Protein AF-0000000080837711 (afdb_homodimer)

Radius of gyration: 34.23 Å; Cα contacts (8 Å, |Δi|>4): 1708; chains: 2; bounding box: 95×85×76 Å

InterPro domains:
  IPR011990 Tetratricopeptide-like helical domain superfamily [G3DSA:1.25.40.10] (2-166)
  IPR011990 Tetratricopeptide-like helical domain superfamily [G3DSA:1.25.40.10] (167-288)
  IPR011990 Tetratricopeptide-like helical domain superfamily [SSF48452] (39-267)
  IPR019734 Tetratricopeptide repeat [PS50005] (214-247)
  IPR019734 Tetratricopeptide repeat [SM00028] (45-78)
  IPR019734 Tetratricopeptide repeat [SM00028] (87-120)
  IPR019734 Tetratricopeptide repeat [SM00028] (129-162)
  IPR019734 Tetratricopeptide repeat [SM00028] (172-205)
  IPR019734 Tetratricopeptide repeat [SM00028] (214-247)
  IPR025117 Domain of unknown function DUF4037 [PF13228] (423-522)

Solvent-accessible surface area (backbone atoms only — not comparable to full-atom values): 62098 Å² total; per-residue (Å²): 109,68,66,58,54,48,52,52,52,33,52,50,24,58,74,70,62,38,62,67,62,28,48,52,44,36,52,50,47,36,55,51,31,33,71,74,61,29,85,81,27,69,65,27,37,51,34,26,41,53,43,19,55,53,28,39,80,48,65,27,40,66,63,15,46,50,32,21,48,50,31,41,50,47,36,31,74,73,72,36,79,72,38,68,69,35,35,52,36,48,49,41,42,36,51,33,28,54,71,66,64,40,58,51,56,35,58,62,47,47,53,50,36,52,48,32,30,51,76,63,74,39,68,70,38,72,69,39,23,52,48,25,39,53,50,13,51,51,27,46,60,72,63,40,32,67,61,14,37,54,26,25,48,51,17,42,61,40,34,68,76,44,82,50,69,73,38,47,51,52,38,24,50,37,28,45,60,37,22,58,29,28,41,75,71,66,37,48,70,59,16,51,49,31,36,52,53,17,42,52,45,29,43,73,71,66,28,80,60,29,66,70,33,23,54,45,32,39,52,52,13,49,49,26,42,76,69,66,36,51,71,59,14,40,54,30,30,51,54,19,36,56,26,27,36,74,63,62,27,71,44,27,68,66,29,46,53,43,50,51,50,42,52,52,50,51,51,51,52,54,50,57,56,50,63,66,63,60,66,74,67,80,68,75,80,78,72,74,78,73,71,87,78,79,60,85,78,62,45,49,51,59,45,17,52,48,44,35,67,70,47,50,49,55,49,34,61,69,78,33,53,87,52,47,57,58,31,28,34,28,40,55,34,86,58,48,32,24,72,66,67,47,48,83,77,52,53,76,49,67,35,44,58,51,44,29,34,34,20,50,58,71,57,31,72,72,41,46,67,65,52,48,56,56,59,70,68,48,78,49,55,53,90,89,32,49,52,56,44,71,48,96,82,47,71,90,61,56,40,82,40,38,46,43,58,56,36,26,74,48,59,72,31,69,58,78,69,85,48,72,68,50,49,62,69,34,53,50,46,35,56,29,27,68,59,34,49,47,77,75,43,54,61,65,41,60,69,56,51,52,37,48,56,58,67,65,48,70,59,64,60,57,48,45,34,42,47,9,19,31,24,33,46,29,25,45,23,40,71,44,45,19,55,52,25,45,49,65,67,34,58,61,38,16,50,40,22,42,44,52,19,51,53,32,50,54,43,42,43,25,56,76,57,70,40,64,41,53,59,63,82,49,37,60,67,50,25,63,75,37,86,57,60,13,55,60,52,43,48,52,49,52,51,36,70,73,39,86,71,43,60,58,49,51,50,50,52,46,47,55,50,52,51,50,39,40,72,70,65,60,43,83,68,82,64,81,51,41,39,57,46,9,52,53,30,23,58,65,38,90,40,81,71,50,38,75,45,62,36,81,51,105,107,69,65,56,53,48,52,51,52,34,52,50,24,58,74,69,63,38,62,66,62,28,49,54,45,37,52,49,48,37,54,51,32,33,71,74,62,29,84,79,27,70,65,28,37,49,34,26,41,53,42,20,55,52,27,38,79,46,64,26,40,65,63,15,46,51,32,21,49,50,31,41,50,47,38,31,74,73,73,36,79,71,38,68,69,36,34,51,35,48,48,40,42,36,50,33,29,52,70,64,64,41,58,53,56,34,58,61,46,49,52,52,36,52,48,33,29,50,77,64,74,39,66,68,38,71,68,39,23,53,48,25,39,53,52,13,50,51,27,47,62,70,64,39,32,66,61,14,37,54,26,24,49,51,17,43,63,41,33,67,76,43,84,49,70,72,38,45,51,52,37,24,50,38,28,46,61,38,20,60,30,29,41,75,70,66,38,48,70,59,16,50,50,31,36,52,52,17,44,52,45,28,43,74,72,66,28,78,61,31,67,70,33,24,53,46,32,39,52,53,13,50,50,27,43,76,70,66,36,51,70,59,12,42,54,31,32,51,54,20,37,56,26,27,36,73,64,61,27,71,44,27,67,66,27,46,51,43,50,50,50,42,50,53,52,50,52,52,51,52,50,58,54,50,63,66,63,58,68,72,68,80,67,75,80,80,71,74,78,75,72,87,78,80,61,87,77,64,46,50,51,59,44,18,51,49,43,35,66,71,48,49,50,54,48,34,61,69,77,33,54,87,51,48,58,58,31,27,34,28,41,54,35,87,58,48,32,24,73,66,68,47,48,83,77,50,53,76,51,66,35,44,59,51,45,29,34,35,21,51,58,70,57,32,73,70,41,45,68,65,52,50,57,55,59,69,69,48,79,48,56,54,93,90,33,50,52,57,44,71,49,97,83,45,71,88,60,55,39,82,39,37,46,42,59,58,37,26,73,48,61,72,31,71,59,76,70,84,49,72,69,50,49,63,70,32,53,51,46,34,55,29,27,68,59,35,49,48,76,76,43,54,62,66,40,61,70,57,50,52,36,49,56,59,66,65,48,69,60,65,60,57,50,46,34,44,46,9,19,30,26,34,46,27,26,44,22,41,72,45,45,19,54,52,25,45,49,66,68,33,57,60,38,16,51,40,22,42,43,51,18,49,53,32,50,54,43,41,43,25,56,77,57,70,42,63,41,54,59,64,82,49,36,61,69,50,25,64,76,37,86,58,59,12,56,59,52,42,48,51,48,52,51,37,70,75,38,88,71,44,59,59,49,52,51,49,52,47,47,55,49,53,52,48,40,41,73,69,64,62,45,84,69,82,65,80,51,41,40,58,44,8,51,54,31,22,59,63,37,92,40,81,70,51,38,76,46,62,37,82,51,106

pLDDT: mean 84.63, std 14.53, range [22.62, 98.75]

Organism: Fusobacterium vincentii (NCBI:txid155615)

Sequence (1204 aa):
MYLDELNKQREKCQTEGNILKEIEILREILAETEKQYGVESDEYIKALNELGGTLKYVGYYDEAEKNLKKSLEIIKNKYGDNNLAYATSLLNLTEVYRFAQKFNLLEENYKKIVKIYQDNSADNNFSYAGLCNNFGLYYQNIGDMKSAYDLHLKSLDILKNYDSEEYRLEYAVTLSNLFNPCYQLGMKEKAVEYLNKAIDIFEKNVGTEHPLYSASLNNIAIYYYNERELNKAIDFFERATEISKKTMGVDSDNYKNILSNIEFIKEELAKSRDDTKTQDTKKNSINNVINSSDFKNTKGLELSKRYFYDIVLPEFEKSLKDILPLCAFGLVGEGSECYGYDDELSKDHDFGPSVCIWLRKDNYLKYKYRINKVLETLPKTYLGFQELKESEWGYNRRGLLNIEDFYFKFIGSANPPQTINDWQKIPETALATVTNGEVFLDNLGEFTKIREQLLNYYPEPIRQNKIATRLMNISQHGQYNYVRCLRRNDLVSANQCLYLFVDEVIHLVFLLNRRYKIFYKWANRALLDLKILGNEIHKLLEDMVFAQNKIPYVRKICKVLADELRNQKLTDCKSEFLGDLGVDIQKNIDDEFFKNYSPWLDMYLDELNKQREKCQTEGNILKEIEILREILAETEKQYGVESDEYIKALNELGGTLKYVGYYDEAEKNLKKSLEIIKNKYGDNNLAYATSLLNLTEVYRFAQKFNLLEENYKKIVKIYQDNSADNNFSYAGLCNNFGLYYQNIGDMKSAYDLHLKSLDILKNYDSEEYRLEYAVTLSNLFNPCYQLGMKEKAVEYLNKAIDIFEKNVGTEHPLYSASLNNIAIYYYNERELNKAIDFFERATEISKKTMGVDSDNYKNILSNIEFIKEELAKSRDDTKTQDTKKNSINNVINSSDFKNTKGLELSKRYFYDIVLPEFEKSLKDILPLCAFGLVGEGSECYGYDDELSKDHDFGPSVCIWLRKDNYLKYKYRINKVLETLPKTYLGFQELKESEWGYNRRGLLNIEDFYFKFIGSANPPQTINDWQKIPETALATVTNGEVFLDNLGEFTKIREQLLNYYPEPIRQNKIATRLMNISQHGQYNYVRCLRRNDLVSANQCLYLFVDEVIHLVFLLNRRYKIFYKWANRALLDLKILGNEIHKLLEDMVFAQNKIPYVRKICKVLADELRNQKLTDCKSEFLGDLGVDIQKNIDDEFFKNYSPWLD

Secondary structure (DSSP, 8-state):
-HHHHHHHHHHHHHHHT-HHHHHHHHHHHHHHHHHHH-TTSHHHHHHHHHHHHHHGGGT-HHHHHHHHHHHHHHHHHHH-SSSHHHHHHHHHHHHHHHHTT-GGGHHHHHHHHHHHHHHTT-TTSHHHHHHHHHHHHHHHHTT-HHHHHHHHHHHHHHHTT--SHHHHHHHHHHHHHHHHHHHHTT-HHHHHHHHHHHHHHHHHHT-TTSHHHHHHHHHHHHHHHHTT-HHHHHHHHHHHHHHHHHHT-TTSHHHHHHHHHHHHHHHHHHHHHHHHHTTTSTTS-------SS-GGG--HHHHHHHHIIIIIHHHHHHH-TTTGGG-EEEE-SSSHHHHT---TTGGGSS-SS--EEEE-HHHHHHHHHHHHHHHHHS-S-BTTBPPP---TT-TTSSEEEEHHHHHHHHHSSSS---SHHHHHTS-HHHHHHHTSSEEEEESS-HHHHHHHHHHT---HHHHHHHHHHHHHHHIIIIIIIIHHHHHTT-HHHHHHHHHHHHHHHHHHHHHHTT-----HHHHHHHGGG-SSSHHHHHHHHHHHHH-S--HHHHHHHHHHHHHHHHHTTS-----SSHHHHHHHHHHT-SSHHHHTS-TT--/-HHHHHHHHHHHHHHHT-HHHHHHHHHHHHHHHHHHH-TTSHHHHHHHHHHHHHHGGGT-HHHHHHHHHHHHHHHHHHH-SSSHHHHHHHHHHHHHHHHTT-GGGHHHHHHHHHHHHHHTT-TTSHHHHHHHHHHHHHHHHTT-HHHHHHHHHHHHHHHTT--SHHHHHHHHHHHHHHHHHHHHTT-HHHHHHHHHHHHHHHHHHT-TTSHHHHHHHHHHHHHHHHTT-HHHHHHHHHHHHHHHHHHT-TTSHHHHHHHHHHHHHHHHHHHHHHHHHTTTSTTS-------SS-GGG--HHHHHHHHIIIIIHHHHHHH-TTTGGG-EEEE-SSSHHHHT---TTGGGSS-SS--EEEE-HHHHHHHHHHHHHHHHHS-S-BTTB------TT-TTSSEEEEHHHHHHHHHSSSS---SHHHHHTS-HHHHHHHTSSEEEEESS-HHHHHHHHHHT---HHHHHHHHHHHHHHHIIIIIIIIHHHHHTT-HHHHHHHHHHHHHHHHHHHHHHTT-----HHHHHHHGGG-SSSHHHHHHHHHHHHH-S--HHHHHHHHHHHHHHHHHTTS-----SSHHHHHHHHHHT-SSHHHHTS-TT--

Structure (mmCIF, N/CA/C/O backbone):
data_AF-0000000080837711-model_v1
#
loop_
_entity.id
_entity.type
_entity.pdbx_description
1 polymer 'DUF4037 domain-containing protein'
#
loop_
_atom_site.group_PDB
_atom_site.id
_atom_site.type_symbol
_atom_site.label_atom_id
_atom_site.label_alt_id
_atom_site.label_comp_id
_atom_site.label_asym_id
_atom_site.label_entity_id
_atom_site.label_seq_id
_atom_site.pdbx_PDB_ins_code
_atom_site.Cartn_x
_atom_site.Cartn_y
_atom_site.Cartn_z
_atom_site.occupancy
_atom_site.B_iso_or_equiv
_atom_site.auth_seq_id
_atom_site.auth_comp_id
_atom_site.auth_asym_id
_atom_site.auth_atom_id
_atom_site.pdbx_PD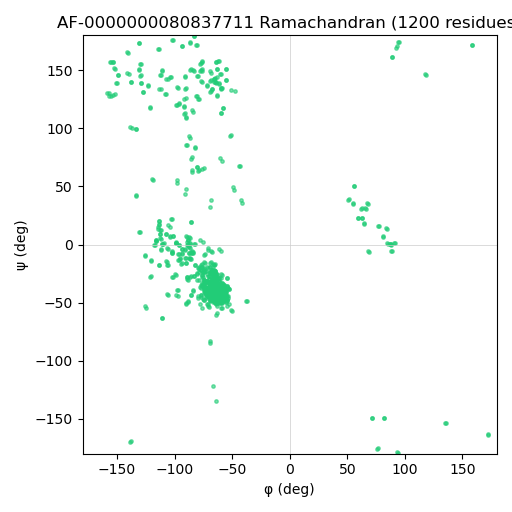B_model_num
ATOM 1 N N . MET A 1 1 ? 23.5 48.75 17.562 1 69.75 1 MET A N 1
ATOM 2 C CA . MET A 1 1 ? 22.234 49.438 17.828 1 69.75 1 MET A CA 1
ATOM 3 C C . MET A 1 1 ? 21.094 48.75 17.062 1 69.75 1 MET A C 1
ATOM 5 O O . MET A 1 1 ? 20.094 48.344 17.656 1 69.75 1 MET A O 1
ATOM 9 N N . TYR A 1 2 ? 21.312 48.531 15.766 1 84.06 2 TYR A N 1
ATOM 10 C CA . TYR A 1 2 ? 20.234 47.969 14.961 1 84.06 2 TYR A CA 1
ATOM 11 C C . TYR A 1 2 ? 19.969 46.531 15.352 1 84.06 2 TYR A C 1
ATOM 13 O O . TYR A 1 2 ? 18.812 46.125 15.477 1 84.06 2 TYR A O 1
ATOM 21 N N . LEU A 1 3 ? 20.984 45.844 15.711 1 86.5 3 LEU A N 1
ATOM 22 C CA . LEU A 1 3 ? 20.859 44.438 16.094 1 86.5 3 LEU A CA 1
ATOM 23 C C . LEU A 1 3 ? 20.109 44.312 17.422 1 86.5 3 LEU A C 1
ATOM 25 O O . LEU A 1 3 ? 19.312 43.406 17.609 1 86.5 3 LEU A O 1
ATOM 29 N N . ASP A 1 4 ? 20.312 45.281 18.25 1 82.44 4 ASP A N 1
ATOM 30 C CA . ASP A 1 4 ? 19.625 45.281 19.531 1 82.44 4 ASP A CA 1
ATOM 31 C C . ASP A 1 4 ? 18.125 45.5 19.359 1 82.44 4 ASP A C 1
ATOM 33 O O . ASP A 1 4 ? 17.312 44.906 20.062 1 82.44 4 ASP A O 1
ATOM 37 N N . GLU A 1 5 ? 17.906 46.375 18.484 1 86.69 5 GLU A N 1
ATOM 38 C CA . GLU A 1 5 ? 16.5 46.656 18.172 1 86.69 5 GLU A CA 1
ATOM 39 C C . GLU A 1 5 ? 15.82 45.406 17.609 1 86.69 5 GLU A C 1
ATOM 41 O O . GLU A 1 5 ? 14.672 45.094 17.953 1 86.69 5 GLU A O 1
ATOM 46 N N . LEU A 1 6 ? 16.531 44.75 16.766 1 90.06 6 LEU A N 1
ATOM 47 C CA . LEU A 1 6 ? 15.977 43.531 16.172 1 90.06 6 LEU A CA 1
ATOM 48 C C . LEU A 1 6 ? 15.734 42.469 17.234 1 90.06 6 LEU A C 1
ATOM 50 O O . LEU A 1 6 ? 14.719 41.75 17.203 1 90.06 6 LEU A O 1
ATOM 54 N N . ASN A 1 7 ? 16.562 42.344 18.141 1 86 7 ASN A N 1
ATOM 55 C CA . ASN A 1 7 ? 16.438 41.344 19.203 1 86 7 ASN A CA 1
ATOM 56 C C . ASN A 1 7 ? 15.25 41.656 20.125 1 86 7 ASN A C 1
ATOM 58 O O . ASN A 1 7 ? 14.57 40.719 20.578 1 86 7 ASN A O 1
ATOM 62 N N . LYS A 1 8 ? 15.047 42.906 20.297 1 83.56 8 LYS A N 1
ATOM 63 C CA . LYS A 1 8 ? 13.883 43.281 21.094 1 83.56 8 LYS A CA 1
ATOM 64 C C . LYS A 1 8 ? 12.586 42.969 20.359 1 83.56 8 LYS A C 1
ATOM 66 O O . LYS A 1 8 ? 11.625 42.5 20.984 1 83.56 8 LYS A O 1
ATOM 71 N N . GLN A 1 9 ? 12.578 43.188 19.141 1 86.19 9 GLN A N 1
ATOM 72 C CA . GLN A 1 9 ? 11.422 42.844 18.328 1 86.19 9 GLN A CA 1
ATOM 73 C C . GLN A 1 9 ? 11.164 41.344 18.344 1 86.19 9 GLN A C 1
ATOM 75 O O . GLN A 1 9 ? 10.016 40.906 18.391 1 86.19 9 GLN A O 1
ATOM 80 N N . ARG A 1 10 ? 12.242 40.594 18.297 1 85.88 10 ARG A N 1
ATOM 81 C CA . ARG A 1 10 ? 12.133 39.125 18.344 1 85.88 10 ARG A CA 1
ATOM 82 C C . ARG A 1 10 ? 11.492 38.656 19.641 1 85.88 10 ARG A C 1
ATOM 84 O O . ARG A 1 10 ? 10.602 37.812 19.625 1 85.88 10 ARG A O 1
ATOM 91 N N . GLU A 1 11 ? 11.945 39.219 20.688 1 81.38 11 GLU A N 1
ATOM 92 C CA . GLU A 1 11 ? 11.422 38.844 22 1 81.38 11 GLU A CA 1
ATOM 93 C C . GLU A 1 11 ? 9.93 39.156 22.094 1 81.38 11 GLU A C 1
ATOM 95 O O . GLU A 1 11 ? 9.172 38.375 22.688 1 81.38 11 GLU A O 1
ATOM 100 N N . LYS A 1 12 ? 9.633 40.219 21.547 1 76.62 12 LYS A N 1
ATOM 101 C CA . LYS A 1 12 ? 8.219 40.594 21.516 1 76.62 12 LYS A CA 1
ATOM 102 C C . LYS A 1 12 ? 7.402 39.594 20.719 1 76.62 12 LYS A C 1
ATOM 104 O O . LYS A 1 12 ? 6.316 39.188 21.141 1 76.62 12 LYS A O 1
ATOM 109 N N . CYS A 1 13 ? 7.93 39.219 19.562 1 76.25 13 CYS A N 1
ATOM 110 C CA . CYS A 1 13 ? 7.242 38.25 18.734 1 76.25 13 CYS A CA 1
ATOM 111 C C . CYS A 1 13 ? 7.102 36.906 19.469 1 76.25 13 CYS A C 1
ATOM 113 O O . CYS A 1 13 ? 6.074 36.25 19.344 1 76.25 13 CYS A O 1
ATOM 115 N N . GLN A 1 14 ? 8.078 36.531 20.188 1 74.81 14 GLN A N 1
ATOM 116 C CA . GLN A 1 14 ? 8.062 35.281 20.953 1 74.81 14 GLN A CA 1
ATOM 117 C C . GLN A 1 14 ? 6.977 35.312 22.031 1 74.81 14 GLN A C 1
ATOM 119 O O . GLN A 1 14 ? 6.242 34.344 22.219 1 74.81 14 GLN A O 1
ATOM 124 N N . THR A 1 15 ? 6.918 36.469 22.656 1 65.5 15 THR A N 1
ATOM 125 C CA . THR A 1 15 ? 5.926 36.625 23.719 1 65.5 15 THR A CA 1
ATOM 126 C C . THR A 1 15 ? 4.512 36.594 23.141 1 65.5 15 THR A C 1
ATOM 128 O O . THR A 1 15 ? 3.594 36.094 23.781 1 65.5 15 THR A O 1
ATOM 131 N N . GLU A 1 16 ? 4.43 37.062 21.938 1 61.06 16 GLU A N 1
ATOM 132 C CA . GLU A 1 16 ? 3.125 37.125 21.281 1 61.06 16 GLU A CA 1
ATOM 133 C C . GLU A 1 16 ? 2.799 35.812 20.578 1 61.06 16 GLU A C 1
ATOM 135 O O . GLU A 1 16 ? 1.659 35.594 20.156 1 61.06 16 GLU A O 1
ATOM 140 N N . GLY A 1 17 ? 3.811 35.031 20.5 1 59.91 17 GLY A N 1
ATOM 141 C CA . GLY A 1 17 ? 3.611 33.719 19.875 1 59.91 17 GLY A CA 1
ATOM 142 C C . GLY A 1 17 ? 3.541 33.812 18.359 1 59.91 17 GLY A C 1
ATOM 143 O O . GLY A 1 17 ? 3 32.906 17.703 1 59.91 17 GLY A O 1
ATOM 144 N N . ASN A 1 18 ? 3.934 34.812 17.781 1 64.69 18 ASN A N 1
ATOM 145 C CA . ASN A 1 18 ? 3.951 34.969 16.328 1 64.69 18 ASN A CA 1
ATOM 146 C C . ASN A 1 18 ? 5.238 34.438 15.719 1 64.69 18 ASN A C 1
ATOM 148 O O . ASN A 1 18 ? 6.184 35.188 15.484 1 64.69 18 ASN A O 1
ATOM 152 N N . ILE A 1 19 ? 5.25 33.281 15.328 1 71.88 19 ILE A N 1
ATOM 153 C CA . ILE A 1 19 ? 6.445 32.562 14.922 1 71.88 19 ILE A CA 1
ATOM 154 C C . ILE A 1 19 ? 6.891 33 13.539 1 71.88 19 ILE A C 1
ATOM 156 O O . ILE A 1 19 ? 8.086 33.125 13.266 1 71.88 19 ILE A O 1
ATOM 160 N N . LEU A 1 20 ? 6.051 33.344 12.68 1 71.75 20 LEU A N 1
ATOM 161 C CA . LEU A 1 20 ? 6.406 33.75 11.328 1 71.75 20 LEU A CA 1
ATOM 162 C C . LEU A 1 20 ? 7.129 35.094 11.352 1 71.75 20 LEU A C 1
ATOM 164 O O . LEU A 1 20 ? 8.141 35.281 10.672 1 71.75 20 LEU A O 1
ATOM 168 N N . LYS A 1 21 ? 6.48 35.969 12.117 1 76.06 21 LYS A N 1
ATOM 169 C CA . LYS A 1 21 ? 7.152 37.25 12.266 1 76.06 21 LYS A CA 1
ATOM 170 C C . LYS A 1 21 ? 8.523 37.062 12.922 1 76.06 21 LYS A C 1
ATOM 172 O O . LYS A 1 21 ? 9.477 37.781 12.562 1 76.06 21 LYS A O 1
ATOM 177 N N . GLU A 1 22 ? 8.539 36.25 13.883 1 81.12 22 GLU A N 1
ATOM 178 C CA . GLU A 1 22 ? 9.828 35.969 14.5 1 81.12 22 GLU A CA 1
ATOM 179 C C . GLU A 1 22 ? 10.859 35.5 13.469 1 81.12 22 GLU A C 1
ATOM 181 O O . GLU A 1 22 ? 12.016 35.938 13.516 1 81.12 22 GLU A O 1
ATOM 186 N N . ILE A 1 23 ? 10.477 34.719 12.516 1 84.25 23 ILE A N 1
ATOM 187 C CA . ILE A 1 23 ? 11.367 34.188 11.492 1 84.25 23 ILE A CA 1
ATOM 188 C C . ILE A 1 23 ? 11.859 35.312 10.586 1 84.25 23 ILE A C 1
ATOM 190 O O . ILE A 1 23 ? 13.039 35.344 10.227 1 84.25 23 ILE A O 1
ATOM 194 N N . GLU A 1 24 ? 10.992 36.188 10.312 1 82.38 24 GLU A N 1
ATOM 195 C CA . GLU A 1 24 ? 11.391 37.344 9.516 1 82.38 24 GLU A CA 1
ATOM 196 C C . GLU A 1 24 ? 12.469 38.156 10.234 1 82.38 24 GLU A C 1
ATOM 198 O O . GLU A 1 24 ? 13.438 38.594 9.609 1 82.38 24 GLU A O 1
ATOM 203 N N . ILE A 1 25 ? 12.18 38.344 11.383 1 87.94 25 ILE A N 1
ATOM 204 C CA . ILE A 1 25 ? 13.125 39.125 12.18 1 87.94 25 ILE A CA 1
ATOM 205 C C . ILE A 1 25 ? 14.445 38.375 12.289 1 87.94 25 ILE A C 1
ATOM 207 O O . ILE A 1 25 ? 15.523 38.969 12.203 1 87.94 25 ILE A O 1
ATOM 211 N N . LEU A 1 26 ? 14.328 37.094 12.43 1 91.62 26 LEU A N 1
ATOM 212 C CA . LEU A 1 26 ? 15.531 36.281 12.531 1 91.62 26 LEU A CA 1
ATOM 213 C C . LEU A 1 26 ? 16.344 36.344 11.242 1 91.62 26 LEU A C 1
ATOM 215 O O . LEU A 1 26 ? 17.562 36.344 11.266 1 91.62 26 LEU A O 1
ATOM 219 N N . ARG A 1 27 ? 15.688 36.375 10.148 1 91.19 27 ARG A N 1
ATOM 220 C CA . ARG A 1 27 ? 16.375 36.5 8.859 1 91.19 27 ARG A CA 1
ATOM 221 C C . ARG A 1 27 ? 17.109 37.844 8.773 1 91.19 27 ARG A C 1
ATOM 223 O O . ARG A 1 27 ? 18.234 37.906 8.266 1 91.19 27 ARG A O 1
ATOM 230 N N . GLU A 1 28 ? 16.453 38.812 9.234 1 90.25 28 GLU A N 1
ATOM 231 C CA . GLU A 1 28 ? 17.094 40.125 9.273 1 90.25 28 GLU A CA 1
ATOM 232 C C . GLU A 1 28 ? 18.297 40.125 10.219 1 90.25 28 GLU A C 1
ATOM 234 O O . GLU A 1 28 ? 19.328 40.719 9.922 1 90.25 28 GLU A O 1
ATOM 239 N N . ILE A 1 29 ? 18.078 39.531 11.281 1 91.94 29 ILE A N 1
ATOM 240 C CA . ILE A 1 29 ? 19.172 39.438 12.242 1 91.94 29 ILE A CA 1
ATOM 241 C C . ILE A 1 29 ? 20.359 38.719 11.602 1 91.94 29 ILE A C 1
ATOM 243 O O . ILE A 1 29 ? 21.516 39.125 11.773 1 91.94 29 ILE A O 1
ATOM 247 N N . LEU A 1 30 ? 20.094 37.688 10.883 1 93.19 30 LEU A N 1
ATOM 248 C CA . LEU A 1 30 ? 21.156 36.938 10.211 1 93.19 30 LEU A CA 1
ATOM 249 C C . LEU A 1 30 ? 21.906 37.844 9.219 1 93.19 30 LEU A C 1
ATOM 251 O O . LEU A 1 30 ? 23.141 37.844 9.188 1 93.19 30 LEU A O 1
ATOM 255 N N . ALA A 1 31 ? 21.188 38.531 8.461 1 91.44 31 ALA A N 1
ATOM 256 C CA . ALA A 1 31 ? 21.797 39.438 7.473 1 91.44 31 ALA A CA 1
ATOM 257 C C . ALA A 1 31 ? 22.641 40.5 8.156 1 91.44 31 ALA A C 1
ATOM 259 O O . ALA A 1 31 ? 23.75 40.812 7.719 1 91.44 31 ALA A O 1
ATOM 260 N N . GLU A 1 32 ? 22.094 41.094 9.164 1 91.19 32 GLU A N 1
ATOM 261 C CA . GLU A 1 32 ? 22.797 42.156 9.875 1 91.19 32 GLU A CA 1
ATOM 262 C C . GLU A 1 32 ? 24.031 41.625 10.586 1 91.19 32 GLU A C 1
ATOM 264 O O . GLU A 1 32 ? 25.062 42.312 10.664 1 91.19 32 GLU A O 1
ATOM 269 N N . THR A 1 33 ? 23.875 40.469 11.094 1 91.88 33 THR A N 1
ATOM 270 C CA . THR A 1 33 ? 25.016 39.875 11.766 1 91.88 33 THR A CA 1
ATOM 271 C C . THR A 1 33 ? 26.125 39.562 10.773 1 91.88 33 THR A C 1
ATOM 273 O O . THR A 1 33 ? 27.312 39.688 11.094 1 91.88 33 THR A O 1
ATOM 276 N N . GLU A 1 34 ? 25.75 39.031 9.656 1 91.56 34 GLU A N 1
ATOM 277 C CA . GLU A 1 34 ? 26.734 38.781 8.602 1 91.56 34 GLU A CA 1
ATOM 278 C C . GLU A 1 34 ? 27.484 40.062 8.234 1 91.56 34 GLU A C 1
ATOM 280 O O . GLU A 1 34 ? 28.703 40.031 8.07 1 91.56 34 GLU A O 1
ATOM 285 N N . LYS A 1 35 ? 26.781 41.125 8.117 1 91.25 35 LYS A N 1
ATOM 286 C CA . LYS A 1 35 ? 27.359 42.406 7.738 1 91.25 35 LYS A CA 1
ATOM 287 C C . LYS A 1 35 ? 28.281 42.969 8.828 1 91.25 35 LYS A C 1
ATOM 289 O O . LYS A 1 35 ? 29.375 43.438 8.539 1 91.25 35 LYS A O 1
ATOM 294 N N . GLN A 1 36 ? 27.875 42.844 9.984 1 88.88 36 GLN A N 1
ATOM 295 C CA . GLN A 1 36 ? 28.578 43.469 11.086 1 88.88 36 GLN A CA 1
ATOM 296 C C . GLN A 1 36 ? 29.734 42.625 11.586 1 88.88 36 GLN A C 1
ATOM 298 O O . GLN A 1 36 ? 30.781 43.125 11.961 1 88.88 36 GLN A O 1
ATOM 303 N N . TYR A 1 37 ? 29.516 41.312 11.641 1 88.88 37 TYR A N 1
ATOM 304 C CA . TYR A 1 37 ? 30.5 40.469 12.305 1 88.88 37 TYR A CA 1
ATOM 305 C C . TYR A 1 37 ? 31.188 39.531 11.305 1 88.88 37 TYR A C 1
ATOM 307 O O . TYR A 1 37 ? 32.25 38.969 11.594 1 88.88 37 TYR A O 1
ATOM 315 N N . GLY A 1 38 ? 30.594 39.344 10.117 1 87.31 38 GLY A N 1
ATOM 316 C CA . GLY A 1 38 ? 31.172 38.469 9.109 1 87.31 38 GLY A CA 1
ATOM 317 C C . GLY A 1 38 ? 30.641 37.062 9.18 1 87.31 38 GLY A C 1
ATOM 318 O O . GLY A 1 38 ? 30.016 36.656 10.172 1 87.31 38 GLY A O 1
ATOM 319 N N . VAL A 1 39 ? 30.938 36.156 8.188 1 89.12 39 VAL A N 1
ATOM 320 C CA . VAL A 1 39 ? 30.328 34.844 7.973 1 89.12 39 VAL A CA 1
ATOM 321 C C . VAL A 1 39 ? 31.031 33.812 8.844 1 89.12 39 VAL A C 1
ATOM 323 O O . VAL A 1 39 ? 30.516 32.719 9.039 1 89.12 39 VAL A O 1
ATOM 326 N N . GLU A 1 40 ? 32.125 34.156 9.523 1 88.88 40 GLU A N 1
ATOM 327 C CA . GLU A 1 40 ? 32.844 33.188 10.344 1 88.88 40 GLU A CA 1
ATOM 328 C C . GLU A 1 40 ? 32.719 33.531 11.828 1 88.88 40 GLU A C 1
ATOM 330 O O . GLU A 1 40 ? 33.344 32.875 12.672 1 88.88 40 GLU A O 1
ATOM 335 N N . SER A 1 41 ? 31.922 34.562 12.086 1 89.25 41 SER A N 1
ATOM 336 C CA . SER A 1 41 ? 31.828 35.031 13.469 1 89.25 41 SER A CA 1
ATOM 337 C C . SER A 1 41 ? 30.938 34.125 14.297 1 89.25 41 SER A C 1
ATOM 339 O O . SER A 1 41 ? 30.062 33.438 13.75 1 89.25 41 SER A O 1
ATOM 341 N N . ASP A 1 42 ? 31.156 34.125 15.625 1 88.06 42 ASP A N 1
ATOM 342 C CA . ASP A 1 42 ? 30.312 33.375 16.547 1 88.06 42 ASP A CA 1
ATOM 343 C C . ASP A 1 42 ? 28.891 33.938 16.562 1 88.06 42 ASP A C 1
ATOM 345 O O . ASP A 1 42 ? 27.938 33.188 16.734 1 88.06 42 ASP A O 1
ATOM 349 N N . GLU A 1 43 ? 28.844 35.188 16.344 1 87.69 43 GLU A N 1
ATOM 350 C CA . GLU A 1 43 ? 27.547 35.812 16.281 1 87.69 43 GLU A CA 1
ATOM 351 C C . GLU A 1 43 ? 26.734 35.312 15.078 1 87.69 43 GLU A C 1
ATOM 353 O O . GLU A 1 43 ? 25.531 35.094 15.18 1 87.69 43 GLU A O 1
ATOM 358 N N . TYR A 1 44 ? 27.453 35.156 14.023 1 93 44 TYR A N 1
ATOM 359 C CA . TYR A 1 44 ? 26.812 34.625 12.82 1 93 44 TYR A CA 1
ATOM 360 C C . TYR A 1 44 ? 26.375 33.188 13.016 1 93 44 TYR A C 1
ATOM 362 O O . TYR A 1 44 ? 25.266 32.812 12.617 1 93 44 TYR A O 1
ATOM 370 N N . ILE A 1 45 ? 27.203 32.406 13.648 1 92 45 ILE A N 1
ATOM 371 C CA . ILE A 1 45 ? 26.891 31.031 13.961 1 92 45 ILE A CA 1
ATOM 372 C C . ILE A 1 45 ? 25.609 30.969 14.805 1 92 45 ILE A C 1
ATOM 374 O O . ILE A 1 45 ? 24.719 30.172 14.539 1 92 45 ILE A O 1
ATOM 378 N N . LYS A 1 46 ? 25.562 31.781 15.758 1 91.25 46 LYS A N 1
ATOM 379 C CA . LYS A 1 46 ? 24.406 31.844 16.656 1 91.25 46 LYS A CA 1
ATOM 380 C C . LYS A 1 46 ? 23.141 32.219 15.883 1 91.25 46 LYS A C 1
ATOM 382 O O . LYS A 1 46 ? 22.078 31.625 16.109 1 91.25 46 LYS A O 1
ATOM 387 N N . ALA A 1 47 ? 23.297 33.156 15.008 1 92.5 47 ALA A N 1
ATOM 388 C CA . ALA A 1 47 ? 22.156 33.594 14.203 1 92.5 47 ALA A CA 1
ATOM 389 C C . ALA A 1 47 ? 21.672 32.469 13.297 1 92.5 47 ALA A C 1
ATOM 391 O O . ALA A 1 47 ? 20.469 32.25 13.141 1 92.5 47 ALA A O 1
ATOM 392 N N . LEU A 1 48 ? 22.578 31.719 12.734 1 94.19 48 LEU A N 1
ATOM 393 C CA . LEU A 1 48 ? 22.234 30.578 11.898 1 94.19 48 LEU A CA 1
ATOM 394 C C . LEU A 1 48 ? 21.469 29.531 12.695 1 94.19 48 LEU A C 1
ATOM 396 O O . LEU A 1 48 ? 20.469 28.984 12.219 1 94.19 48 LEU A O 1
ATOM 400 N N . ASN A 1 49 ? 21.875 29.234 13.844 1 91.25 49 ASN A N 1
ATOM 401 C CA . ASN A 1 49 ? 21.25 28.219 14.695 1 91.25 49 ASN A CA 1
ATOM 402 C C . ASN A 1 49 ? 19.859 28.641 15.133 1 91.25 49 ASN A C 1
ATOM 404 O O . ASN A 1 49 ? 18.938 27.812 15.172 1 91.25 49 ASN A O 1
ATOM 408 N N . GLU A 1 50 ? 19.781 29.875 15.492 1 89.88 50 GLU A N 1
ATOM 409 C CA . GLU A 1 50 ? 18.484 30.344 15.945 1 89.88 50 GLU A CA 1
ATOM 410 C C . GLU A 1 50 ? 17.453 30.312 14.812 1 89.88 50 GLU A C 1
ATOM 412 O O . GLU A 1 50 ? 16.328 29.859 15.008 1 89.88 50 GLU A O 1
ATOM 417 N N . LEU A 1 51 ? 17.859 30.781 13.688 1 91.62 51 LEU A N 1
ATOM 418 C CA . LEU A 1 51 ? 16.969 30.734 12.531 1 91.62 51 LEU A CA 1
ATOM 419 C C . LEU A 1 51 ? 16.656 29.297 12.141 1 91.62 51 LEU A C 1
ATOM 421 O O . LEU A 1 51 ? 15.5 28.922 11.969 1 91.62 51 LEU A O 1
ATOM 425 N N . GLY A 1 52 ? 17.672 28.516 12 1 90.5 52 GLY A N 1
ATOM 426 C CA . GLY A 1 52 ? 17.5 27.109 11.648 1 90.5 52 GLY A CA 1
ATOM 427 C C . GLY A 1 52 ? 16.594 26.359 12.609 1 90.5 52 GLY A C 1
ATOM 428 O O . GLY A 1 52 ? 15.742 25.578 12.188 1 90.5 52 GLY A O 1
ATOM 429 N N . GLY A 1 53 ? 16.703 26.594 13.891 1 87.94 53 GLY A N 1
ATOM 430 C CA . GLY A 1 53 ? 15.93 25.938 14.93 1 87.94 53 GLY A CA 1
ATOM 431 C C . GLY A 1 53 ? 14.477 26.344 14.953 1 87.94 53 GLY A C 1
ATOM 432 O O . GLY A 1 53 ? 13.609 25.594 15.383 1 87.94 53 GLY A O 1
ATOM 433 N N . THR A 1 54 ? 14.242 27.531 14.477 1 82.06 54 THR A N 1
ATOM 434 C CA . THR A 1 54 ? 12.883 28.047 14.531 1 82.06 54 THR A CA 1
ATOM 435 C C . THR A 1 54 ? 12.094 27.656 13.289 1 82.06 54 THR A C 1
ATOM 437 O O . THR A 1 54 ? 10.883 27.422 13.352 1 82.06 54 THR A O 1
ATOM 440 N N . LEU A 1 55 ? 12.805 27.484 12.234 1 79.69 55 LEU A N 1
ATOM 441 C CA . LEU A 1 55 ? 12.195 27.203 10.945 1 79.69 55 LEU A CA 1
ATOM 442 C C . LEU A 1 55 ? 11.461 25.859 10.969 1 79.69 55 LEU A C 1
ATOM 444 O O . LEU A 1 55 ? 10.492 25.656 10.227 1 79.69 55 LEU A O 1
ATOM 448 N N . LYS A 1 56 ? 11.836 24.953 11.812 1 77.31 56 LYS A N 1
ATOM 449 C CA . LYS A 1 56 ? 11.266 23.609 11.812 1 77.31 56 LYS A CA 1
ATOM 450 C C . LYS A 1 56 ? 9.797 23.641 12.234 1 77.31 56 LYS A C 1
ATOM 452 O O . LYS A 1 56 ? 9.016 22.766 11.844 1 77.31 56 LYS A O 1
ATOM 457 N N . TYR A 1 57 ? 9.453 24.656 12.953 1 64.88 57 TYR A N 1
ATOM 458 C CA . TYR A 1 57 ? 8.094 24.719 13.5 1 64.88 57 TYR A CA 1
ATOM 459 C C . TYR A 1 57 ? 7.094 25.109 12.414 1 64.88 57 TYR A C 1
ATOM 461 O O . TYR A 1 57 ? 5.891 24.906 12.578 1 64.88 57 TYR A O 1
ATOM 469 N N . VAL A 1 58 ? 7.688 25.688 11.398 1 60.62 58 VAL A N 1
ATOM 470 C CA . VAL A 1 58 ? 6.777 26.141 10.352 1 60.62 58 VAL A CA 1
ATOM 471 C C . VAL A 1 58 ? 6.996 25.312 9.086 1 60.62 58 VAL A C 1
ATOM 473 O O . VAL A 1 58 ? 6.527 25.672 8.008 1 60.62 58 VAL A O 1
ATOM 476 N N . GLY A 1 59 ? 7.746 24.281 9.117 1 63.56 59 GLY A N 1
ATOM 477 C CA . GLY A 1 59 ? 7.867 23.328 8.039 1 63.56 59 GLY A CA 1
ATOM 478 C C . GLY A 1 59 ? 8.93 23.688 7.02 1 63.56 59 GLY A C 1
ATOM 479 O O . GLY A 1 59 ? 9.062 23.047 5.98 1 63.56 59 GLY A O 1
ATOM 480 N N . TYR A 1 60 ? 9.617 24.812 7.195 1 69.12 60 TYR A N 1
ATOM 481 C CA . TYR A 1 60 ? 10.711 25.188 6.305 1 69.12 60 TYR A CA 1
ATOM 482 C C . TYR A 1 60 ? 11.953 24.344 6.586 1 69.12 60 TYR A C 1
ATOM 484 O O . TYR A 1 60 ? 12.992 24.891 6.98 1 69.12 60 TYR A O 1
ATOM 492 N N . TYR A 1 61 ? 11.82 23.062 6.309 1 75.19 61 TYR A N 1
ATOM 493 C CA . TYR A 1 61 ? 12.844 22.125 6.75 1 75.19 61 TYR A CA 1
ATOM 494 C C . TYR A 1 61 ? 14.117 22.266 5.922 1 75.19 61 TYR A C 1
ATOM 496 O O . TYR A 1 61 ? 15.219 22.188 6.457 1 75.19 61 TYR A O 1
ATOM 504 N N . ASP A 1 62 ? 13.984 22.531 4.656 1 77.12 62 ASP A N 1
ATOM 505 C CA . ASP A 1 62 ? 15.156 22.672 3.797 1 77.12 62 ASP A CA 1
ATOM 506 C C . ASP A 1 62 ? 16 23.875 4.191 1 77.12 62 ASP A C 1
ATOM 508 O O . ASP A 1 62 ? 17.219 23.797 4.277 1 77.12 62 ASP A O 1
ATOM 512 N N . GLU A 1 63 ? 15.328 24.953 4.316 1 80.31 63 GLU A N 1
ATOM 513 C CA . GLU A 1 63 ? 16.031 26.156 4.754 1 80.31 63 GLU A CA 1
ATOM 514 C C . GLU A 1 63 ? 16.688 25.953 6.121 1 80.31 63 GLU A C 1
ATOM 516 O O . GLU A 1 63 ? 17.812 26.391 6.352 1 80.31 63 GLU A O 1
ATOM 521 N N . ALA A 1 64 ? 15.906 25.328 6.965 1 87.5 64 ALA A N 1
ATOM 522 C CA . ALA A 1 64 ? 16.438 25.031 8.297 1 87.5 64 ALA A CA 1
ATOM 523 C C . ALA A 1 64 ? 17.703 24.188 8.195 1 87.5 64 ALA A C 1
ATOM 525 O O . ALA A 1 64 ? 18.719 24.516 8.82 1 87.5 64 ALA A O 1
ATOM 526 N N . GLU A 1 65 ? 17.609 23.203 7.414 1 88.25 65 GLU A N 1
ATOM 527 C CA . GLU A 1 65 ? 18.75 22.312 7.215 1 88.25 65 GLU A CA 1
ATOM 528 C C . GLU A 1 65 ? 19.953 23.047 6.648 1 88.25 65 GLU A C 1
ATOM 530 O O . GLU A 1 65 ? 21.078 22.859 7.105 1 88.25 65 GLU A O 1
ATOM 535 N N . LYS A 1 66 ? 19.734 23.875 5.695 1 88.44 66 LYS A N 1
ATOM 536 C CA . LYS A 1 66 ? 20.812 24.641 5.066 1 88.44 66 LYS A CA 1
ATOM 537 C C . LYS A 1 66 ? 21.516 25.547 6.082 1 88.44 66 LYS A C 1
ATOM 539 O O . LYS A 1 66 ? 22.734 25.594 6.121 1 88.44 66 LYS A O 1
ATOM 544 N N . ASN A 1 67 ? 20.797 26.234 6.832 1 92.31 67 ASN A N 1
ATOM 545 C CA . ASN A 1 67 ? 21.359 27.141 7.828 1 92.31 67 ASN A CA 1
ATOM 546 C C . ASN A 1 67 ? 22.156 26.391 8.883 1 92.31 67 ASN A C 1
ATOM 548 O O . ASN A 1 67 ? 23.25 26.812 9.25 1 92.31 67 ASN A O 1
ATOM 552 N N . LEU A 1 68 ? 21.594 25.297 9.273 1 94.31 68 LEU A N 1
ATOM 553 C CA . LEU A 1 68 ? 22.25 24.547 10.336 1 94.31 68 LEU A CA 1
ATOM 554 C C . LEU A 1 68 ? 23.484 23.828 9.812 1 94.31 68 LEU A C 1
ATOM 556 O O . LEU A 1 68 ? 24.484 23.734 10.516 1 94.31 68 LEU A O 1
ATOM 560 N N . LYS A 1 69 ? 23.453 23.422 8.609 1 93.62 69 LYS A N 1
ATOM 561 C CA . LYS A 1 69 ? 24.641 22.828 8 1 93.62 69 LYS A CA 1
ATOM 562 C C . LYS A 1 69 ? 25.75 23.859 7.809 1 93.62 69 LYS A C 1
ATOM 564 O O . LYS A 1 69 ? 26.922 23.562 7.992 1 93.62 69 LYS A O 1
ATOM 569 N N . LYS A 1 70 ? 25.297 24.969 7.406 1 93.31 70 LYS A N 1
ATOM 570 C CA . LYS A 1 70 ? 26.266 26.062 7.289 1 93.31 70 LYS A CA 1
ATOM 571 C C . LYS A 1 70 ? 26.922 26.375 8.641 1 93.31 70 LYS A C 1
ATOM 573 O O . LYS A 1 70 ? 28.125 26.547 8.719 1 93.31 70 LYS A O 1
ATOM 578 N N . SER A 1 71 ? 26.094 26.438 9.617 1 94.81 71 SER A N 1
ATOM 579 C CA . SER A 1 71 ? 26.609 26.641 10.969 1 94.81 71 SER A CA 1
ATOM 580 C C . SER A 1 71 ? 27.625 25.562 11.344 1 94.81 71 SER A C 1
ATOM 582 O O . SER A 1 71 ? 28.703 25.859 11.859 1 94.81 71 SER A O 1
ATOM 584 N N . LEU A 1 72 ? 27.281 24.359 11.07 1 94.62 72 LEU A N 1
ATOM 585 C CA . LEU A 1 72 ? 28.141 23.234 11.391 1 94.62 72 LEU A CA 1
ATOM 586 C C . LEU A 1 72 ? 29.469 23.328 10.641 1 94.62 72 LEU A C 1
ATOM 588 O O . LEU A 1 72 ? 30.531 23.062 11.211 1 94.62 72 LEU A O 1
ATOM 592 N N . GLU A 1 73 ? 29.391 23.719 9.461 1 93.94 73 GLU A N 1
ATOM 593 C CA . GLU A 1 73 ? 30.594 23.844 8.656 1 93.94 73 GLU A CA 1
ATOM 594 C C . GLU A 1 73 ? 31.516 24.922 9.219 1 93.94 73 GLU A C 1
ATOM 596 O O . GLU A 1 73 ? 32.719 24.734 9.312 1 93.94 73 GLU A O 1
ATOM 601 N N . ILE A 1 74 ? 30.969 26 9.539 1 92.75 74 ILE A N 1
ATOM 602 C CA . ILE A 1 74 ? 31.75 27.094 10.078 1 92.75 74 ILE A CA 1
ATOM 603 C C . ILE A 1 74 ? 32.406 26.672 11.391 1 92.75 74 ILE A C 1
ATOM 605 O O . ILE A 1 74 ? 33.594 26.891 11.609 1 92.75 74 ILE A O 1
ATOM 609 N N . ILE A 1 75 ? 31.672 26.062 12.188 1 92.88 75 ILE A N 1
ATOM 610 C CA . ILE A 1 75 ? 32.188 25.625 13.484 1 92.88 75 ILE A CA 1
ATOM 611 C C . ILE A 1 75 ? 33.312 24.594 13.273 1 92.88 75 ILE A C 1
ATOM 613 O O . ILE A 1 75 ? 34.344 24.672 13.93 1 92.88 75 ILE A O 1
ATOM 617 N N . LYS A 1 76 ? 33.031 23.688 12.438 1 93.38 76 LYS A N 1
ATOM 618 C CA . LYS A 1 76 ? 34 22.656 12.156 1 93.38 76 LYS A CA 1
ATOM 619 C C . LYS A 1 76 ? 35.312 23.266 11.688 1 93.38 76 LYS A C 1
ATOM 621 O O . LYS A 1 76 ? 36.406 22.859 12.125 1 93.38 76 LYS A O 1
ATOM 626 N N . ASN A 1 77 ? 35.219 24.219 10.859 1 91.25 77 ASN A N 1
ATOM 627 C CA . ASN A 1 77 ? 36.406 24.875 10.328 1 91.2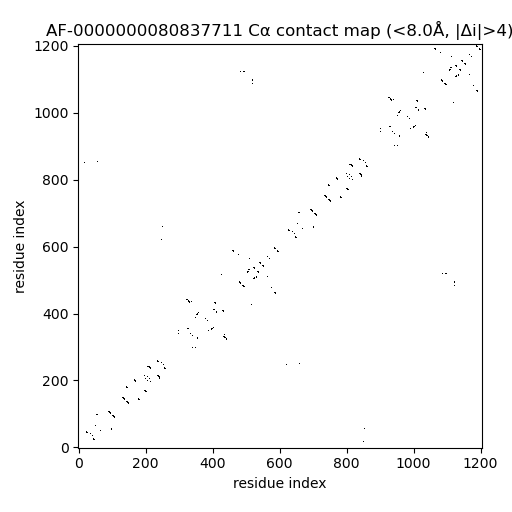5 77 ASN A CA 1
ATOM 628 C C . ASN A 1 77 ? 37.125 25.688 11.398 1 91.25 77 ASN A C 1
ATOM 630 O O . ASN A 1 77 ? 38.375 25.734 11.43 1 91.25 77 ASN A O 1
ATOM 634 N N . LYS A 1 78 ? 36.406 26.234 12.203 1 86.19 78 LYS A N 1
ATOM 635 C CA . LYS A 1 78 ? 36.938 27.141 13.203 1 86.19 78 LYS A CA 1
ATOM 636 C C . LYS A 1 78 ? 37.406 26.391 14.445 1 86.19 78 LYS A C 1
ATOM 638 O O . LYS A 1 78 ? 38.469 26.703 15.008 1 86.19 78 LYS A O 1
ATOM 643 N N . TYR A 1 79 ? 36.594 25.453 14.844 1 86.44 79 TYR A N 1
ATOM 644 C CA . TYR A 1 79 ? 36.844 24.891 16.156 1 86.44 79 TYR A CA 1
ATOM 645 C C . TYR A 1 79 ? 36.969 23.375 16.078 1 86.44 79 TYR A C 1
ATOM 647 O O . TYR A 1 79 ? 37.344 22.719 17.062 1 86.44 79 TYR A O 1
ATOM 655 N N . GLY A 1 80 ? 36.656 22.828 14.953 1 86.19 80 GLY A N 1
ATOM 656 C CA . GLY A 1 80 ? 36.594 21.375 14.844 1 86.19 80 GLY A CA 1
ATOM 657 C C . GLY A 1 80 ? 35.188 20.828 15.062 1 86.19 80 GLY A C 1
ATOM 658 O O . GLY A 1 80 ? 34.25 21.609 15.312 1 86.19 80 GLY A O 1
ATOM 659 N N . ASP A 1 81 ? 35 19.484 15.008 1 91.12 81 ASP A N 1
ATOM 660 C CA . ASP A 1 81 ? 33.656 18.891 15.055 1 91.12 81 ASP A CA 1
ATOM 661 C C . ASP A 1 81 ? 33.469 18.109 16.359 1 91.12 81 ASP A C 1
ATOM 663 O O . ASP A 1 81 ? 32.5 17.328 16.469 1 91.12 81 ASP A O 1
ATOM 667 N N . ASN A 1 82 ? 34.406 18.328 17.281 1 88.69 82 ASN A N 1
ATOM 668 C CA . ASN A 1 82 ? 34.281 17.672 18.562 1 88.69 82 ASN A CA 1
ATOM 669 C C . ASN A 1 82 ? 34.188 18.688 19.703 1 88.69 82 ASN A C 1
ATOM 671 O O . ASN A 1 82 ? 35 18.641 20.641 1 88.69 82 ASN A O 1
ATOM 675 N N . ASN A 1 83 ? 33.281 19.562 19.672 1 85.88 83 ASN A N 1
ATOM 676 C CA . ASN A 1 83 ? 33.031 20.547 20.719 1 85.88 83 ASN A CA 1
ATOM 677 C C . ASN A 1 83 ? 31.531 20.781 20.922 1 85.88 83 ASN A C 1
ATOM 679 O O . ASN A 1 83 ? 30.719 20.375 20.094 1 85.88 83 ASN A O 1
ATOM 683 N N . LEU A 1 84 ? 31.188 21.406 21.984 1 86.56 84 LEU A N 1
ATOM 684 C CA . LEU A 1 84 ? 29.797 21.516 22.406 1 86.56 84 LEU A CA 1
ATOM 685 C C . LEU A 1 84 ? 29.031 22.438 21.453 1 86.56 84 LEU A C 1
ATOM 687 O O . LEU A 1 84 ? 27.812 22.266 21.281 1 86.56 84 LEU A O 1
ATOM 691 N N . ALA A 1 85 ? 29.719 23.375 20.891 1 85.81 85 ALA A N 1
ATOM 692 C CA . ALA A 1 85 ? 29.062 24.234 19.922 1 85.81 85 ALA A CA 1
ATOM 693 C C . ALA A 1 85 ? 28.594 23.438 18.703 1 85.81 85 ALA A C 1
ATOM 695 O O . ALA A 1 85 ? 27.484 23.641 18.219 1 85.81 85 ALA A O 1
ATOM 696 N N . TYR A 1 86 ? 29.469 22.578 18.281 1 92.94 86 TYR A N 1
ATOM 697 C CA . TYR A 1 86 ? 29.109 21.688 17.188 1 92.94 86 TYR A CA 1
ATOM 698 C C . TYR A 1 86 ? 27.953 20.781 17.578 1 92.94 86 TYR A C 1
ATOM 700 O O . TYR A 1 86 ? 27 20.594 16.797 1 92.94 86 TYR A O 1
ATOM 708 N N . ALA A 1 87 ? 28.016 20.25 18.75 1 92 87 ALA A N 1
ATOM 709 C CA . ALA A 1 87 ? 26.953 19.375 19.25 1 92 87 ALA A CA 1
ATOM 710 C C . ALA A 1 87 ? 25.609 20.094 19.266 1 92 87 ALA A C 1
ATOM 712 O O . ALA A 1 87 ? 24.578 19.516 18.906 1 92 87 ALA A O 1
ATOM 713 N N . THR A 1 88 ? 25.609 21.266 19.688 1 89.19 88 THR A N 1
ATOM 714 C CA . THR A 1 88 ? 24.391 22.062 19.766 1 89.19 88 THR A CA 1
ATOM 715 C C . THR A 1 88 ? 23.781 22.266 18.391 1 89.19 88 THR A C 1
ATOM 717 O O . THR A 1 88 ? 22.578 22.078 18.203 1 89.19 88 THR A O 1
ATOM 720 N N . SER A 1 89 ? 24.609 22.656 17.469 1 92.5 89 SER A N 1
ATOM 721 C CA . SER A 1 89 ? 24.125 22.844 16.094 1 92.5 89 SER A CA 1
ATOM 722 C C . SER A 1 89 ? 23.641 21.531 15.5 1 92.5 89 SER A C 1
ATOM 724 O O . SER A 1 89 ? 22.625 21.5 14.797 1 92.5 89 SER A O 1
ATOM 726 N N . LEU A 1 90 ? 24.344 20.516 15.812 1 93.5 90 LEU A N 1
ATOM 727 C CA . LEU A 1 90 ? 23.953 19.203 15.312 1 93.5 90 LEU A CA 1
ATOM 728 C C . LEU A 1 90 ? 22.641 18.75 15.938 1 93.5 90 LEU A C 1
ATOM 730 O O . LEU A 1 90 ? 21.828 18.109 15.273 1 93.5 90 LEU A O 1
ATOM 734 N N . LEU A 1 91 ? 22.438 19.016 17.125 1 90 91 LEU A N 1
ATOM 735 C CA . LEU A 1 91 ? 21.188 18.703 17.781 1 90 91 LEU A CA 1
ATOM 736 C C . LEU A 1 91 ? 20.016 19.453 17.141 1 90 91 LEU A C 1
ATOM 738 O O . LEU A 1 91 ? 18.938 18.891 16.938 1 90 91 LEU A O 1
ATOM 742 N N . ASN A 1 92 ? 20.25 20.688 16.875 1 88.94 92 ASN A N 1
ATOM 743 C CA . ASN A 1 92 ? 19.219 21.469 16.172 1 88.94 92 ASN A CA 1
ATOM 744 C C . ASN A 1 92 ? 18.891 20.875 14.812 1 88.94 92 ASN A C 1
ATOM 746 O O . ASN A 1 92 ? 17.734 20.797 14.422 1 88.94 92 ASN A O 1
ATOM 750 N N . LEU A 1 93 ? 19.891 20.484 14.141 1 91.69 93 LEU A N 1
ATOM 751 C CA . LEU A 1 93 ? 19.688 19.828 12.852 1 91.69 93 LEU A CA 1
ATOM 752 C C . LEU A 1 93 ? 18.906 18.531 13.023 1 91.69 93 LEU A C 1
ATOM 754 O O . LEU A 1 93 ? 18.031 18.219 12.227 1 91.69 93 LEU A O 1
ATOM 758 N N . THR A 1 94 ? 19.25 17.859 14.016 1 88.44 94 THR A N 1
ATOM 759 C CA . THR A 1 94 ? 18.594 16.594 14.312 1 88.44 94 THR A CA 1
ATOM 760 C C . THR A 1 94 ? 17.109 16.812 14.578 1 88.44 94 THR A C 1
ATOM 762 O O . THR A 1 94 ? 16.266 16.047 14.117 1 88.44 94 THR A O 1
ATOM 765 N N . GLU A 1 95 ? 16.781 17.797 15.289 1 84.5 95 GLU A N 1
ATOM 766 C CA . GLU A 1 95 ? 15.391 18.141 15.555 1 84.5 95 GLU A CA 1
ATOM 767 C C . GLU A 1 95 ? 14.656 18.484 14.266 1 84.5 95 GLU A C 1
ATOM 769 O O . GLU A 1 95 ? 13.484 18.125 14.094 1 84.5 95 GLU A O 1
ATOM 774 N N . VAL A 1 96 ? 15.352 19.172 13.43 1 81.75 96 VAL A N 1
ATOM 775 C CA . VAL A 1 96 ? 14.766 19.484 12.125 1 81.75 96 VAL A CA 1
ATOM 776 C C . VAL A 1 96 ? 14.453 18.188 11.375 1 81.75 96 VAL A C 1
ATOM 778 O O . VAL A 1 96 ? 13.375 18.047 10.797 1 81.75 96 VAL A O 1
ATOM 781 N N . TYR A 1 97 ? 15.383 17.297 11.43 1 80.62 97 TYR A N 1
ATOM 782 C CA . TYR A 1 97 ? 15.172 16.016 10.766 1 80.62 97 TYR A CA 1
ATOM 783 C C . TYR A 1 97 ? 13.992 15.266 11.391 1 80.62 97 TYR A C 1
ATOM 785 O O . TYR A 1 97 ? 13.219 14.609 10.688 1 80.62 97 TYR A O 1
ATOM 793 N N . ARG A 1 98 ? 13.859 15.391 12.633 1 77.5 98 ARG A N 1
ATOM 794 C CA . ARG A 1 98 ? 12.75 14.758 13.328 1 77.5 98 ARG A CA 1
ATOM 795 C C . ARG A 1 98 ? 11.414 15.312 12.844 1 77.5 98 ARG A C 1
ATOM 797 O O . ARG A 1 98 ? 10.5 14.555 12.516 1 77.5 98 ARG A O 1
ATOM 804 N N . PHE A 1 99 ? 11.383 16.641 12.766 1 67.5 99 PHE A N 1
ATOM 805 C CA . PHE A 1 99 ? 10.172 17.297 12.297 1 67.5 99 PHE A CA 1
ATOM 806 C C . PHE A 1 99 ? 9.898 16.953 10.836 1 67.5 99 PHE A C 1
ATOM 808 O O . PHE A 1 99 ? 8.742 16.812 10.438 1 67.5 99 PHE A O 1
ATOM 815 N N . ALA A 1 100 ? 10.977 16.812 10.141 1 63.16 100 ALA A N 1
ATOM 816 C CA . ALA A 1 100 ? 10.875 16.5 8.719 1 63.16 100 ALA A CA 1
ATOM 817 C C . ALA A 1 100 ? 10.672 15.008 8.5 1 63.16 100 ALA A C 1
ATOM 819 O O . ALA A 1 100 ? 10.664 14.531 7.363 1 63.16 100 ALA A O 1
ATOM 820 N N . GLN A 1 101 ? 10.617 14.297 9.609 1 58.25 101 GLN A N 1
ATOM 821 C CA . GLN A 1 101 ? 10.367 12.859 9.633 1 58.25 101 GLN A CA 1
ATOM 822 C C . GLN A 1 101 ? 11.469 12.094 8.914 1 58.25 101 GLN A C 1
ATOM 824 O O . GLN A 1 101 ? 11.219 11.055 8.305 1 58.25 101 GLN A O 1
ATOM 829 N N . LYS A 1 102 ? 12.633 12.75 8.828 1 64.75 102 LYS A N 1
ATOM 830 C CA . LYS A 1 102 ? 13.828 12.078 8.328 1 64.75 102 LYS A CA 1
ATOM 831 C C . LYS A 1 102 ? 14.484 11.227 9.414 1 64.75 102 LYS A C 1
ATOM 833 O O . LYS A 1 102 ? 15.609 11.492 9.828 1 64.75 102 LYS A O 1
ATOM 838 N N . PHE A 1 103 ? 13.859 10.211 9.844 1 61.94 103 PHE A N 1
ATOM 839 C CA . PHE A 1 103 ? 14.188 9.461 11.055 1 61.94 103 PHE A CA 1
ATOM 840 C C . PHE A 1 103 ? 15.5 8.703 10.883 1 61.94 103 PHE A C 1
ATOM 842 O O . PHE A 1 103 ? 16.203 8.445 11.859 1 61.94 103 PHE A O 1
ATOM 849 N N . ASN A 1 104 ? 15.828 8.445 9.672 1 58.88 104 ASN A N 1
ATOM 850 C CA . ASN A 1 104 ? 17.047 7.691 9.391 1 58.88 104 ASN A CA 1
ATOM 851 C C . ASN A 1 104 ? 18.297 8.477 9.789 1 58.88 104 ASN A C 1
ATOM 853 O O . ASN A 1 104 ? 19.344 7.891 10.055 1 58.88 104 ASN A O 1
ATOM 857 N N . LEU A 1 105 ? 18.141 9.68 9.844 1 70.56 105 LEU A N 1
ATOM 858 C CA . LEU A 1 105 ? 19.297 10.523 10.133 1 70.56 105 LEU A CA 1
ATOM 859 C C . LEU A 1 105 ? 19.406 10.82 11.625 1 70.56 105 LEU A C 1
ATOM 861 O O . LEU A 1 105 ? 20.422 11.305 12.102 1 70.56 105 LEU A O 1
ATOM 865 N N . LEU A 1 106 ? 18.406 10.438 12.312 1 79.94 106 LEU A N 1
ATOM 866 C CA . LEU A 1 106 ? 18.312 10.859 13.703 1 79.94 106 LEU A CA 1
ATOM 867 C C . LEU A 1 106 ? 19.281 10.062 14.578 1 79.94 106 LEU A C 1
ATOM 869 O O . LEU A 1 106 ? 20.047 10.648 15.352 1 79.94 106 LEU A O 1
ATOM 873 N N . GLU A 1 107 ? 19.281 8.844 14.398 1 78.19 107 GLU A N 1
ATOM 874 C CA . GLU A 1 107 ? 20.062 8 15.305 1 78.19 107 GLU A CA 1
ATOM 875 C C . GLU A 1 107 ? 21.547 8.328 15.234 1 78.19 107 GLU A C 1
ATOM 877 O O . GLU A 1 107 ? 22.188 8.516 16.266 1 78.19 107 GLU A O 1
ATOM 882 N N . GLU A 1 108 ? 22.047 8.398 14.031 1 80.75 108 GLU A N 1
ATOM 883 C CA . GLU A 1 108 ? 23.469 8.711 13.852 1 80.75 108 GLU A CA 1
ATOM 884 C C . GLU A 1 108 ? 23.812 10.07 14.453 1 80.75 108 GLU A C 1
ATOM 886 O O . GLU A 1 108 ? 24.859 10.227 15.086 1 80.75 108 GLU A O 1
ATOM 891 N N . ASN A 1 109 ? 23.016 10.977 14.227 1 89.81 109 ASN A N 1
ATOM 892 C CA . ASN A 1 109 ? 23.25 12.305 14.781 1 89.81 109 ASN A CA 1
ATOM 893 C C . ASN A 1 109 ? 23.25 12.281 16.312 1 89.81 109 ASN A C 1
ATOM 895 O O . ASN A 1 109 ? 24.125 12.852 16.938 1 89.81 109 ASN A O 1
ATOM 899 N N . TYR A 1 110 ? 22.297 11.539 16.859 1 90.69 110 TYR A N 1
ATOM 900 C CA . TYR A 1 110 ? 22.219 11.461 18.312 1 90.69 110 TYR A CA 1
ATOM 901 C C . TYR A 1 110 ? 23.469 10.789 18.891 1 90.69 110 TYR A C 1
ATOM 903 O O . TYR A 1 110 ? 24.031 11.25 19.875 1 90.69 110 TYR A O 1
ATOM 911 N N . LYS A 1 111 ? 23.891 9.758 18.266 1 88.62 111 LYS A N 1
ATOM 912 C CA . LYS A 1 111 ? 25.078 9.055 18.734 1 88.62 111 LYS A CA 1
ATOM 913 C C . LYS A 1 111 ? 26.312 9.953 18.672 1 88.62 111 LYS A C 1
ATOM 915 O O . LYS A 1 111 ? 27.125 9.969 19.594 1 88.62 111 LYS A O 1
ATOM 920 N N . LYS A 1 112 ? 26.391 10.633 17.609 1 91.44 112 LYS A N 1
ATOM 921 C CA . LYS A 1 112 ? 27.5 11.57 17.469 1 91.44 112 LYS A CA 1
ATOM 922 C C . LYS A 1 112 ? 27.453 12.648 18.547 1 91.44 112 LYS A C 1
ATOM 924 O O . LYS A 1 112 ? 28.484 13 19.125 1 91.44 112 LYS A O 1
ATOM 929 N N . ILE A 1 113 ? 26.344 13.125 18.828 1 92.88 113 ILE A N 1
ATOM 930 C CA . ILE A 1 113 ? 26.188 14.18 19.828 1 92.88 113 ILE A CA 1
ATOM 931 C C . ILE A 1 113 ? 26.547 13.633 21.203 1 92.88 113 ILE A C 1
ATOM 933 O O . ILE A 1 113 ? 27.25 14.297 21.969 1 92.88 113 ILE A O 1
ATOM 937 N N . VAL A 1 114 ? 26.109 12.453 21.484 1 90.69 114 VAL A N 1
ATOM 938 C CA . VAL A 1 114 ? 26.422 11.82 22.75 1 90.69 114 VAL A CA 1
ATOM 939 C C . VAL A 1 114 ? 27.938 11.688 22.906 1 90.69 114 VAL A C 1
ATOM 941 O O . VAL A 1 114 ? 28.5 12.008 23.953 1 90.69 114 VAL A O 1
ATOM 944 N N . LYS A 1 115 ? 28.547 11.281 21.859 1 90.56 115 LYS A N 1
ATOM 945 C CA . LYS A 1 115 ? 30 11.117 21.875 1 90.56 115 LYS A CA 1
ATOM 946 C C . LYS A 1 115 ? 30.703 12.445 22.125 1 90.56 115 LYS A C 1
ATOM 948 O O . LYS A 1 115 ? 31.656 12.516 22.891 1 90.56 115 LYS A O 1
ATOM 953 N N . ILE A 1 116 ? 30.25 13.438 21.5 1 91.38 116 ILE A N 1
ATOM 954 C CA . ILE A 1 116 ? 30.859 14.758 21.672 1 91.38 116 ILE A CA 1
ATOM 955 C C . ILE A 1 116 ? 30.719 15.195 23.141 1 91.38 116 ILE A C 1
ATOM 957 O O . ILE A 1 116 ? 31.672 15.703 23.734 1 91.38 116 ILE A O 1
ATOM 961 N N . TYR A 1 117 ? 29.578 14.984 23.688 1 91.25 117 TYR A N 1
ATOM 962 C CA . TYR A 1 117 ? 29.375 15.359 25.078 1 91.25 117 TYR A CA 1
ATOM 963 C C . TYR A 1 117 ? 30.297 14.555 26 1 91.25 117 TYR A C 1
ATOM 965 O O . TYR A 1 117 ? 30.891 15.109 26.922 1 91.25 117 TYR A O 1
ATOM 973 N N . GLN A 1 118 ? 30.453 13.328 25.75 1 88.88 118 GLN A N 1
ATOM 974 C CA . GLN A 1 118 ? 31.328 12.461 26.547 1 88.88 118 GLN A CA 1
ATOM 975 C C . GLN A 1 118 ? 32.781 12.875 26.391 1 88.88 118 GLN A C 1
ATOM 977 O O . GLN A 1 118 ? 33.5 12.984 27.391 1 88.88 118 GLN A O 1
ATOM 982 N N . ASP A 1 119 ? 33.156 13.141 25.203 1 89.44 119 ASP A N 1
ATOM 983 C CA . ASP A 1 119 ? 34.531 13.531 24.922 1 89.44 119 ASP A CA 1
ATOM 984 C C . ASP A 1 119 ? 34.875 14.859 25.594 1 89.44 119 ASP A C 1
ATOM 986 O O . ASP A 1 119 ? 36.031 15.133 25.875 1 89.44 119 ASP A O 1
ATOM 990 N N . ASN A 1 120 ? 33.906 15.633 25.828 1 86.56 120 ASN A N 1
ATOM 991 C CA . ASN A 1 120 ? 34.156 16.953 26.422 1 86.56 120 ASN A CA 1
ATOM 992 C C . ASN A 1 120 ? 33.75 16.984 27.891 1 86.56 120 ASN A C 1
ATOM 994 O O . ASN A 1 120 ? 33.531 18.047 28.469 1 86.56 120 ASN A O 1
ATOM 998 N N . SER A 1 121 ? 33.594 15.789 28.453 1 84.94 121 SER A N 1
ATOM 999 C CA . SER A 1 121 ? 33.281 15.609 29.859 1 84.94 121 SER A CA 1
ATOM 1000 C C . SER A 1 121 ? 32.062 16.453 30.266 1 84.94 121 SER A C 1
ATOM 1002 O O . SER A 1 121 ? 32.062 17.109 31.297 1 84.94 121 SER A O 1
ATOM 1004 N N . ALA A 1 122 ? 31.094 16.5 29.344 1 84.94 122 ALA A N 1
ATOM 1005 C CA . ALA A 1 122 ? 29.891 17.281 29.562 1 84.94 122 ALA A CA 1
ATOM 1006 C C . ALA A 1 122 ? 28.656 16.375 29.688 1 84.94 122 ALA A C 1
ATOM 1008 O O . ALA A 1 122 ? 27.531 16.844 29.547 1 84.94 122 ALA A O 1
ATOM 1009 N N . ASP A 1 123 ? 28.859 15.078 29.922 1 85.38 123 ASP A N 1
ATOM 1010 C CA . ASP A 1 123 ? 27.797 14.086 29.906 1 85.38 123 ASP A CA 1
ATOM 1011 C C . ASP A 1 123 ? 27.109 14.008 31.281 1 85.38 123 ASP A C 1
ATOM 1013 O O . ASP A 1 123 ? 26.516 12.984 31.609 1 85.38 123 ASP 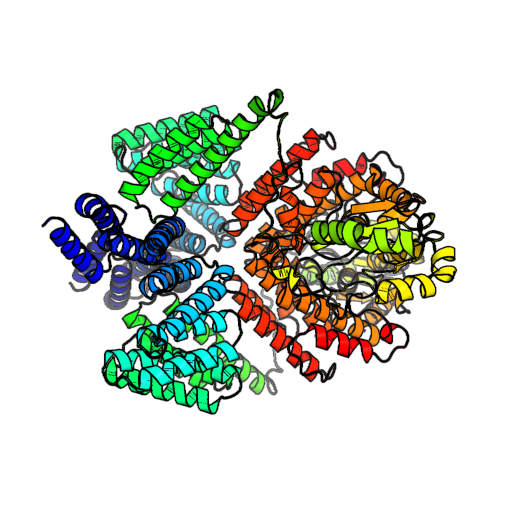A O 1
ATOM 1017 N N . ASN A 1 124 ? 27.281 15.023 32.062 1 82.19 124 ASN A N 1
ATOM 1018 C CA . ASN A 1 124 ? 26.578 15.102 33.344 1 82.19 124 ASN A CA 1
ATOM 1019 C C . ASN A 1 124 ? 25.891 16.453 33.5 1 82.19 124 ASN A C 1
ATOM 1021 O O . ASN A 1 124 ? 25.453 16.797 34.625 1 82.19 124 ASN A O 1
ATOM 1025 N N . ASN A 1 125 ? 25.828 17.219 32.438 1 81.25 125 ASN A N 1
ATOM 1026 C CA . ASN A 1 125 ? 25.234 18.531 32.531 1 81.25 125 ASN A CA 1
ATOM 1027 C C . ASN A 1 125 ? 23.75 18.5 32.156 1 81.25 125 ASN A C 1
ATOM 1029 O O . ASN A 1 125 ? 23.25 17.484 31.688 1 81.25 125 ASN A O 1
ATOM 1033 N N . PHE A 1 126 ? 23.078 19.578 32.375 1 82.62 126 PHE A N 1
ATOM 1034 C CA . PHE A 1 126 ? 21.641 19.719 32.156 1 82.62 126 PHE A CA 1
ATOM 1035 C C . PHE A 1 126 ? 21.297 19.516 30.688 1 82.62 126 PHE A C 1
ATOM 1037 O O . PHE A 1 126 ? 20.312 18.875 30.359 1 82.62 126 PHE A O 1
ATOM 1044 N N . SER A 1 127 ? 22.109 20 29.828 1 84.06 127 SER A N 1
ATOM 1045 C CA . SER A 1 127 ? 21.875 19.891 28.391 1 84.06 127 SER A CA 1
ATOM 1046 C C . SER A 1 127 ? 21.969 18.438 27.938 1 84.06 127 SER A C 1
ATOM 1048 O O . SER A 1 127 ? 21.219 18.016 27.047 1 84.06 127 SER A O 1
ATOM 1050 N N . TYR A 1 128 ? 22.875 17.703 28.609 1 88.38 128 TYR A N 1
ATOM 1051 C CA . TYR A 1 128 ? 23.016 16.297 28.266 1 88.38 128 TYR A CA 1
ATOM 1052 C C . TYR A 1 128 ? 21.781 15.508 28.703 1 88.38 128 TYR A C 1
ATOM 1054 O O . TYR A 1 128 ? 21.359 14.57 28.016 1 88.38 128 TYR A O 1
ATOM 1062 N N . ALA A 1 129 ? 21.234 15.875 29.781 1 89 129 ALA A N 1
ATOM 1063 C CA . ALA A 1 129 ? 19.984 15.242 30.219 1 89 129 ALA A CA 1
ATOM 1064 C C . ALA A 1 129 ? 18.891 15.43 29.172 1 89 129 ALA A C 1
ATOM 1066 O O . ALA A 1 129 ? 18.156 14.484 28.859 1 89 129 ALA A O 1
ATOM 1067 N N . GLY A 1 130 ? 18.766 16.609 28.672 1 87.69 130 GLY A N 1
ATOM 1068 C CA . GLY A 1 130 ? 17.812 16.875 27.609 1 87.69 130 GLY A CA 1
ATOM 1069 C C . GLY A 1 130 ? 18.078 16.062 26.359 1 87.69 130 GLY A C 1
ATOM 1070 O O . GLY A 1 130 ? 17.141 15.562 25.719 1 87.69 130 GLY A O 1
ATOM 1071 N N . LEU A 1 131 ? 19.359 15.961 26.078 1 88.38 131 LEU A N 1
ATOM 1072 C CA . LEU A 1 131 ? 19.75 15.133 24.938 1 88.38 131 LEU A CA 1
ATOM 1073 C C . LEU A 1 131 ? 19.328 13.688 25.141 1 88.38 131 LEU A C 1
ATOM 1075 O O . LEU A 1 131 ? 18.781 13.055 24.219 1 88.38 131 LEU A O 1
ATOM 1079 N N . CYS A 1 132 ? 19.547 13.227 26.297 1 91.25 132 CYS A N 1
ATOM 1080 C CA . CYS A 1 132 ? 19.172 11.852 26.625 1 91.25 132 CYS A CA 1
ATOM 1081 C C . CYS A 1 132 ? 17.672 11.656 26.484 1 91.25 132 CYS A C 1
ATOM 1083 O O . CYS A 1 132 ? 17.219 10.641 25.953 1 91.25 132 CYS A O 1
ATOM 1085 N N . ASN A 1 133 ? 16.953 12.555 26.859 1 88.56 133 ASN A N 1
ATOM 1086 C CA . ASN A 1 133 ? 15.508 12.477 26.75 1 88.56 133 ASN A CA 1
ATOM 1087 C C . ASN A 1 133 ? 15.055 12.477 25.297 1 88.56 133 ASN A C 1
ATOM 1089 O O . ASN A 1 133 ? 14.195 11.68 24.906 1 88.56 133 ASN A O 1
ATOM 1093 N N . ASN A 1 134 ? 15.609 13.344 24.578 1 84.88 134 ASN A N 1
ATOM 1094 C CA . ASN A 1 134 ? 15.273 13.391 23.156 1 84.88 134 ASN A CA 1
ATOM 1095 C C . ASN A 1 134 ? 15.664 12.102 22.453 1 84.88 134 ASN A C 1
ATOM 1097 O O . ASN A 1 134 ? 14.898 11.578 21.625 1 84.88 134 ASN A O 1
ATOM 1101 N N . PHE A 1 135 ? 16.828 11.688 22.797 1 88.12 135 PHE A N 1
ATOM 1102 C CA . PHE A 1 135 ? 17.312 10.438 22.219 1 88.12 135 PHE A CA 1
ATOM 1103 C C . PHE A 1 135 ? 16.438 9.266 22.656 1 88.12 135 PHE A C 1
ATOM 1105 O O . PHE A 1 135 ? 16.125 8.383 21.859 1 88.12 135 PHE A O 1
ATOM 1112 N N . GLY A 1 136 ? 16.094 9.336 23.875 1 87.94 136 GLY A N 1
ATOM 1113 C CA . GLY A 1 136 ? 15.172 8.328 24.391 1 87.94 136 GLY A CA 1
ATOM 1114 C C . GLY A 1 136 ? 13.836 8.312 23.688 1 87.94 136 GLY A C 1
ATOM 1115 O O . GLY A 1 136 ? 13.312 7.242 23.359 1 87.94 136 GLY A O 1
ATOM 1116 N N . LEU A 1 137 ? 13.297 9.492 23.391 1 81.88 137 LEU A N 1
ATOM 1117 C CA . LEU A 1 137 ? 12.039 9.602 22.672 1 81.88 137 LEU A CA 1
ATOM 1118 C C . LEU A 1 137 ? 12.164 9.055 21.25 1 81.88 137 LEU A C 1
ATOM 1120 O O . LEU A 1 137 ? 11.234 8.43 20.734 1 81.88 137 LEU A O 1
ATOM 1124 N N . TYR A 1 138 ? 13.266 9.305 20.625 1 79.38 138 TYR A N 1
ATOM 1125 C CA . TYR A 1 138 ? 13.531 8.711 19.312 1 79.38 138 TYR A CA 1
ATOM 1126 C C . TYR A 1 138 ? 13.453 7.191 19.375 1 79.38 138 TYR A C 1
ATOM 1128 O O . TYR A 1 138 ? 12.789 6.57 18.531 1 79.38 138 TYR A O 1
ATOM 1136 N N . TYR A 1 139 ? 14.109 6.641 20.406 1 76.88 139 TYR A N 1
ATOM 1137 C CA . TYR A 1 139 ? 14.133 5.188 20.531 1 76.88 139 TYR A CA 1
ATOM 1138 C C . TYR A 1 139 ? 12.742 4.645 20.844 1 76.88 139 TYR A C 1
ATOM 1140 O O . TYR A 1 139 ? 12.383 3.549 20.406 1 76.88 139 TYR A O 1
ATOM 1148 N N . GLN A 1 140 ? 11.992 5.426 21.547 1 77.25 140 GLN A N 1
ATOM 1149 C CA . GLN A 1 140 ? 10.594 5.043 21.75 1 77.25 140 GLN A CA 1
ATOM 1150 C C . GLN A 1 140 ? 9.844 4.953 20.438 1 77.25 140 GLN A C 1
ATOM 1152 O O . GLN A 1 140 ? 9.102 3.994 20.188 1 77.25 140 GLN A O 1
ATOM 1157 N N . ASN A 1 141 ? 10.133 5.902 19.672 1 65.88 141 ASN A N 1
ATOM 1158 C CA . ASN A 1 141 ? 9.43 6.012 18.391 1 65.88 141 ASN A CA 1
ATOM 1159 C C . ASN A 1 141 ? 9.766 4.848 17.469 1 65.88 141 ASN A C 1
ATOM 1161 O O . ASN A 1 141 ? 8.914 4.395 16.703 1 65.88 141 ASN A O 1
ATOM 1165 N N . ILE A 1 142 ? 10.953 4.379 17.672 1 62.69 142 ILE A N 1
ATOM 1166 C CA . ILE A 1 142 ? 11.344 3.297 16.766 1 62.69 142 ILE A CA 1
ATOM 1167 C C . ILE A 1 142 ? 11.141 1.951 17.469 1 62.69 142 ILE A C 1
ATOM 1169 O O . ILE A 1 142 ? 11.508 0.906 16.922 1 62.69 142 ILE A O 1
ATOM 1173 N N . GLY A 1 143 ? 10.633 1.943 18.703 1 63.06 143 GLY A N 1
ATOM 1174 C CA . GLY A 1 143 ? 10.203 0.736 19.391 1 63.06 143 GLY A CA 1
ATOM 1175 C C . GLY A 1 143 ? 11.305 0.096 20.219 1 63.06 143 GLY A C 1
ATOM 1176 O O . GLY A 1 143 ? 11.125 -1 20.75 1 63.06 143 GLY A O 1
ATOM 1177 N N . ASP A 1 144 ? 12.461 0.669 20.266 1 70.06 144 ASP A N 1
ATOM 1178 C CA . ASP A 1 144 ? 13.531 0.201 21.141 1 70.06 144 ASP A CA 1
ATOM 1179 C C . ASP A 1 144 ? 13.352 0.741 22.562 1 70.06 144 ASP A C 1
ATOM 1181 O O . ASP A 1 144 ? 14.023 1.697 22.953 1 70.06 144 ASP A O 1
ATOM 1185 N N . MET A 1 145 ? 12.508 -0.003 23.25 1 76.31 145 MET A N 1
ATOM 1186 C CA . MET A 1 145 ? 12.086 0.483 24.562 1 76.31 145 MET A CA 1
ATOM 1187 C C . MET A 1 145 ? 13.227 0.37 25.578 1 76.31 145 MET A C 1
ATOM 1189 O O . MET A 1 145 ? 13.328 1.188 26.5 1 76.31 145 MET A O 1
ATOM 1193 N N . LYS A 1 146 ? 14.047 -0.622 25.422 1 80.25 146 LYS A N 1
ATOM 1194 C CA . LYS A 1 146 ? 15.156 -0.772 26.359 1 80.25 146 LYS A CA 1
ATOM 1195 C C . LYS A 1 146 ? 16.125 0.408 26.266 1 80.25 146 LYS A C 1
ATOM 1197 O O . LYS A 1 146 ? 16.5 0.992 27.281 1 80.25 146 LYS A O 1
ATOM 1202 N N . SER A 1 147 ? 16.484 0.696 25.016 1 84.56 147 SER A N 1
ATOM 1203 C CA . SER A 1 147 ? 17.359 1.847 24.844 1 84.56 147 SER A CA 1
ATOM 1204 C C . SER A 1 147 ? 16.703 3.131 25.328 1 84.56 147 SER A C 1
ATOM 1206 O O . SER A 1 147 ? 17.359 3.98 25.938 1 84.56 147 SER A O 1
ATOM 1208 N N . ALA A 1 148 ? 15.461 3.232 25.031 1 87.81 148 ALA A N 1
ATOM 1209 C CA . ALA A 1 148 ? 14.711 4.395 25.516 1 87.81 148 ALA A CA 1
ATOM 1210 C C . ALA A 1 148 ? 14.758 4.488 27.031 1 87.81 148 ALA A C 1
ATOM 1212 O O . ALA A 1 148 ? 15.062 5.551 27.578 1 87.81 148 ALA A O 1
ATOM 1213 N N . TYR A 1 149 ? 14.539 3.373 27.672 1 89.44 149 TYR A N 1
ATOM 1214 C CA . TYR A 1 149 ? 14.555 3.312 29.125 1 89.44 149 TYR A CA 1
ATOM 1215 C C . TYR A 1 149 ? 15.898 3.752 29.688 1 89.44 149 TYR A C 1
ATOM 1217 O O . TYR A 1 149 ? 15.961 4.582 30.594 1 89.44 149 TYR A O 1
ATOM 1225 N N . ASP A 1 150 ? 16.953 3.203 29.141 1 90.19 150 ASP A N 1
ATOM 1226 C CA . ASP A 1 150 ? 18.297 3.496 29.625 1 90.19 150 ASP A CA 1
ATOM 1227 C C . ASP A 1 150 ? 18.625 4.98 29.484 1 90.19 150 ASP A C 1
ATOM 1229 O O . ASP A 1 150 ?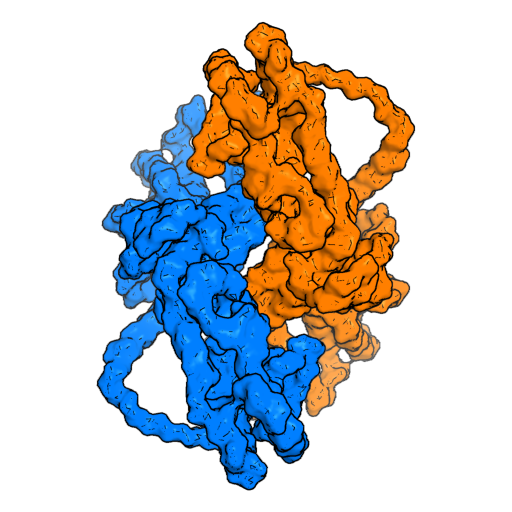 19.203 5.582 30.375 1 90.19 150 ASP A O 1
ATOM 1233 N N . LEU A 1 151 ? 18.219 5.52 28.438 1 93.12 151 LEU A N 1
ATOM 1234 C CA . LEU A 1 151 ? 18.516 6.926 28.172 1 93.12 151 LEU A CA 1
ATOM 1235 C C . LEU A 1 151 ? 17.672 7.832 29.062 1 93.12 151 LEU A C 1
ATOM 1237 O O . LEU A 1 151 ? 18.188 8.828 29.594 1 93.12 151 LEU A O 1
ATOM 1241 N N . HIS A 1 152 ? 16.453 7.508 29.219 1 93.44 152 HIS A N 1
ATOM 1242 C CA . HIS A 1 152 ? 15.625 8.297 30.125 1 93.44 152 HIS A CA 1
ATOM 1243 C C . HIS A 1 152 ? 16.141 8.195 31.562 1 93.44 152 HIS A C 1
ATOM 1245 O O . HIS A 1 152 ? 16.125 9.188 32.281 1 93.44 152 HIS A O 1
ATOM 1251 N N . LEU A 1 153 ? 16.562 7.008 31.922 1 92.12 153 LEU A N 1
ATOM 1252 C CA . LEU A 1 153 ? 17.125 6.82 33.25 1 92.12 153 LEU A CA 1
ATOM 1253 C C . LEU A 1 153 ? 18.375 7.656 33.438 1 92.12 153 LEU A C 1
ATOM 1255 O O . LEU A 1 153 ? 18.594 8.227 34.5 1 92.12 153 LEU A O 1
ATOM 1259 N N . LYS A 1 154 ? 19.172 7.629 32.438 1 91.94 154 LYS A N 1
ATOM 1260 C CA . LYS A 1 154 ? 20.359 8.469 32.5 1 91.94 154 LYS A CA 1
ATOM 1261 C C . LYS A 1 154 ? 19.984 9.938 32.688 1 91.94 154 LYS A C 1
ATOM 1263 O O . LYS A 1 154 ? 20.609 10.656 33.469 1 91.94 154 LYS A O 1
ATOM 1268 N N . SER A 1 155 ? 19.031 10.391 31.906 1 93.25 155 SER A N 1
ATOM 1269 C CA . SER A 1 155 ? 18.531 11.758 32.062 1 93.25 155 SER A CA 1
ATOM 1270 C C . SER A 1 155 ? 18.047 12.023 33.469 1 93.25 155 SER A C 1
ATOM 1272 O O . SER A 1 155 ? 18.391 13.047 34.062 1 93.25 155 SER A O 1
ATOM 1274 N N . LEU A 1 156 ? 17.328 11.078 33.969 1 91.38 156 LEU A N 1
ATOM 1275 C CA . LEU A 1 156 ? 16.781 11.203 35.312 1 91.38 156 LEU A CA 1
ATOM 1276 C C . LEU A 1 156 ? 17.906 11.312 36.344 1 91.38 156 LEU A C 1
ATOM 1278 O O . LEU A 1 156 ? 17.812 12.117 37.281 1 91.38 156 LEU A O 1
ATOM 1282 N N . ASP A 1 157 ? 18.906 10.516 36.25 1 89.31 157 ASP A N 1
ATOM 1283 C CA . ASP A 1 157 ? 20.047 10.492 37.156 1 89.31 157 ASP A CA 1
ATOM 1284 C C . ASP A 1 157 ? 20.766 11.836 37.188 1 89.31 157 ASP A C 1
ATOM 1286 O O . ASP A 1 157 ? 21.203 12.289 38.25 1 89.31 157 ASP A O 1
ATOM 1290 N N . ILE A 1 158 ? 20.859 12.422 36.031 1 88.94 158 ILE A N 1
ATOM 1291 C CA . ILE A 1 158 ? 21.5 13.727 35.938 1 88.94 158 ILE A CA 1
ATOM 1292 C C . ILE A 1 158 ? 20.609 14.789 36.594 1 88.94 158 ILE A C 1
ATOM 1294 O O . ILE A 1 158 ? 21.078 15.602 37.375 1 88.94 158 ILE A O 1
ATOM 1298 N N . LEU A 1 159 ? 19.359 14.727 36.312 1 89.56 159 LEU A N 1
ATOM 1299 C CA . LEU A 1 159 ? 18.406 15.758 36.75 1 89.56 159 LEU A CA 1
ATOM 1300 C C . LEU A 1 159 ? 18.203 15.719 38.25 1 89.56 159 LEU A C 1
ATOM 1302 O O . LEU A 1 159 ? 17.875 16.734 38.875 1 89.56 159 LEU A O 1
ATOM 1306 N N . LYS A 1 160 ? 18.391 14.617 38.812 1 85.75 160 LYS A N 1
ATOM 1307 C CA . LYS A 1 160 ? 18.25 14.453 40.25 1 85.75 160 LYS A CA 1
ATOM 1308 C C . LYS A 1 160 ? 19.203 15.367 41 1 85.75 160 LYS A C 1
ATOM 1310 O O . LYS A 1 160 ? 18.953 15.734 42.156 1 85.75 160 LYS A O 1
ATOM 1315 N N . ASN A 1 161 ? 20.203 15.672 40.344 1 80.5 161 ASN A N 1
ATOM 1316 C CA . ASN A 1 161 ? 21.234 16.453 41 1 80.5 161 ASN A CA 1
ATOM 1317 C C . ASN A 1 161 ? 20.953 17.953 40.906 1 80.5 161 ASN A C 1
ATOM 1319 O O . ASN A 1 161 ? 21.719 18.766 41.438 1 80.5 161 ASN A O 1
ATOM 1323 N N . TYR A 1 162 ? 19.891 18.281 40.219 1 78.06 162 TYR A N 1
ATOM 1324 C CA . TYR A 1 162 ? 19.547 19.688 40.062 1 78.06 162 TYR A CA 1
ATOM 1325 C C . TYR A 1 162 ? 18.312 20.031 40.906 1 78.06 162 TYR A C 1
ATOM 1327 O O . TYR A 1 162 ? 17.375 19.25 41 1 78.06 162 TYR A O 1
ATOM 1335 N N . ASP A 1 163 ? 18.328 21.094 41.75 1 66.94 163 ASP A N 1
ATOM 1336 C CA . ASP A 1 163 ? 17.25 21.391 42.688 1 66.94 163 ASP A CA 1
ATOM 1337 C C . ASP A 1 163 ? 16.422 22.578 42.219 1 66.94 163 ASP A C 1
ATOM 1339 O O . ASP A 1 163 ? 15.422 22.922 42.844 1 66.94 163 ASP A O 1
ATOM 1343 N N . SER A 1 164 ? 16.688 23.234 41.219 1 63.5 164 SER A N 1
ATOM 1344 C CA . SER A 1 164 ? 15.906 24.406 40.844 1 63.5 164 SER A CA 1
ATOM 1345 C C . SER A 1 164 ? 14.578 24 40.219 1 63.5 164 SER A C 1
ATOM 1347 O O . SER A 1 164 ? 14.414 22.859 39.781 1 63.5 164 SER A O 1
ATOM 1349 N N . GLU A 1 165 ? 13.617 24.891 40.25 1 63.69 165 GLU A N 1
ATOM 1350 C CA . GLU A 1 165 ? 12.273 24.641 39.719 1 63.69 165 GLU A CA 1
ATOM 1351 C C . GLU A 1 165 ? 12.305 24.203 38.281 1 63.69 165 GLU A C 1
ATOM 1353 O O . GLU A 1 165 ? 11.555 23.312 37.875 1 63.69 165 GLU A O 1
ATOM 1358 N N . GLU A 1 166 ? 13.047 24.891 37.531 1 66.19 166 GLU A N 1
ATOM 1359 C CA . GLU A 1 166 ? 13.172 24.562 36.125 1 66.19 166 GLU A CA 1
ATOM 1360 C C . GLU A 1 166 ? 13.633 23.125 35.906 1 66.19 166 GLU A C 1
ATOM 1362 O O . GLU A 1 166 ? 13.125 22.422 35.031 1 66.19 166 GLU A O 1
ATOM 1367 N N . TYR A 1 167 ? 14.523 22.734 36.75 1 74.44 167 TYR A N 1
ATOM 1368 C CA . TYR A 1 167 ? 15.094 21.391 36.625 1 74.44 167 TYR A CA 1
ATOM 1369 C C . TYR A 1 167 ? 14.125 20.344 37.125 1 74.44 167 TYR A C 1
ATOM 1371 O O . TYR A 1 167 ? 14.086 19.219 36.594 1 74.44 167 TYR A O 1
ATOM 1379 N N . ARG A 1 168 ? 13.312 20.812 38 1 80.5 168 ARG A N 1
ATOM 1380 C CA . ARG A 1 168 ? 12.312 19.891 38.562 1 80.5 168 ARG A CA 1
ATOM 1381 C C . ARG A 1 168 ? 11.25 19.562 37.5 1 80.5 168 ARG A C 1
ATOM 1383 O O . ARG A 1 168 ? 10.758 18.438 37.469 1 80.5 168 ARG A O 1
ATOM 1390 N N . LEU A 1 169 ? 10.883 20.5 36.719 1 83.38 169 LEU A N 1
ATOM 1391 C CA . LEU A 1 169 ? 9.914 20.266 35.656 1 83.38 169 LEU A CA 1
ATOM 1392 C C . LEU A 1 169 ? 10.461 19.281 34.656 1 83.38 169 LEU A C 1
ATOM 1394 O O . LEU A 1 169 ? 9.75 18.391 34.188 1 83.38 169 LEU A O 1
ATOM 1398 N N . GLU A 1 170 ? 11.695 19.5 34.312 1 85.38 170 GLU A N 1
ATOM 1399 C CA . GLU A 1 170 ? 12.328 18.578 33.375 1 85.38 170 GLU A CA 1
ATOM 1400 C C . GLU A 1 170 ? 12.422 17.172 33.969 1 85.38 170 GLU A C 1
ATOM 1402 O O . GLU A 1 170 ? 12.273 16.172 33.25 1 85.38 170 GLU A O 1
ATOM 1407 N N . TYR A 1 171 ? 12.734 17.203 35.25 1 88.62 171 TYR A N 1
ATOM 1408 C CA . TYR A 1 171 ? 12.75 15.93 35.969 1 88.62 171 TYR A CA 1
ATOM 1409 C C . TYR A 1 171 ? 11.398 15.234 35.875 1 88.62 171 TYR A C 1
ATOM 1411 O O . TYR A 1 171 ? 11.328 14.039 35.594 1 88.62 171 TYR A O 1
ATOM 1419 N N . ALA A 1 172 ? 10.336 15.953 36.031 1 88.94 172 ALA A N 1
ATOM 1420 C CA . ALA A 1 172 ? 8.984 15.406 35.969 1 88.94 172 ALA A CA 1
ATOM 1421 C C . ALA A 1 172 ? 8.648 14.938 34.562 1 88.94 172 ALA A C 1
ATOM 1423 O O . ALA A 1 172 ? 8.016 13.898 34.375 1 88.94 172 ALA A O 1
ATOM 1424 N N . VAL A 1 173 ? 9.055 15.656 33.562 1 88.5 173 VAL A N 1
ATOM 1425 C CA . VAL A 1 173 ? 8.844 15.281 32.188 1 88.5 173 VAL A CA 1
ATOM 1426 C C . VAL A 1 173 ? 9.547 13.961 31.875 1 88.5 173 VAL A C 1
ATOM 1428 O O . VAL A 1 173 ? 8.977 13.07 31.234 1 88.5 173 VAL A O 1
ATOM 1431 N N . THR A 1 174 ? 10.742 13.875 32.375 1 90.12 174 THR A N 1
ATOM 1432 C CA . THR A 1 174 ? 11.5 12.648 32.188 1 90.12 174 THR A CA 1
ATOM 1433 C C . THR A 1 174 ? 10.828 11.469 32.875 1 90.12 174 THR A C 1
ATOM 1435 O O . THR A 1 174 ? 10.773 10.367 32.344 1 90.12 174 THR A O 1
ATOM 1438 N N . LEU A 1 175 ? 10.344 11.727 34.062 1 90.25 175 LEU A N 1
ATOM 1439 C CA . LEU A 1 175 ? 9.578 10.703 34.781 1 90.25 175 LEU A CA 1
ATOM 1440 C C . LEU A 1 175 ? 8.383 10.25 33.938 1 90.25 175 LEU A C 1
ATOM 1442 O O . LEU A 1 175 ? 8.125 9.047 33.844 1 90.25 175 LEU A O 1
ATOM 1446 N N . SER A 1 176 ? 7.742 11.133 33.344 1 88.69 176 SER A N 1
ATOM 1447 C CA . SER A 1 176 ? 6.594 10.836 32.5 1 88.69 176 SER A CA 1
ATOM 1448 C C . SER A 1 176 ? 7.008 10.031 31.281 1 88.69 176 SER A C 1
ATOM 1450 O O . SER A 1 176 ? 6.305 9.109 30.875 1 88.69 176 SER A O 1
ATOM 1452 N N . ASN A 1 177 ? 8.109 10.398 30.734 1 86.62 177 ASN A N 1
ATOM 1453 C CA . ASN A 1 177 ? 8.602 9.719 29.547 1 86.62 177 ASN A CA 1
ATOM 1454 C C . ASN A 1 177 ? 9.031 8.289 29.844 1 86.62 177 ASN A C 1
ATOM 1456 O O . ASN A 1 177 ? 9.047 7.438 28.953 1 86.62 177 ASN A O 1
ATOM 1460 N N . LEU A 1 178 ? 9.375 8.023 31.078 1 89.38 178 LEU A N 1
ATOM 1461 C CA . LEU A 1 178 ? 9.82 6.699 31.5 1 89.38 178 LEU A CA 1
ATOM 1462 C C . LEU A 1 178 ? 8.648 5.73 31.578 1 89.38 178 LEU A C 1
ATOM 1464 O O . LEU A 1 178 ? 8.844 4.512 31.562 1 89.38 178 LEU A O 1
ATOM 1468 N N . PHE A 1 179 ? 7.496 6.262 31.594 1 86.81 179 PHE A N 1
ATOM 1469 C CA . PHE A 1 179 ? 6.312 5.43 31.766 1 86.81 179 PHE A CA 1
ATOM 1470 C C . PHE A 1 179 ? 6.207 4.387 30.656 1 86.81 179 PHE A C 1
ATOM 1472 O O . PHE A 1 179 ? 6.176 3.186 30.938 1 86.81 179 PHE A O 1
ATOM 1479 N N . ASN A 1 180 ? 6.23 4.867 29.453 1 82 180 ASN A N 1
ATOM 1480 C CA . ASN A 1 180 ? 5.973 3.973 28.328 1 82 180 ASN A CA 1
ATOM 1481 C C . ASN A 1 180 ? 7.047 2.893 28.219 1 82 180 ASN A C 1
ATOM 1483 O O . ASN A 1 180 ? 6.73 1.704 28.125 1 82 180 ASN A O 1
ATOM 1487 N N . PRO A 1 181 ? 8.289 3.316 28.25 1 79.44 181 PRO A N 1
ATOM 1488 C CA . PRO A 1 181 ? 9.312 2.268 28.188 1 79.44 181 PRO A CA 1
ATOM 1489 C C . PRO A 1 181 ? 9.211 1.281 29.359 1 79.44 181 PRO A C 1
ATOM 1491 O O . PRO A 1 181 ? 9.336 0.07 29.156 1 79.44 181 PRO A O 1
ATOM 1494 N N . CYS A 1 182 ? 8.93 1.733 30.547 1 84.38 182 CYS A N 1
ATOM 1495 C CA . CYS A 1 182 ? 8.82 0.875 31.719 1 84.38 182 CYS A CA 1
ATOM 1496 C C . CYS A 1 182 ? 7.641 -0.081 31.578 1 84.38 182 CYS A C 1
ATOM 1498 O O . CYS A 1 182 ? 7.762 -1.269 31.875 1 84.38 182 CYS A O 1
ATOM 1500 N N . TYR A 1 183 ? 6.57 0.414 31.078 1 80 183 TYR A N 1
ATOM 1501 C CA . TYR A 1 183 ? 5.367 -0.393 30.938 1 80 183 TYR A CA 1
ATOM 1502 C C . TYR A 1 183 ? 5.562 -1.489 29.891 1 80 183 TYR A C 1
ATOM 1504 O O . TYR A 1 183 ? 5.215 -2.648 30.125 1 80 183 TYR A O 1
ATOM 1512 N N . GLN A 1 184 ? 6.152 -1.081 28.859 1 74.38 184 GLN A N 1
ATOM 1513 C CA . GLN A 1 184 ? 6.332 -2.023 27.766 1 74.38 184 GLN A CA 1
ATOM 1514 C C . GLN A 1 184 ? 7.398 -3.062 28.094 1 74.38 184 GLN A C 1
ATOM 1516 O O . GLN A 1 184 ? 7.371 -4.18 27.578 1 74.38 184 GLN A O 1
ATOM 1521 N N . LEU A 1 185 ? 8.266 -2.732 28.984 1 71.75 185 LEU A N 1
ATOM 1522 C CA . LEU A 1 185 ? 9.305 -3.65 29.422 1 71.75 185 LEU A CA 1
ATOM 1523 C C . LEU A 1 185 ? 8.82 -4.52 30.578 1 71.75 185 LEU A C 1
ATOM 1525 O O . LEU A 1 185 ? 9.602 -5.273 31.156 1 71.75 185 LEU A O 1
ATOM 1529 N N . GLY A 1 186 ? 7.5 -4.367 30.953 1 72.56 186 GLY A N 1
ATOM 1530 C CA . GLY A 1 186 ? 6.879 -5.227 31.953 1 72.56 186 GLY A CA 1
ATOM 1531 C C . GLY A 1 186 ? 7.066 -4.727 33.375 1 72.56 186 GLY A C 1
ATOM 1532 O O . GLY A 1 186 ? 6.695 -5.41 34.312 1 72.56 186 GLY A O 1
ATOM 1533 N N . MET A 1 187 ? 7.707 -3.652 33.5 1 80.31 187 MET A N 1
ATOM 1534 C CA . MET A 1 187 ? 7.887 -3.039 34.812 1 80.31 187 MET A CA 1
ATOM 1535 C C . MET A 1 187 ? 6.691 -2.164 35.188 1 80.31 187 MET A C 1
ATOM 1537 O O . MET A 1 187 ? 6.836 -0.958 35.375 1 80.31 187 MET A O 1
ATOM 1541 N N . LYS A 1 188 ? 5.582 -2.705 35.312 1 79.88 188 LYS A N 1
ATOM 1542 C CA . LYS A 1 188 ? 4.312 -1.999 35.438 1 79.88 188 LYS A CA 1
ATOM 1543 C C . LYS A 1 188 ? 4.277 -1.139 36.688 1 79.88 188 LYS A C 1
ATOM 1545 O O . LYS A 1 188 ? 3.857 0.02 36.656 1 79.88 188 LYS A O 1
ATOM 1550 N N . GLU A 1 189 ? 4.633 -1.763 37.781 1 79.94 189 GLU A N 1
ATOM 1551 C CA . GLU A 1 189 ? 4.598 -1.035 39.062 1 79.94 189 GLU A CA 1
ATOM 1552 C C . GLU A 1 189 ? 5.48 0.208 39 1 79.94 189 GLU A C 1
ATOM 1554 O O . GLU A 1 189 ? 5.074 1.284 39.438 1 79.94 189 GLU A O 1
ATOM 1559 N N . LYS A 1 190 ? 6.648 0.004 38.438 1 85.5 190 LYS A N 1
ATOM 1560 C CA . LYS A 1 190 ? 7.562 1.135 38.312 1 85.5 190 LYS A CA 1
ATOM 1561 C C . LYS A 1 190 ? 6.984 2.201 37.375 1 85.5 190 LYS A C 1
ATOM 1563 O O . LYS A 1 190 ? 7.148 3.398 37.625 1 85.5 190 LYS A O 1
ATOM 1568 N N . ALA A 1 191 ? 6.391 1.804 36.344 1 86.44 191 ALA A N 1
ATOM 1569 C CA . ALA A 1 191 ? 5.773 2.725 35.406 1 86.44 191 ALA A CA 1
ATOM 1570 C C . ALA A 1 191 ? 4.762 3.633 36.094 1 86.44 191 ALA A C 1
ATOM 1572 O O . ALA A 1 191 ? 4.781 4.852 35.906 1 86.44 191 ALA A O 1
ATOM 1573 N N . VAL A 1 192 ? 3.977 3.064 36.938 1 85 192 VAL A N 1
ATOM 1574 C CA . VAL A 1 192 ? 2.941 3.812 37.625 1 85 192 VAL A CA 1
ATOM 1575 C C . VAL A 1 192 ? 3.584 4.734 38.688 1 85 192 VAL A C 1
ATOM 1577 O O . VAL A 1 192 ? 3.133 5.867 38.875 1 85 192 VAL A O 1
ATOM 1580 N N . GLU A 1 193 ? 4.555 4.184 39.281 1 88.06 193 GLU A N 1
ATOM 1581 C CA . GLU A 1 193 ? 5.277 4.992 40.281 1 88.06 193 GLU A CA 1
ATOM 1582 C C . GLU A 1 193 ? 5.859 6.25 39.625 1 88.06 193 GLU A C 1
ATOM 1584 O O . GLU A 1 193 ? 5.738 7.344 40.188 1 88.06 193 GLU A O 1
ATOM 1589 N N . TYR A 1 194 ? 6.527 6.102 38.531 1 90.62 194 TYR A N 1
ATOM 1590 C CA . TYR A 1 194 ? 7.102 7.238 37.812 1 90.62 194 TYR A CA 1
ATOM 1591 C C . TYR A 1 194 ? 6.023 8.25 37.438 1 90.62 194 TYR A C 1
ATOM 1593 O O . TYR A 1 194 ? 6.203 9.453 37.625 1 90.62 194 TYR A O 1
ATOM 1601 N N . LEU A 1 195 ? 4.988 7.73 36.938 1 88.5 195 LEU A N 1
ATOM 1602 C CA . LEU A 1 195 ? 3.908 8.602 36.5 1 88.5 195 LEU A CA 1
ATOM 1603 C C . LEU A 1 195 ? 3.297 9.359 37.688 1 88.5 195 LEU A C 1
ATOM 1605 O O . LEU A 1 195 ? 3.018 10.555 37.562 1 88.5 195 LEU A O 1
ATOM 1609 N N . ASN A 1 196 ? 3.072 8.688 38.781 1 88.5 196 ASN A N 1
ATOM 1610 C CA . ASN A 1 196 ? 2.527 9.328 39.969 1 88.5 196 ASN A CA 1
ATOM 1611 C C . ASN A 1 196 ? 3.461 10.414 40.5 1 88.5 196 ASN A C 1
ATOM 1613 O O . ASN A 1 196 ? 3.008 11.492 40.906 1 88.5 196 ASN A O 1
ATOM 1617 N N . LYS A 1 197 ? 4.684 10.109 40.5 1 89.5 197 LYS A N 1
ATOM 1618 C CA . LYS A 1 197 ? 5.664 11.109 40.938 1 89.5 197 LYS A CA 1
ATOM 1619 C C . LYS A 1 197 ? 5.637 12.328 40 1 89.5 197 LYS A C 1
ATOM 1621 O O . LYS A 1 197 ? 5.715 13.461 40.469 1 89.5 197 LYS A O 1
ATOM 1626 N N . ALA A 1 198 ? 5.625 12.07 38.688 1 91.12 198 ALA A N 1
ATOM 1627 C CA . ALA A 1 198 ? 5.547 13.164 37.719 1 91.12 198 ALA A CA 1
ATOM 1628 C C . ALA A 1 198 ? 4.312 14.023 37.969 1 91.12 198 ALA A C 1
ATOM 1630 O O . ALA A 1 198 ? 4.398 15.258 38 1 91.12 198 ALA A O 1
ATOM 1631 N N . ILE A 1 199 ? 3.213 13.406 38.188 1 88.31 199 ILE A N 1
ATOM 1632 C CA . ILE A 1 199 ? 1.943 14.086 38.406 1 88.31 199 ILE A CA 1
ATOM 1633 C C . ILE A 1 199 ? 2.039 14.969 39.656 1 88.31 199 ILE A C 1
ATOM 1635 O O . ILE A 1 199 ? 1.61 16.125 39.625 1 88.31 199 ILE A O 1
ATOM 1639 N N . ASP A 1 200 ? 2.605 14.414 40.688 1 88 200 ASP A N 1
ATOM 1640 C CA . ASP A 1 200 ? 2.785 15.156 41.938 1 88 200 ASP A CA 1
ATOM 1641 C C . ASP A 1 200 ? 3.631 16.406 41.719 1 88 200 ASP A C 1
ATOM 1643 O O . ASP A 1 200 ? 3.307 17.484 42.219 1 88 200 ASP A O 1
ATOM 1647 N N . ILE A 1 201 ? 4.652 16.25 41 1 87.12 201 ILE A N 1
ATOM 1648 C CA . ILE A 1 201 ? 5.559 17.359 40.75 1 87.12 201 ILE A CA 1
ATOM 1649 C C . ILE A 1 201 ? 4.859 18.406 39.906 1 87.12 201 ILE A C 1
ATOM 1651 O O . ILE A 1 201 ? 4.953 19.609 40.156 1 87.12 201 ILE A O 1
ATOM 1655 N N . PHE A 1 202 ? 4.176 17.953 38.844 1 87.69 202 PHE A N 1
ATOM 1656 C CA . PHE A 1 202 ? 3.455 18.891 37.969 1 87.69 202 PHE A CA 1
ATOM 1657 C C . PHE A 1 202 ? 2.398 19.656 38.781 1 87.69 202 PHE A C 1
ATOM 1659 O O . PHE A 1 202 ? 2.254 20.875 38.625 1 87.69 202 PHE A O 1
ATOM 1666 N N . GLU A 1 203 ? 1.69 18.969 39.594 1 85.75 203 GLU A N 1
ATOM 1667 C CA . GLU A 1 203 ? 0.663 19.594 40.406 1 85.75 203 GLU A CA 1
ATOM 1668 C C . GLU A 1 203 ? 1.255 20.688 41.312 1 85.75 203 GLU A C 1
ATOM 1670 O O . GLU A 1 203 ? 0.683 21.766 41.438 1 85.75 203 GLU A O 1
ATOM 1675 N N . LYS A 1 204 ? 2.381 20.375 41.844 1 82.38 204 LYS A N 1
ATOM 1676 C CA . LYS A 1 204 ? 3.016 21.281 42.812 1 82.38 204 LYS A CA 1
ATOM 1677 C C . LYS A 1 204 ? 3.682 22.453 42.094 1 82.38 204 LYS A C 1
ATOM 1679 O O . LYS A 1 204 ? 3.691 23.578 42.625 1 82.38 204 LYS A O 1
ATOM 1684 N N . ASN A 1 205 ? 4.188 22.172 40.969 1 79.12 205 ASN A N 1
ATOM 1685 C CA . ASN A 1 205 ? 5.059 23.172 40.375 1 79.12 205 ASN A CA 1
ATOM 1686 C C . ASN A 1 205 ? 4.309 24.016 39.344 1 79.12 205 ASN A C 1
ATOM 1688 O O . ASN A 1 205 ? 4.582 25.219 39.188 1 79.12 205 ASN A O 1
ATOM 1692 N N . VAL A 1 206 ? 3.406 23.391 38.531 1 79.38 206 VAL A N 1
ATOM 1693 C CA . VAL A 1 206 ? 2.77 24.141 37.469 1 79.38 206 VAL A CA 1
ATOM 1694 C C . VAL A 1 206 ? 1.255 24.141 37.656 1 79.38 206 VAL A C 1
ATOM 1696 O O . VAL A 1 206 ? 0.539 24.922 37.031 1 79.38 206 VAL A O 1
ATOM 1699 N N . GLY A 1 207 ? 0.765 23.281 38.531 1 78.56 207 GLY A N 1
ATOM 1700 C CA . GLY A 1 207 ? -0.652 23.297 38.844 1 78.56 207 GLY A CA 1
ATOM 1701 C C . GLY A 1 207 ? -1.461 22.312 38 1 78.56 207 GLY A C 1
ATOM 1702 O O . GLY A 1 207 ? -0.949 21.734 37.062 1 78.56 207 GLY A O 1
ATOM 1703 N N . THR A 1 208 ? -2.676 22.125 38.219 1 82.19 208 THR A N 1
ATOM 1704 C CA . THR A 1 208 ? -3.559 21.109 37.688 1 82.19 208 THR A CA 1
ATOM 1705 C C . THR A 1 208 ? -4.199 21.594 36.375 1 82.19 208 THR A C 1
ATOM 1707 O O . THR A 1 208 ? -4.953 20.859 35.75 1 82.19 208 THR A O 1
ATOM 1710 N N . GLU A 1 209 ? -3.871 22.703 35.938 1 77.69 209 GLU A N 1
ATOM 1711 C CA . GLU A 1 209 ? -4.441 23.234 34.719 1 77.69 209 GLU A CA 1
ATOM 1712 C C . GLU A 1 209 ? -3.391 23.297 33.594 1 77.69 209 GLU A C 1
ATOM 1714 O O . GLU A 1 209 ? -3.676 23.766 32.5 1 77.69 209 GLU A O 1
ATOM 1719 N N . HIS A 1 210 ? -2.256 22.875 33.906 1 76.94 210 HIS A N 1
ATOM 1720 C CA . HIS A 1 210 ? -1.158 22.969 32.938 1 76.94 210 HIS A CA 1
ATOM 1721 C C . HIS A 1 210 ? -1.173 21.797 31.984 1 76.94 210 HIS A C 1
ATOM 1723 O O . HIS A 1 210 ? -1.481 20.672 32.375 1 76.94 210 HIS A O 1
ATOM 1729 N N . PRO A 1 211 ? -0.706 22 30.75 1 77.5 211 PRO A N 1
ATOM 1730 C CA . PRO A 1 211 ? -0.723 20.953 29.719 1 77.5 211 PRO A CA 1
ATOM 1731 C C . PRO A 1 211 ? 0.131 19.75 30.094 1 77.5 211 PRO A C 1
ATOM 1733 O O . PRO A 1 211 ? -0.222 18.609 29.781 1 77.5 211 PRO A O 1
ATOM 1736 N N . LEU A 1 212 ? 1.175 20 30.766 1 79.25 212 LEU A N 1
ATOM 1737 C CA . LEU A 1 212 ? 2.041 18.891 31.156 1 79.25 212 LEU A CA 1
ATOM 1738 C C . LEU A 1 212 ? 1.335 17.984 32.156 1 79.25 212 LEU A C 1
ATOM 1740 O O . LEU A 1 212 ? 1.505 16.75 32.125 1 79.25 212 LEU A O 1
ATOM 1744 N N . TYR A 1 213 ? 0.578 18.641 33.062 1 83.06 213 TYR A N 1
ATOM 1745 C CA . TYR A 1 213 ? -0.248 17.875 33.969 1 83.06 213 TYR A CA 1
ATOM 1746 C C . TYR A 1 213 ? -1.296 17.062 33.219 1 83.06 213 TYR A C 1
ATOM 1748 O O . TYR A 1 213 ? -1.47 15.867 33.469 1 83.06 213 TYR A O 1
ATOM 1756 N N . SER A 1 214 ? -1.936 17.641 32.25 1 84.62 214 SER A N 1
ATOM 1757 C CA . SER A 1 214 ? -2.938 16.969 31.422 1 84.62 214 SER A CA 1
ATOM 1758 C C . SER A 1 214 ? -2.338 15.789 30.672 1 84.62 214 SER A C 1
ATOM 1760 O O . SER A 1 214 ? -2.951 14.719 30.594 1 84.62 214 SER A O 1
ATOM 1762 N N . ALA A 1 215 ? -1.169 15.938 30.125 1 81 215 ALA A N 1
ATOM 1763 C CA . ALA A 1 215 ? -0.481 14.867 29.406 1 81 215 ALA A CA 1
ATOM 1764 C C . ALA A 1 215 ? -0.191 13.688 30.328 1 81 215 ALA A C 1
ATOM 1766 O O . ALA A 1 215 ? -0.3 12.531 29.922 1 81 215 ALA A O 1
ATOM 1767 N N . SER A 1 216 ? 0.172 14.023 31.578 1 83.5 216 SER A N 1
ATOM 1768 C CA . SER A 1 216 ? 0.44 12.961 32.531 1 83.5 216 SER A CA 1
ATOM 1769 C C . SER A 1 216 ? -0.837 12.219 32.906 1 83.5 216 SER A C 1
ATOM 1771 O O . SER A 1 216 ? -0.818 11 33.094 1 83.5 216 SER A O 1
ATOM 1773 N N . LEU A 1 217 ? -1.914 12.938 33 1 85.56 217 LEU A N 1
ATOM 1774 C CA . LEU A 1 217 ? -3.203 12.297 33.25 1 85.56 217 LEU A CA 1
ATOM 1775 C C . LEU A 1 217 ? -3.58 11.375 32.094 1 85.56 217 LEU A C 1
ATOM 1777 O O . LEU A 1 217 ? -4.121 10.289 32.312 1 85.56 217 LEU A O 1
ATOM 1781 N N . ASN A 1 218 ? -3.285 11.789 30.953 1 83.5 218 ASN A N 1
ATOM 1782 C CA . ASN A 1 218 ? -3.523 10.969 29.766 1 83.5 218 ASN A CA 1
ATOM 1783 C C . ASN A 1 218 ? -2.734 9.656 29.828 1 83.5 218 ASN A C 1
ATOM 1785 O O . ASN A 1 218 ? -3.256 8.602 29.484 1 83.5 218 ASN A O 1
ATOM 1789 N N . ASN A 1 219 ? -1.557 9.758 30.281 1 80.44 219 ASN A N 1
ATOM 1790 C CA . ASN A 1 219 ? -0.73 8.562 30.406 1 80.44 219 ASN A CA 1
ATOM 1791 C C . ASN A 1 219 ? -1.283 7.598 31.453 1 80.44 219 ASN A C 1
ATOM 1793 O O . ASN A 1 219 ? -1.272 6.383 31.25 1 80.44 219 ASN A O 1
ATOM 1797 N N . ILE A 1 220 ? -1.811 8.156 32.531 1 83.19 220 ILE A N 1
ATOM 1798 C CA . ILE A 1 220 ? -2.416 7.324 33.562 1 83.19 220 ILE A CA 1
ATOM 1799 C C . ILE A 1 220 ? -3.672 6.652 33 1 83.19 220 ILE A C 1
ATOM 1801 O O . ILE A 1 220 ? -3.951 5.492 33.312 1 83.19 220 ILE A O 1
ATOM 1805 N N . ALA A 1 221 ? -4.352 7.398 32.188 1 84.38 221 ALA A N 1
ATOM 1806 C CA . ALA A 1 221 ? -5.551 6.844 31.562 1 84.38 221 ALA A CA 1
ATOM 1807 C C . ALA A 1 221 ? -5.203 5.672 30.656 1 84.38 221 ALA A C 1
ATOM 1809 O O . ALA A 1 221 ? -5.887 4.645 30.672 1 84.38 221 ALA A O 1
ATOM 1810 N N . ILE A 1 222 ? -4.188 5.805 29.953 1 78 222 ILE A N 1
ATOM 1811 C CA . ILE A 1 222 ? -3.719 4.758 29.062 1 78 222 ILE A CA 1
ATOM 1812 C C . ILE A 1 222 ? -3.309 3.529 29.875 1 78 222 ILE A C 1
ATOM 1814 O O . ILE A 1 222 ? -3.604 2.396 29.484 1 78 222 ILE A O 1
ATOM 1818 N N . TYR A 1 223 ? -2.678 3.803 31 1 77.12 223 TYR A N 1
ATOM 1819 C CA . TYR A 1 223 ? -2.318 2.719 31.906 1 77.12 223 TYR A CA 1
ATOM 1820 C C . TYR A 1 223 ? -3.557 1.947 32.344 1 77.12 223 TYR A C 1
ATOM 1822 O O . TYR A 1 223 ? -3.592 0.717 32.25 1 77.12 223 TYR A O 1
ATOM 1830 N N . TYR A 1 224 ? -4.535 2.596 32.719 1 80.94 224 TYR A N 1
ATOM 1831 C CA . TYR A 1 224 ? -5.738 1.943 33.219 1 80.94 224 TYR A CA 1
ATOM 1832 C C . TYR A 1 224 ? -6.492 1.249 32.094 1 80.94 224 TYR A C 1
ATOM 1834 O O . TYR A 1 224 ? -7.102 0.197 32.312 1 80.94 224 TYR A O 1
ATOM 1842 N N . TYR A 1 225 ? -6.414 1.798 30.969 1 80.5 225 TYR A N 1
ATOM 1843 C CA . TYR A 1 225 ? -7.008 1.146 29.797 1 80.5 225 TYR A CA 1
ATOM 1844 C C . TYR A 1 225 ? -6.32 -0.185 29.516 1 80.5 225 TYR A C 1
ATOM 1846 O O . TYR A 1 225 ? -6.988 -1.201 29.297 1 80.5 225 TYR A O 1
ATOM 1854 N N . ASN A 1 226 ? -5.051 -0.142 29.578 1 71 226 ASN A N 1
ATOM 1855 C CA . ASN A 1 226 ? -4.262 -1.34 29.312 1 71 226 ASN A CA 1
ATOM 1856 C C . ASN A 1 226 ? -4.477 -2.408 30.375 1 71 226 ASN A C 1
ATOM 1858 O O . ASN A 1 226 ? -4.418 -3.604 30.078 1 71 226 ASN A O 1
ATOM 1862 N N . GLU A 1 227 ? -4.777 -1.873 31.562 1 71.88 227 GLU A N 1
ATOM 1863 C CA . GLU A 1 227 ? -5.035 -2.779 32.688 1 71.88 227 GLU A CA 1
ATOM 1864 C C . GLU A 1 227 ? -6.512 -3.162 32.75 1 71.88 227 GLU A C 1
ATOM 1866 O O . GLU A 1 227 ? -6.957 -3.75 33.75 1 71.88 227 GLU A O 1
ATOM 1871 N N . ARG A 1 228 ? -7.27 -2.744 31.734 1 71.06 228 ARG A N 1
ATOM 1872 C CA . ARG A 1 228 ? -8.672 -3.074 31.516 1 71.06 228 ARG A CA 1
ATOM 1873 C C . ARG A 1 228 ? -9.547 -2.512 32.625 1 71.06 228 ARG A C 1
ATOM 1875 O O . ARG A 1 228 ? -10.594 -3.08 32.938 1 71.06 228 ARG A O 1
ATOM 1882 N N . GLU A 1 229 ? -9.008 -1.609 33.312 1 79.75 229 GLU A N 1
ATOM 1883 C CA . GLU A 1 229 ? -9.828 -0.802 34.188 1 79.75 229 GLU A CA 1
ATOM 1884 C C . GLU A 1 229 ? -10.461 0.375 33.469 1 79.75 229 GLU A C 1
ATOM 1886 O O . GLU A 1 229 ? -10.062 1.524 33.656 1 79.75 229 GLU A O 1
ATOM 1891 N N . LEU A 1 230 ? -11.414 0.136 32.719 1 81.56 230 LEU A N 1
ATOM 1892 C CA . LEU A 1 230 ? -11.938 1.036 31.688 1 81.56 230 LEU A CA 1
ATOM 1893 C C . LEU A 1 230 ? -12.578 2.264 32.312 1 81.56 230 LEU A C 1
ATOM 1895 O O . LEU A 1 230 ? -12.406 3.383 31.828 1 81.56 230 LEU A O 1
ATOM 1899 N N . ASN A 1 231 ? -13.359 2.072 33.375 1 82.94 231 ASN A N 1
ATOM 1900 C CA . ASN A 1 231 ? -14.016 3.205 34.031 1 82.94 231 ASN A CA 1
ATOM 1901 C C . ASN A 1 231 ? -13 4.207 34.562 1 82.94 231 ASN A C 1
ATOM 1903 O O . ASN A 1 231 ? -13.188 5.418 34.438 1 82.94 231 ASN A O 1
ATOM 1907 N N . LYS A 1 232 ? -11.977 3.688 35.125 1 85.38 232 LYS A N 1
ATOM 1908 C CA . LYS A 1 232 ? -10.914 4.562 35.625 1 85.38 232 LYS A CA 1
ATOM 1909 C C . LYS A 1 232 ? -10.234 5.301 34.469 1 85.38 232 LYS A C 1
ATOM 1911 O O . LYS A 1 232 ? -9.922 6.488 34.594 1 85.38 232 LYS A O 1
ATOM 1916 N N . ALA A 1 233 ? -9.992 4.578 33.406 1 85.5 233 ALA A N 1
ATOM 1917 C CA . ALA A 1 233 ? -9.391 5.184 32.219 1 85.5 233 ALA A CA 1
ATOM 1918 C C . ALA A 1 233 ? -10.227 6.363 31.734 1 85.5 233 ALA A C 1
ATOM 1920 O O . ALA A 1 233 ? -9.688 7.438 31.453 1 85.5 233 ALA A O 1
ATOM 1921 N N . ILE A 1 234 ? -11.477 6.164 31.703 1 85.38 234 ILE A N 1
ATOM 1922 C CA . ILE A 1 234 ? -12.383 7.211 31.234 1 85.38 234 ILE A CA 1
ATOM 1923 C C . ILE A 1 234 ? -12.297 8.422 32.156 1 85.38 234 ILE A C 1
ATOM 1925 O O . ILE A 1 234 ? -12.242 9.562 31.688 1 85.38 234 ILE A O 1
ATOM 1929 N N . ASP A 1 235 ? -12.32 8.172 33.469 1 86.19 235 ASP A N 1
ATOM 1930 C CA . ASP A 1 235 ? -12.242 9.25 34.469 1 86.19 235 ASP A CA 1
ATOM 1931 C C . ASP A 1 235 ? -11.008 10.125 34.219 1 86.19 235 ASP A C 1
ATOM 1933 O O . ASP A 1 235 ? -11.109 11.352 34.219 1 86.19 235 ASP A O 1
ATOM 1937 N N . PHE A 1 236 ? -9.945 9.5 34.031 1 87.75 236 PHE A N 1
ATOM 1938 C CA . PHE A 1 236 ? -8.703 10.242 33.844 1 87.75 236 PHE A CA 1
ATOM 1939 C C . PHE A 1 236 ? -8.68 10.938 32.5 1 87.75 236 PHE A C 1
ATOM 1941 O O . PHE A 1 236 ? -8.195 12.07 32.375 1 87.75 236 PHE A O 1
ATOM 1948 N N . PHE A 1 237 ? -9.164 10.289 31.469 1 86.31 237 PHE A N 1
ATOM 1949 C CA . PHE A 1 237 ? -9.25 10.93 30.172 1 86.31 237 PHE A CA 1
ATOM 1950 C C . PHE A 1 237 ? -10.148 12.156 30.219 1 86.31 237 PHE A C 1
ATOM 1952 O O . PHE A 1 237 ? -9.844 13.188 29.609 1 86.31 237 PHE A O 1
ATOM 1959 N N . GLU A 1 238 ? -11.219 12.062 30.906 1 86.81 238 GLU A N 1
ATOM 1960 C CA . GLU A 1 238 ? -12.141 13.195 31.031 1 86.81 238 GLU A CA 1
ATOM 1961 C C . GLU A 1 238 ? -11.477 14.375 31.719 1 86.81 238 GLU A C 1
ATOM 1963 O O . GLU A 1 238 ? -11.656 15.523 31.312 1 86.81 238 GLU A O 1
ATOM 1968 N N . ARG A 1 239 ? -10.773 14.102 32.781 1 84.94 239 ARG A N 1
ATOM 1969 C CA . ARG A 1 239 ? -10.023 15.156 33.438 1 84.94 239 ARG A CA 1
ATOM 1970 C C . ARG A 1 239 ? -9.016 15.805 32.5 1 84.94 239 ARG A C 1
ATOM 1972 O O . ARG A 1 239 ? -8.883 17.031 32.469 1 84.94 239 ARG A O 1
ATOM 1979 N N . ALA A 1 240 ? -8.305 14.93 31.781 1 86 240 ALA A N 1
ATOM 1980 C CA . ALA A 1 240 ? -7.32 15.43 30.812 1 86 240 ALA A CA 1
ATOM 1981 C C . ALA A 1 240 ? -7.988 16.266 29.734 1 86 240 ALA A C 1
ATOM 1983 O O . ALA A 1 240 ? -7.441 17.297 29.312 1 86 240 ALA A O 1
ATOM 1984 N N . THR A 1 241 ? -9.102 15.883 29.328 1 82.44 241 THR A N 1
ATOM 1985 C CA . THR A 1 241 ? -9.852 16.609 28.297 1 82.44 241 THR A CA 1
ATOM 1986 C C . THR A 1 241 ? -10.227 18 28.781 1 82.44 241 THR A C 1
ATOM 1988 O O . THR A 1 241 ? -10.156 18.969 28.031 1 82.44 241 THR A O 1
ATOM 1991 N N . GLU A 1 242 ? -10.648 18.078 29.984 1 80.69 242 GLU A N 1
ATOM 1992 C CA . GLU A 1 242 ? -11.047 19.359 30.562 1 80.69 242 GLU A CA 1
ATOM 1993 C C . GLU A 1 242 ? -9.883 20.344 30.578 1 80.69 242 GLU A C 1
ATOM 1995 O O . GLU A 1 242 ? -10.047 21.516 30.25 1 80.69 242 GLU A O 1
ATOM 2000 N N . ILE A 1 243 ? -8.797 19.812 30.906 1 80.12 243 ILE A N 1
ATOM 2001 C CA . ILE A 1 243 ? -7.605 20.656 30.969 1 80.12 243 ILE A CA 1
ATOM 2002 C C . ILE A 1 243 ? -7.172 21.031 29.547 1 80.12 243 ILE A C 1
ATOM 2004 O O . ILE A 1 243 ? -6.871 22.203 29.281 1 80.12 243 ILE A O 1
ATOM 2008 N N . SER A 1 244 ? -7.152 20.031 28.656 1 78.88 244 SER A N 1
ATOM 2009 C CA . SER A 1 244 ? -6.766 20.281 27.266 1 78.88 244 SER A CA 1
ATOM 2010 C C . SER A 1 244 ? -7.699 21.281 26.594 1 78.88 244 SER A C 1
ATOM 2012 O O . SER A 1 244 ? -7.254 22.125 25.812 1 78.88 244 SER A O 1
ATOM 2014 N N . LYS A 1 245 ? -8.867 21.188 26.969 1 73.75 245 LYS A N 1
ATOM 2015 C CA . LYS A 1 245 ? -9.859 22.125 26.469 1 73.75 245 LYS A CA 1
ATOM 2016 C C . LYS A 1 245 ? -9.516 23.562 26.875 1 73.75 245 LYS A C 1
ATOM 2018 O O . LYS A 1 245 ? -9.562 24.469 26.062 1 73.75 245 LYS A O 1
ATOM 2023 N N . LYS A 1 246 ? -9.125 23.688 28.109 1 71.38 246 LYS A N 1
ATOM 2024 C CA . LYS A 1 246 ? -8.836 25 28.688 1 71.38 246 LYS A CA 1
ATOM 2025 C C . LYS A 1 246 ? -7.512 25.547 28.172 1 71.38 246 LYS A C 1
ATOM 2027 O O . LYS A 1 246 ? -7.375 26.75 27.969 1 71.38 246 LYS A O 1
ATOM 2032 N N . THR A 1 247 ? -6.586 24.609 27.984 1 68.25 247 THR A N 1
ATOM 2033 C CA . THR A 1 247 ? -5.227 25.047 27.719 1 68.25 247 THR A CA 1
ATOM 2034 C C . THR A 1 247 ? -4.938 25.062 26.219 1 68.25 247 THR A C 1
ATOM 2036 O O . THR A 1 247 ? -4.223 25.938 25.719 1 68.25 247 THR A O 1
ATOM 2039 N N . MET A 1 248 ? -5.367 24 25.547 1 65.81 248 MET A N 1
ATOM 2040 C CA . MET A 1 248 ? -5.004 23.844 24.141 1 65.81 248 MET A CA 1
ATOM 2041 C C . MET A 1 248 ? -6.203 24.109 23.234 1 65.81 248 MET A C 1
ATOM 2043 O O . MET A 1 248 ? -6.043 24.344 22.031 1 65.81 248 MET A O 1
ATOM 2047 N N . GLY A 1 249 ? -7.352 24.125 23.859 1 61.16 249 GLY A N 1
ATOM 2048 C CA . GLY A 1 249 ? -8.562 24.422 23.109 1 61.16 249 GLY A CA 1
ATOM 2049 C C . GLY A 1 249 ? -9.203 23.188 22.5 1 61.16 249 GLY A C 1
ATOM 2050 O O . GLY A 1 249 ? -8.555 22.141 22.391 1 61.16 249 GLY A O 1
ATOM 2051 N N . VAL A 1 250 ? -10.352 23.172 22.141 1 61.06 250 VAL A N 1
ATOM 2052 C CA . VAL A 1 250 ? -11.18 22.062 21.688 1 61.06 250 VAL A CA 1
ATOM 2053 C C . VAL A 1 250 ? -10.766 21.656 20.266 1 61.06 250 VAL A C 1
ATOM 2055 O O . VAL A 1 250 ? -11.07 20.547 19.812 1 61.06 250 VAL A O 1
ATOM 2058 N N . ASP A 1 251 ? -9.914 22.453 19.672 1 49.44 251 ASP A N 1
ATOM 2059 C CA . ASP A 1 251 ? -9.539 22.188 18.297 1 49.44 251 ASP A CA 1
ATOM 2060 C C . ASP A 1 251 ? -8.172 21.531 18.219 1 49.44 251 ASP A C 1
ATOM 2062 O O . ASP A 1 251 ? -7.719 21.141 17.125 1 49.44 251 ASP A O 1
ATOM 2066 N N . SER A 1 252 ? -7.547 21.438 19.375 1 57.97 252 SER A N 1
ATOM 2067 C CA . SER A 1 252 ? -6.223 20.828 19.391 1 57.97 252 SER A CA 1
ATOM 2068 C C . SER A 1 252 ? -6.297 19.344 19.109 1 57.97 252 SER A C 1
ATOM 2070 O O . SER A 1 252 ? -7.27 18.672 19.484 1 57.97 252 SER A O 1
ATOM 2072 N N . ASP A 1 253 ? -5.32 18.844 18.328 1 58.84 253 ASP A N 1
ATOM 2073 C CA . ASP A 1 253 ? -5.215 17.406 18.062 1 58.84 253 ASP A CA 1
ATOM 2074 C C . ASP A 1 253 ? -5.195 16.625 19.375 1 58.84 253 ASP A C 1
ATOM 2076 O O . ASP A 1 253 ? -5.777 15.539 19.469 1 58.84 253 ASP A O 1
ATOM 2080 N N . ASN A 1 254 ? -4.543 17.234 20.234 1 63.34 254 ASN A N 1
ATOM 2081 C CA . ASN A 1 254 ? -4.441 16.578 21.531 1 63.34 254 ASN A CA 1
ATOM 2082 C C . ASN A 1 254 ? -5.816 16.359 22.156 1 63.34 254 ASN A C 1
ATOM 2084 O O . ASN A 1 254 ? -6.133 15.266 22.609 1 63.34 254 ASN A O 1
ATOM 2088 N N . TYR A 1 255 ? -6.633 17.453 22.172 1 67.12 255 TYR A N 1
ATOM 2089 C CA . TYR A 1 255 ? -7.977 17.359 22.734 1 67.12 255 TYR A CA 1
ATOM 2090 C C . TYR A 1 255 ? -8.82 16.344 21.984 1 67.12 255 TYR A C 1
ATOM 2092 O O . TYR A 1 255 ? -9.469 15.492 22.594 1 67.12 255 TYR A O 1
ATOM 2100 N N . LYS A 1 256 ? -8.734 16.312 20.734 1 62.5 256 LYS A N 1
ATOM 2101 C CA . LYS A 1 256 ? -9.547 15.43 19.891 1 62.5 256 LYS A CA 1
ATOM 2102 C C . LYS A 1 256 ? -9.141 13.969 20.078 1 62.5 256 LYS A C 1
ATOM 2104 O O . LYS A 1 256 ? -9.992 13.086 20.125 1 62.5 256 LYS A O 1
ATOM 2109 N N . ASN A 1 257 ? -7.91 13.789 20.156 1 67.44 257 ASN A N 1
ATOM 2110 C CA . ASN A 1 257 ? -7.398 12.43 20.344 1 67.44 257 ASN A CA 1
ATOM 2111 C C . ASN A 1 257 ? -7.867 11.836 21.672 1 67.44 257 ASN A C 1
ATOM 2113 O O . ASN A 1 257 ? -8.258 10.664 21.719 1 67.44 257 ASN A O 1
ATOM 2117 N N . ILE A 1 258 ? -7.887 12.719 22.688 1 73.56 258 ILE A N 1
ATOM 2118 C CA . ILE A 1 258 ? -8.289 12.219 24 1 73.56 258 ILE A CA 1
ATOM 2119 C C . ILE A 1 258 ? -9.781 11.906 23.984 1 73.56 258 ILE A C 1
ATOM 2121 O O . ILE A 1 258 ? -10.211 10.867 24.5 1 73.56 258 ILE A O 1
ATOM 2125 N N . LEU A 1 259 ? -10.492 12.727 23.281 1 70.88 259 LEU A N 1
ATOM 2126 C CA . LEU A 1 259 ? -11.938 12.508 23.188 1 70.88 259 LEU A CA 1
ATOM 2127 C C . LEU A 1 259 ? -12.242 11.234 22.406 1 70.88 259 LEU A C 1
ATOM 2129 O O . LEU A 1 259 ? -13.133 10.477 22.781 1 70.88 259 LEU A O 1
ATOM 2133 N N . SER A 1 260 ? -11.516 11.008 21.406 1 69 260 SER A N 1
ATOM 2134 C CA . SER A 1 260 ? -11.688 9.789 20.609 1 69 260 SER A CA 1
ATOM 2135 C C . SER A 1 260 ? -11.398 8.547 21.438 1 69 260 SER A C 1
ATOM 2137 O O . SER A 1 260 ? -12.086 7.531 21.312 1 69 260 SER A O 1
ATOM 2139 N N . ASN A 1 261 ? -10.461 8.633 22.281 1 69.06 261 ASN A N 1
ATOM 2140 C CA . ASN A 1 261 ? -10.133 7.516 23.156 1 69.06 261 ASN A CA 1
ATOM 2141 C C . ASN A 1 261 ? -11.258 7.227 24.141 1 69.06 261 ASN A C 1
ATOM 2143 O O . ASN A 1 261 ? -11.586 6.066 24.406 1 69.06 261 ASN A O 1
ATOM 2147 N N . ILE A 1 262 ? -11.828 8.336 24.578 1 75.81 262 ILE A N 1
ATOM 2148 C CA . ILE A 1 262 ? -12.93 8.195 25.531 1 75.81 262 ILE A CA 1
ATOM 2149 C C . ILE A 1 262 ? -14.109 7.496 24.859 1 75.81 262 ILE A C 1
ATOM 2151 O O . ILE A 1 262 ? -14.672 6.551 25.406 1 75.81 262 ILE A O 1
ATOM 2155 N N . GLU A 1 263 ? -14.359 7.91 23.734 1 68.56 263 GLU A N 1
ATOM 2156 C CA . GLU A 1 263 ? -15.477 7.34 23 1 68.56 263 GLU A CA 1
ATOM 2157 C C . GLU A 1 263 ? -15.242 5.867 22.672 1 68.56 263 GLU A C 1
ATOM 2159 O O . GLU A 1 263 ? -16.156 5.047 22.797 1 68.56 263 GLU A O 1
ATOM 2164 N N . PHE A 1 264 ? -14.117 5.605 22.312 1 67.31 264 PHE A N 1
ATOM 2165 C CA . PHE A 1 264 ? -13.734 4.234 22.016 1 67.31 264 PHE A CA 1
ATOM 2166 C C . PHE A 1 264 ? -13.938 3.338 23.234 1 67.31 264 PHE A C 1
ATOM 2168 O O . PHE A 1 264 ? -14.492 2.246 23.125 1 67.31 264 PHE A O 1
ATOM 2175 N N . ILE A 1 265 ? -13.523 3.781 24.375 1 69.38 265 ILE A N 1
ATOM 2176 C CA . ILE A 1 265 ? -13.609 2.998 25.609 1 69.38 265 ILE A CA 1
ATOM 2177 C C . ILE A 1 265 ? -15.062 2.881 26.047 1 69.38 265 ILE A C 1
ATOM 2179 O O . ILE A 1 265 ? -15.5 1.816 26.484 1 69.38 265 ILE A O 1
ATOM 2183 N N . LYS A 1 266 ? -15.773 3.922 25.844 1 72.56 266 LYS A N 1
ATOM 2184 C CA . LYS A 1 266 ? -17.188 3.895 26.203 1 72.56 266 LYS A CA 1
ATOM 2185 C C . LYS A 1 266 ? -17.969 2.922 25.312 1 72.56 266 LYS A C 1
ATOM 2187 O O . LYS A 1 266 ? -18.844 2.211 25.797 1 72.56 266 LYS A O 1
ATOM 2192 N N . GLU A 1 267 ? -17.594 2.889 24.156 1 65.69 267 GLU A N 1
ATOM 2193 C CA . GLU A 1 267 ? -18.188 1.924 23.234 1 65.69 267 GLU A CA 1
ATOM 2194 C C . GLU A 1 267 ? -17.844 0.492 23.625 1 65.69 267 GLU A C 1
ATOM 2196 O O . GLU A 1 267 ? -18.688 -0.401 23.562 1 65.69 267 GLU A O 1
ATOM 2201 N N . GLU A 1 268 ? -16.688 0.362 24.109 1 63.16 268 GLU A N 1
ATOM 2202 C CA . GLU A 1 268 ? -16.25 -0.949 24.578 1 63.16 268 GLU A CA 1
ATOM 2203 C C . GLU A 1 268 ? -17.016 -1.375 25.828 1 63.16 268 GLU A C 1
ATOM 2205 O O . GLU A 1 268 ? -17.375 -2.547 25.969 1 63.16 268 GLU A O 1
ATOM 2210 N N . LEU A 1 269 ? -17.203 -0.463 26.594 1 65.75 269 LEU A N 1
ATOM 2211 C CA . LEU A 1 269 ? -17.938 -0.723 27.828 1 65.75 269 LEU A CA 1
ATOM 2212 C C . LEU A 1 269 ? -19.391 -1.047 27.547 1 65.75 269 LEU A C 1
ATOM 2214 O O . LEU A 1 269 ? -19.984 -1.918 28.188 1 65.75 269 LEU A O 1
ATOM 2218 N N . ALA A 1 270 ? -19.969 -0.409 26.656 1 59.28 270 ALA A N 1
ATOM 2219 C CA . ALA A 1 270 ? -21.359 -0.656 26.281 1 59.28 270 ALA A CA 1
ATOM 2220 C C . ALA A 1 270 ? -21.516 -2.031 25.641 1 59.28 270 ALA A C 1
ATOM 2222 O O . ALA A 1 270 ? -22.484 -2.742 25.922 1 59.28 270 ALA A O 1
ATOM 2223 N N . LYS A 1 271 ? -20.609 -2.385 25.016 1 53.31 271 LYS A N 1
ATOM 2224 C CA . LYS A 1 271 ? -20.641 -3.693 24.375 1 53.31 271 LYS A CA 1
ATOM 2225 C C . LYS A 1 271 ? -20.438 -4.816 25.391 1 53.31 271 LYS A C 1
ATOM 2227 O O . LYS A 1 271 ? -21.062 -5.875 25.281 1 53.31 271 LYS A O 1
ATOM 2232 N N . SER A 1 272 ? -19.609 -4.664 26.281 1 50.28 272 SER A N 1
ATOM 2233 C CA . SER A 1 272 ? -19.391 -5.664 27.328 1 50.28 272 SER A CA 1
ATOM 2234 C C . SER A 1 272 ? -20.609 -5.797 28.234 1 50.28 272 SER A C 1
ATOM 2236 O O . SER A 1 272 ? -20.891 -6.883 28.75 1 50.28 272 SER A O 1
ATOM 2238 N N . ARG A 1 273 ? -21.328 -4.801 28.469 1 50.16 273 ARG A N 1
ATOM 2239 C CA . ARG A 1 273 ? -22.562 -4.906 29.25 1 50.16 273 ARG A CA 1
ATOM 2240 C C . ARG A 1 273 ? -23.656 -5.609 28.453 1 50.16 273 ARG A C 1
ATOM 2242 O O . ARG A 1 273 ? -24.469 -6.344 29.016 1 50.16 273 ARG A O 1
ATOM 2249 N N . ASP A 1 274 ? -23.656 -5.453 27.188 1 45.19 274 ASP A N 1
ATOM 2250 C CA . ASP A 1 274 ? -24.656 -6.133 26.375 1 45.19 274 ASP A CA 1
ATOM 2251 C C . ASP A 1 274 ? -24.328 -7.621 26.25 1 45.19 274 ASP A C 1
ATOM 2253 O O . ASP A 1 274 ? -25.25 -8.445 26.109 1 45.19 274 ASP A O 1
ATOM 2257 N N . ASP A 1 275 ? -23.125 -8.07 26.406 1 39 275 ASP A N 1
ATOM 2258 C CA . ASP A 1 275 ? -22.875 -9.508 26.375 1 39 275 ASP A CA 1
ATOM 2259 C C . ASP A 1 275 ? -23.375 -10.18 27.656 1 39 275 ASP A C 1
ATOM 2261 O O . ASP A 1 275 ? -23.625 -11.391 27.656 1 39 275 ASP A O 1
ATOM 2265 N N . THR A 1 276 ? -23.406 -9.633 28.797 1 35.88 276 THR A N 1
ATOM 2266 C CA . THR A 1 276 ? -23.938 -10.352 29.938 1 35.88 276 THR A CA 1
ATOM 2267 C C . THR A 1 276 ? -25.469 -10.375 29.906 1 35.88 276 THR A C 1
ATOM 2269 O O . THR A 1 276 ? -26.094 -11.281 30.453 1 35.88 276 THR A O 1
ATOM 2272 N N . LYS A 1 277 ? -26.234 -9.359 29.609 1 35.66 277 LYS A N 1
ATOM 2273 C CA . LYS A 1 277 ? -27.688 -9.461 29.688 1 35.66 277 LYS A CA 1
ATOM 2274 C C . LYS A 1 277 ? -28.25 -10.281 28.531 1 35.66 277 LYS A C 1
ATOM 2276 O O . LYS A 1 277 ? -29.453 -10.516 28.453 1 35.66 277 LYS A O 1
ATOM 2281 N N . THR A 1 278 ? -27.5 -10.414 27.469 1 32.5 278 THR A N 1
ATOM 2282 C CA . THR A 1 278 ? -28.219 -11.055 26.375 1 32.5 278 THR A CA 1
ATOM 2283 C C . THR A 1 278 ? -28.312 -12.562 26.594 1 32.5 278 THR A C 1
ATOM 2285 O O . THR A 1 278 ? -28.812 -13.289 25.734 1 32.5 278 THR A O 1
ATOM 2288 N N . GLN A 1 279 ? -27.828 -13.133 27.766 1 29.48 279 GLN A N 1
ATOM 2289 C CA . GLN A 1 279 ? -28.219 -14.539 27.781 1 29.48 279 GLN A CA 1
ATOM 2290 C C . GLN A 1 279 ? -29.734 -14.688 27.828 1 29.48 279 GLN A C 1
ATOM 2292 O O . GLN A 1 279 ? -30.297 -15.633 27.25 1 29.48 279 GLN A O 1
ATOM 2297 N N . ASP A 1 280 ? -30.406 -14.164 28.891 1 27.95 280 ASP A N 1
ATOM 2298 C CA . ASP A 1 280 ? -31.703 -14.781 29.156 1 27.95 280 ASP A CA 1
ATOM 2299 C C . ASP A 1 280 ? -32.719 -14.453 28.062 1 27.95 280 ASP A C 1
ATOM 2301 O O . ASP A 1 280 ? -33.438 -15.328 27.594 1 27.95 280 ASP A O 1
ATOM 2305 N N . THR A 1 281 ? -33.406 -13.234 28.188 1 26.58 281 THR A N 1
ATOM 2306 C CA . THR A 1 281 ? -34.781 -13.023 27.781 1 26.58 281 THR A CA 1
ATOM 2307 C C . THR A 1 281 ? -34.875 -12.82 26.266 1 26.58 281 THR A C 1
ATOM 2309 O O . THR A 1 281 ? -35.938 -12.547 25.734 1 26.58 281 THR A O 1
ATOM 2312 N N . LYS A 1 282 ? -33.844 -12.398 25.641 1 27.31 282 LYS A N 1
ATOM 2313 C CA . LYS A 1 282 ? -34.312 -11.781 24.406 1 27.31 282 LYS A CA 1
ATOM 2314 C C . LYS A 1 282 ? -34.875 -12.836 23.453 1 27.31 282 LYS A C 1
ATOM 2316 O O . LYS A 1 282 ? -34.188 -13.352 22.594 1 27.31 282 LYS A O 1
ATOM 2321 N N . LYS A 1 283 ? -35.562 -13.812 23.922 1 26.28 283 LYS A N 1
ATOM 2322 C CA . LYS A 1 283 ? -36.281 -14.734 23.031 1 26.28 283 LYS A CA 1
ATOM 2323 C C . LYS A 1 283 ? -37.188 -13.977 22.062 1 26.28 283 LYS A C 1
ATOM 2325 O O . LYS A 1 283 ? -37.562 -14.5 21.031 1 26.28 283 LYS A O 1
ATOM 2330 N N . ASN A 1 284 ? -38.031 -13.055 22.641 1 23.42 284 ASN A N 1
ATOM 2331 C CA . ASN A 1 284 ? -39.344 -13.016 21.984 1 23.42 284 ASN A CA 1
ATOM 2332 C C . ASN A 1 284 ? -39.219 -12.555 20.531 1 23.42 284 ASN A C 1
ATOM 2334 O O . ASN A 1 284 ? -38.156 -12.102 20.109 1 23.42 284 ASN A O 1
ATOM 2338 N N . SER A 1 285 ? -40.25 -11.5 20.109 1 22.62 285 SER A N 1
ATOM 2339 C CA . SER A 1 285 ? -41.188 -11.195 19.031 1 22.62 285 SER A CA 1
ATOM 2340 C C . SER A 1 285 ? -40.5 -10.344 17.953 1 22.62 285 SER A C 1
ATOM 2342 O O . SER A 1 285 ? -40.375 -9.133 18.125 1 22.62 285 SER A O 1
ATOM 2344 N N . ILE A 1 286 ? -39.438 -10.609 17.5 1 23.39 286 ILE A N 1
ATOM 2345 C CA . ILE A 1 286 ? -39.062 -9.836 16.328 1 23.39 286 ILE A CA 1
ATOM 2346 C C . ILE A 1 286 ? -40.219 -9.844 15.312 1 23.39 286 ILE A C 1
ATOM 2348 O O . ILE A 1 286 ? -40.438 -10.844 14.625 1 23.39 286 ILE A O 1
ATOM 2352 N N . ASN A 1 287 ? -41.406 -9.539 15.781 1 24.77 287 ASN A N 1
ATOM 2353 C CA . ASN A 1 287 ? -42.406 -9.305 14.773 1 24.77 287 ASN A CA 1
ATOM 2354 C C . ASN A 1 287 ? -41.969 -8.289 13.727 1 24.77 287 ASN A C 1
ATOM 2356 O O . ASN A 1 287 ? -41.594 -7.16 14.062 1 24.77 287 ASN A O 1
ATOM 2360 N N . ASN A 1 288 ? -41.438 -8.781 12.719 1 26.31 288 ASN A N 1
ATOM 2361 C CA . ASN A 1 288 ? -41.031 -8.312 11.398 1 26.31 288 ASN A CA 1
ATOM 2362 C C . ASN A 1 288 ? -42.094 -7.398 10.789 1 26.31 288 ASN A C 1
ATOM 2364 O O . ASN A 1 288 ? -43 -7.863 10.062 1 26.31 288 ASN A O 1
ATOM 2368 N N . VAL A 1 289 ? -42.781 -6.523 11.477 1 25.64 289 VAL A N 1
ATOM 2369 C CA . VAL A 1 289 ? -43.625 -5.668 10.625 1 25.64 289 VAL A CA 1
ATOM 2370 C C . VAL A 1 289 ? -42.75 -4.922 9.633 1 25.64 289 VAL A C 1
ATOM 2372 O O . VAL A 1 289 ? -41.938 -4.07 10.016 1 25.64 289 VAL A O 1
ATOM 2375 N N . ILE A 1 290 ? -42.188 -5.598 8.625 1 29.08 290 ILE A N 1
ATOM 2376 C CA . ILE A 1 290 ? -41.719 -5.098 7.34 1 29.08 290 ILE A CA 1
ATOM 2377 C C . ILE A 1 290 ? -42.719 -4.109 6.758 1 29.08 290 ILE A C 1
ATOM 2379 O O . ILE A 1 290 ? -43.844 -4.492 6.387 1 29.08 290 ILE A O 1
ATOM 2383 N N . ASN A 1 291 ? -42.875 -3.049 7.32 1 28.88 291 ASN A N 1
ATOM 2384 C CA . ASN A 1 291 ? -43.656 -2.045 6.598 1 28.88 291 ASN A CA 1
ATOM 2385 C C . ASN A 1 291 ? -43.188 -1.905 5.152 1 28.88 291 ASN A C 1
ATOM 2387 O O . ASN A 1 291 ? -42 -2.166 4.848 1 28.88 291 ASN A O 1
ATOM 2391 N N . SER A 1 292 ? -44.031 -1.896 4.035 1 34.25 292 SER A N 1
ATOM 2392 C CA . SER A 1 292 ? -44.125 -1.873 2.576 1 34.25 292 SER A CA 1
ATOM 2393 C C . SER A 1 292 ? -43.031 -0.981 1.985 1 34.25 292 SER A C 1
ATOM 2395 O O . SER A 1 292 ? -42.531 -1.239 0.886 1 34.25 292 SER A O 1
ATOM 2397 N N . SER A 1 293 ? -42.781 0.254 2.428 1 36.5 293 SER A N 1
ATOM 2398 C CA . SER A 1 293 ? -42.312 1.323 1.552 1 36.5 293 SER A CA 1
ATOM 2399 C C . SER A 1 293 ? -40.812 1.182 1.252 1 36.5 293 SER A C 1
ATOM 2401 O O . SER A 1 293 ? -40.344 1.613 0.197 1 36.5 293 SER A O 1
ATOM 2403 N N . ASP A 1 294 ? -39.719 1.02 2.117 1 46.94 294 ASP A N 1
ATOM 2404 C CA . ASP A 1 294 ? -38.375 1.546 1.785 1 46.94 294 ASP A CA 1
ATOM 2405 C C . ASP A 1 294 ? -37.5 0.455 1.198 1 46.94 294 ASP A C 1
ATOM 2407 O O . ASP A 1 294 ? -36.594 -0.049 1.875 1 46.94 294 ASP A O 1
ATOM 2411 N N . PHE A 1 295 ? -37.75 -0.325 0.217 1 55.28 295 PHE A N 1
ATOM 2412 C CA . PHE A 1 295 ? -37 -1.362 -0.473 1 55.28 295 PHE A CA 1
ATOM 2413 C C . PHE A 1 295 ? -35.719 -0.787 -1.084 1 55.28 295 PHE A C 1
ATOM 2415 O O . PHE A 1 295 ? -34.906 -1.525 -1.633 1 55.28 295 PHE A O 1
ATOM 2422 N N . LYS A 1 296 ? -35.438 0.368 -1.085 1 60.47 296 LYS A N 1
ATOM 2423 C CA . LYS A 1 296 ? -34.281 0.996 -1.739 1 60.47 296 LYS A CA 1
ATOM 2424 C C . LYS A 1 296 ? -32.969 0.522 -1.124 1 60.47 296 LYS A C 1
ATOM 2426 O O . LYS A 1 296 ? -31.969 0.431 -1.814 1 60.47 296 LYS A O 1
ATOM 2431 N N . ASN A 1 297 ? -33 -0.074 0.072 1 68.44 297 ASN A N 1
ATOM 2432 C CA . ASN A 1 297 ? -31.734 -0.463 0.716 1 68.44 297 ASN A CA 1
ATOM 2433 C C . ASN A 1 297 ? -31.609 -1.979 0.813 1 68.44 297 ASN A C 1
ATOM 2435 O O . ASN A 1 297 ? -30.812 -2.488 1.603 1 68.44 297 ASN A O 1
ATOM 2439 N N . THR A 1 298 ? -32.406 -2.707 -0.059 1 79.56 298 THR A N 1
ATOM 2440 C CA . THR A 1 298 ? -32.375 -4.164 -0.006 1 79.56 298 THR A CA 1
ATOM 2441 C C . THR A 1 298 ? -31.062 -4.691 -0.578 1 79.56 298 THR A C 1
ATOM 2443 O O . THR A 1 298 ? -30.625 -4.25 -1.641 1 79.56 298 THR A O 1
ATOM 2446 N N . LYS A 1 299 ? -30.484 -5.676 0.116 1 88.88 299 LYS A N 1
ATOM 2447 C CA . LYS A 1 299 ? -29.266 -6.32 -0.348 1 88.88 299 LYS A CA 1
ATOM 2448 C C . LYS A 1 299 ? -29.547 -7.289 -1.491 1 88.88 299 LYS A C 1
ATOM 2450 O O . LYS A 1 299 ? -30.656 -7.844 -1.583 1 88.88 299 LYS A O 1
ATOM 2455 N N . GLY A 1 300 ? -28.609 -7.43 -2.289 1 90.56 300 GLY A N 1
ATOM 2456 C CA . GLY A 1 300 ? -28.766 -8.266 -3.471 1 90.56 300 GLY A CA 1
ATOM 2457 C C . GLY A 1 300 ? -29.141 -9.695 -3.145 1 90.56 300 GLY A C 1
ATOM 2458 O O . GLY A 1 300 ? -29.969 -10.297 -3.842 1 90.56 300 GLY A O 1
ATOM 2459 N N . LEU A 1 301 ? -28.594 -10.234 -2.109 1 93.62 301 LEU A N 1
ATOM 2460 C CA . LEU A 1 301 ? -28.875 -11.602 -1.705 1 93.62 301 LEU A CA 1
ATOM 2461 C C . LEU A 1 301 ? -30.328 -11.75 -1.276 1 93.62 301 LEU A C 1
ATOM 2463 O O . LEU A 1 301 ? -31 -12.727 -1.645 1 93.62 301 LEU A O 1
ATOM 2467 N N . GLU A 1 302 ? -30.797 -10.859 -0.503 1 92.75 302 GLU A N 1
ATOM 2468 C CA . GLU A 1 302 ? -32.188 -10.867 -0.077 1 92.75 302 GLU A CA 1
ATOM 2469 C C . GLU A 1 302 ? -33.125 -10.672 -1.263 1 92.75 302 GLU A C 1
ATOM 2471 O O . GLU A 1 302 ? -34.188 -11.32 -1.351 1 92.75 302 GLU A O 1
ATOM 2476 N N . LEU A 1 303 ? -32.781 -9.758 -2.094 1 92.44 303 LEU A N 1
ATOM 2477 C CA . LEU A 1 303 ? -33.562 -9.523 -3.305 1 92.44 303 LEU A CA 1
ATOM 2478 C C . LEU A 1 303 ? -33.656 -10.797 -4.133 1 92.44 303 LEU A C 1
ATOM 2480 O O . LEU A 1 303 ? -34.75 -11.148 -4.598 1 92.44 303 LEU A O 1
ATOM 2484 N N . SER A 1 304 ? -32.594 -11.445 -4.297 1 94.31 304 SER A N 1
ATOM 2485 C CA . SER A 1 304 ? -32.562 -12.672 -5.078 1 94.31 304 SER A CA 1
ATOM 2486 C C . SER A 1 304 ? -33.375 -13.766 -4.422 1 94.31 304 SER A C 1
ATOM 2488 O O . SER A 1 304 ? -34.094 -14.523 -5.105 1 94.31 304 SER A O 1
ATOM 2490 N N . LYS A 1 305 ? -33.281 -13.883 -3.143 1 95.56 305 LYS A N 1
ATOM 2491 C CA . LYS A 1 305 ? -34.031 -14.891 -2.391 1 95.56 305 LYS A CA 1
ATOM 2492 C C . LYS A 1 305 ? -35.531 -14.672 -2.523 1 95.56 305 LYS A C 1
ATOM 2494 O O . LYS A 1 305 ? -36.281 -15.617 -2.773 1 95.56 305 LYS A O 1
ATOM 2499 N N . ARG A 1 306 ? -35.938 -13.461 -2.42 1 94 306 ARG A N 1
ATOM 2500 C CA . ARG A 1 306 ? -37.344 -13.125 -2.57 1 94 306 ARG A CA 1
ATOM 2501 C C . ARG A 1 306 ? -37.812 -13.352 -4.004 1 94 306 ARG A C 1
ATOM 2503 O O . ARG A 1 306 ? -38.906 -13.875 -4.23 1 94 306 ARG A O 1
ATOM 2510 N N . TYR A 1 307 ? -37.031 -12.922 -4.891 1 95.44 307 TYR A N 1
ATOM 2511 C CA . TYR A 1 307 ? -37.344 -13.133 -6.301 1 95.44 307 TYR A CA 1
ATOM 2512 C C . TYR A 1 307 ? -37.531 -14.617 -6.605 1 95.44 307 TYR A C 1
ATOM 2514 O O . TYR A 1 307 ? -38.406 -15 -7.367 1 95.44 307 TYR A O 1
ATOM 2522 N N . PHE A 1 308 ? -36.75 -15.422 -6.043 1 96.44 308 PHE A N 1
ATOM 2523 C CA . PHE A 1 308 ? -36.812 -16.875 -6.223 1 96.44 308 PHE A CA 1
ATOM 2524 C C . PHE A 1 308 ? -38.125 -17.422 -5.707 1 96.44 308 PHE A C 1
ATOM 2526 O O . PHE A 1 308 ? -38.844 -18.109 -6.434 1 96.44 308 PHE A O 1
ATOM 2533 N N . TYR A 1 309 ? -38.469 -17.109 -4.48 1 96.19 309 TYR A N 1
ATOM 2534 C CA . TYR A 1 309 ? -39.625 -17.719 -3.84 1 96.19 309 TYR A CA 1
ATOM 2535 C C . TYR A 1 309 ? -40.938 -17.125 -4.387 1 96.19 309 TYR A C 1
ATOM 2537 O O . TYR A 1 309 ? -41.938 -17.828 -4.465 1 96.19 309 TYR A O 1
ATOM 2545 N N . ASP A 1 310 ? -40.812 -15.859 -4.836 1 95 310 ASP A N 1
ATOM 2546 C CA . ASP A 1 310 ? -42.031 -15.18 -5.281 1 95 310 ASP A CA 1
ATOM 2547 C C . ASP A 1 310 ? -42.312 -15.445 -6.758 1 95 310 ASP A C 1
ATOM 2549 O O . ASP A 1 310 ? -43.469 -15.469 -7.191 1 95 310 ASP A O 1
ATOM 2553 N N . ILE A 1 311 ? -41.25 -15.633 -7.504 1 95.62 311 ILE A N 1
ATOM 2554 C CA . ILE A 1 311 ? -41.469 -15.625 -8.945 1 95.62 311 ILE A CA 1
ATOM 2555 C C . ILE A 1 311 ? -40.906 -16.922 -9.547 1 95.62 311 ILE A C 1
ATOM 2557 O O . ILE A 1 311 ? -41.625 -17.672 -10.203 1 95.62 311 ILE A O 1
ATOM 2561 N N . VAL A 1 312 ? -39.688 -17.25 -9.297 1 96.44 312 VAL A N 1
ATOM 2562 C CA . VAL A 1 312 ? -39 -18.312 -10.008 1 96.44 312 VAL A CA 1
ATOM 2563 C C . VAL A 1 312 ? -39.562 -19.672 -9.586 1 96.44 312 VAL A C 1
ATOM 2565 O O . VAL A 1 312 ? -39.969 -20.469 -10.438 1 96.44 312 VAL A O 1
ATOM 2568 N N . LEU A 1 313 ? -39.594 -19.906 -8.289 1 97 313 LEU A N 1
ATOM 2569 C CA . LEU A 1 313 ? -40 -21.203 -7.777 1 97 313 LEU A CA 1
ATOM 2570 C C . LEU A 1 313 ? -41.438 -21.531 -8.219 1 97 313 LEU A C 1
ATOM 2572 O O . LEU A 1 313 ? -41.688 -22.625 -8.727 1 97 313 LEU A O 1
ATOM 2576 N N . PRO A 1 314 ? -42.375 -20.609 -8.102 1 96.44 314 PRO A N 1
ATOM 2577 C CA . PRO A 1 314 ? -43.75 -20.906 -8.555 1 96.44 314 PRO A CA 1
ATOM 2578 C C . PRO A 1 314 ? -43.812 -21.219 -10.047 1 96.44 314 PRO A C 1
ATOM 2580 O O . PRO A 1 314 ? -44.594 -22.109 -10.461 1 96.44 314 PRO A O 1
ATOM 2583 N N . GLU A 1 315 ? -43.094 -20.516 -10.836 1 96.44 315 GLU A N 1
ATOM 2584 C CA . GLU A 1 315 ? -43.062 -20.781 -12.273 1 96.44 315 GLU A CA 1
ATOM 2585 C C . GLU A 1 315 ? -42.5 -22.172 -12.578 1 96.44 315 GLU A C 1
ATOM 2587 O O . GLU A 1 315 ? -42.969 -22.859 -13.484 1 96.44 315 GLU A O 1
ATOM 2592 N N . PHE A 1 316 ? -41.5 -22.578 -11.883 1 97.06 316 PHE A N 1
ATOM 2593 C CA . PHE A 1 316 ? -40.906 -23.906 -12.07 1 97.06 316 PHE A CA 1
ATOM 2594 C C . PHE A 1 316 ? -41.906 -24.984 -11.641 1 97.06 316 PHE A C 1
ATOM 2596 O O . PHE A 1 316 ? -41.969 -26.031 -12.273 1 97.06 316 PHE A O 1
ATOM 2603 N N . GLU A 1 317 ? -42.625 -24.75 -10.57 1 96.69 317 GLU A N 1
ATOM 2604 C CA . GLU A 1 317 ? -43.625 -25.688 -10.086 1 96.69 317 GLU A CA 1
ATOM 2605 C C . GLU A 1 317 ? -44.75 -25.859 -11.078 1 96.69 317 GLU A C 1
ATOM 2607 O O . GLU A 1 317 ? -45.344 -26.953 -11.195 1 96.69 317 GLU A O 1
ATOM 2612 N N . LYS A 1 318 ? -44.938 -24.828 -11.805 1 96 318 LYS A N 1
ATOM 2613 C CA . LYS A 1 318 ? -46.031 -24.828 -12.766 1 96 318 LYS A CA 1
ATOM 2614 C C . LYS A 1 318 ? -45.594 -25.406 -14.109 1 96 318 LYS A C 1
ATOM 2616 O O . LYS A 1 318 ? -46.219 -26.344 -14.625 1 96 318 LYS A O 1
ATOM 2621 N N . SER A 1 319 ? -44.469 -24.953 -14.656 1 96.31 319 SER A N 1
ATOM 2622 C CA . SER A 1 319 ? -44.125 -25.234 -16.047 1 96.31 319 SER A CA 1
ATOM 2623 C C . SER A 1 319 ? -43 -26.281 -16.125 1 96.31 319 SER A C 1
ATOM 2625 O O . SER A 1 319 ? -42.812 -26.891 -17.172 1 96.31 319 SER A O 1
ATOM 2627 N N . LEU A 1 320 ? -42.281 -26.5 -15.055 1 97.44 320 LEU A N 1
ATOM 2628 C CA . LEU A 1 320 ? -41.094 -27.375 -15.086 1 97.44 320 LEU A CA 1
ATOM 2629 C C . LEU A 1 320 ? -41.125 -28.328 -13.906 1 97.44 320 LEU A C 1
ATOM 2631 O O . LEU A 1 320 ? -40.062 -28.578 -13.297 1 97.44 320 LEU A O 1
ATOM 2635 N N . LYS A 1 321 ? -42.188 -28.859 -13.617 1 96.19 321 LYS A N 1
ATOM 2636 C CA . LYS A 1 321 ? -42.375 -29.703 -12.445 1 96.19 321 LYS A CA 1
ATOM 2637 C C . LYS A 1 321 ? -41.5 -30.953 -12.523 1 96.19 321 LYS A C 1
ATOM 2639 O O . LYS A 1 321 ? -40.969 -31.422 -11.508 1 96.19 321 LYS A O 1
ATOM 2644 N N . ASP A 1 322 ? -41.25 -31.484 -13.641 1 96.25 322 ASP A N 1
ATOM 2645 C CA . ASP A 1 322 ? -40.469 -32.688 -13.844 1 96.25 322 ASP A CA 1
ATOM 2646 C C . ASP A 1 322 ? -38.969 -32.406 -13.719 1 96.25 322 ASP A C 1
ATOM 2648 O O . ASP A 1 322 ? -38.188 -33.344 -13.484 1 96.25 322 ASP A O 1
ATOM 2652 N N . ILE A 1 323 ? -38.625 -31.203 -13.891 1 97.5 323 ILE A N 1
ATOM 2653 C CA . ILE A 1 323 ? -37.219 -30.828 -13.883 1 97.5 323 ILE A CA 1
ATOM 2654 C C . ILE A 1 323 ? -36.844 -30.266 -12.516 1 97.5 323 ILE A C 1
ATOM 2656 O O . ILE A 1 323 ? -35.688 -30.344 -12.094 1 97.5 323 ILE A O 1
ATOM 2660 N N . LEU A 1 324 ? -37.75 -29.719 -11.781 1 97.5 324 LEU A N 1
ATOM 2661 C CA . LEU A 1 324 ? -37.531 -29.016 -10.516 1 97.5 324 LEU A CA 1
ATOM 2662 C C . LEU A 1 324 ? -36.75 -29.891 -9.531 1 97.5 324 LEU A C 1
ATOM 2664 O O . LEU A 1 324 ? -35.844 -29.406 -8.852 1 97.5 324 LEU A O 1
ATOM 2668 N N . PRO A 1 325 ? -37 -31.203 -9.5 1 96.94 325 PRO A N 1
ATOM 2669 C CA . PRO A 1 325 ? -36.281 -32.031 -8.531 1 96.94 325 PRO A CA 1
ATOM 2670 C C . PRO A 1 325 ? -34.781 -32.156 -8.852 1 96.94 325 PRO A C 1
ATOM 2672 O O . PRO A 1 325 ? -34 -32.594 -8 1 96.94 325 PRO A O 1
ATOM 2675 N N . LEU A 1 326 ? -34.438 -31.812 -9.984 1 97.44 326 LEU A N 1
ATOM 2676 C CA . LEU A 1 326 ? -33.062 -31.953 -10.422 1 97.44 326 LEU A CA 1
ATOM 2677 C C . LEU A 1 326 ? -32.281 -30.656 -10.188 1 97.44 326 LEU A C 1
ATOM 2679 O O . LEU A 1 326 ? -31.062 -30.625 -10.352 1 97.44 326 LEU A O 1
ATOM 2683 N N . CYS A 1 327 ? -32.938 -29.625 -9.727 1 98.06 327 CYS A N 1
ATOM 2684 C CA . CYS A 1 327 ? -32.375 -28.297 -9.727 1 98.06 327 CYS A CA 1
ATOM 2685 C C . CYS A 1 327 ? -31.922 -27.891 -8.32 1 98.06 327 CYS A C 1
ATOM 2687 O O . CYS A 1 327 ? -32.562 -28.281 -7.332 1 98.06 327 CYS A O 1
ATOM 2689 N N . ALA A 1 328 ? -30.828 -27.156 -8.32 1 98.25 328 ALA A N 1
ATOM 2690 C CA . ALA A 1 328 ? -30.469 -26.344 -7.156 1 98.25 328 ALA A CA 1
ATOM 2691 C C . ALA A 1 328 ? -30.578 -24.859 -7.461 1 98.25 328 ALA A C 1
ATOM 2693 O O . ALA A 1 328 ? -30.328 -24.422 -8.594 1 98.25 328 ALA A O 1
ATOM 2694 N N . PHE A 1 329 ? -30.969 -24.062 -6.492 1 98.44 329 PHE A N 1
ATOM 2695 C CA . PHE A 1 329 ? -31.172 -22.625 -6.652 1 98.44 329 PHE A CA 1
ATOM 2696 C C . PHE A 1 329 ? -30.438 -21.844 -5.57 1 98.44 329 PHE A C 1
ATOM 2698 O O . PHE A 1 329 ? -30.359 -22.297 -4.422 1 98.44 329 PHE A O 1
ATOM 2705 N N . GLY A 1 330 ? -29.969 -20.719 -5.93 1 98.06 330 GLY A N 1
ATOM 2706 C CA . GLY A 1 330 ? -29.328 -19.859 -4.961 1 98.06 330 GLY A CA 1
ATOM 2707 C C . GLY A 1 330 ? -28.656 -18.641 -5.59 1 98.06 330 GLY A C 1
ATOM 2708 O O . GLY A 1 330 ? -29.016 -18.25 -6.699 1 98.06 330 GLY A O 1
ATOM 2709 N 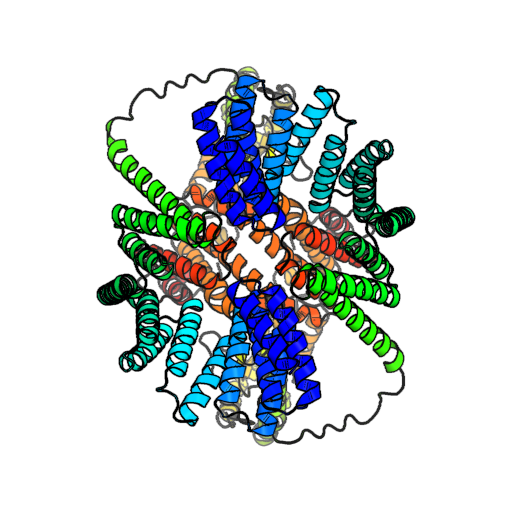N . LEU A 1 331 ? -27.797 -18.031 -4.875 1 97.19 331 LEU A N 1
ATOM 2710 C CA . LEU A 1 331 ? -26.922 -16.953 -5.312 1 97.19 331 LEU A CA 1
ATOM 2711 C C . LEU A 1 331 ? -25.516 -17.125 -4.746 1 97.19 331 LEU A C 1
ATOM 2713 O O . LEU A 1 331 ? -25.266 -16.781 -3.588 1 97.19 331 LEU A O 1
ATOM 2717 N N . VAL A 1 332 ? -24.656 -17.625 -5.598 1 96.5 332 VAL A N 1
ATOM 2718 C CA . VAL A 1 332 ? -23.266 -17.922 -5.25 1 96.5 332 VAL A CA 1
ATOM 2719 C C . VAL A 1 332 ? -22.344 -17.484 -6.395 1 96.5 332 VAL A C 1
ATOM 2721 O O . VAL A 1 332 ? -22.703 -17.594 -7.566 1 96.5 332 VAL A O 1
ATOM 2724 N N . GLY A 1 333 ? -21.188 -16.906 -6.047 1 94.38 333 GLY A N 1
ATOM 2725 C CA . GLY A 1 333 ? -20.25 -16.562 -7.105 1 94.38 333 GLY A CA 1
ATOM 2726 C C . GLY A 1 333 ? -19.656 -15.172 -6.941 1 94.38 333 GLY A C 1
ATOM 2727 O O . GLY A 1 333 ? -19.484 -14.695 -5.82 1 94.38 333 GLY A O 1
ATOM 2728 N N . GLU A 1 334 ? -19.281 -14.633 -8.016 1 90.25 334 GLU A N 1
ATOM 2729 C CA . GLU A 1 334 ? -18.625 -13.328 -8.016 1 90.25 334 GLU A CA 1
ATOM 2730 C C . GLU A 1 334 ? -19.625 -12.195 -7.809 1 90.25 334 GLU A C 1
ATOM 2732 O O . GLU A 1 334 ? -20.781 -12.305 -8.203 1 90.25 334 GLU A O 1
ATOM 2737 N N . GLY A 1 335 ? -19.141 -11.133 -7.18 1 89 335 GLY A N 1
ATOM 2738 C CA . GLY A 1 335 ? -19.953 -9.961 -6.926 1 89 335 GLY A CA 1
ATOM 2739 C C . GLY A 1 335 ? -20.141 -9.672 -5.445 1 89 335 GLY A C 1
ATOM 2740 O O . GLY A 1 335 ? -20.234 -10.594 -4.633 1 89 335 GLY A O 1
ATOM 2741 N N . SER A 1 336 ? 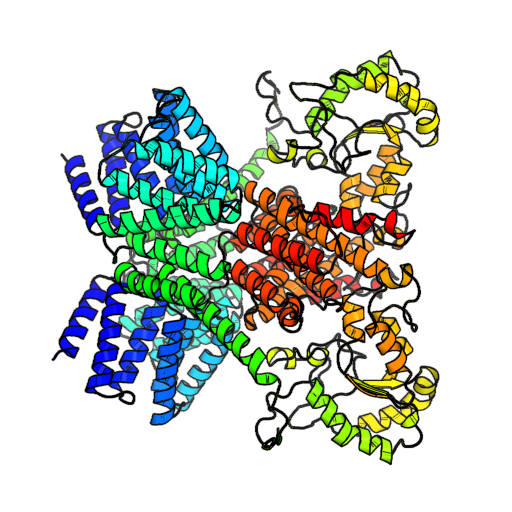-20.219 -8.43 -5.176 1 90.44 336 SER A N 1
ATOM 2742 C CA . SER A 1 336 ? -20.344 -8.016 -3.783 1 90.44 336 SER A CA 1
ATOM 2743 C C . SER A 1 336 ? -21.656 -8.523 -3.176 1 90.44 336 SER A C 1
ATOM 2745 O O . SER A 1 336 ? -21.719 -8.766 -1.97 1 90.44 336 SER A O 1
ATOM 2747 N N . GLU A 1 337 ? -22.688 -8.695 -3.988 1 90.69 337 GLU A N 1
ATOM 2748 C CA . GLU A 1 337 ? -24 -9.117 -3.514 1 90.69 337 GLU A CA 1
ATOM 2749 C C . GLU A 1 337 ? -23.969 -10.539 -2.959 1 90.69 337 GLU A C 1
ATOM 2751 O O . GLU A 1 337 ? -24.734 -10.891 -2.072 1 90.69 337 GLU A O 1
ATOM 2756 N N . CYS A 1 338 ? -23.062 -11.289 -3.467 1 94.19 338 CYS A N 1
ATOM 2757 C CA . CYS A 1 338 ? -22.953 -12.664 -2.992 1 94.19 338 CYS A CA 1
ATOM 2758 C C . CYS A 1 338 ? -22.297 -12.711 -1.616 1 94.19 338 CYS A C 1
ATOM 2760 O O . CYS A 1 338 ? -22.453 -13.688 -0.884 1 94.19 338 CYS A O 1
ATOM 2762 N N . TYR A 1 339 ? -21.531 -11.711 -1.266 1 93.38 339 TYR A N 1
ATOM 2763 C CA . TYR A 1 339 ? -20.875 -11.617 0.029 1 93.38 339 TYR A CA 1
ATOM 2764 C C . TYR A 1 339 ? -21.688 -10.781 1.007 1 93.38 339 TYR A C 1
ATOM 2766 O O . TYR A 1 339 ? -21.406 -10.766 2.207 1 93.38 339 TYR A O 1
ATOM 2774 N N . GLY A 1 340 ? -22.672 -10.109 0.446 1 91.25 340 GLY A N 1
ATOM 2775 C CA . GLY A 1 340 ? -23.469 -9.219 1.271 1 91.25 340 GLY A CA 1
ATOM 2776 C C . GLY A 1 340 ? -22.844 -7.848 1.446 1 91.25 340 GLY A C 1
ATOM 2777 O O . GLY A 1 340 ? -23.25 -7.086 2.33 1 91.25 340 GLY A O 1
ATOM 2778 N N . TYR A 1 341 ? -21.875 -7.523 0.67 1 90.19 341 TYR A N 1
ATOM 2779 C CA . TYR A 1 341 ? -21.172 -6.262 0.834 1 90.19 341 TYR A CA 1
ATOM 2780 C C . TYR A 1 341 ? -21.641 -5.234 -0.19 1 90.19 341 TYR A C 1
ATOM 2782 O O . TYR A 1 341 ? -21.016 -4.172 -0.34 1 90.19 341 TYR A O 1
ATOM 2790 N N . ASP A 1 342 ? -22.672 -5.539 -0.959 1 87.75 342 ASP A N 1
ATOM 2791 C CA . ASP A 1 342 ? -23.203 -4.598 -1.942 1 87.75 342 ASP A CA 1
ATOM 2792 C C . ASP A 1 342 ? -23.766 -3.354 -1.262 1 87.75 342 ASP A C 1
ATOM 2794 O O . ASP A 1 342 ? -24.328 -3.438 -0.166 1 87.75 342 ASP A O 1
ATOM 2798 N N . ASP A 1 343 ? -23.484 -2.285 -1.878 1 81.25 343 ASP A N 1
ATOM 2799 C CA . ASP A 1 343 ? -23.969 -0.983 -1.427 1 81.25 343 ASP A CA 1
ATOM 2800 C C . ASP A 1 343 ? -24.422 -0.131 -2.605 1 81.25 343 ASP A C 1
ATOM 2802 O O . ASP A 1 343 ? -24.641 -0.647 -3.703 1 81.25 343 ASP A O 1
ATOM 2806 N N . GLU A 1 344 ? -24.672 1.03 -2.404 1 73 344 GLU A N 1
ATOM 2807 C CA . GLU A 1 344 ? -25.203 1.911 -3.436 1 73 344 GLU A CA 1
ATOM 2808 C C . GLU A 1 344 ? -24.25 2.016 -4.625 1 73 344 GLU A C 1
ATOM 2810 O O . GLU A 1 344 ? -24.688 2.098 -5.773 1 73 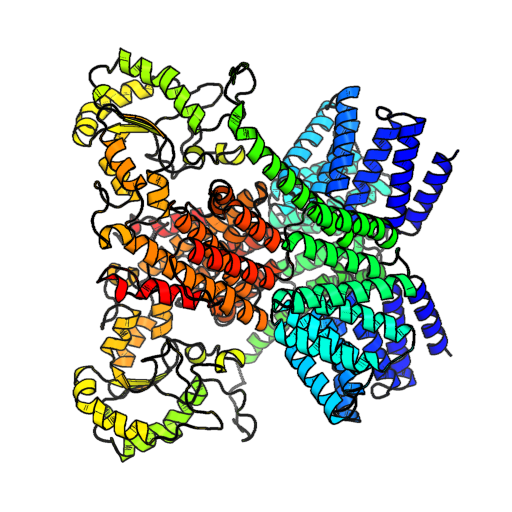344 GLU A O 1
ATOM 2815 N N . LEU A 1 345 ? -23.047 1.859 -4.312 1 71.06 345 LEU A N 1
ATOM 2816 C CA . LEU A 1 345 ? -22.047 2.006 -5.363 1 71.06 345 LEU A CA 1
ATOM 2817 C C . LEU A 1 345 ? -21.953 0.739 -6.207 1 71.06 345 LEU A C 1
ATOM 2819 O O . LEU A 1 345 ? -21.656 0.806 -7.402 1 71.06 345 LEU A O 1
ATOM 2823 N N . SER A 1 346 ? -22.203 -0.331 -5.648 1 77.06 346 SER A N 1
ATOM 2824 C CA . SER A 1 346 ? -22.016 -1.608 -6.332 1 77.06 346 SER A CA 1
ATOM 2825 C C . SER A 1 346 ? -23.25 -1.973 -7.156 1 77.06 346 SER A C 1
ATOM 2827 O O . SER A 1 346 ? -23.219 -2.91 -7.957 1 77.06 346 SER A O 1
ATOM 2829 N N . LYS A 1 347 ? -24.25 -1.233 -7.031 1 76.25 347 LYS A N 1
ATOM 2830 C CA . LYS A 1 347 ? -25.484 -1.57 -7.723 1 76.25 347 LYS A CA 1
ATOM 2831 C C . LYS A 1 347 ? -25.5 -0.996 -9.133 1 76.25 347 LYS A C 1
ATOM 2833 O O . LYS A 1 347 ? -26.469 -1.169 -9.875 1 76.25 347 LYS A O 1
ATOM 2838 N N . ASP A 1 348 ? -24.359 -0.459 -9.453 1 70.56 348 ASP A N 1
ATOM 2839 C CA . ASP A 1 348 ? -24.281 0.199 -10.75 1 70.56 348 ASP A CA 1
ATOM 2840 C C . ASP A 1 348 ? -24.109 -0.821 -11.875 1 70.56 348 ASP A C 1
ATOM 2842 O O . ASP A 1 348 ? -24.328 -0.51 -13.047 1 70.56 348 ASP A O 1
ATOM 2846 N N . HIS A 1 349 ? -23.656 -1.936 -11.477 1 75.06 349 HIS A N 1
ATOM 2847 C CA . HIS A 1 349 ? -23.5 -2.986 -12.477 1 75.06 349 HIS A CA 1
ATOM 2848 C C . HIS A 1 349 ? -23.703 -4.367 -11.867 1 75.06 349 HIS A C 1
ATOM 2850 O O . HIS A 1 349 ? -23.547 -4.547 -10.656 1 75.06 349 HIS A O 1
ATOM 2856 N N . ASP A 1 350 ? -24.266 -5.25 -12.68 1 75.75 350 ASP A N 1
ATOM 2857 C CA . ASP A 1 350 ? -24.406 -6.66 -12.336 1 75.75 350 ASP A CA 1
ATOM 2858 C C . ASP A 1 350 ? -25.297 -6.836 -11.102 1 75.75 350 ASP A C 1
ATOM 2860 O O . ASP A 1 350 ? -24.984 -7.633 -10.211 1 75.75 350 ASP A O 1
ATOM 2864 N N . PHE A 1 351 ? -26.219 -5.859 -11.07 1 82.5 351 PHE A N 1
ATOM 2865 C CA . PHE A 1 351 ? -27.141 -5.91 -9.938 1 82.5 351 PHE A CA 1
ATOM 2866 C C . PHE A 1 351 ? -28.578 -5.973 -10.406 1 82.5 351 PHE A C 1
ATOM 2868 O O . PHE A 1 351 ? -28.953 -5.305 -11.375 1 82.5 351 PHE A O 1
ATOM 2875 N N . GLY A 1 352 ? -29.344 -6.785 -9.797 1 86.12 352 GLY A N 1
ATOM 2876 C CA . GLY A 1 352 ? -30.75 -6.969 -10.102 1 86.12 352 GLY A CA 1
ATOM 2877 C C . GLY A 1 352 ? -31.297 -8.305 -9.641 1 86.12 352 GLY A C 1
ATOM 2878 O O . GLY A 1 352 ? -30.547 -9.148 -9.148 1 86.12 352 GLY A O 1
ATOM 2879 N N . PRO A 1 353 ? -32.625 -8.383 -9.773 1 89.5 353 PRO A N 1
ATOM 2880 C CA . PRO A 1 353 ? -33.219 -9.68 -9.422 1 89.5 353 PRO A CA 1
ATOM 2881 C C . PRO A 1 353 ? -32.656 -10.82 -10.281 1 89.5 353 PRO A C 1
ATOM 2883 O O . PRO A 1 353 ? -32.844 -10.812 -11.5 1 89.5 353 PRO A O 1
ATOM 2886 N N . SER A 1 354 ? -31.953 -11.688 -9.648 1 91 354 SER A N 1
ATOM 2887 C CA . SER A 1 354 ? -31.359 -12.797 -10.375 1 91 354 SER A CA 1
ATOM 2888 C C . SER A 1 354 ? -31.141 -14.008 -9.469 1 91 354 SER A C 1
ATOM 2890 O O . SER A 1 354 ? -31.156 -13.875 -8.242 1 91 354 SER A O 1
ATOM 2892 N N . VAL A 1 355 ? -31.062 -15.18 -10.133 1 94.38 355 VAL A N 1
ATOM 2893 C CA . VAL A 1 355 ? -30.859 -16.422 -9.391 1 94.38 355 VAL A CA 1
ATOM 2894 C C . VAL A 1 355 ? -29.906 -17.328 -10.164 1 94.38 355 VAL A C 1
ATOM 2896 O O . VAL A 1 355 ? -29.828 -17.266 -11.391 1 94.38 355 VAL A O 1
ATOM 2899 N N . CYS A 1 356 ? -29.188 -18.047 -9.414 1 96.94 356 CYS A N 1
ATOM 2900 C CA . CYS A 1 356 ? -28.438 -19.156 -10.008 1 96.94 356 CYS A CA 1
ATOM 2901 C C . CYS A 1 356 ? -29.25 -20.438 -9.992 1 96.94 356 CYS A C 1
ATOM 2903 O O . CYS A 1 356 ? -29.875 -20.766 -8.984 1 96.94 356 CYS A O 1
ATOM 2905 N N . ILE A 1 357 ? -29.25 -21.078 -11.07 1 97.88 357 ILE A N 1
ATOM 2906 C CA . ILE A 1 357 ? -29.875 -22.391 -11.219 1 97.88 357 ILE A CA 1
ATOM 2907 C C . ILE A 1 357 ? -28.844 -23.406 -11.664 1 97.88 357 ILE A C 1
ATOM 2909 O O . ILE A 1 357 ? -28.312 -23.328 -12.781 1 97.88 357 ILE A O 1
ATOM 2913 N N . TRP A 1 358 ? -28.625 -24.406 -10.797 1 98.12 358 TRP A N 1
ATOM 2914 C CA . TRP A 1 358 ? -27.562 -25.344 -11.086 1 98.12 358 TRP A CA 1
ATOM 2915 C C . TRP A 1 358 ? -28.125 -26.734 -11.406 1 98.12 358 TRP A C 1
ATOM 2917 O O . TRP A 1 358 ? -29 -27.219 -10.703 1 98.12 358 TRP A O 1
ATOM 2927 N N . LEU A 1 359 ? -27.594 -27.281 -12.445 1 97.5 359 LEU A N 1
ATOM 2928 C CA . LEU A 1 359 ? -27.891 -28.672 -12.82 1 97.5 359 LEU A CA 1
ATOM 2929 C C . LEU A 1 359 ? -26.594 -29.438 -13.07 1 97.5 359 LEU A C 1
ATOM 2931 O O . LEU A 1 359 ? -25.562 -28.844 -13.43 1 97.5 359 LEU A O 1
ATOM 2935 N N . ARG A 1 360 ? -26.719 -30.766 -12.898 1 96.69 360 ARG A N 1
ATOM 2936 C CA . ARG A 1 360 ? -25.609 -31.594 -13.336 1 96.69 360 ARG A CA 1
ATOM 2937 C C . ARG A 1 360 ? -25.422 -31.5 -14.852 1 96.69 360 ARG A C 1
ATOM 2939 O O . ARG A 1 360 ? -26.359 -31.203 -15.586 1 96.69 360 ARG A O 1
ATOM 2946 N N . LYS A 1 361 ? -24.25 -31.797 -15.234 1 95.75 361 LYS A N 1
ATOM 2947 C CA . LYS A 1 361 ? -23.875 -31.625 -16.641 1 95.75 361 LYS A CA 1
ATOM 2948 C C . LYS A 1 361 ? -24.844 -32.344 -17.562 1 95.75 361 LYS A C 1
ATOM 2950 O O . LYS A 1 361 ? -25.312 -31.766 -18.547 1 95.75 361 LYS A O 1
ATOM 2955 N N . ASP A 1 362 ? -25.219 -33.594 -17.297 1 95.94 362 ASP A N 1
ATOM 2956 C CA . ASP A 1 362 ? -26.094 -34.375 -18.141 1 95.94 362 ASP A CA 1
ATOM 2957 C C . ASP A 1 362 ? -27.5 -33.75 -18.203 1 95.94 362 ASP A C 1
ATOM 2959 O O . ASP A 1 362 ? -28.078 -33.656 -19.281 1 95.94 362 ASP A O 1
ATOM 2963 N N . ASN A 1 363 ? -28 -33.344 -17.078 1 96.81 363 ASN A N 1
ATOM 2964 C CA . ASN A 1 363 ? -29.312 -32.719 -17.016 1 96.81 363 ASN A CA 1
ATOM 2965 C C . ASN A 1 363 ? -29.312 -31.328 -17.656 1 96.81 363 ASN A C 1
ATOM 2967 O O . ASN A 1 363 ? -30.297 -30.922 -18.281 1 96.81 363 ASN A O 1
ATOM 2971 N N . TYR A 1 364 ? -28.203 -30.609 -17.438 1 96.94 364 TYR A N 1
ATOM 2972 C CA . TYR A 1 364 ? -28.047 -29.297 -18.062 1 96.94 364 TYR A CA 1
ATOM 2973 C C . TYR A 1 364 ? -28.141 -29.406 -19.578 1 96.94 364 TYR A C 1
ATOM 2975 O O . TYR A 1 364 ? -28.875 -28.641 -20.203 1 96.94 364 TYR A O 1
ATOM 2983 N N . LEU A 1 365 ? -27.453 -30.359 -20.156 1 96.62 365 LEU A N 1
ATOM 2984 C CA . LEU A 1 365 ? -27.422 -30.531 -21.609 1 96.62 365 LEU A CA 1
ATOM 2985 C C . LEU A 1 365 ? -28.797 -30.969 -22.125 1 96.62 365 LEU A C 1
ATOM 2987 O O . LEU A 1 365 ? -29.219 -30.547 -23.203 1 96.62 365 LEU A O 1
ATOM 2991 N N . LYS A 1 366 ? -29.453 -31.719 -21.344 1 97.19 366 LYS A N 1
ATOM 2992 C CA . LYS A 1 366 ? -30.734 -32.281 -21.75 1 97.19 366 LYS A CA 1
ATOM 2993 C C . LYS A 1 366 ? -31.844 -31.234 -21.672 1 97.19 366 LYS A C 1
ATOM 2995 O O . LYS A 1 366 ? -32.719 -31.203 -22.531 1 97.19 366 LYS A O 1
ATOM 3000 N N . TYR A 1 367 ? -31.828 -30.375 -20.688 1 97.44 367 TYR A N 1
ATOM 3001 C CA . TYR A 1 367 ? -33 -29.578 -20.391 1 97.44 367 TYR A CA 1
ATOM 3002 C C . TYR A 1 367 ? -32.75 -28.094 -20.578 1 97.44 367 TYR A C 1
ATOM 3004 O O . TYR A 1 367 ? -33.625 -27.266 -20.328 1 97.44 367 TYR A O 1
ATOM 3012 N N . LYS A 1 368 ? -31.516 -27.625 -20.984 1 97 368 LYS A N 1
ATOM 3013 C CA . LYS A 1 368 ? -31.125 -26.234 -21 1 97 368 LYS A CA 1
ATOM 3014 C C . LYS A 1 368 ? -32.062 -25.391 -21.859 1 97 368 LYS A C 1
ATOM 3016 O O . LYS A 1 368 ? -32.469 -24.297 -21.469 1 97 368 LYS A O 1
ATOM 3021 N N . TYR A 1 369 ? -32.562 -25.875 -22.984 1 96.62 369 TYR A N 1
ATOM 3022 C CA . TYR A 1 369 ? -33.406 -25.094 -23.875 1 96.62 369 TYR A CA 1
ATOM 3023 C C . TYR A 1 369 ? -34.781 -24.906 -23.266 1 96.62 369 TYR A C 1
ATOM 3025 O O . TYR A 1 369 ? -35.375 -23.828 -23.344 1 96.62 369 TYR A O 1
ATOM 3033 N N . ARG A 1 370 ? -35.312 -25.969 -22.703 1 96.88 370 ARG A N 1
ATOM 3034 C CA . ARG A 1 370 ? -36.625 -25.891 -22.062 1 96.88 370 ARG A CA 1
ATOM 3035 C C . ARG A 1 370 ? -36.625 -24.922 -20.891 1 96.88 370 ARG A C 1
ATOM 3037 O O . ARG A 1 370 ? -37.562 -24.141 -20.719 1 96.88 370 ARG A O 1
ATOM 3044 N N . ILE A 1 371 ? -35.594 -24.984 -20.109 1 97.44 371 ILE A N 1
ATOM 3045 C CA . ILE A 1 371 ? -35.5 -24.125 -18.938 1 97.44 371 ILE A CA 1
ATOM 3046 C C . ILE A 1 371 ? -35.344 -22.672 -19.391 1 97.44 371 ILE A C 1
ATOM 3048 O O . ILE A 1 371 ? -36 -21.766 -18.859 1 97.44 371 ILE A O 1
ATOM 3052 N N . ASN A 1 372 ? -34.469 -22.422 -20.344 1 96.06 372 ASN A N 1
ATOM 3053 C CA . ASN A 1 372 ? -34.188 -21.062 -20.812 1 96.06 372 ASN A CA 1
ATOM 3054 C C . ASN A 1 372 ? -35.438 -20.422 -21.406 1 96.06 372 ASN A C 1
ATOM 3056 O O . ASN A 1 372 ? -35.625 -19.203 -21.297 1 96.06 372 ASN A O 1
ATOM 3060 N N . LYS A 1 373 ? -36.219 -21.172 -22.047 1 95.25 373 LYS A N 1
ATOM 3061 C CA . LYS A 1 373 ? -37.469 -20.656 -22.562 1 95.25 373 LYS A CA 1
ATOM 3062 C C . LYS A 1 373 ? -38.375 -20.125 -21.453 1 95.25 373 LYS A C 1
ATOM 3064 O O . LYS A 1 373 ? -38.969 -19.062 -21.594 1 95.25 373 LYS A O 1
ATOM 3069 N N . VAL A 1 374 ? -38.406 -20.844 -20.406 1 95.31 374 VAL A N 1
ATOM 3070 C CA . VAL A 1 374 ? -39.219 -20.422 -19.266 1 95.31 374 VAL A CA 1
ATOM 3071 C C . VAL A 1 374 ? -38.594 -19.172 -18.625 1 95.31 374 VAL A C 1
ATOM 3073 O O . VAL A 1 374 ? -39.312 -18.234 -18.25 1 95.31 374 VAL A O 1
ATOM 3076 N N . LEU A 1 375 ? -37.25 -19.125 -18.5 1 94.25 375 LEU A N 1
ATOM 3077 C CA . LEU A 1 375 ? -36.562 -18.016 -17.875 1 94.25 375 LEU A CA 1
ATOM 3078 C C . LEU A 1 375 ? -36.75 -16.734 -18.656 1 94.25 375 LEU A C 1
ATOM 3080 O O . LEU A 1 375 ? -36.812 -15.641 -18.094 1 94.25 375 LEU A O 1
ATOM 3084 N N . GLU A 1 376 ? -36.875 -16.828 -19.938 1 92.06 376 GLU A N 1
ATOM 3085 C CA . GLU A 1 376 ? -37.094 -15.672 -20.797 1 92.06 376 GLU A CA 1
ATOM 3086 C C . GLU A 1 376 ? -38.438 -15.023 -20.547 1 92.06 376 GLU A C 1
ATOM 3088 O O . GLU A 1 376 ? -38.625 -13.828 -20.781 1 92.06 376 GLU A O 1
ATOM 3093 N N . THR A 1 377 ? -39.344 -15.781 -20.031 1 91.56 377 THR A N 1
ATOM 3094 C CA . THR A 1 377 ? -40.688 -15.281 -19.828 1 91.56 377 THR A CA 1
ATOM 3095 C C . THR A 1 377 ? -40.844 -14.648 -18.453 1 91.56 377 THR A C 1
ATOM 3097 O O . THR A 1 377 ? -41.844 -13.977 -18.188 1 91.56 377 THR A O 1
ATOM 3100 N N . LEU A 1 378 ? -39.906 -14.82 -17.562 1 92.62 378 LEU A N 1
ATOM 3101 C CA . LEU A 1 378 ? -40 -14.297 -16.203 1 92.62 378 LEU A CA 1
ATOM 3102 C C . LEU A 1 378 ? -39.906 -12.781 -16.203 1 92.62 378 LEU A C 1
ATOM 3104 O O . LEU A 1 378 ? -39.219 -12.195 -17.031 1 92.62 378 LEU A O 1
ATOM 3108 N N . PRO A 1 379 ? -40.562 -12.164 -15.25 1 89.94 379 PRO A N 1
ATOM 3109 C CA . PRO A 1 379 ? -40.406 -10.719 -15.102 1 89.94 379 PRO A CA 1
ATOM 3110 C C . PRO A 1 379 ? -38.969 -10.312 -14.828 1 89.94 379 PRO A C 1
ATOM 3112 O O . PRO A 1 379 ? -38.281 -10.953 -14.023 1 89.94 379 PRO A O 1
ATOM 3115 N N . LYS A 1 380 ? -38.531 -9.352 -15.477 1 85 380 LYS A N 1
ATOM 3116 C CA . LYS A 1 380 ? -37.125 -8.922 -15.328 1 85 380 LYS A CA 1
ATOM 3117 C C . LYS A 1 380 ? -37.031 -7.809 -14.289 1 85 380 LYS A C 1
ATOM 3119 O O . LYS A 1 380 ? -35.906 -7.473 -13.859 1 85 380 LYS A O 1
ATOM 3124 N N . THR A 1 381 ? -38.062 -7.211 -13.961 1 89.44 381 THR A N 1
ATOM 3125 C CA . THR A 1 381 ? -38.125 -6.215 -12.898 1 89.44 381 THR A CA 1
ATOM 3126 C C . THR A 1 381 ? -38.812 -6.789 -11.664 1 89.44 381 THR A C 1
ATOM 3128 O O . THR A 1 381 ? -39.781 -7.562 -11.781 1 89.44 381 THR A O 1
ATOM 3131 N N . TYR A 1 382 ? -38.375 -6.469 -10.578 1 91.19 382 TYR A N 1
ATOM 3132 C CA . TYR A 1 382 ? -38.906 -6.988 -9.328 1 91.19 382 TYR A CA 1
ATOM 3133 C C . TYR A 1 382 ? -38.594 -6.039 -8.172 1 91.19 382 TYR A C 1
ATOM 3135 O O . TYR A 1 382 ? -37.469 -5.566 -8.023 1 91.19 382 TYR A O 1
ATOM 3143 N N . LEU A 1 383 ? -39.625 -5.656 -7.395 1 88.88 383 LEU A N 1
ATOM 3144 C CA . LEU A 1 383 ? -39.562 -4.789 -6.223 1 88.88 383 LEU A CA 1
ATOM 3145 C C . LEU A 1 383 ? -38.906 -3.463 -6.566 1 88.88 383 LEU A C 1
ATOM 3147 O O . LEU A 1 383 ? -38.062 -2.975 -5.812 1 88.88 383 LEU A O 1
ATOM 3151 N N . GLY A 1 384 ? -39.156 -3.016 -7.781 1 82.38 384 GLY A N 1
ATOM 3152 C CA . GLY A 1 384 ? -38.656 -1.718 -8.195 1 82.38 384 GLY A CA 1
ATOM 3153 C C . GLY A 1 384 ? -37.25 -1.787 -8.797 1 82.38 384 GLY A C 1
ATOM 3154 O O . GLY A 1 384 ? -36.719 -0.779 -9.273 1 82.38 384 GLY A O 1
ATOM 3155 N N . PHE A 1 385 ? -36.625 -2.963 -8.758 1 87.5 385 PHE A N 1
ATOM 3156 C CA . PHE A 1 385 ? -35.312 -3.117 -9.359 1 87.5 385 PHE A CA 1
ATOM 3157 C C . PHE A 1 385 ? -35.438 -3.557 -10.812 1 87.5 385 PHE A C 1
ATOM 3159 O O . PHE A 1 385 ? -36.281 -4.371 -11.156 1 87.5 385 PHE A O 1
ATOM 3166 N N . GLN A 1 386 ? -34.5 -3.033 -11.562 1 81.56 386 GLN A N 1
ATOM 3167 C CA . GLN A 1 386 ? -34.5 -3.326 -12.992 1 81.56 386 GLN A CA 1
ATOM 3168 C C . GLN A 1 386 ? -33.75 -4.621 -13.281 1 81.56 386 GLN A C 1
ATOM 3170 O O . GLN A 1 386 ? -33.125 -5.195 -12.398 1 81.56 386 GLN A O 1
ATOM 3175 N N . GLU A 1 387 ? -33.844 -4.969 -14.516 1 79.5 387 GLU A N 1
ATOM 3176 C CA . GLU A 1 387 ? -33.156 -6.18 -14.984 1 79.5 387 GLU A CA 1
ATOM 3177 C C . GLU A 1 387 ? -31.656 -6.09 -14.773 1 79.5 387 GLU A C 1
ATOM 3179 O O . GLU A 1 387 ? -31.078 -5.004 -14.852 1 79.5 387 GLU A O 1
ATOM 3184 N N . LEU A 1 388 ? -31.125 -7.223 -14.516 1 78.56 388 LEU A N 1
ATOM 3185 C CA . LEU A 1 388 ? -29.688 -7.352 -14.344 1 78.56 388 LEU A CA 1
ATOM 3186 C C . LEU A 1 388 ? -28.953 -6.863 -15.586 1 78.56 388 LEU A C 1
ATOM 3188 O O . LEU A 1 388 ? -29.234 -7.312 -16.703 1 78.56 388 LEU A O 1
ATOM 3192 N N . LYS A 1 389 ? -28.188 -5.848 -15.367 1 72.81 389 LYS A N 1
ATOM 3193 C CA . LYS A 1 389 ? -27.312 -5.375 -16.438 1 72.81 389 LYS A CA 1
ATOM 3194 C C . LYS A 1 389 ? -25.953 -6.07 -16.375 1 72.81 389 LYS A C 1
ATOM 3196 O O . LYS A 1 389 ? -25.141 -5.797 -15.492 1 72.81 389 LYS A O 1
ATOM 3201 N N . GLU A 1 390 ? -25.719 -6.953 -17.359 1 74.75 390 GLU A N 1
ATOM 3202 C CA . GLU A 1 390 ? -24.484 -7.73 -17.359 1 74.75 390 GLU A CA 1
ATOM 3203 C C . GLU A 1 390 ? -23.312 -6.926 -17.938 1 74.75 390 GLU A C 1
ATOM 3205 O O . GLU A 1 390 ? -23.438 -6.316 -19 1 74.75 390 GLU A O 1
ATOM 3210 N N . SER A 1 391 ? -22.266 -6.871 -17.203 1 71.19 391 SER A N 1
ATOM 3211 C CA . SER A 1 391 ? -21.062 -6.203 -17.656 1 71.19 391 SER A CA 1
ATOM 3212 C C . SER A 1 391 ? -20.25 -7.102 -18.594 1 71.19 391 SER A C 1
ATOM 3214 O O . SER A 1 391 ? -20.609 -8.258 -18.812 1 71.19 391 SER A O 1
ATOM 3216 N N . GLU A 1 392 ? -19.266 -6.523 -19.172 1 68.88 392 GLU A N 1
ATOM 3217 C CA . GLU A 1 392 ? -18.391 -7.199 -20.109 1 68.88 392 GLU A CA 1
ATOM 3218 C C . GLU A 1 392 ? -17.797 -8.469 -19.5 1 68.88 392 GLU A C 1
ATOM 3220 O O . GLU A 1 392 ? -17.609 -9.469 -20.203 1 68.88 392 GLU A O 1
ATOM 3225 N N . TRP A 1 393 ? -17.625 -8.531 -18.25 1 69.69 393 TRP A N 1
ATOM 3226 C CA . TRP A 1 393 ? -16.984 -9.672 -17.594 1 69.69 393 TRP A CA 1
ATOM 3227 C C . TRP A 1 393 ? -17.969 -10.414 -16.703 1 69.69 393 TRP A C 1
ATOM 3229 O O . TRP A 1 393 ? -17.562 -11.273 -15.914 1 69.69 393 TRP A O 1
ATOM 3239 N N . GLY A 1 394 ? -19.172 -10.148 -16.844 1 72.06 394 GLY A N 1
ATOM 3240 C CA . GLY A 1 394 ? -20.172 -10.711 -15.945 1 72.06 394 GLY A CA 1
ATOM 3241 C C . GLY A 1 394 ? -20.938 -11.867 -16.562 1 72.06 394 GLY A C 1
ATOM 3242 O O . GLY A 1 394 ? -21.969 -12.281 -16.031 1 72.06 394 GLY A O 1
ATOM 3243 N N . TYR A 1 395 ? -20.359 -12.469 -17.547 1 74.12 395 TYR A N 1
ATOM 3244 C CA . TYR A 1 395 ? -21.109 -13.531 -18.219 1 74.12 395 TYR A CA 1
ATOM 3245 C C . TYR A 1 395 ? -21.047 -14.828 -17.422 1 74.12 395 TYR A C 1
ATOM 3247 O O . TYR A 1 395 ? -20.078 -15.086 -16.703 1 74.12 395 TYR A O 1
ATOM 3255 N N . ASN A 1 396 ? -22.109 -15.57 -17.453 1 78.88 396 ASN A N 1
ATOM 3256 C CA . ASN A 1 396 ? -22.219 -16.922 -16.906 1 78.88 396 ASN A CA 1
ATOM 3257 C C . ASN A 1 396 ? -22.109 -16.906 -15.383 1 78.88 396 ASN A C 1
ATOM 3259 O O . ASN A 1 396 ? -21.453 -17.766 -14.797 1 78.88 396 ASN A O 1
ATOM 3263 N N . ARG A 1 397 ? -22.672 -15.836 -14.805 1 88.62 397 ARG A N 1
ATOM 3264 C CA . ARG A 1 397 ? -22.656 -15.742 -13.344 1 88.62 397 ARG A CA 1
ATOM 3265 C C . ARG A 1 397 ? -24.016 -16.125 -12.766 1 88.62 397 ARG A C 1
ATOM 3267 O O . ARG A 1 397 ? -24.109 -16.578 -11.625 1 88.62 397 ARG A O 1
ATOM 3274 N N . ARG A 1 398 ? -25.047 -15.883 -13.617 1 92.31 398 ARG A N 1
ATOM 3275 C CA . ARG A 1 398 ? -26.422 -16.078 -13.18 1 92.31 398 ARG A CA 1
ATOM 3276 C C . ARG A 1 398 ? -27.203 -16.906 -14.195 1 92.31 398 ARG A C 1
ATOM 3278 O O . ARG A 1 398 ? -26.719 -17.172 -15.289 1 92.31 398 ARG A O 1
ATOM 3285 N N . GLY A 1 399 ? -28.359 -17.219 -13.797 1 93.5 399 GLY A N 1
ATOM 3286 C CA . GLY A 1 399 ? -29.172 -18.047 -14.68 1 93.5 399 GLY A CA 1
ATOM 3287 C C . GLY A 1 399 ? -28.859 -19.516 -14.586 1 93.5 399 GLY A C 1
ATOM 3288 O O . GLY A 1 399 ? -28.562 -20.031 -13.5 1 93.5 399 GLY A O 1
ATOM 3289 N N . LEU A 1 400 ? -29.047 -20.141 -15.703 1 96.12 400 LEU A N 1
ATOM 3290 C CA . LEU A 1 400 ? -28.828 -21.578 -15.75 1 96.12 400 LEU A CA 1
ATOM 3291 C C . LEU A 1 400 ? -27.344 -21.906 -15.852 1 96.12 400 LEU A C 1
ATOM 3293 O O . LEU A 1 400 ? -26.656 -21.422 -16.766 1 96.12 400 LEU A O 1
ATOM 3297 N N . LEU A 1 401 ? -26.922 -22.703 -14.922 1 96.62 401 LEU A N 1
ATOM 3298 C CA . LEU A 1 401 ? -25.5 -23.031 -14.844 1 96.62 401 LEU A CA 1
ATOM 3299 C C . LEU A 1 401 ? -25.297 -24.547 -14.719 1 96.62 401 LEU A C 1
ATOM 3301 O O . LEU A 1 401 ? -26.172 -25.25 -14.195 1 96.62 401 LEU A O 1
ATOM 3305 N N . ASN A 1 402 ? -24.188 -24.922 -15.234 1 95.69 402 ASN A N 1
ATOM 3306 C CA . ASN A 1 402 ? -23.688 -26.281 -15.078 1 95.69 402 ASN A CA 1
ATOM 3307 C C . ASN A 1 402 ? -22.812 -26.422 -13.836 1 95.69 402 ASN A C 1
ATOM 3309 O O . ASN A 1 402 ? -21.812 -25.719 -13.703 1 95.69 402 ASN A O 1
ATOM 3313 N N . ILE A 1 403 ? -23.156 -27.391 -12.969 1 96.62 403 ILE A N 1
ATOM 3314 C CA . ILE A 1 403 ? -22.469 -27.516 -11.695 1 96.62 403 ILE A CA 1
ATOM 3315 C C . ILE A 1 403 ? -20.984 -27.766 -11.938 1 96.62 403 ILE A C 1
ATOM 3317 O O . ILE A 1 403 ? -20.125 -27.125 -11.336 1 96.62 403 ILE A O 1
ATOM 3321 N N . GLU A 1 404 ? -20.672 -28.641 -12.797 1 93.19 404 GLU A N 1
ATOM 3322 C CA . GLU A 1 404 ? -19.281 -29.016 -13.055 1 93.19 404 GLU A CA 1
ATOM 3323 C C . GLU A 1 404 ? -18.484 -27.844 -13.625 1 93.19 404 GLU A C 1
ATOM 3325 O O . GLU A 1 404 ? -17.359 -27.594 -13.211 1 93.19 404 GLU A O 1
ATOM 3330 N N . ASP A 1 405 ? -19.062 -27.188 -14.484 1 92.94 405 ASP A N 1
ATOM 3331 C CA . ASP A 1 405 ? -18.406 -26.031 -15.086 1 92.94 405 ASP A CA 1
ATOM 3332 C C . ASP A 1 405 ? -18.203 -24.922 -14.062 1 92.94 405 ASP A C 1
ATOM 3334 O O . ASP A 1 405 ? -17.188 -24.219 -14.086 1 92.94 405 ASP A O 1
ATOM 3338 N N . PHE A 1 406 ? -19.203 -24.75 -13.242 1 95.44 406 PHE A N 1
ATOM 3339 C CA . PHE A 1 406 ? -19.125 -23.734 -12.203 1 95.44 406 PHE A CA 1
ATOM 3340 C C . PHE A 1 406 ? -17.922 -23.969 -11.297 1 95.44 406 PHE A C 1
ATOM 3342 O O . PHE A 1 406 ? -17.109 -23.078 -11.094 1 95.44 406 PHE A O 1
ATOM 3349 N N . TYR A 1 407 ? -17.766 -25.109 -10.852 1 94.25 407 TYR A N 1
ATOM 3350 C CA . TYR A 1 407 ? -16.672 -25.406 -9.938 1 94.25 407 TYR A CA 1
ATOM 3351 C C . TYR A 1 407 ? -15.344 -25.453 -10.68 1 94.25 407 TYR A C 1
ATOM 3353 O O . TYR A 1 407 ? -14.312 -25.016 -10.164 1 94.25 407 TYR A O 1
ATOM 3361 N N . PHE A 1 408 ? -15.383 -25.953 -11.867 1 91.62 408 PHE A N 1
ATOM 3362 C CA . PHE A 1 408 ? -14.156 -26.016 -12.656 1 91.62 408 PHE A CA 1
ATOM 3363 C C . PHE A 1 408 ? -13.594 -24.625 -12.891 1 91.62 408 PHE A C 1
ATOM 3365 O O . PHE A 1 408 ? -12.375 -24.422 -12.867 1 91.62 408 PHE A O 1
ATOM 3372 N N . LYS A 1 409 ? -14.43 -23.719 -13.109 1 89.44 409 LYS A N 1
ATOM 3373 C CA . LYS A 1 409 ? -14.039 -22.328 -13.367 1 89.44 409 LYS A CA 1
ATOM 3374 C C . LYS A 1 409 ? -13.227 -21.766 -12.203 1 89.44 409 LYS A C 1
ATOM 3376 O O . LYS A 1 409 ? -12.273 -21 -12.414 1 89.44 409 LYS A O 1
ATOM 3381 N N . PHE A 1 410 ? -13.508 -22.156 -11.023 1 91.06 410 PHE A N 1
ATOM 3382 C CA . PHE A 1 410 ? -12.906 -21.516 -9.859 1 91.06 410 PHE A CA 1
ATOM 3383 C C . PHE A 1 410 ? -11.836 -22.406 -9.242 1 91.06 410 PHE A C 1
ATOM 3385 O O . PHE A 1 410 ? -10.727 -21.953 -8.969 1 91.06 410 PHE A O 1
ATOM 3392 N N . ILE A 1 411 ? -12.141 -23.688 -9.133 1 90.75 411 ILE A N 1
ATOM 3393 C CA . ILE A 1 411 ? -11.188 -24.5 -8.375 1 90.75 411 ILE A CA 1
ATOM 3394 C C . ILE A 1 411 ? -10.453 -25.453 -9.305 1 90.75 411 ILE A C 1
ATOM 3396 O O . ILE A 1 411 ? -9.68 -26.297 -8.859 1 90.75 411 ILE A O 1
ATOM 3400 N N . GLY A 1 412 ? -10.75 -25.422 -10.594 1 86.69 412 GLY A N 1
ATOM 3401 C CA . GLY A 1 412 ? -10.008 -26.156 -11.609 1 86.69 412 GLY A CA 1
ATOM 3402 C C . GLY A 1 412 ? -10.414 -27.609 -11.703 1 86.69 412 GLY A C 1
ATOM 3403 O O . GLY A 1 412 ? -9.734 -28.406 -12.344 1 86.69 412 GLY A O 1
ATOM 3404 N N . SER A 1 413 ? -11.438 -27.938 -10.984 1 88.56 413 SER A N 1
ATOM 3405 C CA . SER A 1 413 ? -11.938 -29.312 -10.977 1 88.56 413 SER A CA 1
ATOM 3406 C C . SER A 1 413 ? -13.43 -29.344 -10.664 1 88.56 413 SER A C 1
ATOM 3408 O O . SER A 1 413 ? -13.961 -28.438 -10.039 1 88.56 413 SER A O 1
ATOM 3410 N N . ALA A 1 414 ? -14.078 -30.375 -11.18 1 90.31 414 ALA A N 1
ATOM 3411 C CA . ALA A 1 414 ? -15.492 -30.594 -10.875 1 90.31 414 ALA A CA 1
ATOM 3412 C C . ALA A 1 414 ? -15.672 -31.188 -9.484 1 90.31 414 ALA A C 1
ATOM 3414 O O . ALA A 1 414 ? -16.766 -31.141 -8.914 1 90.31 414 ALA A O 1
ATOM 3415 N N . ASN A 1 415 ? -14.57 -31.703 -9.008 1 90.62 415 ASN A N 1
ATOM 3416 C CA . ASN A 1 415 ? -14.594 -32.344 -7.699 1 90.62 415 ASN A CA 1
ATOM 3417 C C . ASN A 1 415 ? -13.812 -31.531 -6.668 1 90.62 415 ASN A C 1
ATOM 3419 O O . ASN A 1 415 ? -12.891 -30.812 -7.02 1 90.62 415 ASN A O 1
ATOM 3423 N N . PRO A 1 416 ? -14.273 -31.641 -5.414 1 93 416 PRO A N 1
ATOM 3424 C CA . PRO A 1 416 ? -13.5 -30.953 -4.367 1 93 416 PRO A CA 1
ATOM 3425 C C . PRO A 1 416 ? -12.078 -31.484 -4.242 1 93 416 PRO A C 1
ATOM 3427 O O . PRO A 1 416 ? -11.805 -32.625 -4.625 1 93 416 PRO A O 1
ATOM 3430 N N . PRO A 1 417 ? -11.211 -30.688 -3.703 1 93.12 417 PRO A N 1
ATOM 3431 C CA . PRO A 1 417 ? -9.82 -31.125 -3.541 1 93.12 417 PRO A CA 1
ATOM 3432 C C . PRO A 1 417 ? -9.672 -32.281 -2.553 1 93.12 417 PRO A C 1
ATOM 3434 O O . PRO A 1 417 ? -10.367 -32.312 -1.533 1 93.12 417 PRO A O 1
ATOM 3437 N N . GLN A 1 418 ? -8.734 -33.188 -2.928 1 91 418 GLN A N 1
ATOM 3438 C CA . GLN A 1 418 ? -8.57 -34.375 -2.1 1 91 418 GLN A CA 1
ATOM 3439 C C . GLN A 1 418 ? -7.148 -34.469 -1.56 1 91 418 GLN A C 1
ATOM 3441 O O . GLN A 1 418 ? -6.914 -35.125 -0.531 1 91 418 GLN A O 1
ATOM 3446 N N . THR A 1 419 ? -6.207 -33.906 -2.281 1 88.81 419 THR A N 1
ATOM 3447 C CA . THR A 1 419 ? -4.805 -33.969 -1.891 1 88.81 419 THR A CA 1
ATOM 3448 C C . THR A 1 419 ? -4.262 -32.594 -1.546 1 88.81 419 THR A C 1
ATOM 3450 O O . THR A 1 419 ? -4.898 -31.578 -1.834 1 88.81 419 THR A O 1
ATOM 3453 N N . ILE A 1 420 ? -3.082 -32.594 -0.956 1 89 420 ILE A N 1
ATOM 3454 C CA . ILE A 1 420 ? -2.402 -31.359 -0.643 1 89 420 ILE A CA 1
ATOM 3455 C C . ILE A 1 420 ? -2.143 -30.578 -1.929 1 89 420 ILE A C 1
ATOM 3457 O O . ILE A 1 420 ? -2.367 -29.359 -1.983 1 89 420 ILE A O 1
ATOM 3461 N N . ASN A 1 421 ? -1.771 -31.266 -2.896 1 85.56 421 ASN A N 1
ATOM 3462 C CA . ASN A 1 421 ? -1.485 -30.641 -4.184 1 85.56 421 ASN A CA 1
ATOM 3463 C C . ASN A 1 421 ? -2.738 -30.031 -4.797 1 85.56 421 ASN A C 1
ATOM 3465 O O . ASN A 1 421 ? -2.672 -28.969 -5.418 1 85.56 421 ASN A O 1
ATOM 3469 N N . ASP A 1 422 ? -3.803 -30.703 -4.656 1 89.44 422 ASP A N 1
ATOM 3470 C CA . ASP A 1 422 ? -5.066 -30.156 -5.145 1 89.44 422 ASP A CA 1
ATOM 3471 C C . ASP A 1 422 ? -5.383 -28.828 -4.48 1 89.44 422 ASP A C 1
ATOM 3473 O O . ASP A 1 422 ? -5.73 -27.859 -5.156 1 89.44 422 ASP A O 1
ATOM 3477 N N . TRP A 1 423 ? -5.203 -28.781 -3.209 1 93.31 423 TRP A N 1
ATOM 3478 C CA . TRP A 1 423 ? -5.523 -27.594 -2.43 1 93.31 423 TRP A CA 1
ATOM 3479 C C . TRP A 1 423 ? -4.586 -26.438 -2.785 1 93.31 423 TRP A C 1
ATOM 3481 O O . TRP A 1 423 ? -5.02 -25.297 -2.912 1 93.31 423 TRP A O 1
ATOM 3491 N N . GLN A 1 424 ? -3.361 -26.703 -2.967 1 87.69 424 GLN A N 1
ATOM 3492 C CA . GLN A 1 424 ? -2.342 -25.672 -3.193 1 87.69 424 GLN A CA 1
ATOM 3493 C C . GLN A 1 424 ? -2.564 -24.969 -4.523 1 87.69 424 GLN A C 1
ATOM 3495 O O . GLN A 1 424 ? -2.174 -23.797 -4.684 1 87.69 424 GLN A O 1
ATOM 3500 N N . LYS A 1 425 ? -3.242 -25.578 -5.387 1 85 425 LYS A N 1
ATOM 3501 C CA . LYS A 1 425 ? -3.428 -25.031 -6.727 1 85 425 LYS A CA 1
ATOM 3502 C C . LYS A 1 425 ? -4.617 -24.078 -6.77 1 85 425 LYS A C 1
ATOM 3504 O O . LYS A 1 425 ? -4.762 -23.312 -7.719 1 85 425 LYS A O 1
ATOM 3509 N N . ILE A 1 426 ? -5.387 -24.078 -5.789 1 91.38 426 ILE A N 1
ATOM 3510 C CA . ILE A 1 426 ? -6.609 -23.281 -5.801 1 91.38 426 ILE A CA 1
ATOM 3511 C C . ILE A 1 426 ? -6.367 -21.953 -5.105 1 91.38 426 ILE A C 1
ATOM 3513 O O . ILE A 1 426 ? -6 -21.922 -3.926 1 91.38 426 ILE A O 1
ATOM 3517 N N . PRO A 1 427 ? -6.586 -20.859 -5.82 1 90.88 427 PRO A N 1
ATOM 3518 C CA . PRO A 1 427 ? -6.516 -19.578 -5.125 1 90.88 427 PRO A CA 1
ATOM 3519 C C . PRO A 1 427 ? -7.555 -19.453 -4.012 1 90.88 427 PRO A C 1
ATOM 3521 O O . PRO A 1 427 ? -8.695 -19.891 -4.176 1 90.88 427 PRO A O 1
ATOM 3524 N N . GLU A 1 428 ? -7.113 -18.922 -2.992 1 94.19 428 GLU A N 1
ATOM 3525 C CA . GLU A 1 428 ? -8 -18.844 -1.836 1 94.19 428 GLU A CA 1
ATOM 3526 C C . GLU A 1 428 ? -9.227 -17.984 -2.146 1 94.19 428 GLU A C 1
ATOM 3528 O O . GLU A 1 428 ? -10.32 -18.266 -1.643 1 94.19 428 GLU A O 1
ATOM 3533 N N . THR A 1 429 ? -9.102 -16.922 -2.926 1 94.12 429 THR A N 1
ATOM 3534 C CA . THR A 1 429 ? -10.234 -16.078 -3.303 1 94.12 429 THR A CA 1
ATOM 3535 C C . THR A 1 429 ? -11.258 -16.875 -4.105 1 94.12 429 THR A C 1
ATOM 3537 O O . THR A 1 429 ? -12.453 -16.594 -4.043 1 94.12 429 THR A O 1
ATOM 3540 N N . ALA A 1 430 ? -10.82 -17.891 -4.816 1 94.19 430 ALA A N 1
ATOM 3541 C CA . ALA A 1 430 ? -11.734 -18.766 -5.543 1 94.19 430 ALA A CA 1
ATOM 3542 C C . ALA A 1 430 ? -12.547 -19.625 -4.582 1 94.19 430 ALA A C 1
ATOM 3544 O O . ALA A 1 430 ? -13.75 -19.812 -4.77 1 94.19 430 ALA A O 1
ATOM 3545 N N . LEU A 1 431 ? -11.875 -20.125 -3.611 1 96.75 431 LEU A N 1
ATOM 3546 C CA . LEU A 1 431 ? -12.562 -20.891 -2.588 1 96.75 431 LEU A CA 1
ATOM 3547 C C . LEU A 1 431 ? -13.609 -20.047 -1.878 1 96.75 431 LEU A C 1
ATOM 3549 O O . LEU A 1 431 ? -14.719 -20.516 -1.61 1 96.75 431 LEU A O 1
ATOM 3553 N N . ALA A 1 432 ? -13.203 -18.828 -1.602 1 97.06 432 ALA A N 1
ATOM 3554 C CA . ALA A 1 432 ? -14.148 -17.906 -0.985 1 97.06 432 ALA A CA 1
ATOM 3555 C C . ALA A 1 432 ? -15.352 -17.672 -1.888 1 97.06 432 ALA A C 1
ATOM 3557 O O . ALA A 1 432 ? -16.484 -17.609 -1.412 1 97.06 432 ALA A O 1
ATOM 3558 N N . THR A 1 433 ? -15.172 -17.578 -3.119 1 95.81 433 THR A N 1
ATOM 3559 C CA . THR A 1 433 ? -16.203 -17.266 -4.098 1 95.81 433 THR A CA 1
ATOM 3560 C C . THR A 1 433 ? -17.203 -18.406 -4.215 1 95.81 433 THR A C 1
ATOM 3562 O O . THR A 1 433 ? -18.422 -18.188 -4.277 1 95.81 433 THR A O 1
ATOM 3565 N N . VAL A 1 434 ? -16.75 -19.625 -4.203 1 96.56 434 VAL A N 1
ATOM 3566 C CA . VAL A 1 434 ? -17.641 -20.75 -4.457 1 96.56 434 VAL A CA 1
ATOM 3567 C C . VAL A 1 434 ? -18.344 -21.156 -3.162 1 96.56 434 VAL A C 1
ATOM 3569 O O . VAL A 1 434 ? -19.234 -22 -3.176 1 96.56 434 VAL A O 1
ATOM 3572 N N . THR A 1 435 ? -17.953 -20.531 -2.055 1 96.75 435 THR A N 1
ATOM 3573 C CA . THR A 1 435 ? -18.578 -20.891 -0.786 1 96.75 435 THR A CA 1
ATOM 3574 C C . THR A 1 435 ? -19.344 -19.688 -0.208 1 96.75 435 THR A C 1
ATOM 3576 O O . THR A 1 435 ? -19.844 -19.75 0.917 1 96.75 435 THR A O 1
ATOM 3579 N N . ASN A 1 436 ? -19.391 -18.609 -0.912 1 96.62 436 ASN A N 1
ATOM 3580 C CA . ASN A 1 436 ? -20.109 -17.438 -0.434 1 96.62 436 ASN A CA 1
ATOM 3581 C C . ASN A 1 436 ? -21.609 -17.531 -0.743 1 96.62 436 ASN A C 1
ATOM 3583 O O . ASN A 1 436 ? -22.094 -18.594 -1.136 1 96.62 436 ASN A O 1
ATOM 3587 N N . GLY A 1 437 ? -22.391 -16.547 -0.355 1 96.5 437 GLY A N 1
ATOM 3588 C CA . GLY A 1 437 ? -23.797 -16.5 -0.705 1 96.5 437 GLY A CA 1
ATOM 3589 C C . GLY A 1 437 ? -24.625 -17.531 0.025 1 96.5 437 GLY A C 1
ATOM 3590 O O . GLY A 1 437 ? -24.375 -17.828 1.195 1 96.5 437 GLY A O 1
ATOM 3591 N N . GLU A 1 438 ? -25.75 -17.969 -0.742 1 96.88 438 GLU A N 1
ATOM 3592 C CA . GLU A 1 438 ? -26.703 -18.875 -0.1 1 96.88 438 GLU A CA 1
ATOM 3593 C C . GLU A 1 438 ? -27.359 -19.781 -1.122 1 96.88 438 GLU A C 1
ATOM 3595 O O . GLU A 1 438 ? -27.641 -19.359 -2.246 1 96.88 438 GLU A O 1
ATOM 3600 N N . VAL A 1 439 ? -27.484 -20.984 -0.702 1 97.62 439 VAL A N 1
ATOM 3601 C CA . VAL A 1 439 ? -28.297 -21.938 -1.455 1 97.62 439 VAL A CA 1
ATOM 3602 C C . VAL A 1 439 ? -29.734 -21.922 -0.927 1 97.62 439 VAL A C 1
ATOM 3604 O O . VAL A 1 439 ? -29.969 -22.188 0.252 1 97.62 439 VAL A O 1
ATOM 3607 N N . PHE A 1 440 ? -30.641 -21.547 -1.844 1 97.56 440 PHE A N 1
ATOM 3608 C CA . PHE A 1 440 ? -32.031 -21.406 -1.441 1 97.56 440 PHE A CA 1
ATOM 3609 C C . PHE A 1 440 ? -32.719 -22.766 -1.364 1 97.56 440 PHE A C 1
ATOM 3611 O O . PHE A 1 440 ? -33.5 -23.031 -0.447 1 97.56 440 PHE A O 1
ATOM 3618 N N . LEU A 1 441 ? -32.5 -23.516 -2.338 1 97.44 441 LEU A N 1
ATOM 3619 C CA . LEU A 1 441 ? -33.062 -24.844 -2.488 1 97.44 441 LEU A CA 1
ATOM 3620 C C . LEU A 1 441 ? -32.188 -25.75 -3.312 1 97.44 441 LEU A C 1
ATOM 3622 O O . LEU A 1 441 ? -31.672 -25.344 -4.367 1 97.44 441 LEU A O 1
ATOM 3626 N N . ASP A 1 442 ? -31.922 -26.906 -2.795 1 97.38 442 ASP A N 1
ATOM 3627 C CA . ASP A 1 442 ? -31.156 -27.922 -3.527 1 97.38 442 ASP A CA 1
ATOM 3628 C C . ASP A 1 442 ? -31.828 -29.281 -3.438 1 97.38 442 ASP A C 1
ATOM 3630 O O . ASP A 1 442 ? -31.578 -30.047 -2.5 1 97.38 442 ASP A O 1
ATOM 3634 N N . ASN A 1 443 ? -32.5 -29.594 -4.418 1 94.44 443 ASN A N 1
ATOM 3635 C CA . ASN A 1 443 ? -33.344 -30.766 -4.395 1 94.44 443 ASN A CA 1
ATOM 3636 C C . ASN A 1 443 ? -32.562 -32.062 -4.496 1 94.44 443 ASN A C 1
ATOM 3638 O O . ASN A 1 443 ? -32.844 -33.031 -3.816 1 94.44 443 ASN A O 1
ATOM 3642 N N . LEU A 1 444 ? -31.516 -32.062 -5.301 1 94.69 444 LEU A N 1
ATOM 3643 C CA . LEU A 1 444 ? -30.703 -33.25 -5.477 1 94.69 444 LEU A CA 1
ATOM 3644 C C . LEU A 1 444 ? -29.609 -33.344 -4.406 1 94.69 444 LEU A C 1
ATOM 3646 O O . LEU A 1 444 ? -29.078 -34.406 -4.125 1 94.69 444 LEU A O 1
ATOM 3650 N N . GLY A 1 445 ? -29.219 -32.156 -3.93 1 95.88 445 GLY A N 1
ATOM 3651 C CA . GLY A 1 445 ? -28.219 -32.094 -2.883 1 95.88 445 GLY A CA 1
ATOM 3652 C C . GLY A 1 445 ? -26.797 -32.125 -3.414 1 95.88 445 GLY A C 1
ATOM 3653 O O . GLY A 1 445 ? -25.828 -32.062 -2.645 1 95.88 445 GLY A O 1
ATOM 3654 N N . GLU A 1 446 ? -26.625 -32.188 -4.699 1 94.69 446 GLU A N 1
ATOM 3655 C CA . GLU A 1 446 ? -25.297 -32.312 -5.293 1 94.69 446 GLU A CA 1
ATOM 3656 C C . GLU A 1 446 ? -24.469 -31.031 -5.109 1 94.69 446 GLU A C 1
ATOM 3658 O O . GLU A 1 446 ? -23.297 -31.094 -4.766 1 94.69 446 GLU A O 1
ATOM 3663 N N . PHE A 1 447 ? -25.078 -29.938 -5.434 1 97.19 447 PHE A N 1
ATOM 3664 C CA . PHE A 1 447 ? -24.375 -28.656 -5.266 1 97.19 447 PHE A CA 1
ATOM 3665 C C . PHE A 1 447 ? -24 -28.438 -3.809 1 97.19 447 PHE A C 1
ATOM 3667 O O . PHE A 1 447 ? -22.859 -28.047 -3.512 1 97.19 447 PHE A O 1
ATOM 3674 N N . THR A 1 448 ? -24.875 -28.688 -2.955 1 96.44 448 THR A N 1
ATOM 3675 C CA . THR A 1 448 ? -24.688 -28.5 -1.521 1 96.44 448 THR A CA 1
ATOM 3676 C C . THR A 1 448 ? -23.578 -29.422 -0.997 1 96.44 448 THR A C 1
ATOM 3678 O O . THR A 1 448 ? -22.812 -29.031 -0.119 1 96.44 448 THR A O 1
ATOM 3681 N N . LYS A 1 449 ? -23.562 -30.578 -1.522 1 95.69 449 LYS A N 1
ATOM 3682 C CA . LYS A 1 449 ? -22.547 -31.547 -1.083 1 95.69 449 LYS A CA 1
ATOM 3683 C C . LYS A 1 449 ? -21.141 -31.016 -1.334 1 95.69 449 LYS A C 1
ATOM 3685 O O . LYS A 1 449 ? -20.297 -31.047 -0.438 1 95.69 449 LYS A O 1
ATOM 3690 N N . ILE A 1 450 ? -20.922 -30.578 -2.52 1 96.19 450 ILE A N 1
ATOM 3691 C CA . ILE A 1 450 ? -19.609 -30.031 -2.861 1 96.19 450 ILE A CA 1
ATOM 3692 C C . ILE A 1 450 ? -19.328 -28.797 -2.008 1 96.19 450 ILE A C 1
ATOM 3694 O O . ILE A 1 450 ? -18.234 -28.672 -1.446 1 96.19 450 ILE A O 1
ATOM 3698 N N . ARG A 1 451 ? -20.266 -27.953 -1.923 1 97 451 ARG A N 1
ATOM 3699 C CA . ARG A 1 451 ? -20.156 -26.719 -1.171 1 97 451 ARG A CA 1
ATOM 3700 C C . ARG A 1 451 ? -19.797 -26.984 0.287 1 97 451 ARG A C 1
ATOM 3702 O O . ARG A 1 451 ? -18.922 -26.328 0.85 1 97 451 ARG A O 1
ATOM 3709 N N . GLU A 1 452 ? -20.422 -27.922 0.845 1 95.38 452 GLU A N 1
ATOM 3710 C CA . GLU A 1 452 ? -20.203 -28.234 2.254 1 95.38 452 GLU A CA 1
ATOM 3711 C C . GLU A 1 452 ? -18.812 -28.797 2.48 1 95.38 452 GLU A C 1
ATOM 3713 O O . GLU A 1 452 ? -18.188 -28.531 3.51 1 95.38 452 GLU A O 1
ATOM 3718 N N . GLN A 1 453 ? -18.391 -29.547 1.586 1 95.38 453 GLN A N 1
ATOM 3719 C CA . GLN A 1 453 ? -17.031 -30.062 1.686 1 95.38 453 GLN A CA 1
ATOM 3720 C C . GLN A 1 453 ? -16.016 -28.922 1.694 1 95.38 453 GLN A C 1
ATOM 3722 O O . GLN A 1 453 ? -15.039 -28.953 2.451 1 95.38 453 GLN A O 1
ATOM 3727 N N . LEU A 1 454 ? -16.25 -27.984 0.883 1 97.06 454 LEU A N 1
ATOM 3728 C CA . LEU A 1 454 ? -15.352 -26.828 0.817 1 97.06 454 LEU A CA 1
ATOM 3729 C C . LEU A 1 454 ? -15.516 -25.938 2.045 1 97.06 454 LEU A C 1
ATOM 3731 O O . LEU A 1 454 ? -14.547 -25.328 2.508 1 97.06 454 LEU A O 1
ATOM 3735 N N . LEU A 1 455 ? -16.672 -25.906 2.543 1 96.12 455 LEU A N 1
ATOM 3736 C CA . LEU A 1 455 ? -16.953 -25.094 3.73 1 96.12 455 LEU A CA 1
ATOM 3737 C C . LEU A 1 455 ? -16.312 -25.719 4.969 1 96.12 455 LEU A C 1
ATOM 3739 O O . LEU A 1 455 ? -16.094 -25.031 5.969 1 96.12 455 LEU A O 1
ATOM 3743 N N . ASN A 1 456 ? -16.016 -27 4.828 1 95.06 456 ASN A N 1
ATOM 3744 C CA . ASN A 1 456 ? -15.297 -27.672 5.914 1 95.06 456 ASN A CA 1
ATOM 3745 C C . ASN A 1 456 ? -13.844 -27.203 6.004 1 95.06 456 ASN A C 1
ATOM 3747 O O . ASN A 1 456 ? -13.117 -27.594 6.914 1 95.06 456 ASN A O 1
ATOM 3751 N N . TYR A 1 457 ? -13.43 -26.438 5.176 1 96.88 457 TYR A N 1
ATOM 3752 C CA . TYR A 1 457 ? -12.203 -25.641 5.223 1 96.88 457 TYR A CA 1
ATOM 3753 C C . TYR A 1 457 ? -10.984 -26.516 4.938 1 96.88 457 TYR A C 1
ATOM 3755 O O . TYR A 1 457 ? -11.109 -27.672 4.535 1 96.88 457 TYR A O 1
ATOM 3763 N N . TYR A 1 458 ? -9.812 -26.016 5.008 1 96.69 458 TYR A N 1
ATOM 3764 C CA . TYR A 1 458 ? -8.531 -26.672 4.75 1 96.69 458 TYR A CA 1
ATOM 3765 C C . TYR A 1 458 ? -8.289 -27.797 5.75 1 96.69 458 TYR A C 1
ATOM 3767 O O . TYR A 1 458 ? -8.609 -27.656 6.934 1 96.69 458 TYR A O 1
ATOM 3775 N N . PRO A 1 459 ? -7.645 -28.891 5.211 1 95.25 459 PRO A N 1
ATOM 3776 C CA . PRO A 1 459 ? -7 -29.75 6.207 1 95.25 459 PRO A CA 1
ATOM 3777 C C . PRO A 1 459 ? -6.012 -28.984 7.09 1 95.25 459 PRO A C 1
ATOM 3779 O O . PRO A 1 459 ? -5.359 -28.047 6.625 1 95.25 459 PRO A O 1
ATOM 3782 N N . GLU A 1 460 ? -5.836 -29.422 8.266 1 96.19 460 GLU A N 1
ATOM 3783 C CA . GLU A 1 460 ? -5.09 -28.688 9.273 1 96.19 460 GLU A CA 1
ATOM 3784 C C . GLU A 1 460 ? -3.641 -28.469 8.836 1 96.19 460 GLU A C 1
ATOM 3786 O O . GLU A 1 460 ? -3.094 -27.375 9 1 96.19 460 GLU A O 1
ATOM 3791 N N . PRO A 1 461 ? -2.969 -29.469 8.281 1 95.19 461 PRO A N 1
ATOM 3792 C CA . PRO A 1 461 ? -1.588 -29.234 7.852 1 95.19 461 PRO A CA 1
ATOM 3793 C C . PRO A 1 461 ? -1.478 -28.109 6.82 1 95.19 461 PRO A C 1
ATOM 3795 O O . PRO A 1 461 ? -0.516 -27.344 6.844 1 95.19 461 PRO A O 1
ATOM 3798 N N . ILE A 1 462 ? -2.441 -27.984 5.965 1 96.5 462 ILE A N 1
ATOM 3799 C CA . ILE A 1 462 ? -2.436 -26.938 4.949 1 96.5 462 ILE A CA 1
ATOM 3800 C C . ILE A 1 462 ? -2.66 -25.578 5.609 1 96.5 462 ILE A C 1
ATOM 3802 O O . ILE A 1 462 ? -1.975 -24.609 5.289 1 96.5 462 ILE A O 1
ATOM 3806 N N . ARG A 1 463 ? -3.602 -25.562 6.496 1 97.75 463 ARG A N 1
ATOM 3807 C CA . ARG A 1 463 ? -3.865 -24.328 7.223 1 97.75 463 ARG A CA 1
ATOM 3808 C C . ARG A 1 463 ? -2.621 -23.859 7.969 1 97.75 463 ARG A C 1
ATOM 3810 O O . ARG A 1 463 ? -2.266 -22.672 7.91 1 97.75 463 ARG A O 1
ATOM 3817 N N . GLN A 1 464 ? -1.953 -24.766 8.578 1 97.94 464 GLN A N 1
ATOM 3818 C CA . GLN A 1 464 ? -0.76 -24.438 9.352 1 97.94 464 GLN A CA 1
ATOM 3819 C C . GLN A 1 464 ? 0.362 -23.938 8.453 1 97.94 464 GLN A C 1
ATOM 3821 O O . GLN A 1 464 ? 1.064 -22.984 8.797 1 97.94 464 GLN A O 1
ATOM 3826 N N . ASN A 1 465 ? 0.529 -24.594 7.352 1 97.25 465 ASN A N 1
ATOM 3827 C CA . ASN A 1 465 ? 1.53 -24.125 6.398 1 97.25 465 ASN A CA 1
ATOM 3828 C C . ASN A 1 465 ? 1.221 -22.719 5.906 1 97.25 465 ASN A C 1
ATOM 3830 O O . ASN A 1 465 ? 2.119 -21.875 5.801 1 97.25 465 ASN A O 1
ATOM 3834 N N . LYS A 1 466 ? -0.014 -22.438 5.574 1 97.94 466 LYS A N 1
ATOM 3835 C CA . LYS A 1 466 ? -0.429 -21.109 5.133 1 97.94 466 LYS A CA 1
ATOM 3836 C C . LYS A 1 466 ? -0.188 -20.078 6.223 1 97.94 466 LYS A C 1
ATOM 3838 O O . LYS A 1 466 ? 0.182 -18.938 5.93 1 97.94 466 LYS A O 1
ATOM 3843 N N . ILE A 1 467 ? -0.462 -20.453 7.43 1 98.62 467 ILE A N 1
ATOM 3844 C CA . ILE A 1 467 ? -0.212 -19.562 8.562 1 98.62 467 ILE A CA 1
ATOM 3845 C C . ILE A 1 467 ? 1.283 -19.266 8.664 1 98.62 467 ILE A C 1
ATOM 3847 O O . ILE A 1 467 ? 1.687 -18.109 8.82 1 98.62 467 ILE A O 1
ATOM 3851 N N . ALA A 1 468 ? 2.082 -20.297 8.555 1 97.12 468 ALA A N 1
ATOM 3852 C CA . ALA A 1 468 ? 3.531 -20.125 8.609 1 97.12 468 ALA A CA 1
ATOM 3853 C C . ALA A 1 468 ? 4.004 -19.141 7.531 1 97.12 468 ALA A C 1
ATOM 3855 O O . ALA A 1 468 ? 4.801 -18.25 7.809 1 97.12 468 ALA A O 1
ATOM 3856 N N . THR A 1 469 ? 3.488 -19.297 6.387 1 97 469 THR A N 1
ATOM 3857 C CA . THR A 1 469 ? 3.881 -18.438 5.27 1 97 469 THR A CA 1
ATOM 3858 C C . THR A 1 469 ? 3.482 -16.984 5.535 1 97 469 THR A C 1
ATOM 3860 O O . THR A 1 469 ? 4.242 -16.062 5.234 1 97 469 THR A O 1
ATOM 3863 N N . ARG A 1 470 ? 2.271 -16.797 6.07 1 98.44 470 ARG A N 1
ATOM 3864 C CA . ARG A 1 470 ? 1.853 -15.438 6.406 1 98.44 470 ARG A CA 1
ATOM 3865 C C . ARG A 1 470 ? 2.797 -14.812 7.43 1 98.44 470 ARG A C 1
ATOM 3867 O O . ARG A 1 470 ? 3.148 -13.633 7.32 1 98.44 470 ARG A O 1
ATOM 3874 N N . LEU A 1 471 ? 3.197 -15.602 8.383 1 98.06 471 LEU A N 1
ATOM 3875 C CA . LEU A 1 471 ? 4.078 -15.094 9.422 1 98.06 471 LEU A CA 1
ATOM 3876 C C . LEU A 1 471 ? 5.434 -14.695 8.844 1 98.06 471 LEU A C 1
ATOM 3878 O O . LEU A 1 471 ? 5.992 -13.664 9.219 1 98.06 471 LEU A O 1
ATOM 3882 N N . MET A 1 472 ? 5.938 -15.492 7.934 1 95.12 472 MET A N 1
ATOM 3883 C CA . MET A 1 472 ? 7.188 -15.148 7.262 1 95.12 472 MET A CA 1
ATOM 3884 C C . MET A 1 472 ? 7.055 -13.828 6.508 1 95.12 472 MET A C 1
ATOM 3886 O O . MET A 1 472 ? 7.906 -12.945 6.629 1 95.12 472 MET A O 1
ATOM 3890 N N . ASN A 1 473 ? 5.992 -13.68 5.836 1 97.19 473 ASN A N 1
ATOM 3891 C CA . ASN A 1 473 ? 5.777 -12.492 5.02 1 97.19 473 ASN A CA 1
ATOM 3892 C C . ASN A 1 473 ? 5.535 -11.258 5.883 1 97.19 473 ASN A C 1
ATOM 3894 O O . ASN A 1 473 ? 6.055 -10.18 5.59 1 97.19 473 ASN A O 1
ATOM 3898 N N . ILE A 1 474 ? 4.73 -11.43 6.875 1 98.12 474 ILE A N 1
ATOM 3899 C CA . ILE A 1 474 ? 4.449 -10.32 7.777 1 98.12 474 ILE A CA 1
ATOM 3900 C C . ILE A 1 474 ? 5.754 -9.805 8.391 1 98.12 474 ILE A C 1
ATOM 3902 O O . ILE A 1 474 ? 5.984 -8.594 8.445 1 98.12 474 ILE A O 1
ATOM 3906 N N . SER A 1 475 ? 6.555 -10.695 8.828 1 95.12 475 SER A N 1
ATOM 3907 C CA . SER A 1 475 ? 7.824 -10.305 9.43 1 95.12 475 SER A CA 1
ATOM 3908 C C . SER A 1 475 ? 8.734 -9.633 8.406 1 95.12 475 SER A C 1
ATOM 3910 O O . SER A 1 475 ? 9.359 -8.617 8.703 1 95.12 475 SER A O 1
ATOM 3912 N N . GLN A 1 476 ? 8.797 -10.133 7.258 1 94.38 476 GLN A N 1
ATOM 3913 C CA . GLN A 1 476 ? 9.664 -9.57 6.227 1 94.38 476 GLN A CA 1
ATOM 3914 C C . GLN A 1 476 ? 9.195 -8.172 5.82 1 94.38 476 GLN A C 1
ATOM 3916 O O . GLN A 1 476 ? 9.984 -7.234 5.777 1 94.38 476 GLN A O 1
ATOM 3921 N N . HIS A 1 477 ? 7.922 -8.008 5.539 1 96.81 477 HIS A N 1
ATOM 3922 C CA . HIS A 1 477 ? 7.391 -6.754 5.023 1 96.81 477 HIS A CA 1
ATOM 3923 C C . HIS A 1 477 ? 7.301 -5.699 6.117 1 96.81 477 HIS A C 1
ATOM 3925 O O . HIS A 1 477 ? 7.73 -4.559 5.926 1 96.81 477 HIS A O 1
ATOM 3931 N N . GLY A 1 478 ? 6.754 -6.141 7.195 1 94.12 478 GLY A N 1
ATOM 3932 C CA . GLY A 1 478 ? 6.406 -5.18 8.234 1 94.12 478 GLY A CA 1
ATOM 3933 C C . GLY A 1 478 ? 7.523 -4.945 9.227 1 94.12 478 GLY A C 1
ATOM 3934 O O . GLY A 1 478 ? 7.969 -3.812 9.414 1 94.12 478 GLY A O 1
ATOM 3935 N N . GLN A 1 479 ? 8.023 -5.988 9.734 1 88.44 479 GLN A N 1
ATOM 3936 C CA . GLN A 1 479 ? 8.984 -5.875 10.828 1 88.44 479 GLN A CA 1
ATOM 3937 C C . GLN A 1 479 ? 10.391 -5.602 10.297 1 88.44 479 GLN A C 1
ATOM 3939 O O . GLN A 1 479 ? 11.188 -4.934 10.953 1 88.44 479 GLN A O 1
ATOM 3944 N N . TYR A 1 480 ? 10.68 -6.023 9.117 1 88.94 480 TYR A N 1
ATOM 3945 C CA . TYR A 1 480 ? 12.055 -5.957 8.633 1 88.94 480 TYR A CA 1
ATOM 3946 C C . TYR A 1 480 ? 12.195 -4.918 7.527 1 88.94 480 TYR A C 1
ATOM 3948 O O . TYR A 1 480 ? 12.836 -3.887 7.719 1 88.94 480 TYR A O 1
ATOM 3956 N N . ASN A 1 481 ? 11.57 -5.051 6.426 1 90.12 481 ASN A N 1
ATOM 3957 C CA . ASN A 1 481 ? 11.789 -4.234 5.238 1 90.12 481 ASN A CA 1
ATOM 3958 C C . ASN A 1 481 ? 11.211 -2.832 5.406 1 90.12 481 ASN A C 1
ATOM 3960 O O . ASN A 1 481 ? 11.781 -1.854 4.922 1 90.12 481 ASN A O 1
ATOM 3964 N N . TYR A 1 482 ? 10.039 -2.691 6.043 1 92.25 482 TYR A N 1
ATOM 3965 C CA . TYR A 1 482 ? 9.398 -1.393 6.207 1 92.25 482 TYR A CA 1
ATOM 3966 C C . TYR A 1 482 ? 10.336 -0.402 6.883 1 92.25 482 TYR A C 1
ATOM 3968 O O . TYR A 1 482 ? 10.578 0.691 6.363 1 92.25 482 TYR A O 1
ATOM 3976 N N . VAL A 1 483 ? 10.875 -0.873 7.93 1 75.81 483 VAL A N 1
ATOM 3977 C CA . VAL A 1 483 ? 11.75 -0.016 8.727 1 75.81 483 VAL A CA 1
ATOM 3978 C C . VAL A 1 483 ? 13.008 0.31 7.934 1 75.81 483 VAL A C 1
ATOM 3980 O O . VAL A 1 483 ? 13.5 1.442 7.969 1 75.81 483 VAL A O 1
ATOM 3983 N N . ARG A 1 484 ? 13.516 -0.624 7.207 1 81.56 484 ARG A N 1
ATOM 3984 C CA . ARG A 1 484 ? 14.734 -0.423 6.426 1 81.56 484 ARG A CA 1
ATOM 3985 C C . ARG A 1 484 ? 14.492 0.559 5.281 1 81.56 484 ARG A C 1
ATOM 3987 O O . ARG A 1 484 ? 15.344 1.407 5 1 81.56 484 ARG A O 1
ATOM 3994 N N . CYS A 1 485 ? 13.383 0.445 4.652 1 86.06 485 CYS A N 1
ATOM 3995 C CA . CYS A 1 485 ? 13.039 1.379 3.586 1 86.06 485 CYS A CA 1
ATOM 3996 C C . CYS A 1 485 ? 12.859 2.789 4.133 1 86.06 485 CYS A C 1
ATOM 3998 O O . CYS A 1 485 ? 13.242 3.766 3.486 1 86.06 485 CYS A O 1
ATOM 4000 N N . LEU A 1 486 ? 12.25 2.832 5.293 1 75.5 486 LEU A N 1
ATOM 4001 C CA . LEU A 1 486 ? 12.109 4.129 5.941 1 75.5 486 LEU A CA 1
ATOM 4002 C C . LEU A 1 486 ? 13.469 4.758 6.215 1 75.5 486 LEU A C 1
ATOM 4004 O O . LEU A 1 486 ? 13.664 5.953 5.98 1 75.5 486 LEU A O 1
ATOM 4008 N N . ARG A 1 487 ? 14.375 3.885 6.598 1 69.06 487 ARG A N 1
ATOM 4009 C CA . ARG A 1 487 ? 15.719 4.359 6.91 1 69.06 487 ARG A CA 1
ATOM 4010 C C . ARG A 1 487 ? 16.422 4.859 5.656 1 69.06 487 ARG A C 1
ATOM 4012 O O . ARG A 1 487 ? 17.266 5.758 5.73 1 69.06 487 ARG A O 1
ATOM 4019 N N . ARG A 1 488 ? 16.031 4.367 4.547 1 72.94 488 ARG A N 1
ATOM 4020 C CA . ARG A 1 488 ? 16.609 4.773 3.268 1 72.94 488 ARG A CA 1
ATOM 4021 C C . ARG A 1 488 ? 15.852 5.965 2.686 1 72.94 488 ARG A C 1
ATOM 4023 O O . ARG A 1 488 ? 16.141 6.398 1.566 1 72.94 488 ARG A O 1
ATOM 4030 N N . ASN A 1 489 ? 14.898 6.414 3.316 1 69.38 489 ASN A N 1
ATOM 4031 C CA . ASN A 1 489 ? 14.031 7.496 2.867 1 69.38 489 ASN A CA 1
ATOM 4032 C C . ASN A 1 489 ? 13.352 7.16 1.54 1 69.38 489 ASN A C 1
ATOM 4034 O O . ASN A 1 489 ? 13.109 8.047 0.721 1 69.38 489 ASN A O 1
ATOM 4038 N N . ASP A 1 490 ? 13.297 5.973 1.341 1 83.69 490 ASP A N 1
ATOM 4039 C CA . ASP A 1 490 ? 12.508 5.496 0.209 1 83.69 490 ASP A CA 1
ATOM 4040 C C . ASP A 1 490 ? 11.055 5.246 0.62 1 83.69 490 ASP A C 1
ATOM 4042 O O . ASP A 1 490 ? 10.672 4.102 0.875 1 83.69 490 ASP A O 1
ATOM 4046 N N . LEU A 1 491 ? 10.32 6.293 0.556 1 81.31 491 LEU A N 1
ATOM 4047 C CA . LEU A 1 491 ? 8.977 6.25 1.118 1 81.31 491 LEU A CA 1
ATOM 4048 C C . LEU A 1 491 ? 8.039 5.453 0.218 1 81.31 491 LEU A C 1
ATOM 4050 O O . LEU A 1 491 ? 7.074 4.852 0.697 1 81.31 491 LEU A O 1
ATOM 4054 N N . VAL A 1 492 ? 8.289 5.461 -1.058 1 91.5 492 VAL A N 1
ATOM 4055 C CA . VAL A 1 492 ? 7.477 4.656 -1.969 1 91.5 492 VAL A CA 1
ATOM 4056 C C . VAL A 1 492 ? 7.598 3.18 -1.599 1 91.5 492 VAL A C 1
ATOM 4058 O O . VAL A 1 492 ? 6.59 2.504 -1.382 1 91.5 492 VAL A O 1
ATOM 4061 N N . SER A 1 493 ? 8.812 2.729 -1.405 1 93.75 493 SER A N 1
ATOM 4062 C CA . SER A 1 493 ? 9.047 1.335 -1.043 1 93.75 493 SER A CA 1
ATOM 4063 C C . SER A 1 493 ? 8.555 1.035 0.366 1 93.75 493 SER A C 1
ATOM 4065 O O . SER A 1 493 ? 8.062 -0.062 0.636 1 93.75 493 SER A O 1
ATOM 4067 N N . ALA A 1 494 ? 8.742 1.994 1.216 1 89.38 494 ALA A N 1
ATOM 4068 C CA . ALA A 1 494 ? 8.25 1.807 2.58 1 89.38 494 ALA A CA 1
ATOM 4069 C C . ALA A 1 494 ? 6.746 1.564 2.6 1 89.38 494 ALA A C 1
ATOM 4071 O O . ALA A 1 494 ? 6.27 0.647 3.27 1 89.38 494 ALA A O 1
ATOM 4072 N N . ASN A 1 495 ? 6.086 2.367 1.839 1 92.06 495 ASN A N 1
ATOM 4073 C CA . ASN A 1 495 ? 4.637 2.211 1.792 1 92.06 495 ASN A CA 1
ATOM 4074 C C . ASN A 1 495 ? 4.238 0.914 1.095 1 92.06 495 ASN A C 1
ATOM 4076 O O . ASN A 1 495 ? 3.24 0.289 1.46 1 92.06 495 ASN A O 1
ATOM 4080 N N . GLN A 1 496 ? 4.977 0.501 0.113 1 95.88 496 GLN A N 1
ATOM 4081 C CA . GLN A 1 496 ? 4.73 -0.804 -0.492 1 95.88 496 GLN A CA 1
ATOM 4082 C C . GLN A 1 496 ? 4.871 -1.923 0.537 1 95.88 496 GLN A C 1
ATOM 4084 O O . GLN A 1 496 ? 4.023 -2.814 0.611 1 95.88 496 GLN A O 1
ATOM 4089 N N . CYS A 1 497 ? 5.914 -1.867 1.321 1 95.38 497 CYS A N 1
ATOM 4090 C CA . CYS A 1 497 ? 6.117 -2.842 2.387 1 95.38 497 CYS A CA 1
ATOM 4091 C C . CYS A 1 497 ? 4.93 -2.857 3.346 1 95.38 497 CYS A C 1
ATOM 4093 O O . CYS A 1 497 ? 4.441 -3.926 3.719 1 95.38 497 CYS A O 1
ATOM 4095 N N . LEU A 1 498 ? 4.547 -1.696 3.682 1 94.38 498 LEU A N 1
ATOM 4096 C CA . LEU A 1 498 ? 3.5 -1.549 4.688 1 94.38 498 LEU A CA 1
ATOM 4097 C C . LEU A 1 498 ? 2.197 -2.186 4.211 1 94.38 498 LEU A C 1
ATOM 4099 O O . LEU A 1 498 ? 1.524 -2.879 4.977 1 94.38 498 LEU A O 1
ATOM 4103 N N . TYR A 1 499 ? 1.885 -2 3.014 1 95.62 499 TYR A N 1
ATOM 4104 C CA . TYR A 1 499 ? 0.564 -2.465 2.604 1 95.62 499 TYR A CA 1
ATOM 4105 C C . TYR A 1 499 ? 0.624 -3.9 2.098 1 95.62 499 TYR A C 1
ATOM 4107 O O . TYR A 1 499 ? -0.404 -4.578 2.014 1 95.62 499 TYR A O 1
ATOM 4115 N N . LEU A 1 500 ? 1.832 -4.383 1.801 1 97 500 LEU A N 1
ATOM 4116 C CA . LEU A 1 500 ? 2.002 -5.828 1.73 1 97 500 LEU A CA 1
ATOM 4117 C C . LEU A 1 500 ? 1.809 -6.465 3.102 1 97 500 LEU A C 1
ATOM 4119 O O . LEU A 1 500 ? 1.16 -7.508 3.221 1 97 500 LEU A O 1
ATOM 4123 N N . PHE A 1 501 ? 2.367 -5.766 4.078 1 97.94 501 PHE A N 1
ATOM 4124 C CA . PHE A 1 501 ? 2.18 -6.176 5.465 1 97.94 501 PHE A CA 1
ATOM 4125 C C . PHE A 1 501 ? 0.698 -6.242 5.812 1 97.94 501 PHE A C 1
ATOM 4127 O O . PHE A 1 501 ? 0.234 -7.234 6.383 1 97.94 501 PHE A O 1
ATOM 4134 N N . VAL A 1 502 ? -0.06 -5.227 5.465 1 98.25 502 VAL A N 1
ATOM 4135 C CA . VAL A 1 502 ? -1.485 -5.133 5.766 1 98.25 502 VAL A CA 1
ATOM 4136 C C . VAL A 1 502 ? -2.225 -6.309 5.129 1 98.25 502 VAL A C 1
ATOM 4138 O O . VAL A 1 502 ? -3.059 -6.949 5.773 1 98.25 502 VAL A O 1
ATOM 4141 N N . ASP A 1 503 ? -1.931 -6.562 3.932 1 97.94 503 ASP A N 1
ATOM 4142 C CA . ASP A 1 503 ? -2.59 -7.656 3.223 1 97.94 503 ASP A CA 1
ATOM 4143 C C . ASP A 1 503 ? -2.33 -8.992 3.912 1 97.94 503 ASP A C 1
ATOM 4145 O O . ASP A 1 503 ? -3.242 -9.812 4.055 1 97.94 503 ASP A O 1
ATOM 4149 N N . GLU A 1 504 ? -1.093 -9.227 4.305 1 98.25 504 GLU A N 1
ATOM 4150 C CA . GLU A 1 504 ? -0.722 -10.477 4.965 1 98.25 504 GLU A CA 1
ATOM 4151 C C . GLU A 1 504 ? -1.373 -10.586 6.34 1 98.25 504 GLU A C 1
ATOM 4153 O O . GLU A 1 504 ? -1.747 -11.68 6.766 1 98.25 504 GLU A O 1
ATOM 4158 N N . VAL A 1 505 ? -1.479 -9.5 7.02 1 98.62 505 VAL A N 1
ATOM 4159 C CA . VAL A 1 505 ? -2.111 -9.477 8.336 1 98.62 505 VAL A CA 1
ATOM 4160 C C . VAL A 1 505 ? -3.582 -9.867 8.211 1 98.62 505 VAL A C 1
ATOM 4162 O O . VAL A 1 505 ? -4.066 -10.719 8.953 1 98.62 505 VAL A O 1
ATOM 4165 N N . ILE A 1 506 ? -4.234 -9.258 7.262 1 98.56 506 ILE A N 1
ATOM 4166 C CA . ILE A 1 506 ? -5.645 -9.562 7.047 1 98.56 506 ILE A CA 1
ATOM 4167 C C . ILE A 1 506 ? -5.809 -11.047 6.715 1 98.56 506 ILE A C 1
ATOM 4169 O O . ILE A 1 506 ? -6.688 -11.719 7.258 1 98.56 506 ILE A O 1
ATOM 4173 N N . HIS A 1 507 ? -4.965 -11.523 5.879 1 98.56 507 HIS A N 1
ATOM 4174 C CA . HIS A 1 507 ? -5.008 -12.922 5.48 1 98.56 507 HIS A CA 1
ATOM 4175 C C . HIS A 1 507 ? -4.844 -13.844 6.688 1 98.56 507 HIS A C 1
ATOM 4177 O O . HIS A 1 507 ? -5.562 -14.836 6.816 1 98.56 507 HIS A O 1
ATOM 4183 N N . LEU A 1 508 ? -3.918 -13.523 7.547 1 98.69 508 LEU A N 1
ATOM 4184 C CA . LEU A 1 508 ? -3.674 -14.344 8.727 1 98.69 508 LEU A CA 1
ATOM 4185 C C . LEU A 1 508 ? -4.91 -14.398 9.617 1 98.69 508 LEU A C 1
ATOM 4187 O O . LEU A 1 508 ? -5.246 -15.453 10.156 1 98.69 508 LEU A O 1
ATOM 4191 N N . VAL A 1 509 ? -5.543 -13.273 9.797 1 98.75 509 VAL A N 1
ATOM 4192 C CA . VAL A 1 509 ? -6.73 -13.227 10.648 1 98.75 509 VAL A CA 1
ATOM 4193 C C . VAL A 1 509 ? -7.816 -14.125 10.062 1 98.75 509 VAL A C 1
ATOM 4195 O O . VAL A 1 509 ? -8.531 -14.812 10.797 1 98.75 509 VAL A O 1
ATOM 4198 N N . PHE A 1 510 ? -7.965 -14.156 8.758 1 98.69 510 PHE A N 1
ATOM 4199 C CA . PHE A 1 510 ? -8.898 -15.078 8.117 1 98.69 510 PHE A CA 1
ATOM 4200 C C . PHE A 1 510 ? -8.539 -16.531 8.438 1 98.69 510 PHE A C 1
ATOM 4202 O O . PHE A 1 510 ? -9.406 -17.312 8.812 1 98.69 510 PHE A O 1
ATOM 4209 N N . LEU A 1 511 ? -7.305 -16.828 8.336 1 98.69 511 LEU A N 1
ATOM 4210 C CA . LEU A 1 511 ? -6.852 -18.188 8.586 1 98.69 511 LEU A CA 1
ATOM 4211 C C . LEU A 1 511 ? -7.121 -18.594 10.023 1 98.69 511 LEU A C 1
ATOM 4213 O O . LEU A 1 511 ? -7.504 -19.734 10.297 1 98.69 511 LEU A O 1
ATOM 4217 N N . LEU A 1 512 ? -6.895 -17.656 10.906 1 98.56 512 LEU A N 1
ATOM 4218 C CA . LEU A 1 512 ? -7.098 -17.938 12.32 1 98.56 512 LEU A CA 1
ATOM 4219 C C . LEU A 1 512 ? -8.57 -18.156 12.625 1 98.56 512 LEU A C 1
ATOM 4221 O O . LEU A 1 512 ? -8.922 -18.75 13.648 1 98.56 512 LEU A O 1
ATOM 4225 N N . ASN A 1 513 ? -9.445 -17.656 11.797 1 98.38 513 ASN A N 1
ATOM 4226 C CA . ASN A 1 513 ? -10.891 -17.828 11.938 1 98.38 513 ASN A CA 1
ATOM 4227 C C . ASN A 1 513 ? -11.406 -18.984 11.094 1 98.38 513 ASN A C 1
ATOM 4229 O O . ASN A 1 513 ? -12.617 -19.219 11.023 1 98.38 513 ASN A O 1
ATOM 4233 N N . ARG A 1 514 ? -10.523 -19.656 10.359 1 97.62 514 ARG A N 1
ATOM 4234 C CA . ARG A 1 514 ? -10.891 -20.734 9.453 1 97.62 514 ARG A CA 1
ATOM 4235 C C . ARG A 1 514 ? -11.938 -20.266 8.445 1 97.62 514 ARG A C 1
ATOM 4237 O O . ARG A 1 514 ? -12.984 -20.906 8.289 1 97.62 514 ARG A O 1
ATOM 4244 N N . ARG A 1 515 ? -11.648 -19.188 7.848 1 97.69 515 ARG A N 1
ATOM 4245 C CA . ARG A 1 515 ? -12.406 -18.609 6.75 1 97.69 515 ARG A CA 1
ATOM 4246 C C . ARG A 1 515 ? -11.492 -18.266 5.574 1 97.69 515 ARG A C 1
ATOM 4248 O O . ARG A 1 515 ? -10.359 -17.828 5.77 1 97.69 515 ARG A O 1
ATOM 4255 N N . TYR A 1 516 ? -11.961 -18.531 4.414 1 97.81 516 TYR A N 1
ATOM 4256 C CA . TYR A 1 516 ? -11.18 -18.188 3.234 1 97.81 516 TYR A CA 1
ATOM 4257 C C . TYR A 1 516 ? -11.07 -16.672 3.066 1 97.81 516 TYR A C 1
ATOM 4259 O O . TYR A 1 516 ? -12.055 -15.953 3.238 1 97.81 516 TYR A O 1
ATOM 4267 N N . LYS A 1 517 ? -9.867 -16.25 2.795 1 96.88 517 LYS A N 1
ATOM 4268 C CA . LYS A 1 517 ? -9.695 -14.828 2.525 1 96.88 517 LYS A CA 1
ATOM 4269 C C . LYS A 1 517 ? -10.422 -14.414 1.25 1 96.88 517 LYS A C 1
ATOM 4271 O O . LYS A 1 517 ? -10.406 -15.141 0.253 1 96.88 517 LYS A O 1
ATOM 4276 N N . ILE A 1 518 ? -11.039 -13.273 1.248 1 95.75 518 ILE A N 1
ATOM 4277 C CA . ILE A 1 518 ? -11.797 -12.773 0.106 1 95.75 518 ILE A CA 1
ATOM 4278 C C . ILE A 1 518 ? -10.977 -11.719 -0.635 1 95.75 518 ILE A C 1
ATOM 4280 O O . ILE A 1 518 ? -9.836 -11.438 -0.261 1 95.75 518 ILE A O 1
ATOM 4284 N N . PHE A 1 519 ? -11.469 -11.242 -1.699 1 92.94 519 PHE A N 1
ATOM 4285 C CA . PHE A 1 519 ? -10.82 -10.234 -2.525 1 92.94 519 PHE A CA 1
ATOM 4286 C C . PHE A 1 519 ? -10.477 -8.992 -1.7 1 92.94 519 PHE A C 1
ATOM 4288 O O . PHE A 1 519 ? -11.266 -8.57 -0.852 1 92.94 519 PHE A O 1
ATOM 4295 N N . TYR A 1 520 ? -9.383 -8.367 -1.909 1 91.81 520 TYR A N 1
ATOM 4296 C CA . TYR A 1 520 ? -8.773 -7.375 -1.021 1 91.81 520 TYR A CA 1
ATOM 4297 C C . TYR A 1 520 ? -9.695 -6.176 -0.834 1 91.81 520 TYR A C 1
ATOM 4299 O O . TYR A 1 520 ? -9.719 -5.562 0.236 1 91.81 520 TYR A O 1
ATOM 4307 N N . LYS A 1 521 ? -10.438 -5.895 -1.843 1 91.31 521 LYS A N 1
ATOM 4308 C CA . LYS A 1 521 ? -11.25 -4.684 -1.788 1 91.31 521 LYS A CA 1
ATOM 4309 C C . LYS A 1 521 ? -12.305 -4.773 -0.685 1 91.31 521 LYS A C 1
ATOM 4311 O O . LYS A 1 521 ? -12.797 -3.75 -0.204 1 91.31 521 LYS A O 1
ATOM 4316 N N . TRP A 1 522 ? -12.641 -5.98 -0.308 1 93 522 TRP A N 1
ATOM 4317 C CA . TRP A 1 522 ? -13.656 -6.172 0.722 1 93 522 TRP A CA 1
ATOM 4318 C C . TRP A 1 522 ? -13.047 -6.742 1.995 1 93 522 TRP A C 1
ATOM 4320 O O . TRP A 1 522 ? -13.734 -6.898 3.008 1 93 522 TRP A O 1
ATOM 4330 N N . ALA A 1 523 ? -11.82 -7.043 1.974 1 95.56 523 ALA A N 1
ATOM 4331 C CA . ALA A 1 523 ? -11.195 -7.84 3.025 1 95.56 523 ALA A CA 1
ATOM 4332 C C . ALA A 1 523 ? -11.164 -7.074 4.344 1 95.56 523 ALA A C 1
ATOM 4334 O O . ALA A 1 523 ? -11.391 -7.652 5.41 1 95.56 523 ALA A O 1
ATOM 4335 N N . ASN A 1 524 ? -10.844 -5.777 4.277 1 95.25 524 ASN A N 1
ATOM 4336 C CA . ASN A 1 524 ? -10.812 -4.98 5.5 1 95.25 524 ASN A CA 1
ATOM 4337 C C . ASN A 1 524 ? -12.188 -4.918 6.16 1 95.25 524 ASN A C 1
ATOM 4339 O O . ASN A 1 524 ? -12.305 -5.078 7.375 1 95.25 524 ASN A O 1
ATOM 4343 N N . ARG A 1 525 ? -13.203 -4.715 5.359 1 91.62 525 ARG A N 1
ATOM 4344 C CA . ARG A 1 525 ? -14.57 -4.699 5.871 1 91.62 525 ARG A CA 1
ATOM 4345 C C . ARG A 1 525 ? -14.953 -6.059 6.445 1 91.62 525 ARG A C 1
ATOM 4347 O O . ARG A 1 525 ? -15.633 -6.137 7.473 1 91.62 525 ARG A O 1
ATOM 4354 N N . ALA A 1 526 ? -14.562 -7.062 5.797 1 96 526 ALA A N 1
ATOM 4355 C CA . ALA A 1 526 ? -14.914 -8.43 6.16 1 96 526 ALA A CA 1
ATOM 4356 C C . ALA A 1 526 ? -14.312 -8.812 7.512 1 96 526 ALA A C 1
ATOM 4358 O O . ALA A 1 526 ? -14.781 -9.75 8.164 1 96 526 ALA A O 1
ATOM 4359 N N . LEU A 1 527 ? -13.281 -8.148 7.922 1 96.69 527 LEU A N 1
ATOM 4360 C CA . LEU A 1 527 ? -12.703 -8.391 9.242 1 96.69 527 LEU A CA 1
ATOM 4361 C C . LEU A 1 527 ? -13.758 -8.258 10.328 1 96.69 527 LEU A C 1
ATOM 4363 O O . LEU A 1 527 ? -13.75 -9.016 11.305 1 96.69 527 LEU A O 1
ATOM 4367 N N . LEU A 1 528 ? -14.633 -7.359 10.133 1 92.5 528 LEU A N 1
ATOM 4368 C CA . LEU A 1 528 ? -15.648 -7.07 11.141 1 92.5 528 LEU A CA 1
ATOM 4369 C C . LEU A 1 528 ? -16.578 -8.266 11.32 1 92.5 528 LEU A C 1
ATOM 4371 O O . LEU A 1 528 ? -17.266 -8.367 12.344 1 92.5 528 LEU A O 1
ATOM 4375 N N . ASP A 1 529 ? -16.609 -9.156 10.406 1 93.5 529 ASP A N 1
ATOM 4376 C CA . ASP A 1 529 ? -17.469 -10.328 10.469 1 93.5 529 ASP A CA 1
ATOM 4377 C C . ASP A 1 529 ? -16.75 -11.5 11.141 1 93.5 529 ASP A C 1
ATOM 4379 O O . ASP A 1 529 ? -17.344 -12.555 11.367 1 93.5 529 ASP A O 1
ATOM 4383 N N . LEU A 1 530 ? -15.492 -11.336 11.477 1 95.81 530 LEU A N 1
ATOM 4384 C CA . LEU A 1 530 ? -14.695 -12.414 12.047 1 95.81 530 LEU A CA 1
ATOM 4385 C C . LEU A 1 530 ? -14.648 -12.312 13.57 1 95.81 530 LEU A C 1
ATOM 4387 O O . LEU A 1 530 ? -14.422 -11.227 14.117 1 95.81 530 LEU A O 1
ATOM 4391 N N . LYS A 1 531 ? -14.836 -13.359 14.172 1 94.88 531 LYS A N 1
ATOM 4392 C CA . LYS A 1 531 ? -14.945 -13.398 15.625 1 94.88 531 LYS A CA 1
ATOM 4393 C C . LYS A 1 531 ? -13.586 -13.203 16.281 1 94.88 531 LYS A C 1
ATOM 4395 O O . LYS A 1 531 ? -13.477 -12.516 17.297 1 94.88 531 LYS A O 1
ATOM 4400 N N . ILE A 1 532 ? -12.609 -13.82 15.688 1 97 532 ILE A N 1
ATOM 4401 C CA . ILE A 1 532 ? -11.273 -13.773 16.281 1 97 532 ILE A CA 1
ATOM 4402 C C . ILE A 1 532 ? -10.5 -12.586 15.711 1 97 532 ILE A C 1
ATOM 4404 O O . ILE A 1 532 ? -10.188 -12.555 14.516 1 97 532 ILE A O 1
ATOM 4408 N N . LEU A 1 533 ? -10.203 -11.602 16.5 1 96.31 533 LEU A N 1
ATOM 4409 C CA . LEU A 1 533 ? -9.328 -10.461 16.234 1 96.31 533 LEU A CA 1
ATOM 4410 C C . LEU A 1 533 ? -9.938 -9.547 15.18 1 96.31 533 LEU A C 1
ATOM 4412 O O . LEU A 1 533 ? -9.367 -8.5 14.852 1 96.31 533 LEU A O 1
ATOM 4416 N N . GLY A 1 534 ? -11.023 -9.883 14.578 1 95.56 534 GLY A N 1
ATOM 4417 C CA . GLY A 1 534 ? -11.594 -9.125 13.477 1 95.56 534 GLY A CA 1
ATOM 4418 C C . GLY A 1 534 ? -11.742 -7.648 13.773 1 95.56 534 GLY A C 1
ATOM 4419 O O . GLY A 1 534 ? -11.141 -6.812 13.094 1 95.56 534 GLY A O 1
ATOM 4420 N N . ASN A 1 535 ? -12.406 -7.316 14.766 1 90.31 535 ASN A N 1
ATOM 4421 C CA . ASN A 1 535 ? -12.656 -5.926 15.133 1 90.31 535 ASN A CA 1
ATOM 4422 C C . ASN A 1 535 ? -11.383 -5.223 15.578 1 90.31 535 ASN A C 1
ATOM 4424 O O . ASN A 1 535 ? -11.141 -4.066 15.219 1 90.31 535 ASN A O 1
ATOM 4428 N N . GLU A 1 536 ? -10.633 -5.922 16.297 1 90.38 536 GLU A N 1
ATOM 4429 C CA . GLU A 1 536 ? -9.406 -5.34 16.844 1 90.38 536 GLU A CA 1
ATOM 4430 C C . GLU A 1 536 ? -8.43 -4.965 15.727 1 90.38 536 GLU A C 1
ATOM 4432 O O . GLU A 1 536 ? -7.918 -3.846 15.695 1 90.38 536 GLU A O 1
ATOM 4437 N N . ILE A 1 537 ? -8.211 -5.867 14.867 1 96.62 537 ILE A N 1
ATOM 4438 C CA . ILE A 1 537 ? -7.27 -5.621 13.781 1 96.62 537 ILE A CA 1
ATOM 4439 C C . ILE A 1 537 ? -7.836 -4.562 12.836 1 96.62 537 ILE A C 1
ATOM 4441 O O . ILE A 1 537 ? -7.102 -3.701 12.352 1 96.62 537 ILE A O 1
ATOM 4445 N N . HIS A 1 538 ? -9.141 -4.637 12.57 1 93.5 538 HIS A N 1
ATOM 4446 C CA . HIS A 1 538 ? -9.773 -3.615 11.75 1 93.5 538 HIS A CA 1
ATOM 4447 C C . HIS A 1 538 ? -9.516 -2.219 12.305 1 93.5 538 HIS A C 1
ATOM 4449 O O . HIS A 1 538 ? -9.133 -1.312 11.562 1 93.5 538 HIS A O 1
ATOM 4455 N N . LYS A 1 539 ? -9.648 -2.104 13.5 1 85.62 539 LYS A N 1
ATOM 4456 C CA . LYS A 1 539 ? -9.469 -0.81 14.156 1 85.62 539 LYS A CA 1
ATOM 4457 C C . LYS A 1 539 ? -8.008 -0.368 14.109 1 85.62 539 LYS A C 1
ATOM 4459 O O . LYS A 1 539 ? -7.715 0.792 13.812 1 85.62 539 LYS A O 1
ATOM 4464 N N . LEU A 1 540 ? -7.133 -1.256 14.43 1 87.31 540 LEU A N 1
ATOM 4465 C CA . LEU A 1 540 ? -5.711 -0.941 14.406 1 87.31 540 LEU A CA 1
ATOM 4466 C C . LEU A 1 540 ? -5.273 -0.488 13.016 1 87.31 540 LEU A C 1
ATOM 4468 O O . LEU A 1 540 ? -4.504 0.467 12.883 1 87.31 540 LEU A O 1
ATOM 4472 N N . LEU A 1 541 ? -5.785 -1.146 12.039 1 92.94 541 LEU A N 1
ATOM 4473 C CA . LEU A 1 541 ? -5.434 -0.787 10.664 1 92.94 541 LEU A CA 1
ATOM 4474 C C . LEU A 1 541 ? -5.988 0.588 10.305 1 92.94 541 LEU A C 1
ATOM 4476 O O . LEU A 1 541 ? -5.312 1.38 9.648 1 92.94 541 LEU A O 1
ATOM 4480 N N . GLU A 1 542 ? -7.16 0.839 10.727 1 82.19 542 GLU A N 1
ATOM 4481 C CA . GLU A 1 542 ? -7.766 2.145 10.477 1 82.19 542 GLU A CA 1
ATOM 4482 C C . GLU A 1 542 ? -6.965 3.26 11.141 1 82.19 542 GLU A C 1
ATOM 4484 O O . GLU A 1 542 ? -6.699 4.293 10.531 1 82.19 542 GLU A O 1
ATOM 4489 N N . ASP A 1 543 ? -6.59 2.984 12.312 1 72.56 543 ASP A N 1
ATOM 4490 C CA . ASP A 1 543 ? -5.816 3.967 13.062 1 72.56 543 ASP A CA 1
ATOM 4491 C C . ASP A 1 543 ? -4.445 4.191 12.422 1 72.56 543 ASP A C 1
ATOM 4493 O O . ASP A 1 543 ? -3.943 5.316 12.398 1 72.56 543 ASP A O 1
ATOM 4497 N N . MET A 1 544 ? -3.879 3.213 11.992 1 82.19 544 MET A N 1
ATOM 4498 C CA . MET A 1 544 ? -2.545 3.26 11.398 1 82.19 544 MET A CA 1
ATOM 4499 C C . MET A 1 544 ? -2.518 4.184 10.188 1 82.19 544 MET A C 1
ATOM 4501 O O . MET A 1 544 ? -1.521 4.867 9.945 1 82.19 544 MET A O 1
ATOM 4505 N N . VAL A 1 545 ? -3.625 4.207 9.484 1 77.12 545 VAL A N 1
ATOM 4506 C CA . VAL A 1 545 ? -3.699 5.023 8.281 1 77.12 545 VAL A CA 1
ATOM 4507 C C . VAL A 1 545 ? -3.436 6.488 8.633 1 77.12 545 VAL A C 1
ATOM 4509 O O . VAL A 1 545 ? -2.758 7.199 7.883 1 77.12 545 VAL A O 1
ATOM 4512 N N . PHE A 1 546 ? -3.832 6.863 9.727 1 59.44 546 PHE A N 1
ATOM 4513 C CA . PHE A 1 546 ? -3.791 8.281 10.078 1 59.44 546 PHE A CA 1
ATOM 4514 C C . PHE A 1 546 ? -2.537 8.602 10.883 1 59.44 546 PHE A C 1
ATOM 4516 O O . PHE A 1 546 ? -2.199 9.773 11.07 1 59.44 546 PHE A O 1
ATOM 4523 N N . ALA A 1 547 ? -1.888 7.539 11.219 1 60.09 547 ALA A N 1
ATOM 4524 C CA . ALA A 1 547 ? -0.699 7.754 12.039 1 60.09 547 ALA A CA 1
ATOM 4525 C C . ALA A 1 547 ? 0.463 8.273 11.195 1 60.09 547 ALA A C 1
ATOM 4527 O O . ALA A 1 547 ? 0.655 7.832 10.055 1 60.09 547 ALA A O 1
ATOM 4528 N N . GLN A 1 548 ? 1.144 9.156 11.75 1 52.34 548 GLN A N 1
ATOM 4529 C CA . GLN A 1 548 ? 2.354 9.633 11.086 1 52.34 548 GLN A CA 1
ATOM 4530 C C . GLN A 1 548 ? 3.451 8.578 11.125 1 52.34 548 GLN A C 1
ATOM 4532 O O . GLN A 1 548 ? 4.086 8.297 10.102 1 52.34 548 GLN A O 1
ATOM 4537 N N . ASN A 1 549 ? 3.652 8.125 12.336 1 60.41 549 ASN A N 1
ATOM 4538 C CA . ASN A 1 549 ? 4.562 6.996 12.531 1 60.41 549 ASN A CA 1
ATOM 4539 C C . ASN A 1 549 ? 3.809 5.676 12.633 1 60.41 549 ASN A C 1
ATOM 4541 O O . ASN A 1 549 ? 3.004 5.488 13.547 1 60.41 549 ASN A O 1
ATOM 4545 N N . LYS A 1 550 ? 4.117 4.887 11.773 1 78.12 550 LYS A N 1
ATOM 4546 C CA . LYS A 1 550 ? 3.307 3.674 11.688 1 78.12 550 LYS A CA 1
ATOM 4547 C C . LYS A 1 550 ? 4.023 2.486 12.32 1 78.12 550 LYS A C 1
ATOM 4549 O O . LYS A 1 550 ? 3.416 1.437 12.547 1 78.12 550 LYS A O 1
ATOM 4554 N N . ILE A 1 551 ? 5.25 2.543 12.734 1 75.5 551 ILE A N 1
ATOM 4555 C CA . ILE A 1 551 ? 6.062 1.457 13.273 1 75.5 551 ILE A CA 1
ATOM 4556 C C . ILE A 1 551 ? 5.41 0.907 14.539 1 75.5 551 ILE A C 1
ATOM 4558 O O . ILE A 1 551 ? 5.273 -0.308 14.695 1 75.5 551 ILE A O 1
ATOM 4562 N N . PRO A 1 552 ? 4.879 1.787 15.391 1 68.94 552 PRO A N 1
ATOM 4563 C CA . PRO A 1 552 ? 4.238 1.245 16.594 1 68.94 552 PRO A CA 1
ATOM 4564 C C . PRO A 1 552 ? 3.002 0.408 16.266 1 68.94 552 PRO A C 1
ATOM 4566 O O . PRO A 1 552 ? 2.711 -0.562 16.969 1 68.94 552 PRO A O 1
ATOM 4569 N N . TYR A 1 553 ? 2.305 0.81 15.336 1 83.12 553 TYR A N 1
ATOM 4570 C CA . TYR A 1 553 ? 1.129 0.04 14.945 1 83.12 553 TYR A CA 1
ATOM 4571 C C . TYR A 1 553 ? 1.529 -1.32 14.383 1 83.12 553 TYR A C 1
ATOM 4573 O O . TYR A 1 553 ? 0.892 -2.332 14.68 1 83.12 553 TYR A O 1
ATOM 4581 N N . VAL A 1 554 ? 2.617 -1.354 13.602 1 89.81 554 VAL A N 1
ATOM 4582 C CA . VAL A 1 554 ? 3.133 -2.617 13.086 1 89.81 554 VAL A CA 1
ATOM 4583 C C . VAL A 1 554 ? 3.518 -3.529 14.25 1 89.81 554 VAL A C 1
ATOM 4585 O O . VAL A 1 554 ? 3.158 -4.711 14.266 1 89.81 554 VAL A O 1
ATOM 4588 N N . ARG A 1 555 ? 4.117 -3.033 15.148 1 83.38 555 ARG A N 1
ATOM 4589 C CA . ARG A 1 555 ? 4.551 -3.799 16.312 1 83.38 555 ARG A CA 1
ATOM 4590 C C . ARG A 1 555 ? 3.355 -4.324 17.094 1 83.38 555 ARG A C 1
ATOM 4592 O O . ARG A 1 555 ? 3.324 -5.496 17.484 1 83.38 555 ARG A O 1
ATOM 4599 N N . LYS A 1 556 ? 2.457 -3.422 17.344 1 84.94 556 LYS A N 1
ATOM 4600 C CA . LYS A 1 556 ? 1.271 -3.805 18.109 1 84.94 556 LYS A CA 1
ATOM 4601 C C . LYS A 1 556 ? 0.487 -4.898 17.391 1 84.94 556 LYS A C 1
ATOM 4603 O O . LYS A 1 556 ? 0.039 -5.863 18.016 1 84.94 556 LYS A O 1
ATOM 4608 N N . ILE A 1 557 ? 0.287 -4.711 16.141 1 94.62 557 ILE A N 1
ATOM 4609 C CA . ILE A 1 557 ? -0.427 -5.703 15.344 1 94.62 557 ILE A CA 1
ATOM 4610 C C . ILE A 1 557 ? 0.291 -7.051 15.438 1 94.62 557 ILE A C 1
ATOM 4612 O O . ILE A 1 557 ? -0.343 -8.086 15.648 1 94.62 557 ILE A O 1
ATOM 4616 N N . CYS A 1 558 ? 1.598 -7.039 15.305 1 93.25 558 CYS A N 1
ATOM 4617 C CA . CYS A 1 558 ? 2.375 -8.273 15.367 1 93.25 558 CYS A CA 1
ATOM 4618 C C . CYS A 1 558 ? 2.254 -8.93 16.734 1 93.25 558 CYS A C 1
ATOM 4620 O O . CYS A 1 558 ? 2.172 -10.156 16.828 1 93.25 558 CYS A O 1
ATOM 4622 N N . LYS A 1 559 ? 2.213 -8.125 17.703 1 89.38 559 LYS A N 1
ATOM 4623 C CA . LYS A 1 559 ? 2.061 -8.656 19.062 1 89.38 559 LYS A CA 1
ATOM 4624 C C . LYS A 1 559 ? 0.702 -9.328 19.234 1 89.38 559 LYS A C 1
ATOM 4626 O O . LYS A 1 559 ? 0.615 -10.438 19.766 1 89.38 559 LYS A O 1
ATOM 4631 N N . VAL A 1 560 ? -0.307 -8.617 18.812 1 93 560 VAL A N 1
ATOM 4632 C CA . VAL A 1 560 ? -1.67 -9.125 18.906 1 93 560 VAL A CA 1
ATOM 4633 C C . VAL A 1 560 ? -1.779 -10.453 18.156 1 93 560 VAL A C 1
ATOM 4635 O O . VAL A 1 560 ? -2.398 -11.398 18.656 1 93 560 VAL A O 1
ATOM 4638 N N . LEU A 1 561 ? -1.195 -10.547 17.094 1 97.56 561 LEU A N 1
ATOM 4639 C CA . LEU A 1 561 ? -1.225 -11.766 16.281 1 97.56 561 LEU A CA 1
ATOM 4640 C C . LEU A 1 561 ? -0.467 -12.891 16.984 1 97.56 561 LEU A C 1
ATOM 4642 O O . LEU A 1 561 ? -0.943 -14.031 17.031 1 97.56 561 LEU A O 1
ATOM 4646 N N . ALA A 1 562 ? 0.708 -12.586 17.469 1 95.31 562 ALA A N 1
ATOM 4647 C CA . ALA A 1 562 ? 1.518 -13.586 18.156 1 95.31 562 ALA A CA 1
ATOM 4648 C C . ALA A 1 562 ? 0.766 -14.172 19.359 1 95.31 562 ALA A C 1
ATOM 4650 O O . ALA A 1 562 ? 0.772 -15.391 19.562 1 95.31 562 ALA A O 1
ATOM 4651 N N . ASP A 1 563 ? 0.149 -13.305 20.031 1 93.81 563 ASP A N 1
ATOM 4652 C CA . ASP A 1 563 ? -0.611 -13.742 21.188 1 93.81 563 ASP A CA 1
ATOM 4653 C C . ASP A 1 563 ? -1.745 -14.68 20.781 1 93.81 563 ASP A C 1
ATOM 4655 O O . ASP A 1 563 ? -1.99 -15.688 21.453 1 93.81 563 ASP A O 1
ATOM 4659 N N . GLU A 1 564 ? -2.406 -14.352 19.766 1 97.06 564 GLU A N 1
ATOM 4660 C CA . GLU A 1 564 ? -3.514 -15.188 19.312 1 97.06 564 GLU A CA 1
ATOM 4661 C C . GLU A 1 564 ? -3.016 -16.547 18.844 1 97.06 564 GLU A C 1
ATOM 4663 O O . GLU A 1 564 ? -3.684 -17.562 19.031 1 97.06 564 GLU A O 1
ATOM 4668 N N . LEU A 1 565 ? -1.898 -16.578 18.219 1 98.19 565 LEU A N 1
ATOM 4669 C CA . LEU A 1 565 ? -1.312 -17.844 17.766 1 98.19 565 LEU A CA 1
ATOM 4670 C C . LEU A 1 565 ? -1.022 -18.75 18.953 1 98.19 565 LEU A C 1
ATOM 4672 O O . LEU A 1 565 ? -1.266 -19.969 18.891 1 98.19 565 LEU A O 1
ATOM 4676 N N . ARG A 1 566 ? -0.542 -18.172 19.938 1 96.25 566 ARG A N 1
ATOM 4677 C CA . ARG A 1 566 ? -0.274 -18.938 21.156 1 96.25 566 ARG A CA 1
ATOM 4678 C C . ARG A 1 566 ? -1.572 -19.359 21.844 1 96.25 566 ARG A C 1
ATOM 4680 O O . ARG A 1 566 ? -1.666 -20.469 22.375 1 96.25 566 ARG A O 1
ATOM 4687 N N . ASN A 1 567 ? -2.525 -18.469 21.812 1 96.19 567 ASN A N 1
ATOM 4688 C CA . ASN A 1 567 ? -3.832 -18.781 22.391 1 96.19 567 ASN A CA 1
ATOM 4689 C C . ASN A 1 567 ? -4.469 -19.984 21.688 1 96.19 567 ASN A C 1
ATOM 4691 O O . ASN A 1 567 ? -5.152 -20.781 22.328 1 96.19 567 ASN A O 1
ATOM 4695 N N . GLN A 1 568 ? -4.223 -20.062 20.391 1 97 568 GLN A N 1
ATOM 4696 C CA . GLN A 1 568 ? -4.773 -21.188 19.641 1 97 568 GLN A CA 1
ATOM 4697 C C . GLN A 1 568 ? -3.842 -22.391 19.703 1 97 568 GLN A C 1
ATOM 4699 O O . GLN A 1 568 ? -4.055 -23.375 18.984 1 97 568 GLN A O 1
ATOM 4704 N N . LYS A 1 569 ? -2.715 -22.266 20.422 1 96.81 569 LYS A N 1
ATOM 4705 C CA . LYS A 1 569 ? -1.76 -23.344 20.672 1 96.81 569 LYS A CA 1
ATOM 4706 C C . LYS A 1 569 ? -1.093 -23.797 19.375 1 96.81 569 LYS A C 1
ATOM 4708 O O . LYS A 1 569 ? -0.852 -24.984 19.172 1 96.81 569 LYS A O 1
ATOM 4713 N N . LEU A 1 570 ? -0.937 -22.891 18.469 1 97.88 570 LEU A N 1
ATOM 4714 C CA . LEU A 1 570 ? -0.251 -23.203 17.203 1 97.88 570 LEU A CA 1
ATOM 4715 C C . LEU A 1 570 ? 1.262 -23.172 17.391 1 97.88 570 LEU A C 1
ATOM 4717 O O . LEU A 1 570 ? 2.002 -23.75 16.609 1 97.88 570 LEU A O 1
ATOM 4721 N N . THR A 1 571 ? 1.699 -22.406 18.375 1 97.12 571 THR A N 1
ATOM 4722 C CA . THR A 1 571 ? 3.117 -22.312 18.703 1 97.12 571 THR A CA 1
ATOM 4723 C C . THR A 1 571 ? 3.307 -21.906 20.172 1 97.12 571 THR A C 1
ATOM 4725 O O . THR A 1 571 ? 2.42 -21.297 20.766 1 97.12 571 THR A O 1
ATOM 4728 N N . ASP A 1 572 ? 4.516 -22.25 20.703 1 94.44 572 ASP A N 1
ATOM 4729 C CA . ASP A 1 572 ? 4.898 -21.828 22.047 1 94.44 572 ASP A CA 1
ATOM 4730 C C . ASP A 1 572 ? 6.105 -20.891 22 1 94.44 572 ASP A C 1
ATOM 4732 O O . ASP A 1 572 ? 6.645 -20.5 23.031 1 94.44 572 ASP A O 1
ATOM 4736 N N . CYS A 1 573 ? 6.441 -20.672 20.75 1 91.62 573 CYS A N 1
ATOM 4737 C CA . CYS A 1 573 ? 7.582 -19.781 20.578 1 91.62 573 CYS A CA 1
ATOM 4738 C C . CYS A 1 573 ? 7.305 -18.422 21.188 1 91.62 573 CYS A C 1
ATOM 4740 O O . CYS A 1 573 ? 6.258 -17.812 20.938 1 91.62 573 CYS A O 1
ATOM 4742 N N . LYS A 1 574 ? 8.242 -17.859 21.938 1 87.88 574 LYS A N 1
ATOM 4743 C CA . LYS A 1 574 ? 8.023 -16.625 22.688 1 87.88 574 LYS A CA 1
ATOM 4744 C C . LYS A 1 574 ? 8.578 -15.422 21.938 1 87.88 574 LYS A C 1
ATOM 4746 O O . LYS A 1 574 ? 8.414 -14.281 22.375 1 87.88 574 LYS A O 1
ATOM 4751 N N . SER A 1 575 ? 9.109 -15.68 20.797 1 85.88 575 SER A N 1
ATOM 4752 C CA . SER A 1 575 ? 9.711 -14.602 20.016 1 85.88 575 SER A CA 1
ATOM 4753 C C . SER A 1 575 ? 8.672 -13.562 19.609 1 85.88 575 SER A C 1
ATOM 4755 O O . SER A 1 575 ? 7.504 -13.898 19.406 1 85.88 575 SER A O 1
ATOM 4757 N N . GLU A 1 576 ? 9.133 -12.367 19.453 1 83.62 576 GLU A N 1
ATOM 4758 C CA . GLU A 1 576 ? 8.273 -11.289 18.984 1 83.62 576 GLU A CA 1
ATOM 4759 C C . GLU A 1 576 ? 8.445 -11.078 17.469 1 83.62 576 GLU A C 1
ATOM 4761 O O . GLU A 1 576 ? 7.672 -10.344 16.859 1 83.62 576 GLU A O 1
ATOM 4766 N N . PHE A 1 577 ? 9.43 -11.664 17.031 1 88.81 577 PHE A N 1
ATOM 4767 C CA . PHE A 1 577 ? 9.609 -11.656 15.578 1 88.81 577 PHE A CA 1
ATOM 4768 C C . PHE A 1 577 ? 8.805 -12.781 14.93 1 88.81 577 PHE A C 1
ATOM 4770 O O . PHE A 1 577 ? 9.102 -13.961 15.141 1 88.81 577 PHE A O 1
ATOM 4777 N N . LEU A 1 578 ? 7.855 -12.406 14.148 1 96.19 578 LEU A N 1
ATOM 4778 C CA . LEU A 1 578 ? 6.867 -13.367 13.672 1 96.19 578 LEU A CA 1
ATOM 4779 C C . LEU A 1 578 ? 7.512 -14.406 12.758 1 96.19 578 LEU A C 1
ATOM 4781 O O . LEU A 1 578 ? 7.027 -15.531 12.648 1 96.19 578 LEU A O 1
ATOM 4785 N N . GLY A 1 579 ? 8.641 -14.047 12.094 1 93.31 579 GLY A N 1
ATOM 4786 C CA . GLY A 1 579 ? 9.359 -15.023 11.289 1 93.31 579 GLY A CA 1
ATOM 4787 C C . GLY A 1 579 ? 9.781 -16.25 12.07 1 93.31 579 GLY A C 1
ATOM 4788 O O . GLY A 1 579 ? 9.742 -17.375 11.547 1 93.31 579 GLY A O 1
ATOM 4789 N N . ASP A 1 580 ? 10.117 -16.047 13.312 1 92.62 580 ASP A N 1
ATOM 4790 C CA . ASP A 1 580 ? 10.5 -17.172 14.172 1 92.62 580 ASP A CA 1
ATOM 4791 C C . ASP A 1 580 ? 9.305 -18.078 14.445 1 92.62 580 ASP A C 1
ATOM 4793 O O . ASP A 1 580 ? 9.453 -19.297 14.516 1 92.62 580 ASP A O 1
ATOM 4797 N N . LEU A 1 581 ? 8.242 -17.453 14.688 1 96.25 581 LEU A N 1
ATOM 4798 C CA . LEU A 1 581 ? 7.031 -18.234 14.906 1 96.25 581 LEU A CA 1
ATOM 4799 C C . LEU A 1 581 ? 6.664 -19.031 13.656 1 96.25 581 LEU A C 1
ATOM 4801 O O . LEU A 1 581 ? 6.211 -20.172 13.75 1 96.25 581 LEU A O 1
ATOM 4805 N N . GLY A 1 582 ? 6.797 -18.391 12.484 1 96.25 582 GLY A N 1
ATOM 4806 C CA . GLY A 1 582 ? 6.535 -19.078 11.234 1 96.25 582 GLY A CA 1
ATOM 4807 C C . GLY A 1 582 ? 7.371 -20.344 11.055 1 96.25 582 GLY A C 1
ATOM 4808 O O . GLY A 1 582 ? 6.852 -21.391 10.688 1 96.25 582 GLY A O 1
ATOM 4809 N N . VAL A 1 583 ? 8.641 -20.219 11.367 1 92.25 583 VAL A N 1
ATOM 4810 C CA . VAL A 1 583 ? 9.562 -21.344 11.266 1 92.25 583 VAL A CA 1
ATOM 4811 C C . VAL A 1 583 ? 9.156 -22.438 12.258 1 92.25 583 VAL A C 1
ATOM 4813 O O . VAL A 1 583 ? 9.148 -23.625 11.93 1 92.25 583 VAL A O 1
ATOM 4816 N N . ASP A 1 584 ? 8.844 -21.984 13.438 1 94.56 584 ASP A N 1
ATOM 4817 C CA . ASP A 1 584 ? 8.461 -22.922 14.5 1 94.56 584 ASP A CA 1
ATOM 4818 C C . ASP A 1 584 ? 7.195 -23.688 14.125 1 94.56 584 ASP A C 1
ATOM 4820 O O . ASP A 1 584 ? 7.125 -24.906 14.297 1 94.56 584 ASP A O 1
ATOM 4824 N N . ILE A 1 585 ? 6.211 -23.078 13.633 1 97.5 585 ILE A N 1
ATOM 4825 C CA . ILE A 1 585 ? 4.953 -23.703 13.25 1 97.5 585 ILE A CA 1
ATOM 4826 C C . ILE A 1 585 ? 5.191 -24.688 12.102 1 97.5 585 ILE A C 1
ATOM 4828 O O . ILE A 1 585 ? 4.707 -25.812 12.133 1 97.5 585 ILE A O 1
ATOM 4832 N N . GLN A 1 586 ? 5.934 -24.281 11.141 1 95.25 586 GLN A N 1
ATOM 4833 C CA . GLN A 1 586 ? 6.188 -25.109 9.969 1 95.25 586 GLN A CA 1
ATOM 4834 C C . GLN A 1 586 ? 6.844 -26.422 10.359 1 95.25 586 GLN A C 1
ATOM 4836 O O . GLN A 1 586 ? 6.414 -27.5 9.922 1 95.25 586 GLN A O 1
ATOM 4841 N N . LYS A 1 587 ? 7.809 -26.375 11.18 1 93.31 587 LYS A N 1
ATOM 4842 C CA . LYS A 1 587 ? 8.586 -27.562 11.531 1 93.31 587 LYS A CA 1
ATOM 4843 C C . LYS A 1 587 ? 7.762 -28.547 12.359 1 93.31 587 LYS A C 1
ATOM 4845 O O . LYS A 1 587 ? 8.094 -29.719 12.445 1 93.31 587 LYS A O 1
ATOM 4850 N N . ASN A 1 588 ? 6.699 -28.062 12.961 1 94.75 588 ASN A N 1
ATOM 4851 C CA . ASN A 1 588 ? 5.918 -28.891 13.875 1 94.75 588 ASN A CA 1
ATOM 4852 C C . ASN A 1 588 ? 4.621 -29.359 13.227 1 94.75 588 ASN A C 1
ATOM 4854 O O . ASN A 1 588 ? 3.768 -29.953 13.898 1 94.75 588 ASN A O 1
ATOM 4858 N N . ILE A 1 589 ? 4.477 -29.094 11.961 1 95.31 589 ILE A N 1
ATOM 4859 C CA . ILE A 1 589 ? 3.301 -29.609 11.258 1 95.31 589 ILE A CA 1
ATOM 4860 C C . ILE A 1 589 ? 3.32 -31.125 11.25 1 95.31 589 ILE A C 1
ATOM 4862 O O . ILE A 1 589 ? 4.348 -31.75 10.945 1 95.31 589 ILE A O 1
ATOM 4866 N N . ASP A 1 590 ? 2.252 -31.734 11.664 1 93.5 590 ASP A N 1
ATOM 4867 C CA . ASP A 1 590 ? 2.146 -33.188 11.695 1 93.5 590 ASP A CA 1
ATOM 4868 C C . ASP A 1 590 ? 1.843 -33.75 10.312 1 93.5 590 ASP A C 1
ATOM 4870 O O . ASP A 1 590 ? 0.767 -34.312 10.086 1 93.5 590 ASP A O 1
ATOM 4874 N N . ASP A 1 591 ? 2.67 -33.625 9.391 1 91.81 591 ASP A N 1
ATOM 4875 C CA . ASP A 1 591 ? 2.617 -34.094 8.008 1 91.81 591 ASP A CA 1
ATOM 4876 C C . ASP A 1 591 ? 4.02 -34.188 7.406 1 91.81 591 ASP A C 1
ATOM 4878 O O . ASP A 1 591 ? 4.805 -33.25 7.488 1 91.81 591 ASP A O 1
ATOM 4882 N N . GLU A 1 592 ? 4.344 -35.281 6.801 1 88.19 592 GLU A N 1
ATOM 4883 C CA . GLU A 1 592 ? 5.695 -35.562 6.332 1 88.19 592 GLU A CA 1
ATOM 4884 C C . GLU A 1 592 ? 6.105 -34.625 5.199 1 88.19 592 GLU A C 1
ATOM 4886 O O . GLU A 1 592 ? 7.262 -34.219 5.117 1 88.19 592 GLU A O 1
ATOM 4891 N N . PHE A 1 593 ? 5.16 -34.281 4.387 1 86.88 593 PHE A N 1
ATOM 4892 C CA . PHE A 1 593 ? 5.449 -33.406 3.27 1 86.88 593 PHE A CA 1
ATOM 4893 C C . PHE A 1 593 ? 5.766 -32 3.768 1 86.88 593 PHE A C 1
ATOM 4895 O O . PHE A 1 593 ? 6.773 -31.406 3.375 1 86.88 593 PHE A O 1
ATOM 4902 N N . PHE A 1 594 ? 5.004 -31.453 4.684 1 88.5 594 PHE A N 1
ATOM 4903 C CA . PHE A 1 594 ? 5.105 -30.062 5.09 1 88.5 594 PHE A CA 1
ATOM 4904 C C . PHE A 1 594 ? 6.223 -29.875 6.113 1 88.5 594 PHE A C 1
ATOM 4906 O O . PHE A 1 594 ? 6.766 -28.766 6.25 1 88.5 594 PHE A O 1
ATOM 4913 N N . LYS A 1 595 ? 6.637 -30.891 6.703 1 86.31 595 LYS A N 1
ATOM 4914 C CA . LYS A 1 595 ? 7.707 -30.781 7.688 1 86.31 595 LYS A CA 1
ATOM 4915 C C . LYS A 1 595 ? 9.008 -30.297 7.035 1 86.31 595 LYS A C 1
ATOM 4917 O O . LYS A 1 595 ? 9.805 -29.609 7.664 1 86.31 595 LYS A O 1
ATOM 4922 N N . ASN A 1 596 ? 9.133 -30.688 5.789 1 81.75 596 ASN A N 1
ATOM 4923 C CA . ASN A 1 596 ? 10.367 -30.344 5.094 1 81.75 596 ASN A CA 1
ATOM 4924 C C . ASN A 1 596 ? 10.133 -29.25 4.047 1 81.75 596 ASN A C 1
ATOM 4926 O O . ASN A 1 596 ? 11.039 -28.922 3.277 1 81.75 596 ASN A O 1
ATOM 4930 N N . TYR A 1 597 ? 8.984 -28.719 4.082 1 83.81 597 TYR A N 1
ATOM 4931 C CA . TYR A 1 597 ? 8.617 -27.688 3.125 1 83.81 597 TYR A CA 1
ATOM 4932 C C . TYR A 1 597 ? 9.055 -26.312 3.613 1 83.81 597 TYR A C 1
ATOM 4934 O O . TYR A 1 597 ? 9.258 -26.094 4.812 1 83.81 597 TYR A O 1
ATOM 4942 N N . SER A 1 598 ? 9.352 -25.391 2.721 1 85.19 598 SER A N 1
ATOM 4943 C CA . SER A 1 598 ? 9.773 -24.047 3.078 1 85.19 598 SER A CA 1
ATOM 4944 C C . SER A 1 598 ? 8.617 -23.25 3.691 1 85.19 598 SER A C 1
ATOM 4946 O O . SER A 1 598 ? 7.5 -23.266 3.172 1 85.19 598 SER A O 1
ATOM 4948 N N . PRO A 1 599 ? 8.828 -22.609 4.789 1 89.88 599 PRO A N 1
ATOM 4949 C CA . PRO A 1 599 ? 7.773 -21.766 5.375 1 89.88 599 PRO A CA 1
ATOM 4950 C C . PRO A 1 599 ? 7.457 -20.547 4.527 1 89.88 599 PRO A C 1
ATOM 4952 O O . PRO A 1 599 ? 6.492 -19.828 4.809 1 89.88 599 PRO A O 1
ATOM 4955 N N . TRP A 1 600 ? 8.227 -20.312 3.457 1 88.75 600 TRP A N 1
ATOM 4956 C CA . TRP A 1 600 ? 8.047 -19.125 2.611 1 88.75 600 TRP A CA 1
ATOM 4957 C C . TRP A 1 600 ? 7.023 -19.406 1.514 1 88.75 600 TRP A C 1
ATOM 4959 O O . TRP A 1 600 ? 6.605 -18.484 0.804 1 88.75 600 TRP A O 1
ATOM 4969 N N . LEU A 1 601 ? 6.605 -20.656 1.413 1 84.12 601 LEU A N 1
ATOM 4970 C CA . LEU A 1 601 ? 5.77 -21.031 0.28 1 84.12 601 LEU A CA 1
ATOM 4971 C C . LEU A 1 601 ? 4.496 -21.719 0.752 1 84.12 601 LEU A C 1
ATOM 4973 O O . LEU A 1 601 ? 4.527 -22.516 1.693 1 84.12 601 LEU A O 1
ATOM 4977 N N . ASP A 1 602 ? 3.439 -21.312 0.279 1 88.06 602 ASP A N 1
ATOM 4978 C CA . ASP A 1 602 ? 2.199 -22.047 0.515 1 88.06 602 ASP A CA 1
ATOM 4979 C C . ASP A 1 602 ? 1.376 -22.156 -0.767 1 88.06 602 ASP A C 1
ATOM 4981 O O . ASP A 1 602 ? 1.574 -21.391 -1.708 1 88.06 602 ASP A O 1
ATOM 4985 N N . MET B 1 1 ? -27.75 42.5 25.25 1 69.94 1 MET B N 1
ATOM 4986 C CA . MET B 1 1 ? -26.547 43.25 25.625 1 69.94 1 MET B CA 1
ATOM 4987 C C . MET B 1 1 ? -25.328 42.312 25.641 1 69.94 1 MET B C 1
ATOM 4989 O O . MET B 1 1 ? -24.328 42.594 24.984 1 69.94 1 MET B O 1
ATOM 4993 N N . TYR B 1 2 ? -25.484 41.156 26.297 1 84.31 2 TYR B N 1
ATOM 4994 C CA . TYR B 1 2 ? -24.328 40.281 26.406 1 84.31 2 TYR B CA 1
ATOM 4995 C C . TYR B 1 2 ? -23.953 39.688 25.062 1 84.31 2 TYR B C 1
ATOM 4997 O O . TYR B 1 2 ? -22.766 39.594 24.719 1 84.31 2 TYR B O 1
ATOM 5005 N N . LEU B 1 3 ? -24.922 39.438 24.266 1 86.62 3 LEU B N 1
ATOM 5006 C CA . LEU B 1 3 ? -24.688 38.875 22.953 1 86.62 3 LEU B CA 1
ATOM 5007 C C . LEU B 1 3 ? -24 39.875 22.031 1 86.62 3 LEU B C 1
ATOM 5009 O O . LEU B 1 3 ? -23.141 39.5 21.234 1 86.62 3 LEU B O 1
ATOM 5013 N N . ASP B 1 4 ? -24.328 41.094 22.234 1 82.31 4 ASP B N 1
ATOM 5014 C CA . ASP B 1 4 ? -23.703 42.156 21.453 1 82.31 4 ASP B CA 1
ATOM 5015 C C . ASP B 1 4 ? -22.219 42.281 21.797 1 82.31 4 ASP B C 1
ATOM 5017 O O . ASP B 1 4 ? -21.391 42.5 20.906 1 82.31 4 ASP B O 1
ATOM 5021 N N . GLU B 1 5 ? -22.016 42.188 23.031 1 86.75 5 GLU B N 1
ATOM 5022 C CA . GLU B 1 5 ? -20.625 42.25 23.484 1 86.75 5 GLU B CA 1
ATOM 5023 C C . GLU B 1 5 ? -19.828 41.062 22.922 1 86.75 5 GLU B C 1
ATOM 5025 O O . GLU B 1 5 ? -18.672 41.25 22.516 1 86.75 5 GLU B O 1
ATOM 5030 N N . LEU B 1 6 ? -20.438 39.938 22.906 1 90.19 6 LEU B N 1
ATOM 5031 C CA . LEU B 1 6 ? -19.766 38.75 22.391 1 90.19 6 LEU B CA 1
ATOM 5032 C C . LEU B 1 6 ? -19.484 38.906 20.891 1 90.19 6 LEU B C 1
ATOM 5034 O O . LEU B 1 6 ? -18.406 38.531 20.422 1 90.19 6 LEU B O 1
ATOM 5038 N N . ASN B 1 7 ? -20.344 39.469 20.188 1 86.06 7 ASN B N 1
ATOM 5039 C CA . ASN B 1 7 ? -20.172 39.656 18.75 1 86.06 7 ASN B CA 1
ATOM 5040 C C . ASN B 1 7 ? -19.047 40.656 18.453 1 86.06 7 ASN B C 1
ATOM 5042 O O . ASN B 1 7 ? -18.312 40.5 17.469 1 86.06 7 ASN B O 1
ATOM 5046 N N . LYS B 1 8 ? -18.969 41.625 19.297 1 83.69 8 LYS B N 1
ATOM 5047 C CA . LYS B 1 8 ? -17.875 42.562 19.156 1 83.69 8 LYS B CA 1
ATOM 5048 C C . LYS B 1 8 ? -16.516 41.906 19.406 1 83.69 8 LYS B C 1
ATOM 5050 O O . LYS B 1 8 ? -15.539 42.188 18.703 1 83.69 8 LYS B O 1
ATOM 5055 N N . GLN B 1 9 ? -16.484 41.125 20.359 1 86.56 9 GLN B N 1
ATOM 5056 C CA . GLN B 1 9 ? -15.266 40.375 20.656 1 86.56 9 GLN B CA 1
ATOM 5057 C C . GLN B 1 9 ? -14.891 39.438 19.5 1 86.56 9 GLN B C 1
ATOM 5059 O O . GLN B 1 9 ? -13.719 39.312 19.172 1 86.56 9 GLN B O 1
ATOM 5064 N N . ARG B 1 10 ? -15.891 38.844 18.922 1 86 10 ARG B N 1
ATOM 5065 C CA . ARG B 1 10 ? -15.672 37.969 17.781 1 86 10 ARG B CA 1
ATOM 5066 C C . ARG B 1 10 ? -15.047 38.719 16.609 1 86 10 ARG B C 1
ATOM 5068 O O . ARG B 1 10 ? -14.094 38.25 15.992 1 86 10 ARG B O 1
ATOM 5075 N N . GLU B 1 11 ? -15.594 39.844 16.344 1 81.44 11 GLU B N 1
ATOM 5076 C CA . GLU B 1 11 ? -15.094 40.656 15.25 1 81.44 11 GLU B CA 1
ATOM 5077 C C . GLU B 1 11 ? -13.633 41.062 15.477 1 81.44 11 GLU B C 1
ATOM 5079 O O . GLU B 1 11 ? -12.844 41.094 14.531 1 81.44 11 GLU B O 1
ATOM 5084 N N . LYS B 1 12 ? -13.414 41.344 16.656 1 76.75 12 LYS B N 1
ATOM 5085 C CA . LYS B 1 12 ? -12.039 41.656 17.016 1 76.75 12 LYS B CA 1
ATOM 5086 C C . LYS B 1 12 ? -11.102 40.469 16.766 1 76.75 12 LYS B C 1
ATOM 5088 O O . LYS B 1 12 ? -10.008 40.656 16.234 1 76.75 12 LYS B O 1
ATOM 5093 N N . CYS B 1 13 ? -11.547 39.312 17.203 1 76.25 13 CYS B N 1
ATOM 5094 C CA . CYS B 1 13 ? -10.75 38.125 17 1 76.25 13 CYS B CA 1
ATOM 5095 C C . CYS B 1 13 ? -10.531 37.844 15.523 1 76.25 13 CYS B C 1
ATOM 5097 O O . CYS B 1 13 ? -9.445 37.406 15.117 1 76.25 13 CYS B O 1
ATOM 5099 N N . GLN B 1 14 ? -11.508 38.094 14.719 1 74.62 14 GLN B N 1
ATOM 5100 C CA . GLN B 1 14 ? -11.422 37.875 13.273 1 74.62 14 GLN B CA 1
ATOM 5101 C C . GLN B 1 14 ? -10.391 38.844 12.664 1 74.62 14 GLN B C 1
ATOM 5103 O O . GLN B 1 14 ? -9.586 38.406 11.82 1 74.62 14 GLN B O 1
ATOM 5108 N N . THR B 1 15 ? -10.453 40.031 13.148 1 65.69 15 THR B N 1
ATOM 5109 C CA . THR B 1 15 ? -9.523 41.031 12.641 1 65.69 15 THR B CA 1
ATOM 5110 C C . THR B 1 15 ? -8.086 40.688 13.031 1 65.69 15 THR B C 1
ATOM 5112 O O . THR B 1 15 ? -7.152 40.938 12.258 1 65.69 15 THR B O 1
ATOM 5115 N N . GLU B 1 16 ? -7.988 40.062 14.156 1 61.25 16 GLU B N 1
ATOM 5116 C CA . GLU B 1 16 ? -6.668 39.719 14.672 1 61.25 16 GLU B CA 1
ATOM 5117 C C . GLU B 1 16 ? -6.207 38.375 14.125 1 61.25 16 GLU B C 1
ATOM 5119 O O . GLU B 1 16 ? -5.035 38 14.258 1 61.25 16 GLU B O 1
ATOM 5124 N N . GLY B 1 17 ? -7.148 37.719 13.539 1 59.69 17 GLY B N 1
ATOM 5125 C CA . GLY B 1 17 ? -6.816 36.438 12.953 1 59.69 17 GLY B CA 1
ATOM 5126 C C . GLY B 1 17 ? -6.691 35.344 13.984 1 59.69 17 GLY B C 1
ATOM 5127 O O . GLY B 1 17 ? -6.055 34.312 13.727 1 59.69 17 GLY B O 1
ATOM 5128 N N . ASN B 1 18 ? -7.137 35.5 15.102 1 64.38 18 ASN B N 1
ATOM 5129 C CA . ASN B 1 18 ? -7.109 34.5 16.172 1 64.38 18 ASN B CA 1
ATOM 5130 C C . ASN B 1 18 ? -8.32 33.562 16.094 1 64.38 18 ASN B C 1
ATOM 5132 O O . ASN B 1 18 ? -9.312 33.781 16.781 1 64.38 18 ASN B O 1
ATOM 5136 N N . ILE B 1 19 ? -8.219 32.531 15.461 1 71.75 19 ILE B N 1
ATOM 5137 C CA . ILE B 1 19 ? -9.328 31.656 15.109 1 71.75 19 ILE B CA 1
ATOM 5138 C C . ILE B 1 19 ? -9.75 30.844 16.328 1 71.75 19 ILE B C 1
ATOM 5140 O O . ILE B 1 19 ? -10.945 30.594 16.547 1 71.75 19 ILE B O 1
ATOM 5144 N N . LEU B 1 20 ? -8.906 30.453 17.156 1 71.5 20 LEU B N 1
ATOM 5145 C CA . LEU B 1 20 ? -9.234 29.656 18.328 1 71.5 20 LEU B CA 1
ATOM 5146 C C . LEU B 1 20 ? -10.07 30.469 19.328 1 71.5 20 LEU B C 1
ATOM 5148 O O . LEU B 1 20 ? -11.062 29.969 19.859 1 71.5 20 LEU B O 1
ATOM 5152 N N . LYS B 1 21 ? -9.531 31.641 19.516 1 76 21 LYS B N 1
ATOM 5153 C CA . LYS B 1 21 ? -10.312 32.531 20.391 1 76 21 LYS B CA 1
ATOM 5154 C C . LYS B 1 21 ? -11.688 32.812 19.797 1 76 21 LYS B C 1
ATOM 5156 O O . LYS B 1 21 ? -12.68 32.875 20.516 1 76 21 LYS B O 1
ATOM 5161 N N . GLU B 1 22 ? -11.688 33 18.547 1 81.19 22 GLU B N 1
ATOM 5162 C CA . GLU B 1 22 ? -12.969 33.188 17.875 1 81.19 22 GLU B CA 1
ATOM 5163 C C . GLU B 1 22 ? -13.914 32.031 18.156 1 81.19 22 GLU B C 1
ATOM 5165 O O . GLU B 1 22 ? -15.102 32.219 18.406 1 81.19 22 GLU B O 1
ATOM 5170 N N . ILE B 1 23 ? -13.422 30.828 18.156 1 84.25 23 ILE B N 1
ATOM 5171 C CA . ILE B 1 23 ? -14.219 29.625 18.359 1 84.25 23 ILE B CA 1
ATOM 5172 C C . ILE B 1 23 ? -14.766 29.594 19.797 1 84.25 23 ILE B C 1
ATOM 5174 O O . ILE B 1 23 ? -15.922 29.25 20.016 1 84.25 23 ILE B O 1
ATOM 5178 N N . GLU B 1 24 ? -13.969 30.016 20.672 1 82.19 24 GLU B N 1
ATOM 5179 C CA . GLU B 1 24 ? -14.422 30.109 22.062 1 82.19 24 GLU B CA 1
ATOM 5180 C C . GLU B 1 24 ? -15.594 31.078 22.188 1 82.19 24 GLU B C 1
ATOM 5182 O O . GLU B 1 24 ? -16.578 30.797 22.875 1 82.19 24 GLU B O 1
ATOM 51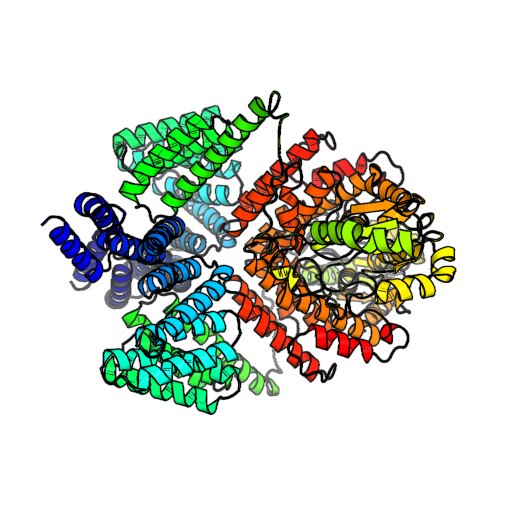87 N N . ILE B 1 25 ? -15.375 32.125 21.609 1 87.81 25 ILE B N 1
ATOM 5188 C CA . ILE B 1 25 ? -16.406 33.156 21.656 1 87.81 25 ILE B CA 1
ATOM 5189 C C . ILE B 1 25 ? -17.672 32.625 20.969 1 87.81 25 ILE B C 1
ATOM 5191 O O . ILE B 1 25 ? -18.781 32.844 21.438 1 87.81 25 ILE B O 1
ATOM 5195 N N . LEU B 1 26 ? -17.453 31.938 19.906 1 91.69 26 LEU B N 1
ATOM 5196 C CA . LEU B 1 26 ? -18.578 31.406 19.156 1 91.69 26 LEU B CA 1
ATOM 5197 C C . LEU B 1 26 ? -19.328 30.375 20 1 91.69 26 LEU B C 1
ATOM 5199 O O . LEU B 1 26 ? -20.562 30.281 19.938 1 91.69 26 LEU B O 1
ATOM 5203 N N . ARG B 1 27 ? -18.656 29.625 20.75 1 91.25 27 ARG B N 1
ATOM 5204 C CA . ARG B 1 27 ? -19.281 28.656 21.656 1 91.25 27 ARG B CA 1
ATOM 5205 C C . ARG B 1 27 ? -20.125 29.375 22.703 1 91.25 27 ARG B C 1
ATOM 5207 O O . ARG B 1 27 ? -21.234 28.938 23.031 1 91.25 27 ARG B O 1
ATOM 5214 N N . GLU B 1 28 ? -19.578 30.406 23.172 1 90.25 28 GLU B N 1
ATOM 5215 C CA . GLU B 1 28 ? -20.328 31.203 24.125 1 90.25 28 GLU B CA 1
ATOM 5216 C C . GLU B 1 28 ? -21.562 31.828 23.484 1 90.25 28 GLU B C 1
ATOM 5218 O O . GLU B 1 28 ? -22.625 31.891 24.094 1 90.25 28 GLU B O 1
ATOM 5223 N N . ILE B 1 29 ? -21.328 32.281 22.375 1 92 29 ILE B N 1
ATOM 5224 C CA . ILE B 1 29 ? -22.453 32.875 21.625 1 92 29 ILE B CA 1
ATOM 5225 C C . ILE B 1 29 ? -23.547 31.828 21.453 1 92 29 ILE B C 1
ATOM 5227 O O . ILE B 1 29 ? -24.734 32.125 21.609 1 92 29 ILE B O 1
ATOM 5231 N N . LEU B 1 30 ? -23.172 30.641 21.125 1 93.19 30 LEU B N 1
ATOM 5232 C CA . LEU B 1 30 ? -24.125 29.562 20.938 1 93.19 30 LEU B CA 1
ATOM 5233 C C . LEU B 1 30 ? -24.906 29.312 22.234 1 93.19 30 LEU B C 1
ATOM 5235 O O . LEU B 1 30 ? -26.141 29.172 22.203 1 93.19 30 LEU B O 1
ATOM 5239 N N . ALA B 1 31 ? -24.234 29.234 23.297 1 91.38 31 ALA B N 1
ATOM 5240 C CA . ALA B 1 31 ? -24.859 28.984 24.578 1 91.38 31 ALA B CA 1
ATOM 5241 C C . ALA B 1 31 ? -25.828 30.125 24.938 1 91.38 31 ALA B C 1
ATOM 5243 O O . ALA B 1 31 ? -26.938 29.875 25.406 1 91.38 31 ALA B O 1
ATOM 5244 N N . GLU B 1 32 ? -25.359 31.312 24.766 1 91.06 32 GLU B N 1
ATOM 5245 C CA . GLU B 1 32 ? -26.188 32.469 25.094 1 91.06 32 GLU B CA 1
ATOM 5246 C C . GLU B 1 32 ? -27.406 32.562 24.188 1 91.06 32 GLU B C 1
ATOM 5248 O O . GLU B 1 32 ? -28.484 32.969 24.625 1 91.06 32 GLU B O 1
ATOM 5253 N N . THR B 1 33 ? -27.172 32.25 22.984 1 91.81 33 THR B N 1
ATOM 5254 C CA . THR B 1 33 ? -28.281 32.281 22.047 1 91.81 33 THR B CA 1
ATOM 5255 C C . THR B 1 33 ? -29.328 31.234 22.406 1 91.81 33 THR B C 1
ATOM 5257 O O . THR B 1 33 ? -30.531 31.469 22.266 1 91.81 33 THR B O 1
ATOM 5260 N N . GLU B 1 34 ? -28.859 30.078 22.734 1 91.56 34 GLU B N 1
ATOM 5261 C CA . GLU B 1 34 ? -29.766 29.031 23.172 1 91.56 34 GLU B CA 1
ATOM 5262 C C . GLU B 1 34 ? -30.609 29.5 24.359 1 91.56 34 GLU B C 1
ATOM 5264 O O . GLU B 1 34 ? -31.812 29.25 24.406 1 91.56 34 GLU B O 1
ATOM 5269 N N . LYS B 1 35 ? -30.016 30.125 25.281 1 91.25 35 LYS B N 1
ATOM 5270 C CA . LYS B 1 35 ? -30.672 30.609 26.484 1 91.25 35 LYS B CA 1
ATOM 5271 C C . LYS B 1 35 ? -31.672 31.703 26.172 1 91.25 35 LYS B C 1
ATOM 5273 O O . LYS B 1 35 ? -32.781 31.703 26.688 1 91.25 35 LYS B O 1
ATOM 5278 N N . GLN B 1 36 ? -31.297 32.562 25.359 1 88.69 36 GLN B N 1
ATOM 5279 C CA . GLN B 1 36 ? -32.094 33.75 25.109 1 88.69 36 GLN B CA 1
ATOM 5280 C C . GLN B 1 36 ? -33.188 33.5 24.094 1 88.69 36 GLN B C 1
ATOM 5282 O O . GLN B 1 36 ? -34.312 34.031 24.219 1 88.69 36 GLN B O 1
ATOM 5287 N N . TYR B 1 37 ? -32.875 32.719 23.062 1 88.94 37 TYR B N 1
ATOM 5288 C CA . TYR B 1 37 ? -33.812 32.594 21.953 1 88.94 37 TYR B CA 1
ATOM 5289 C C . TYR B 1 37 ? -34.375 31.188 21.859 1 88.94 37 TYR B C 1
ATOM 5291 O O . TYR B 1 37 ? -35.406 30.969 21.188 1 88.94 37 TYR B O 1
ATOM 5299 N N . GLY B 1 38 ? -33.719 30.203 22.5 1 87.31 38 GLY B N 1
ATOM 5300 C CA . GLY B 1 38 ? -34.188 28.828 22.438 1 87.31 38 GLY B CA 1
ATOM 5301 C C . GLY B 1 38 ? -33.562 28.031 21.328 1 87.31 38 GLY B C 1
ATOM 5302 O O . GLY B 1 38 ? -32.938 28.594 20.422 1 87.31 38 GLY B O 1
ATOM 5303 N N . VAL B 1 39 ? -33.719 26.672 21.25 1 89.12 39 VAL B N 1
ATOM 5304 C CA . VAL B 1 39 ? -33 25.734 20.406 1 89.12 39 VAL B CA 1
ATOM 5305 C C . VAL B 1 39 ? -33.656 25.688 19.031 1 89.12 39 VAL B C 1
ATOM 5307 O O . VAL B 1 39 ? -33.062 25.172 18.078 1 89.12 39 VAL B O 1
ATOM 5310 N N . GLU B 1 40 ? -34.812 26.344 18.828 1 88.69 40 GLU B N 1
ATOM 5311 C CA . GLU B 1 40 ? -35.469 26.297 17.516 1 88.69 40 GLU B CA 1
ATOM 5312 C C . GLU B 1 40 ? -35.438 27.672 16.844 1 88.69 40 GLU B C 1
ATOM 5314 O O . GLU B 1 40 ? -36.062 27.844 15.789 1 88.69 40 GLU B O 1
ATOM 5319 N N . SER B 1 41 ? -34.75 28.578 17.5 1 89.19 41 SER B N 1
ATOM 5320 C CA . SER B 1 41 ? -34.75 29.938 16.984 1 89.19 41 SER B CA 1
ATOM 5321 C C . SER B 1 41 ? -33.812 30.078 15.781 1 89.19 41 SER B C 1
ATOM 5323 O O . SER B 1 41 ? -32.875 29.281 15.633 1 89.19 41 SER B O 1
ATOM 5325 N N . ASP B 1 42 ? -34.094 31.094 14.945 1 87.94 42 ASP B N 1
ATOM 5326 C CA . ASP B 1 42 ? -33.219 31.391 13.805 1 87.94 42 ASP B CA 1
ATOM 5327 C C . ASP B 1 42 ? -31.859 31.875 14.266 1 87.94 42 ASP B C 1
ATOM 5329 O O . ASP B 1 42 ? -30.844 31.609 13.617 1 87.94 42 ASP B O 1
ATOM 5333 N N . GLU B 1 43 ? -31.906 32.5 15.367 1 87.62 43 GLU B N 1
ATOM 5334 C CA . GLU B 1 43 ? -30.656 32.969 15.953 1 87.62 43 GLU B CA 1
ATOM 5335 C C . GLU B 1 43 ? -29.766 31.797 16.375 1 87.62 43 GLU B C 1
ATOM 5337 O O . GLU B 1 43 ? -28.562 31.828 16.172 1 87.62 43 GLU B O 1
ATOM 5342 N N . TYR B 1 44 ? -30.406 30.797 16.875 1 93.06 44 TYR B N 1
ATOM 5343 C CA . TYR B 1 44 ? -29.672 29.609 17.266 1 93.06 44 TYR B CA 1
ATOM 5344 C C . TYR B 1 44 ? -29.125 28.875 16.047 1 93.06 44 TYR B C 1
ATOM 5346 O O . TYR B 1 44 ? -27.984 28.422 16.047 1 93.06 44 TYR B O 1
ATOM 5354 N N . ILE B 1 45 ? -29.922 28.812 15.023 1 92 45 ILE B N 1
ATOM 5355 C CA . ILE B 1 45 ? -29.5 28.203 13.766 1 92 45 ILE B CA 1
ATOM 5356 C C . ILE B 1 45 ? -28.266 28.922 13.234 1 92 45 ILE B C 1
ATOM 5358 O O . ILE B 1 45 ? -27.297 28.281 12.828 1 92 45 ILE B O 1
ATOM 5362 N N . LYS B 1 46 ? -28.312 30.172 13.25 1 91.38 46 LYS B N 1
ATOM 5363 C CA . LYS B 1 46 ? -27.203 30.984 12.773 1 91.38 46 LYS B CA 1
ATOM 5364 C C . LYS B 1 46 ? -25.953 30.734 13.594 1 91.38 46 LYS B C 1
ATOM 5366 O O . LYS B 1 46 ? -24.844 30.625 13.039 1 91.38 46 LYS B O 1
ATOM 5371 N N . ALA B 1 47 ? -26.156 30.656 14.867 1 92.56 47 ALA B N 1
ATOM 5372 C CA . ALA B 1 47 ? -25.031 30.406 15.758 1 92.56 47 ALA B CA 1
ATOM 5373 C C . ALA B 1 47 ? -24.406 29.031 15.484 1 92.56 47 ALA B C 1
ATOM 5375 O O . ALA B 1 47 ? -23.188 28.891 15.477 1 92.56 47 ALA B O 1
ATOM 5376 N N . LEU B 1 48 ? -25.219 28.062 15.25 1 94.19 48 LEU B N 1
ATOM 5377 C CA . LEU B 1 48 ? -24.75 26.719 14.922 1 94.19 48 LEU B CA 1
ATOM 5378 C C . LEU B 1 48 ? -23.938 26.734 13.633 1 94.19 48 LEU B C 1
ATOM 5380 O O . LEU B 1 48 ? -22.875 26.109 13.555 1 94.19 48 LEU B O 1
ATOM 5384 N N . ASN B 1 49 ? -24.359 27.406 12.656 1 91.31 49 ASN B N 1
ATOM 5385 C CA . ASN B 1 49 ? -23.703 27.469 11.352 1 91.31 49 ASN B CA 1
ATOM 5386 C C . ASN B 1 49 ? -22.359 28.188 11.445 1 91.31 49 ASN B C 1
ATOM 5388 O O . ASN B 1 49 ? -21.375 27.766 10.82 1 91.31 49 ASN B O 1
ATOM 5392 N N . GLU B 1 50 ? -22.391 29.25 12.172 1 90 50 GLU B N 1
ATOM 5393 C CA . GLU B 1 50 ? -21.156 30.016 12.297 1 90 50 GLU B CA 1
ATOM 5394 C C . GLU B 1 50 ? -20.094 29.203 13.031 1 90 50 GLU B C 1
ATOM 5396 O O . GLU B 1 50 ? -18.938 29.172 12.602 1 90 50 GLU B O 1
ATOM 5401 N N . LEU B 1 51 ? -20.484 28.594 14.102 1 91.75 51 LEU B N 1
ATOM 5402 C CA . LEU B 1 51 ? -19.547 27.766 14.828 1 91.75 51 LEU B CA 1
ATOM 5403 C C . LEU B 1 51 ? -19.109 26.562 13.984 1 91.75 51 LEU B C 1
ATOM 5405 O O . LEU B 1 51 ? -17.906 26.297 13.859 1 91.75 51 LEU B O 1
ATOM 5409 N N . GLY B 1 52 ? -20.047 25.891 13.438 1 90.5 52 GLY B N 1
ATOM 5410 C CA . GLY B 1 52 ? -19.734 24.75 12.594 1 90.5 52 GLY B CA 1
ATOM 5411 C C . GLY B 1 52 ? -18.812 25.078 11.438 1 90.5 52 GLY B C 1
ATOM 5412 O O . GLY B 1 52 ? -17.891 24.328 11.133 1 90.5 52 GLY B O 1
ATOM 5413 N N . GLY B 1 53 ? -19 26.219 10.797 1 88 53 GLY B N 1
ATOM 5414 C CA . GLY B 1 53 ? -18.219 26.656 9.648 1 88 53 GLY B CA 1
ATOM 5415 C C . GLY B 1 53 ? -16.797 27.062 10.016 1 88 53 GLY B C 1
ATOM 5416 O O . GLY B 1 53 ? -15.891 26.984 9.18 1 88 53 GLY B O 1
ATOM 5417 N N . THR B 1 54 ? -16.641 27.453 11.234 1 81.81 54 THR B N 1
ATOM 5418 C CA . THR B 1 54 ? -15.328 27.953 11.648 1 81.81 54 THR B CA 1
ATOM 5419 C C . THR B 1 54 ? -14.461 26.812 12.164 1 81.81 54 THR B C 1
ATOM 5421 O O . THR B 1 54 ? -13.242 26.812 12 1 81.81 54 THR B O 1
ATOM 5424 N N . LEU B 1 55 ? -15.109 25.828 12.672 1 79.56 55 LEU B N 1
ATOM 5425 C CA . LEU B 1 55 ? -14.422 24.703 13.312 1 79.56 55 LEU B CA 1
ATOM 5426 C C . LEU B 1 55 ? -13.586 23.938 12.297 1 79.56 55 LEU B C 1
ATOM 5428 O O . LEU B 1 55 ? -12.57 23.328 12.656 1 79.56 55 LEU B O 1
ATOM 5432 N N . LYS B 1 56 ? -13.914 23.984 11.039 1 77.38 56 LYS B N 1
ATOM 5433 C CA . LYS B 1 56 ? -13.234 23.188 10.031 1 77.38 56 LYS B CA 1
ATOM 5434 C C . LYS B 1 56 ? -11.789 23.656 9.836 1 77.38 56 LYS B C 1
ATOM 5436 O O . LYS B 1 56 ? -10.922 22.875 9.453 1 77.38 56 LYS B O 1
ATOM 5441 N N . TYR B 1 57 ? -11.562 24.891 10.195 1 64.75 57 TYR B N 1
ATOM 5442 C CA . TYR B 1 57 ? -10.242 25.453 9.953 1 64.75 57 TYR B CA 1
ATOM 5443 C C . TYR B 1 57 ? -9.234 24.953 10.977 1 64.75 57 TYR B C 1
ATOM 5445 O O . TYR B 1 57 ? -8.023 25.062 10.773 1 64.75 57 TYR B O 1
ATOM 5453 N N . VAL B 1 58 ? -9.828 24.484 12.055 1 60.75 58 VAL B N 1
ATOM 5454 C CA . VAL B 1 58 ? -8.922 24.047 13.102 1 60.75 58 VAL B CA 1
ATOM 5455 C C . VAL B 1 58 ? -9.023 22.531 13.258 1 60.75 58 VAL B C 1
ATOM 5457 O O . VAL B 1 58 ? -8.539 21.969 14.25 1 60.75 58 VAL B O 1
ATOM 5460 N N . GLY B 1 59 ? -9.68 21.844 12.43 1 63.44 59 GLY B N 1
ATOM 5461 C CA . GLY B 1 59 ? -9.68 20.391 12.367 1 63.44 59 GLY B CA 1
ATOM 5462 C C . GLY B 1 59 ? -10.727 19.75 13.266 1 63.44 59 GLY B C 1
ATOM 5463 O O . GLY B 1 59 ? -10.758 18.531 13.422 1 63.44 59 GLY B O 1
ATOM 5464 N N . TYR B 1 60 ? -11.516 20.531 13.977 1 68.94 60 TYR B N 1
ATOM 5465 C CA . TYR B 1 60 ? -12.594 20 14.797 1 68.94 60 TYR B CA 1
ATOM 5466 C C . TYR B 1 60 ? -13.781 19.578 13.93 1 68.94 60 TYR B C 1
ATOM 5468 O O . TYR B 1 60 ? -14.875 20.125 14.047 1 68.94 60 TYR B O 1
ATOM 5476 N N . TYR B 1 61 ? -13.516 18.562 13.117 1 75.19 61 TYR B N 1
ATOM 5477 C CA . TYR B 1 61 ? -14.469 18.203 12.078 1 75.19 61 TYR B CA 1
ATOM 5478 C C . TYR B 1 61 ? -15.719 17.562 12.68 1 75.19 61 TYR B C 1
ATOM 5480 O O . TYR B 1 61 ? -16.828 17.828 12.234 1 75.19 61 TYR B O 1
ATOM 5488 N N . ASP B 1 62 ? -15.555 16.781 13.703 1 77.25 62 ASP B N 1
ATOM 5489 C CA . ASP B 1 62 ? -16.703 16.109 14.312 1 77.25 62 ASP B CA 1
ATOM 5490 C C . ASP B 1 62 ? -17.656 17.109 14.961 1 77.25 62 ASP B C 1
ATOM 5492 O O . ASP B 1 62 ? -18.875 17.016 14.789 1 77.25 62 ASP B O 1
ATOM 5496 N N . GLU B 1 63 ? -17.078 17.938 15.719 1 80.12 63 GLU B N 1
ATOM 5497 C CA . GLU B 1 63 ? -17.906 18.969 16.344 1 80.12 63 GLU B CA 1
ATOM 5498 C C . GLU B 1 63 ? -18.578 19.844 15.281 1 80.12 63 GLU B C 1
ATOM 5500 O O . GLU B 1 63 ? -19.75 20.203 15.43 1 80.12 63 GLU B O 1
ATOM 5505 N N . ALA B 1 64 ? -17.797 20.156 14.289 1 87.44 64 ALA B N 1
ATOM 5506 C CA . ALA B 1 64 ? -18.359 20.938 13.188 1 87.44 64 ALA B CA 1
ATOM 5507 C C . ALA B 1 64 ? -19.547 20.234 12.562 1 87.44 64 ALA B C 1
ATOM 5509 O O . ALA B 1 64 ? -20.609 20.828 12.383 1 87.44 64 ALA B O 1
ATOM 5510 N N . GLU B 1 65 ? -19.344 19 12.305 1 88.44 65 GLU B N 1
ATOM 5511 C CA . GLU B 1 65 ? -20.375 18.188 11.695 1 88.44 65 GLU B CA 1
ATOM 5512 C C . GLU B 1 65 ? -21.625 18.125 12.586 1 88.44 65 GLU B C 1
ATOM 5514 O O . GLU B 1 65 ? -22.75 18.25 12.109 1 88.44 65 GLU B O 1
ATOM 5519 N N . LYS B 1 66 ? -21.438 17.922 13.836 1 88.5 66 LYS B N 1
ATOM 5520 C CA . LYS B 1 66 ? -22.547 17.844 14.789 1 88.5 66 LYS B CA 1
ATOM 5521 C C . LYS B 1 66 ? -23.359 19.125 14.805 1 88.5 66 LYS B C 1
ATOM 5523 O O . LYS B 1 66 ? -24.594 19.094 14.773 1 88.5 66 LYS B O 1
ATOM 5528 N N . ASN B 1 67 ? -22.734 20.219 14.891 1 92.38 67 ASN B N 1
ATOM 5529 C CA . ASN B 1 67 ? -23.422 21.5 14.922 1 92.38 67 ASN B CA 1
ATOM 5530 C C . ASN B 1 67 ? -24.203 21.766 13.641 1 92.38 67 ASN B C 1
ATOM 5532 O O . ASN B 1 67 ? -25.344 22.219 13.68 1 92.38 67 ASN B O 1
ATOM 5536 N N . LEU B 1 68 ? -23.562 21.422 12.578 1 94.38 68 LEU B N 1
ATOM 5537 C CA . LEU B 1 68 ? -24.188 21.703 11.297 1 94.38 68 LEU B CA 1
ATOM 5538 C C . LEU B 1 68 ? -25.344 20.734 11.031 1 94.38 68 LEU B C 1
ATOM 5540 O O . LEU B 1 68 ? -26.375 21.125 10.469 1 94.38 68 LEU B O 1
ATOM 5544 N N . LYS B 1 69 ? -25.219 19.562 11.492 1 93.62 69 LYS B N 1
ATOM 5545 C CA . LYS B 1 69 ? -26.328 18.609 11.375 1 93.62 69 LYS B CA 1
ATOM 5546 C C . LYS B 1 69 ? -27.5 19.031 12.258 1 93.62 69 LYS B C 1
ATOM 5548 O O . LYS B 1 69 ? -28.672 18.875 11.867 1 93.62 69 LYS B O 1
ATOM 5553 N N . LYS B 1 70 ? -27.156 19.453 13.375 1 93.44 70 LYS B N 1
ATOM 5554 C CA . LYS B 1 70 ? -28.203 19.984 14.242 1 93.44 70 LYS B CA 1
ATOM 5555 C C . LYS B 1 70 ? -28.922 21.156 13.594 1 93.44 70 LYS B C 1
ATOM 5557 O O . LYS B 1 70 ? -30.156 21.234 13.633 1 93.44 70 LYS B O 1
ATOM 5562 N N . SER B 1 71 ? -28.172 22.016 13.055 1 94.81 71 SER B N 1
ATOM 5563 C CA . SER B 1 71 ? -28.75 23.141 12.32 1 94.81 71 SER B CA 1
ATOM 5564 C C . SER B 1 71 ? -29.672 22.656 11.211 1 94.81 71 SER B C 1
ATOM 5566 O O . SER B 1 71 ? -30.797 23.141 11.07 1 94.81 71 SER B O 1
ATOM 5568 N N . LEU B 1 72 ? -29.219 21.719 10.492 1 94.69 72 LEU B N 1
ATOM 5569 C CA . LEU B 1 72 ? -30 21.156 9.383 1 94.69 72 LEU B CA 1
ATOM 5570 C C . LEU B 1 72 ? -31.281 20.531 9.891 1 94.69 72 LEU B C 1
ATOM 5572 O O . LEU B 1 72 ? -32.344 20.703 9.273 1 94.69 72 LEU B O 1
ATOM 5576 N N . GLU B 1 73 ? -31.188 19.891 10.938 1 94 73 GLU B N 1
ATOM 5577 C CA . GLU B 1 73 ? -32.375 19.25 11.516 1 94 73 GLU B CA 1
ATOM 5578 C C . GLU B 1 73 ? -33.406 20.281 11.945 1 94 73 GLU B C 1
ATOM 5580 O O . GLU B 1 73 ? -34.594 20.125 11.695 1 94 73 GLU B O 1
ATOM 5585 N N . ILE B 1 74 ? -32.969 21.25 12.586 1 92.81 74 ILE B N 1
ATOM 5586 C CA . ILE B 1 74 ? -33.875 22.297 13.062 1 92.81 74 ILE B CA 1
ATOM 5587 C C . ILE B 1 74 ? -34.531 22.984 11.867 1 92.81 74 ILE B C 1
ATOM 5589 O O . ILE B 1 74 ? -35.75 23.188 11.852 1 92.81 74 ILE B O 1
ATOM 5593 N N . ILE B 1 75 ? -33.781 23.266 10.906 1 93 75 ILE B N 1
ATOM 5594 C CA . ILE B 1 75 ? -34.312 23.938 9.719 1 93 75 ILE B CA 1
ATOM 5595 C C . ILE B 1 75 ? -35.344 23.031 9.031 1 93 75 ILE B C 1
ATOM 5597 O O . ILE B 1 75 ? -36.406 23.484 8.633 1 93 75 ILE B O 1
ATOM 5601 N N . LYS B 1 76 ? -34.938 21.844 8.883 1 93.38 76 LYS B N 1
ATOM 5602 C CA . LYS B 1 76 ? -35.812 20.891 8.234 1 93.38 76 LYS B CA 1
ATOM 5603 C C . LYS B 1 76 ? -37.156 20.797 8.953 1 93.38 76 LYS B C 1
ATOM 5605 O O . LYS B 1 76 ? -38.219 20.781 8.32 1 93.38 76 LYS B O 1
ATOM 5610 N N . ASN B 1 77 ? -37.125 20.766 10.211 1 91.12 77 ASN B N 1
ATOM 5611 C CA . ASN B 1 77 ? -38.344 20.672 11.008 1 91.12 77 ASN B CA 1
ATOM 5612 C C . ASN B 1 77 ? -39.156 21.953 10.922 1 91.12 77 ASN B C 1
ATOM 5614 O O . ASN B 1 77 ? -40.406 21.906 10.898 1 91.12 77 ASN B O 1
ATOM 5618 N N . LYS B 1 78 ? -38.5 22.984 10.852 1 86.44 78 LYS B N 1
ATOM 5619 C CA . LYS B 1 78 ? -39.156 24.281 10.898 1 86.44 78 LYS B CA 1
ATOM 5620 C C . LYS B 1 78 ? -39.625 24.719 9.508 1 86.44 78 LYS B C 1
ATOM 5622 O O . LYS B 1 78 ? -40.719 25.266 9.352 1 86.44 78 LYS B O 1
ATOM 5627 N N . TYR B 1 79 ? -38.75 24.5 8.57 1 86.5 79 TYR B N 1
ATOM 5628 C CA . TYR B 1 79 ? -39 25.125 7.277 1 86.5 79 TYR B CA 1
ATOM 5629 C C . TYR B 1 79 ? -39 24.094 6.156 1 86.5 79 TYR B C 1
ATOM 5631 O O . TYR B 1 79 ? -39.344 24.391 5.02 1 86.5 79 TYR B O 1
ATOM 5639 N N . GLY B 1 80 ? -38.594 22.906 6.477 1 86 80 GLY B N 1
ATOM 5640 C CA . GLY B 1 80 ? -38.375 21.906 5.438 1 86 80 GLY B CA 1
ATOM 5641 C C . GLY B 1 80 ? -36.969 21.859 4.938 1 86 80 GLY B C 1
ATOM 5642 O O . GLY B 1 80 ? -36.094 22.625 5.402 1 86 80 GLY B O 1
ATOM 5643 N N . ASP B 1 81 ? -36.656 20.969 3.938 1 91 81 ASP B N 1
ATOM 5644 C CA . ASP B 1 81 ? -35.281 20.75 3.5 1 91 81 ASP B CA 1
ATOM 5645 C C . ASP B 1 81 ? -35.062 21.266 2.08 1 91 81 ASP B C 1
ATOM 5647 O O . ASP B 1 81 ? -34.062 20.953 1.442 1 91 81 ASP B O 1
ATOM 5651 N N . ASN B 1 82 ? -36.062 22.031 1.627 1 88.88 82 ASN B N 1
ATOM 5652 C CA . ASN B 1 82 ? -35.938 22.625 0.297 1 88.88 82 ASN B CA 1
ATOM 5653 C C . ASN B 1 82 ? -35.969 24.156 0.35 1 88.88 82 ASN B C 1
ATOM 5655 O O . ASN B 1 82 ? -36.812 24.766 -0.316 1 88.88 82 ASN B O 1
ATOM 5659 N N . ASN B 1 83 ? -35.156 24.75 1.074 1 86.12 83 ASN B N 1
ATOM 5660 C CA . ASN B 1 83 ? -35.031 26.188 1.187 1 86.12 83 ASN B CA 1
ATOM 5661 C C . ASN B 1 83 ? -33.562 26.625 1.286 1 86.12 83 ASN B C 1
ATOM 5663 O O . ASN B 1 83 ? -32.688 25.797 1.531 1 86.12 83 ASN B O 1
ATOM 5667 N N . LEU B 1 84 ? -33.312 27.859 1.096 1 86.69 84 LEU B N 1
ATOM 5668 C CA . LEU B 1 84 ? -31.969 28.375 0.968 1 86.69 84 LEU B CA 1
ATOM 5669 C C . LEU B 1 84 ? -31.234 28.312 2.303 1 86.69 84 LEU B C 1
ATOM 5671 O O . LEU B 1 84 ? -30 28.156 2.334 1 86.69 84 LEU B O 1
ATOM 5675 N N . ALA B 1 85 ? -31.969 28.406 3.354 1 86.12 85 ALA B N 1
ATOM 5676 C CA . ALA B 1 85 ? -31.344 28.266 4.668 1 86.12 85 ALA B CA 1
ATOM 5677 C C . ALA B 1 85 ? -30.766 26.859 4.844 1 86.12 85 ALA B C 1
ATOM 5679 O O . ALA B 1 85 ? -29.656 26.703 5.355 1 86.12 85 ALA B O 1
ATOM 5680 N N . TYR B 1 86 ? -31.547 25.922 4.434 1 93 86 TYR B N 1
ATOM 5681 C CA . TYR B 1 86 ? -31.078 24.547 4.453 1 93 86 TYR B CA 1
ATOM 5682 C C . TYR B 1 86 ? -29.859 24.375 3.553 1 93 86 TYR B C 1
ATOM 5684 O O . TYR B 1 86 ? -28.875 23.734 3.943 1 93 86 TYR B O 1
ATOM 5692 N N . ALA B 1 87 ? -29.922 24.922 2.395 1 92.12 87 ALA B N 1
ATOM 5693 C CA . ALA B 1 87 ? -28.828 24.844 1.444 1 92.12 87 ALA B CA 1
ATOM 5694 C C . ALA B 1 87 ? -27.547 25.438 2.035 1 92.12 87 ALA B C 1
ATOM 5696 O O . ALA B 1 87 ? -26.453 24.875 1.857 1 92.12 87 ALA B O 1
ATOM 5697 N N . THR B 1 88 ? -27.656 26.5 2.676 1 89.25 88 THR B N 1
ATOM 5698 C CA . THR B 1 88 ? -26.516 27.172 3.275 1 89.25 88 THR B CA 1
ATOM 5699 C C . THR B 1 88 ? -25.859 26.297 4.34 1 89.25 88 THR B C 1
ATOM 5701 O O . THR B 1 88 ? -24.641 26.141 4.363 1 89.25 88 THR B O 1
ATOM 5704 N N . SER B 1 89 ? -26.672 25.75 5.203 1 92.56 89 SER B N 1
ATOM 5705 C CA . SER B 1 89 ? -26.156 24.859 6.234 1 92.56 89 SER B CA 1
ATOM 5706 C C . SER B 1 89 ? -25.531 23.609 5.621 1 92.56 89 SER B C 1
ATOM 5708 O O . SER B 1 89 ? -24.5 23.141 6.086 1 92.56 89 SER B O 1
ATOM 5710 N N . LEU B 1 90 ? -26.172 23.141 4.621 1 93.56 90 LEU B N 1
ATOM 5711 C CA . LEU B 1 90 ? -25.641 21.969 3.939 1 93.56 90 LEU B CA 1
ATOM 5712 C C . LEU B 1 90 ? -24.328 22.266 3.248 1 93.56 90 LEU B C 1
ATOM 5714 O O . LEU B 1 90 ? -23.438 21.422 3.205 1 93.56 90 LEU B O 1
ATOM 5718 N N . LEU B 1 91 ? -24.203 23.375 2.705 1 90.06 91 LEU B N 1
ATOM 5719 C CA . LEU B 1 91 ? -22.953 23.797 2.084 1 90.06 91 LEU B CA 1
ATOM 5720 C C . LEU B 1 91 ? -21.828 23.859 3.117 1 90.06 91 LEU B C 1
ATOM 5722 O O . LEU B 1 91 ? -20.703 23.453 2.848 1 90.06 91 LEU B O 1
ATOM 5726 N N . ASN B 1 92 ? -22.156 24.422 4.23 1 88.94 92 ASN B N 1
ATOM 5727 C CA . ASN B 1 92 ? -21.172 24.469 5.305 1 88.94 92 ASN B CA 1
ATOM 5728 C C . ASN B 1 92 ? -20.734 23.078 5.734 1 88.94 92 ASN B C 1
ATOM 5730 O O . ASN B 1 92 ? -19.547 22.828 5.977 1 88.94 92 ASN B O 1
ATOM 5734 N N . LEU B 1 93 ? -21.672 22.234 5.828 1 91.94 93 LEU B N 1
ATOM 5735 C CA . LEU B 1 93 ? -21.344 20.844 6.164 1 91.94 93 LEU B CA 1
ATOM 5736 C C . LEU B 1 93 ? -20.484 20.219 5.082 1 91.94 93 LEU B C 1
ATOM 5738 O O . LEU B 1 93 ? -19.531 19.484 5.387 1 91.94 93 LEU B O 1
ATOM 5742 N N . THR B 1 94 ? -20.812 20.531 3.918 1 88.5 94 THR B N 1
ATOM 5743 C CA . THR B 1 94 ? -20.047 20.016 2.781 1 88.5 94 THR B CA 1
ATOM 5744 C C . THR B 1 94 ? -18.594 20.484 2.84 1 88.5 94 THR B C 1
ATOM 5746 O O . THR B 1 94 ? -17.672 19.719 2.57 1 88.5 94 THR B O 1
ATOM 5749 N N . GLU B 1 95 ? -18.391 21.688 3.148 1 84.5 95 GLU B N 1
ATOM 5750 C CA . GLU B 1 95 ? -17.047 22.234 3.295 1 84.5 95 GLU B CA 1
ATOM 5751 C C . GLU B 1 95 ? -16.281 21.516 4.414 1 84.5 95 GLU B C 1
ATOM 5753 O O . GLU B 1 95 ? -15.086 21.266 4.293 1 84.5 95 GLU B O 1
ATOM 5758 N N . VAL B 1 96 ? -17 21.25 5.445 1 81.94 96 VAL B N 1
ATOM 5759 C CA . VAL B 1 96 ? -16.391 20.5 6.539 1 81.94 96 VAL B CA 1
ATOM 5760 C C . VAL B 1 96 ? -15.938 19.125 6.043 1 81.94 96 VAL B C 1
ATOM 5762 O O . VAL B 1 96 ? -14.828 18.688 6.348 1 81.94 96 VAL B O 1
ATOM 5765 N N . TYR B 1 97 ? -16.781 18.531 5.285 1 80.75 97 TYR B N 1
ATOM 5766 C CA . TYR B 1 97 ? -16.438 17.234 4.73 1 80.75 97 TYR B CA 1
ATOM 5767 C C . TYR B 1 97 ? -15.234 17.328 3.805 1 80.75 97 TYR B C 1
ATOM 5769 O O . TYR B 1 97 ? -14.375 16.438 3.785 1 80.75 97 TYR B O 1
ATOM 5777 N N . ARG B 1 98 ? -15.164 18.375 3.111 1 77.5 98 ARG B N 1
ATOM 5778 C CA . ARG B 1 98 ? -14.031 18.609 2.221 1 77.5 98 ARG B CA 1
ATOM 5779 C C . ARG B 1 98 ? -12.727 18.703 3.006 1 77.5 98 ARG B C 1
ATOM 5781 O O . ARG B 1 98 ? -11.742 18.047 2.666 1 77.5 98 ARG B O 1
ATOM 5788 N N . PHE B 1 99 ? -12.805 19.484 4.078 1 67.44 99 PHE B N 1
ATOM 5789 C CA . PHE B 1 99 ? -11.633 19.641 4.934 1 67.44 99 PHE B CA 1
ATOM 5790 C C . PHE B 1 99 ? -11.266 18.328 5.609 1 67.44 99 PHE B C 1
ATOM 5792 O O . PHE B 1 99 ? -10.086 18.031 5.801 1 67.44 99 PHE B O 1
ATOM 5799 N N . ALA B 1 100 ? -12.312 17.609 5.91 1 62.97 100 ALA B N 1
ATOM 5800 C CA . ALA B 1 100 ? -12.125 16.328 6.582 1 62.97 100 ALA B CA 1
ATOM 5801 C C . ALA B 1 100 ? -11.781 15.227 5.582 1 62.97 100 ALA B C 1
ATOM 5803 O O . ALA B 1 100 ? -11.688 14.055 5.949 1 62.97 100 ALA B O 1
ATOM 5804 N N . GLN B 1 101 ? -11.719 15.641 4.328 1 58.22 101 GLN B N 1
ATOM 5805 C CA . GLN B 1 101 ? -11.344 14.766 3.217 1 58.22 101 GLN B CA 1
ATOM 5806 C C . GLN B 1 101 ? -12.352 13.625 3.053 1 58.22 101 GLN B C 1
ATOM 5808 O O . GLN B 1 101 ? -11.984 12.523 2.643 1 58.22 101 GLN B O 1
ATOM 5813 N N . LYS B 1 102 ? -13.562 13.875 3.562 1 64.81 102 LYS B N 1
ATOM 5814 C CA . LYS B 1 102 ? -14.672 12.961 3.32 1 64.81 102 LYS B CA 1
ATOM 5815 C C . LYS B 1 102 ? -15.289 13.195 1.946 1 64.81 102 LYS B C 1
ATOM 5817 O O . LYS B 1 102 ? -16.453 13.586 1.843 1 64.81 102 LYS B O 1
ATOM 5822 N N . PHE B 1 103 ? -14.602 12.938 0.909 1 61.91 103 PHE B N 1
ATOM 5823 C CA . PHE B 1 103 ? -14.914 13.359 -0.452 1 61.91 103 PHE B CA 1
ATOM 5824 C C . PHE B 1 103 ? -16.141 12.633 -0.975 1 61.91 103 PHE B C 1
ATOM 5826 O O . PHE B 1 103 ? -16.859 13.164 -1.827 1 61.91 103 PHE B O 1
ATOM 5833 N N . ASN B 1 104 ? -16.406 11.516 -0.419 1 59.16 104 ASN B N 1
ATOM 5834 C CA . ASN B 1 104 ? -17.547 10.719 -0.867 1 59.16 104 ASN B CA 1
ATOM 5835 C C . ASN B 1 104 ? -18.859 11.406 -0.565 1 59.16 104 ASN B C 1
ATOM 5837 O O . ASN B 1 104 ? -19.875 11.148 -1.224 1 59.16 104 ASN B O 1
ATOM 5841 N N . LEU B 1 105 ? -18.828 12.227 0.335 1 70.5 105 LEU B N 1
ATOM 5842 C CA . LEU B 1 105 ? -20.062 12.883 0.753 1 70.5 105 LEU B CA 1
ATOM 5843 C C . LEU B 1 105 ? -20.234 14.211 0.021 1 70.5 105 LEU B C 1
ATOM 5845 O O . LEU B 1 105 ? -21.328 14.789 0.04 1 70.5 105 LEU B O 1
ATOM 5849 N N . LEU B 1 106 ? -19.25 14.578 -0.681 1 79.94 106 LEU B N 1
ATOM 5850 C CA . LEU B 1 106 ? -19.266 15.93 -1.239 1 79.94 106 LEU B CA 1
ATOM 5851 C C . LEU B 1 106 ? -20.188 16.016 -2.443 1 79.94 106 LEU B C 1
ATOM 5853 O O . LEU B 1 106 ? -21.031 16.906 -2.52 1 79.94 106 LEU B O 1
ATOM 5857 N N . GLU B 1 107 ? -20.094 15.109 -3.264 1 78.31 107 GLU B N 1
ATOM 5858 C CA . GLU B 1 107 ? -20.828 15.195 -4.52 1 78.31 107 GLU B CA 1
ATOM 5859 C C . GLU B 1 107 ? -22.328 15.227 -4.273 1 78.31 107 GLU B C 1
ATOM 5861 O O . GLU B 1 107 ? -23.047 16.094 -4.812 1 78.31 107 GLU B O 1
ATOM 5866 N N . GLU B 1 108 ? -22.797 14.305 -3.475 1 80.62 108 GLU B N 1
ATOM 5867 C CA . GLU B 1 108 ? -24.219 14.242 -3.174 1 80.62 108 GLU B CA 1
ATOM 5868 C C . GLU B 1 108 ? -24.703 15.531 -2.523 1 80.62 108 GLU B C 1
ATOM 5870 O O . GLU B 1 108 ? -25.781 16.031 -2.844 1 80.62 108 GLU B O 1
ATOM 5875 N N . ASN B 1 109 ? -23.969 16 -1.655 1 89.94 109 ASN B N 1
ATOM 5876 C CA . ASN B 1 109 ? -24.344 17.25 -0.999 1 89.94 109 ASN B CA 1
ATOM 5877 C C . ASN B 1 109 ? -24.406 18.406 -1.991 1 89.94 109 ASN B C 1
ATOM 5879 O O . ASN B 1 109 ? -25.359 19.172 -1.991 1 89.94 109 ASN B O 1
ATOM 5883 N N . TYR B 1 110 ? -23.422 18.438 -2.877 1 90.75 110 TYR B N 1
ATOM 5884 C CA . TYR B 1 110 ? -23.406 19.5 -3.865 1 90.75 110 TYR B CA 1
ATOM 5885 C C . TYR B 1 110 ? -24.609 19.406 -4.789 1 90.75 110 TYR B C 1
ATOM 5887 O O . TYR B 1 110 ? -25.25 20.422 -5.094 1 90.75 110 TYR B O 1
ATOM 5895 N N . LYS B 1 111 ? -24.922 18.25 -5.199 1 88.44 111 LYS B N 1
ATOM 5896 C CA . LYS B 1 111 ? -26.078 18.062 -6.082 1 88.44 111 LYS B CA 1
ATOM 5897 C C . LYS B 1 111 ? -27.375 18.469 -5.398 1 88.44 111 LYS B C 1
ATOM 5899 O O . LYS B 1 111 ? -28.219 19.125 -6.008 1 88.44 111 LYS B O 1
ATOM 5904 N N . LYS B 1 112 ? -27.453 18.078 -4.199 1 91.5 112 LYS B N 1
ATOM 5905 C CA . LYS B 1 112 ? -28.641 18.469 -3.434 1 91.5 112 LYS B CA 1
ATOM 5906 C C . LYS B 1 112 ? -28.719 19.984 -3.291 1 91.5 112 LYS B C 1
ATOM 5908 O O . LYS B 1 112 ? -29.797 20.578 -3.432 1 91.5 112 LYS B O 1
ATOM 5913 N N . ILE B 1 113 ? -27.672 20.609 -3.059 1 92.94 113 ILE B N 1
ATOM 5914 C CA . ILE B 1 113 ? -27.641 22.062 -2.887 1 92.94 113 ILE B CA 1
ATOM 5915 C C . ILE B 1 113 ? -28.016 22.75 -4.199 1 92.94 113 ILE B C 1
ATOM 5917 O O . ILE B 1 113 ? -28.812 23.688 -4.211 1 92.94 113 ILE B O 1
ATOM 5921 N N . VAL B 1 114 ? -27.484 22.25 -5.27 1 90.69 114 VAL B N 1
ATOM 5922 C CA . VAL B 1 114 ? -27.812 22.781 -6.59 1 90.69 114 VAL B CA 1
ATOM 5923 C C . VAL B 1 114 ? -29.312 22.688 -6.84 1 90.69 114 VAL B C 1
ATOM 5925 O O . VAL B 1 114 ? -29.938 23.656 -7.293 1 90.69 114 VAL B O 1
ATOM 5928 N N . LYS B 1 115 ? -29.844 21.578 -6.508 1 90.56 115 LYS B N 1
ATOM 5929 C CA . LYS B 1 115 ? -31.266 21.359 -6.699 1 90.56 115 LYS B CA 1
ATOM 5930 C C . LYS B 1 115 ? -32.094 22.328 -5.859 1 90.56 115 LYS B C 1
ATOM 5932 O O . LYS B 1 115 ? -33.094 22.891 -6.336 1 90.56 115 LYS B O 1
ATOM 5937 N N . ILE B 1 116 ? -31.703 22.516 -4.691 1 91.31 116 ILE B N 1
ATOM 5938 C CA . ILE B 1 116 ? -32.406 23.438 -3.811 1 91.31 116 ILE B CA 1
ATOM 5939 C C . ILE B 1 116 ? -32.375 24.844 -4.398 1 91.31 116 ILE B C 1
ATOM 5941 O O . ILE B 1 116 ? -33.406 25.547 -4.426 1 91.31 116 ILE B O 1
ATOM 5945 N N . TYR B 1 117 ? -31.25 25.234 -4.867 1 91.19 117 TYR B N 1
ATOM 5946 C CA . TYR B 1 117 ? -31.141 26.562 -5.469 1 91.19 117 TYR B CA 1
ATOM 5947 C C . TYR B 1 117 ? -32.031 26.672 -6.699 1 91.19 117 TYR B C 1
ATOM 5949 O O . TYR B 1 117 ? -32.719 27.688 -6.891 1 91.19 117 TYR B O 1
ATOM 5957 N N . GLN B 1 118 ? -32.062 25.688 -7.488 1 88.94 118 GLN B N 1
ATOM 5958 C CA . GLN B 1 118 ? -32.906 25.688 -8.688 1 88.94 118 GLN B CA 1
ATOM 5959 C C . GLN B 1 118 ? -34.375 25.703 -8.336 1 88.94 118 GLN B C 1
ATOM 5961 O O . GLN B 1 118 ? -35.156 26.469 -8.914 1 88.94 118 GLN B O 1
ATOM 5966 N N . ASP B 1 119 ? -34.719 24.906 -7.383 1 89.25 119 ASP B N 1
ATOM 5967 C CA . ASP B 1 119 ? -36.125 24.828 -6.953 1 89.25 119 ASP B CA 1
ATOM 5968 C C . ASP B 1 119 ? -36.594 26.156 -6.379 1 89.25 119 ASP B C 1
ATOM 5970 O O . ASP B 1 119 ? -37.781 26.453 -6.398 1 89.25 119 ASP B O 1
ATOM 5974 N N . ASN B 1 120 ? -35.719 26.922 -5.895 1 86.56 120 ASN B N 1
ATOM 5975 C CA . ASN B 1 120 ? -36.062 28.188 -5.273 1 86.56 120 ASN B CA 1
ATOM 5976 C C . ASN B 1 120 ? -35.75 29.375 -6.176 1 86.56 120 ASN B C 1
ATOM 5978 O O . ASN B 1 120 ? -35.656 30.516 -5.711 1 86.56 120 ASN B O 1
ATOM 5982 N N . SER B 1 121 ? -35.531 29.062 -7.457 1 85 121 SER B N 1
ATOM 5983 C CA . SER B 1 121 ? -35.25 30.062 -8.492 1 85 121 SER B CA 1
ATOM 5984 C C . SER B 1 121 ? -34.125 31 -8.055 1 85 121 SER B C 1
ATOM 5986 O O . SER B 1 121 ? -34.219 32.219 -8.219 1 85 121 SER B O 1
ATOM 5988 N N . ALA B 1 122 ? -33.125 30.406 -7.383 1 85 122 ALA B N 1
ATOM 5989 C CA . ALA B 1 122 ? -32 31.188 -6.879 1 85 122 ALA B CA 1
ATOM 5990 C C . ALA B 1 122 ? -30.703 30.797 -7.605 1 85 122 ALA B C 1
ATOM 5992 O O . ALA B 1 122 ? -29.609 31.078 -7.117 1 85 122 ALA B O 1
ATOM 5993 N N . ASP B 1 123 ? -30.812 30.141 -8.758 1 85.38 123 ASP B N 1
ATOM 5994 C CA . ASP B 1 123 ? -29.656 29.594 -9.477 1 85.38 123 ASP B CA 1
ATOM 5995 C C . ASP B 1 123 ? -29.031 30.656 -10.383 1 85.38 123 ASP B C 1
ATOM 5997 O O . ASP B 1 123 ? -28.344 30.312 -11.352 1 85.38 123 ASP B O 1
ATOM 6001 N N . ASN B 1 124 ? -29.312 31.875 -10.117 1 82.38 124 ASN B N 1
ATOM 6002 C CA . ASN B 1 124 ? -28.688 32.969 -10.844 1 82.38 124 ASN B CA 1
ATOM 6003 C C . ASN B 1 124 ? -28.125 34.031 -9.891 1 82.38 124 ASN B C 1
ATOM 6005 O O . ASN B 1 124 ? -27.75 35.125 -10.32 1 82.38 124 ASN B O 1
ATOM 6009 N N . ASN B 1 125 ? -28.094 33.688 -8.633 1 81.38 125 ASN B N 1
ATOM 6010 C CA . ASN B 1 125 ? -27.609 34.656 -7.648 1 81.38 125 ASN B CA 1
ATOM 6011 C C . ASN B 1 125 ? -26.125 34.469 -7.371 1 81.38 125 ASN B C 1
ATOM 6013 O O . ASN B 1 125 ? -25.516 33.5 -7.836 1 81.38 125 ASN B O 1
ATOM 6017 N N . PHE B 1 126 ? -25.547 35.375 -6.66 1 82.94 126 PHE B N 1
ATOM 6018 C CA . PHE B 1 126 ? -24.125 35.406 -6.359 1 82.94 126 PHE B CA 1
ATOM 6019 C C . PHE B 1 126 ? -23.703 34.188 -5.559 1 82.94 126 PHE B C 1
ATOM 6021 O O . PHE B 1 126 ? -22.641 33.625 -5.816 1 82.94 126 PHE B O 1
ATOM 6028 N N . SER B 1 127 ? -24.516 33.781 -4.672 1 84.12 127 SER B N 1
ATOM 6029 C CA . SER B 1 127 ? -24.203 32.625 -3.834 1 84.12 127 SER B CA 1
ATOM 6030 C C . SER B 1 127 ? -24.141 31.344 -4.656 1 84.12 127 SER B C 1
ATOM 6032 O O . SER B 1 127 ? -23.344 30.453 -4.375 1 84.12 127 SER B O 1
ATOM 6034 N N . TYR B 1 128 ? -25.016 31.312 -5.68 1 88.44 128 TYR B N 1
ATOM 6035 C CA . TYR B 1 128 ? -25.016 30.141 -6.551 1 88.44 128 TYR B CA 1
ATOM 6036 C C . TYR B 1 128 ? -23.734 30.078 -7.383 1 88.44 128 TYR B C 1
ATOM 6038 O O . TYR B 1 128 ? -23.219 29 -7.645 1 88.44 128 TYR B O 1
ATOM 6046 N N . ALA B 1 129 ? -23.266 31.188 -7.777 1 89.06 129 ALA B N 1
ATOM 6047 C CA . ALA B 1 129 ? -22 31.234 -8.492 1 89.06 129 ALA B CA 1
ATOM 6048 C C . ALA B 1 129 ? -20.875 30.641 -7.641 1 89.06 129 ALA B C 1
ATOM 6050 O O . ALA B 1 129 ? -20.047 29.875 -8.141 1 89.06 129 ALA B O 1
ATOM 6051 N N . GLY B 1 130 ? -20.828 31.016 -6.414 1 87.81 130 GLY B N 1
ATOM 6052 C CA . GLY B 1 130 ? -19.859 30.453 -5.488 1 87.81 130 GLY B CA 1
ATOM 6053 C C . GLY B 1 130 ? -20 28.953 -5.324 1 87.81 130 GLY B C 1
ATOM 6054 O O . GLY B 1 130 ? -19 28.234 -5.273 1 87.81 130 GLY B O 1
ATOM 6055 N N . LEU B 1 131 ? -21.25 28.562 -5.266 1 88.38 131 LEU B N 1
ATOM 6056 C CA . LEU B 1 131 ? -21.531 27.125 -5.188 1 88.38 131 LEU B CA 1
ATOM 6057 C C . LEU B 1 131 ? -20.984 26.406 -6.414 1 88.38 131 LEU B C 1
ATOM 6059 O O . LEU B 1 131 ? -20.359 25.344 -6.289 1 88.38 131 LEU B O 1
ATOM 6063 N N . CYS B 1 132 ? -21.219 26.984 -7.52 1 91.31 132 CYS B N 1
ATOM 6064 C CA . CYS B 1 132 ? -20.75 26.391 -8.758 1 91.31 132 CYS B CA 1
ATOM 6065 C C . CYS B 1 132 ? -19.234 26.281 -8.766 1 91.31 132 CYS B C 1
ATOM 6067 O O . CYS B 1 132 ? -18.672 25.281 -9.195 1 91.31 132 CYS B O 1
ATOM 6069 N N . ASN B 1 133 ? -18.609 27.219 -8.297 1 88.62 133 ASN B N 1
ATOM 6070 C CA . ASN B 1 133 ? -17.156 27.203 -8.234 1 88.62 133 ASN B CA 1
ATOM 6071 C C . ASN B 1 133 ? -16.641 26.125 -7.285 1 88.62 133 ASN B C 1
ATOM 6073 O O . ASN B 1 133 ? -15.695 25.406 -7.617 1 88.62 133 ASN B O 1
ATOM 6077 N N . ASN B 1 134 ? -17.234 26.078 -6.172 1 85.06 134 ASN B N 1
ATOM 6078 C CA . ASN B 1 134 ? -16.859 25.047 -5.215 1 85.06 134 ASN B CA 1
ATOM 6079 C C . ASN B 1 134 ? -17.094 23.641 -5.766 1 85.06 134 ASN B C 1
ATOM 6081 O O . ASN B 1 134 ? -16.266 22.75 -5.609 1 85.06 134 ASN B O 1
ATOM 6085 N N . PHE B 1 135 ? -18.234 23.547 -6.363 1 88.12 135 PHE B N 1
ATOM 6086 C CA . PHE B 1 135 ? -18.578 22.266 -6.961 1 88.12 135 PHE B CA 1
ATOM 6087 C C . PHE B 1 135 ? -17.641 21.938 -8.117 1 88.12 135 PHE B C 1
ATOM 6089 O O . PHE B 1 135 ? -17.203 20.797 -8.266 1 88.12 135 PHE B O 1
ATOM 6096 N N . GLY B 1 136 ? -17.328 22.953 -8.836 1 88.06 136 GLY B N 1
ATOM 6097 C CA . GLY B 1 136 ? -16.359 22.797 -9.906 1 88.06 136 GLY B CA 1
ATOM 6098 C C . GLY B 1 136 ? -15 22.344 -9.406 1 88.06 136 GLY B C 1
ATOM 6099 O O . GLY B 1 136 ? -14.367 21.469 -10.008 1 88.06 136 GLY B O 1
ATOM 6100 N N . LEU B 1 137 ? -14.562 22.922 -8.289 1 81.88 137 LEU B N 1
ATOM 6101 C CA . LEU B 1 137 ? -13.281 22.547 -7.691 1 81.88 137 LEU B CA 1
ATOM 6102 C C . LEU B 1 137 ? -13.305 21.094 -7.215 1 81.88 137 LEU B C 1
ATOM 6104 O O . LEU B 1 137 ? -12.297 20.391 -7.324 1 81.88 137 LEU B O 1
ATOM 6108 N N . TYR B 1 138 ? -14.383 20.672 -6.672 1 79.75 138 TYR B N 1
ATOM 6109 C CA . TYR B 1 138 ? -14.539 19.266 -6.297 1 79.75 138 TYR B CA 1
ATOM 6110 C C . TYR B 1 138 ? -14.328 18.359 -7.5 1 79.75 138 TYR B C 1
ATOM 6112 O O . TYR B 1 138 ? -13.586 17.375 -7.418 1 79.75 138 TYR B O 1
ATOM 6120 N N . TYR B 1 139 ? -14.984 18.75 -8.617 1 76.81 139 TYR B N 1
ATOM 6121 C CA . TYR B 1 139 ? -14.891 17.922 -9.812 1 76.81 139 TYR B CA 1
ATOM 6122 C C . TYR B 1 139 ? -13.477 17.922 -10.375 1 76.81 139 TYR B C 1
ATOM 6124 O O . TYR B 1 139 ? -13.008 16.922 -10.922 1 76.81 139 TYR B O 1
ATOM 6132 N N . GLN B 1 140 ? -12.82 19.031 -10.188 1 77.31 140 GLN B N 1
ATOM 6133 C CA . GLN B 1 140 ? -11.406 19.078 -10.57 1 77.31 140 GLN B CA 1
ATOM 6134 C C . GLN B 1 140 ? -10.594 18.062 -9.766 1 77.31 140 GLN B C 1
ATOM 6136 O O . GLN B 1 140 ? -9.766 17.344 -10.32 1 77.31 140 GLN B O 1
ATOM 6141 N N . ASN B 1 141 ? -10.93 18.047 -8.555 1 65.81 141 ASN B N 1
ATOM 6142 C CA . ASN B 1 141 ? -10.18 17.203 -7.633 1 65.81 141 ASN B CA 1
ATOM 6143 C C . ASN B 1 141 ? -10.383 15.727 -7.945 1 65.81 141 ASN B C 1
ATOM 6145 O O . ASN B 1 141 ? -9.469 14.914 -7.762 1 65.81 141 ASN B O 1
ATOM 6149 N N . ILE B 1 142 ? -11.531 15.477 -8.484 1 62.69 142 ILE B N 1
ATOM 6150 C CA . ILE B 1 142 ? -11.797 14.07 -8.758 1 62.69 142 ILE B CA 1
ATOM 6151 C C . ILE B 1 142 ? -11.516 13.766 -10.227 1 62.69 142 ILE B C 1
ATOM 6153 O O . ILE B 1 142 ? -11.766 12.656 -10.695 1 62.69 142 ILE B O 1
ATOM 6157 N N . GLY B 1 143 ? -11.07 14.758 -11.016 1 63.22 143 GLY B N 1
ATOM 6158 C CA . GLY B 1 143 ? -10.57 14.555 -12.367 1 63.22 143 GLY B CA 1
ATOM 6159 C C . GLY B 1 143 ? -11.648 14.695 -13.422 1 63.22 143 GLY B C 1
ATOM 6160 O O . GLY B 1 143 ? -11.406 14.43 -14.602 1 63.22 143 GLY B O 1
ATOM 6161 N N . ASP B 1 144 ? -12.852 14.992 -13.047 1 70.06 144 ASP B N 1
ATOM 6162 C CA . ASP B 1 144 ? -13.914 15.281 -14.008 1 70.06 144 ASP B CA 1
ATOM 6163 C C . ASP B 1 144 ? -13.836 16.734 -14.492 1 70.06 144 ASP B C 1
ATOM 6165 O O . ASP B 1 144 ? -14.602 17.578 -14.031 1 70.06 144 ASP B O 1
ATOM 6169 N N . MET B 1 145 ? -12.969 16.875 -15.477 1 76 145 MET B N 1
ATOM 6170 C CA . MET B 1 145 ? -12.648 18.219 -15.93 1 76 145 MET B CA 1
ATOM 6171 C C . MET B 1 145 ? -13.812 18.828 -16.703 1 76 145 MET B C 1
ATOM 6173 O O . MET B 1 145 ? -14.023 20.047 -16.656 1 76 145 MET B O 1
ATOM 6177 N N . LYS B 1 146 ? -14.539 18 -17.391 1 80.25 146 LYS B N 1
ATOM 6178 C CA . LYS B 1 146 ? -15.672 18.531 -18.141 1 80.25 146 LYS B CA 1
ATOM 6179 C C . LYS B 1 146 ? -16.719 19.125 -17.219 1 80.25 146 LYS B C 1
ATOM 6181 O O . LYS B 1 146 ? -17.188 20.25 -17.422 1 80.25 146 LYS B O 1
ATOM 6186 N N . SER B 1 147 ? -17.062 18.328 -16.203 1 84.5 147 SER B N 1
ATOM 6187 C CA . SER B 1 147 ? -18.031 18.844 -15.242 1 84.5 147 SER B CA 1
ATOM 6188 C C . SER B 1 147 ? -17.484 20.078 -14.539 1 84.5 147 SER B C 1
ATOM 6190 O O . SER B 1 147 ? -18.234 21.031 -14.297 1 84.5 147 SER B O 1
ATOM 6192 N N . ALA B 1 148 ? -16.25 20.031 -14.227 1 87.94 148 ALA B N 1
ATOM 6193 C CA . ALA B 1 148 ? -15.617 21.188 -13.617 1 87.94 148 ALA B CA 1
ATOM 6194 C C . ALA B 1 148 ? -15.742 22.422 -14.508 1 87.94 148 ALA B C 1
ATOM 6196 O O . ALA B 1 148 ? -16.156 23.484 -14.055 1 87.94 148 ALA B O 1
ATOM 6197 N N . TYR B 1 149 ? -15.461 22.219 -15.766 1 89.5 149 TYR B N 1
ATOM 6198 C CA . TYR B 1 149 ? -15.523 23.297 -16.734 1 89.5 149 TYR B CA 1
ATOM 6199 C C . TYR B 1 149 ? -16.938 23.891 -16.812 1 89.5 149 TYR B C 1
ATOM 6201 O O . TYR B 1 149 ? -17.094 25.109 -16.75 1 89.5 149 TYR B O 1
ATOM 6209 N N . ASP B 1 150 ? -17.906 23.047 -16.922 1 90.25 150 ASP B N 1
ATOM 6210 C CA . ASP B 1 150 ? -19.297 23.484 -17.062 1 90.25 150 ASP B CA 1
ATOM 6211 C C . ASP B 1 150 ? -19.734 24.281 -15.836 1 90.25 150 ASP B C 1
ATOM 6213 O O . ASP B 1 150 ? -20.422 25.297 -15.969 1 90.25 150 ASP B O 1
ATOM 6217 N N . LEU B 1 151 ? -19.328 23.844 -14.734 1 93.12 151 LEU B N 1
ATOM 6218 C CA . LEU B 1 151 ? -19.734 24.516 -13.492 1 93.12 151 LEU B CA 1
ATOM 6219 C C . LEU B 1 151 ? -19.016 25.844 -13.344 1 93.12 151 LEU B C 1
ATOM 6221 O O . LEU B 1 151 ? -19.625 26.844 -12.938 1 93.12 151 LEU B O 1
ATOM 6225 N N . HIS B 1 152 ? -17.781 25.875 -13.641 1 93.5 152 HIS B N 1
ATOM 6226 C CA . HIS B 1 152 ? -17.062 27.141 -13.586 1 93.5 152 HIS B CA 1
ATOM 6227 C C . HIS B 1 152 ? -17.625 28.125 -14.602 1 93.5 152 HIS B C 1
ATOM 6229 O O . HIS B 1 152 ? -17.719 29.328 -14.312 1 93.5 152 HIS B O 1
ATOM 6235 N N . LEU B 1 153 ? -17.969 27.625 -15.758 1 92.06 153 LEU B N 1
ATOM 6236 C CA . LEU B 1 153 ? -18.562 28.469 -16.781 1 92.06 153 LEU B CA 1
ATOM 6237 C C . LEU B 1 153 ? -19.891 29.047 -16.297 1 92.06 153 LEU B C 1
ATOM 6239 O O . LEU B 1 153 ? -20.203 30.203 -16.562 1 92.06 153 LEU B O 1
ATOM 6243 N N . LYS B 1 154 ? -20.641 28.188 -15.719 1 91.94 154 LYS B N 1
ATOM 6244 C CA . LYS B 1 154 ? -21.891 28.656 -15.148 1 91.94 154 LYS B CA 1
ATOM 6245 C C . LYS B 1 154 ? -21.656 29.766 -14.125 1 91.94 154 LYS B C 1
ATOM 6247 O O . LYS B 1 154 ? -22.375 30.766 -14.102 1 91.94 154 LYS B O 1
ATOM 6252 N N . SER B 1 155 ? -20.719 29.547 -13.258 1 93.31 155 SER B N 1
ATOM 6253 C CA . SER B 1 155 ? -20.344 30.562 -12.281 1 93.31 155 SER B CA 1
ATOM 6254 C C . SER B 1 155 ? -19.953 31.859 -12.969 1 93.31 155 SER B C 1
ATOM 6256 O O . SER B 1 155 ? -20.391 32.938 -12.57 1 93.31 155 SER B O 1
ATOM 6258 N N . LEU B 1 156 ? -19.156 31.719 -13.984 1 91.56 156 LEU B N 1
ATOM 6259 C CA . LEU B 1 156 ? -18.688 32.875 -14.727 1 91.56 156 LEU B CA 1
ATOM 6260 C C . LEU B 1 156 ? -19.844 33.625 -15.352 1 91.56 156 LEU B C 1
ATOM 6262 O O . LEU B 1 156 ? -19.875 34.875 -15.328 1 91.56 156 LEU B O 1
ATOM 6266 N N . ASP B 1 157 ? -20.781 32.969 -15.93 1 89.44 157 ASP B N 1
ATOM 6267 C CA . ASP B 1 157 ? -21.953 33.562 -16.578 1 89.44 157 ASP B CA 1
ATOM 6268 C C . ASP B 1 157 ? -22.781 34.375 -15.586 1 89.44 157 ASP B C 1
ATOM 6270 O O . ASP B 1 157 ? -23.312 35.438 -15.93 1 89.44 157 ASP B O 1
ATOM 6274 N N . ILE B 1 158 ? -22.875 33.844 -14.398 1 89 158 ILE B N 1
ATOM 6275 C CA . ILE B 1 158 ? -23.609 34.531 -13.367 1 89 158 ILE B CA 1
ATOM 6276 C C . ILE B 1 158 ? -22.844 35.781 -12.93 1 89 158 ILE B C 1
ATOM 6278 O O . ILE B 1 158 ? -23.422 36.875 -12.82 1 89 158 ILE B O 1
ATOM 6282 N N . LEU B 1 159 ? -21.594 35.656 -12.758 1 89.62 159 LEU B N 1
ATOM 6283 C CA . LEU B 1 159 ? -20.75 36.719 -12.195 1 89.62 159 LEU B CA 1
ATOM 6284 C C . LEU B 1 159 ? -20.609 37.875 -13.18 1 89.62 159 LEU B C 1
ATOM 6286 O O . LEU B 1 159 ? -20.391 39.031 -12.781 1 89.62 159 LEU B O 1
ATOM 6290 N N . LYS B 1 160 ? -20.719 37.594 -14.398 1 85.88 160 LYS B N 1
ATOM 6291 C CA . LYS B 1 160 ? -20.625 38.594 -15.445 1 85.88 160 LYS B CA 1
ATOM 6292 C C . LYS B 1 160 ? -21.688 39.688 -15.258 1 85.88 160 LYS B C 1
ATOM 6294 O O . LYS B 1 160 ? -21.516 40.812 -15.711 1 85.88 160 LYS B O 1
ATOM 6299 N N . ASN B 1 161 ? -22.688 39.281 -14.633 1 80.62 161 ASN B N 1
ATOM 6300 C CA . ASN B 1 161 ? -23.812 40.188 -14.484 1 80.62 161 ASN B CA 1
ATOM 6301 C C . ASN B 1 161 ? -23.656 41.062 -13.266 1 80.62 161 ASN B C 1
ATOM 6303 O O . ASN B 1 161 ? -24.516 41.938 -13.008 1 80.62 161 ASN B O 1
ATOM 6307 N N . TYR B 1 162 ? -22.594 40.844 -12.547 1 78.12 162 TYR B N 1
ATOM 6308 C CA . TYR B 1 162 ? -22.359 41.656 -11.352 1 78.12 162 TYR B CA 1
ATOM 6309 C C . TYR B 1 162 ? -21.219 42.625 -11.57 1 78.12 162 TYR B C 1
ATOM 6311 O O . TYR B 1 162 ? -20.219 42.312 -12.219 1 78.12 162 TYR B O 1
ATOM 6319 N N . ASP B 1 163 ? -21.359 43.969 -11.289 1 67.38 163 ASP B N 1
ATOM 6320 C CA . ASP B 1 163 ? -20.344 44.969 -11.625 1 67.38 163 ASP B CA 1
ATOM 6321 C C . ASP B 1 163 ? -19.609 45.438 -10.375 1 67.38 163 ASP B C 1
ATOM 6323 O O . ASP B 1 163 ? -18.656 46.219 -10.469 1 67.38 163 ASP B O 1
ATOM 6327 N N . SER B 1 164 ? -19.875 45.062 -9.242 1 63.59 164 SER B N 1
ATOM 6328 C CA . SER B 1 164 ? -19.172 45.562 -8.062 1 63.59 164 SER B CA 1
ATOM 6329 C C . SER B 1 164 ? -17.797 44.938 -7.914 1 63.59 164 SER B C 1
ATOM 6331 O O . SER B 1 164 ? -17.516 43.875 -8.516 1 63.59 164 SER B O 1
ATOM 6333 N N . GLU B 1 165 ? -16.922 45.594 -7.227 1 63.88 165 GLU B N 1
ATOM 6334 C CA . GLU B 1 165 ? -15.539 45.156 -7.031 1 63.88 165 GLU B CA 1
ATOM 6335 C C . GLU B 1 165 ? -15.469 43.75 -6.441 1 63.88 165 GLU B C 1
ATOM 6337 O O . GLU B 1 165 ? -14.641 42.969 -6.852 1 63.88 165 GLU B O 1
ATOM 6342 N N . GLU B 1 166 ? -16.234 43.562 -5.496 1 66.19 166 GLU B N 1
ATOM 6343 C CA . GLU B 1 166 ? -16.281 42.281 -4.84 1 66.19 166 GLU B CA 1
ATOM 6344 C C . GLU B 1 166 ? -16.594 41.156 -5.832 1 66.19 166 GLU B C 1
ATOM 6346 O O . GLU B 1 166 ? -15.992 40.094 -5.797 1 66.19 166 GLU B O 1
ATOM 6351 N N . TYR B 1 167 ? -17.484 41.469 -6.699 1 74.44 167 TYR B N 1
ATOM 6352 C CA . TYR B 1 167 ? -17.922 40.469 -7.672 1 74.44 167 TYR B CA 1
ATOM 6353 C C . TYR B 1 167 ? -16.891 40.281 -8.766 1 74.44 167 TYR B C 1
ATOM 6355 O O . TYR B 1 167 ? -16.719 39.188 -9.289 1 74.44 167 TYR B O 1
ATOM 6363 N N . ARG B 1 168 ? -16.156 41.344 -8.93 1 80.69 168 ARG B N 1
ATOM 6364 C CA . ARG B 1 168 ? -15.109 41.25 -9.938 1 80.69 168 ARG B CA 1
ATOM 6365 C C . ARG B 1 168 ? -13.977 40.344 -9.492 1 80.69 168 ARG B C 1
ATOM 6367 O O . ARG B 1 168 ? -13.383 39.625 -10.305 1 80.69 168 ARG B O 1
ATOM 6374 N N . LEU B 1 169 ? -13.664 40.375 -8.25 1 83.38 169 LEU B N 1
ATOM 6375 C CA . LEU B 1 169 ? -12.633 39.469 -7.723 1 83.38 169 LEU B CA 1
ATOM 6376 C C . LEU B 1 169 ? -13.055 38.031 -7.84 1 83.38 169 LEU B C 1
ATOM 6378 O O . LEU B 1 169 ? -12.242 37.156 -8.203 1 83.38 169 LEU B O 1
ATOM 6382 N N . GLU B 1 170 ? -14.273 37.781 -7.512 1 85.5 170 GLU B N 1
ATOM 6383 C CA . GLU B 1 170 ? -14.789 36.438 -7.648 1 85.5 170 GLU B CA 1
ATOM 6384 C C . GLU B 1 170 ? -14.789 36 -9.109 1 85.5 170 GLU B C 1
ATOM 6386 O O . GLU B 1 170 ? -14.531 34.812 -9.406 1 85.5 170 GLU B O 1
ATOM 6391 N N . TYR B 1 171 ? -15.156 36.969 -9.914 1 88.81 171 TYR B N 1
ATOM 6392 C CA . TYR B 1 171 ? -15.094 36.719 -11.352 1 88.81 171 TYR B CA 1
ATOM 6393 C C . TYR B 1 171 ? -13.688 36.312 -11.781 1 88.81 171 TYR B C 1
ATOM 6395 O O . TYR B 1 171 ? -13.5 35.344 -12.508 1 88.81 171 TYR B O 1
ATOM 6403 N N . ALA B 1 172 ? -12.695 37 -11.281 1 89.12 172 ALA B N 1
ATOM 6404 C CA . ALA B 1 172 ? -11.297 36.719 -11.609 1 89.12 172 ALA B CA 1
ATOM 6405 C C . ALA B 1 172 ? -10.867 35.344 -11.062 1 89.12 172 ALA B C 1
ATOM 6407 O O . ALA B 1 172 ? -10.141 34.625 -11.719 1 89.12 172 ALA B O 1
ATOM 6408 N N . VAL B 1 173 ? -11.297 35 -9.883 1 88.56 173 VAL B N 1
ATOM 6409 C CA . VAL B 1 173 ? -10.992 33.719 -9.273 1 88.56 173 VAL B CA 1
ATOM 6410 C C . VAL B 1 173 ? -11.57 32.594 -10.133 1 88.56 173 VAL B C 1
ATOM 6412 O O . VAL B 1 173 ? -10.906 31.594 -10.383 1 88.56 173 VAL B O 1
ATOM 6415 N N . THR B 1 174 ? -12.766 32.844 -10.57 1 90.31 174 THR B N 1
ATOM 6416 C CA . THR B 1 174 ? -13.414 31.828 -11.414 1 90.31 174 THR B CA 1
ATOM 6417 C C . THR B 1 174 ? -12.672 31.672 -12.734 1 90.31 174 THR B C 1
ATOM 6419 O O . THR B 1 174 ? -12.508 30.562 -13.234 1 90.31 174 THR B O 1
ATOM 6422 N N . LEU B 1 175 ? -12.266 32.781 -13.281 1 90.5 175 LEU B N 1
ATOM 6423 C CA . LEU B 1 175 ? -11.445 32.75 -14.484 1 90.5 175 LEU B CA 1
ATOM 6424 C C . LEU B 1 175 ? -10.18 31.922 -14.258 1 90.5 175 LEU B C 1
ATOM 6426 O O . LEU B 1 175 ? -9.812 31.109 -15.102 1 90.5 175 LEU B O 1
ATOM 6430 N N . SER B 1 176 ? -9.594 32.094 -13.18 1 88.75 176 SER B N 1
ATOM 6431 C CA . SER B 1 176 ? -8.391 31.359 -12.82 1 88.75 176 SER B CA 1
ATOM 6432 C C . SER B 1 176 ? -8.68 29.859 -12.664 1 88.75 176 SER B C 1
ATOM 6434 O O . SER B 1 176 ? -7.879 29.016 -13.078 1 88.75 176 SER B O 1
ATOM 6436 N N . ASN B 1 177 ? -9.789 29.594 -12.094 1 86.75 177 ASN B N 1
ATOM 6437 C CA . ASN B 1 177 ? -10.172 28.203 -11.867 1 86.75 177 ASN B CA 1
ATOM 6438 C C . ASN B 1 177 ? -10.492 27.484 -13.18 1 86.75 177 ASN B C 1
ATOM 6440 O O . ASN B 1 177 ? -10.398 26.25 -13.258 1 86.75 177 ASN B O 1
ATOM 6444 N N . LEU B 1 178 ? -10.852 28.234 -14.18 1 89.5 178 LEU B N 1
ATOM 6445 C CA . LEU B 1 178 ? -11.203 27.672 -15.484 1 89.5 178 LEU B CA 1
ATOM 6446 C C . LEU B 1 178 ? -9.953 27.219 -16.234 1 89.5 178 LEU B C 1
ATOM 6448 O O . LEU B 1 178 ? -10.047 26.422 -17.172 1 89.5 178 LEU B O 1
ATOM 6452 N N . PHE B 1 179 ? -8.852 27.656 -15.781 1 86.94 179 PHE B N 1
ATOM 6453 C CA . PHE B 1 179 ? -7.609 27.375 -16.484 1 86.94 179 PHE B CA 1
ATOM 6454 C C . PHE B 1 179 ? -7.371 25.875 -16.578 1 86.94 179 PHE B C 1
ATOM 6456 O O . PHE B 1 179 ? -7.254 25.328 -17.672 1 86.94 179 PHE B O 1
ATOM 6463 N N . ASN B 1 180 ? -7.383 25.234 -15.438 1 82.06 180 ASN B N 1
ATOM 6464 C CA . ASN B 1 180 ? -7.008 23.828 -15.398 1 82.06 180 ASN B CA 1
ATOM 6465 C C . ASN B 1 180 ? -7.98 22.969 -16.203 1 82.06 180 ASN B C 1
ATOM 6467 O O . ASN B 1 180 ? -7.562 22.172 -17.047 1 82.06 180 ASN B O 1
ATOM 6471 N N . PRO B 1 181 ? -9.258 23.156 -15.953 1 79.56 181 PRO B N 1
ATOM 6472 C CA . PRO B 1 181 ? -10.188 22.359 -16.766 1 79.56 181 PRO B CA 1
ATOM 6473 C C . PRO B 1 181 ? -10.055 22.641 -18.25 1 79.56 181 PRO B C 1
ATOM 6475 O O . PRO B 1 181 ? -10.07 21.703 -19.062 1 79.56 181 PRO B O 1
ATOM 6478 N N . CYS B 1 182 ? -9.859 23.859 -18.656 1 84.62 182 CYS B N 1
ATOM 6479 C CA . CYS B 1 182 ? -9.719 24.219 -20.062 1 84.62 182 CYS B CA 1
ATOM 6480 C C . CYS B 1 182 ? -8.461 23.609 -20.656 1 84.62 182 CYS B C 1
ATOM 6482 O O . CYS B 1 182 ? -8.492 23.078 -21.781 1 84.62 182 CYS B O 1
ATOM 6484 N N . TYR B 1 183 ? -7.418 23.641 -19.922 1 80 183 TYR B N 1
ATOM 6485 C CA . TYR B 1 183 ? -6.141 23.125 -20.406 1 80 183 TYR B CA 1
ATOM 6486 C C . TYR B 1 183 ? -6.203 21.609 -20.594 1 80 183 TYR B C 1
ATOM 6488 O O . TYR B 1 183 ? -5.766 21.094 -21.609 1 80 183 TYR B O 1
ATOM 6496 N N . GLN B 1 184 ? -6.785 21.031 -19.641 1 74.56 184 GLN B N 1
ATOM 6497 C CA . GLN B 1 184 ? -6.836 19.578 -19.672 1 74.56 184 GLN B CA 1
ATOM 6498 C C . GLN B 1 184 ? -7.828 19.078 -20.719 1 74.56 184 GLN B C 1
ATOM 6500 O O . GLN B 1 184 ? -7.68 17.969 -21.25 1 74.56 184 GLN B O 1
ATOM 6505 N N . LEU B 1 185 ? -8.75 19.891 -21.078 1 71.88 185 LEU B N 1
ATOM 6506 C CA . LEU B 1 185 ? -9.734 19.562 -22.094 1 71.88 185 LEU B CA 1
ATOM 6507 C C . LEU B 1 185 ? -9.227 19.938 -23.484 1 71.88 185 LEU B C 1
ATOM 6509 O O . LEU B 1 185 ? -9.961 19.844 -24.469 1 71.88 185 LEU B O 1
ATOM 6513 N N . GLY B 1 186 ? -7.93 20.438 -23.562 1 72.88 186 GLY B N 1
ATOM 6514 C CA . GLY B 1 186 ? -7.285 20.719 -24.828 1 72.88 186 GLY B CA 1
ATOM 6515 C C . GLY B 1 186 ? -7.57 22.109 -25.359 1 72.88 186 GLY B C 1
ATOM 6516 O O . GLY B 1 186 ? -7.191 22.438 -26.484 1 72.88 186 GLY B O 1
ATOM 6517 N N . MET B 1 187 ? -8.305 22.844 -24.656 1 80.69 187 MET B N 1
ATOM 6518 C CA . MET B 1 187 ? -8.594 24.234 -25.031 1 80.69 187 MET B CA 1
ATOM 6519 C C . MET B 1 187 ? -7.492 25.156 -24.531 1 80.69 187 MET B C 1
ATOM 6521 O O . MET B 1 187 ? -7.746 26.078 -23.75 1 80.69 187 MET B O 1
ATOM 6525 N N . LYS B 1 188 ? -6.348 25.016 -25 1 80.19 188 LYS B N 1
ATOM 6526 C CA . LYS B 1 188 ? -5.145 25.656 -24.484 1 80.19 188 LYS B CA 1
ATOM 6527 C C . LYS B 1 188 ? -5.238 27.172 -24.625 1 80.19 188 LYS B C 1
ATOM 6529 O O . LYS B 1 188 ? -4.918 27.922 -23.688 1 80.19 188 LYS B O 1
ATOM 6534 N N . GLU B 1 189 ? -5.598 27.594 -25.812 1 80.25 189 GLU B N 1
ATOM 6535 C CA . GLU B 1 189 ? -5.684 29.031 -26.062 1 80.25 189 GLU B CA 1
ATOM 6536 C C . GLU B 1 189 ? -6.66 29.703 -25.094 1 80.25 189 GLU B C 1
ATOM 6538 O O . GLU B 1 189 ? -6.367 30.75 -24.547 1 80.25 189 GLU B O 1
ATOM 6543 N N . LYS B 1 190 ? -7.781 29.047 -24.938 1 85.62 190 LYS B N 1
ATOM 6544 C CA . LYS B 1 190 ? -8.781 29.578 -24.016 1 85.62 190 LYS B CA 1
ATOM 6545 C C . LYS B 1 190 ? -8.258 29.594 -22.594 1 85.62 190 LYS B C 1
ATOM 6547 O O . LYS B 1 190 ? -8.531 30.516 -21.828 1 85.62 190 LYS B O 1
ATOM 6552 N N . ALA B 1 191 ? -7.586 28.609 -22.219 1 86.56 191 ALA B N 1
ATOM 6553 C CA . ALA B 1 191 ? -7.008 28.516 -20.875 1 86.56 191 ALA B CA 1
ATOM 6554 C C . ALA B 1 191 ? -6.105 29.703 -20.594 1 86.56 191 ALA B C 1
ATOM 6556 O O . ALA B 1 191 ? -6.223 30.328 -19.531 1 86.56 191 ALA B O 1
ATOM 6557 N N . VAL B 1 192 ? -5.312 30.062 -21.531 1 85.06 192 VAL B N 1
ATOM 6558 C CA . VAL B 1 192 ? -4.375 31.156 -21.359 1 85.06 192 VAL B CA 1
ATOM 6559 C C . VAL B 1 192 ? -5.137 32.5 -21.344 1 85.06 192 VAL B C 1
ATOM 6561 O O . VAL B 1 192 ? -4.793 33.406 -20.578 1 85.06 192 VAL B O 1
ATOM 6564 N N . GLU B 1 193 ? -6.082 32.531 -22.188 1 88.12 193 GLU B N 1
ATOM 6565 C CA . GLU B 1 193 ? -6.91 33.719 -22.234 1 88.12 193 GLU B CA 1
ATOM 6566 C C . GLU B 1 193 ? -7.566 33.969 -20.875 1 88.12 193 GLU B C 1
ATOM 6568 O O . GLU B 1 193 ? -7.566 35.125 -20.375 1 88.12 193 GLU B O 1
ATOM 6573 N N . TYR B 1 194 ? -8.18 33 -20.312 1 90.81 194 TYR B N 1
ATOM 6574 C CA . TYR B 1 194 ? -8.812 33.125 -19 1 90.81 194 TYR B CA 1
ATOM 6575 C C . TYR B 1 194 ? -7.809 33.562 -17.953 1 90.81 194 TYR B C 1
ATOM 6577 O O . TYR B 1 194 ? -8.102 34.438 -17.141 1 90.81 194 TYR B O 1
ATOM 6585 N N . LEU B 1 195 ? -6.715 32.938 -17.984 1 88.56 195 LEU B N 1
ATOM 6586 C CA . LEU B 1 195 ? -5.695 33.25 -16.984 1 88.56 195 LEU B CA 1
ATOM 6587 C C . LEU B 1 195 ? -5.199 34.656 -17.141 1 88.56 195 LEU B C 1
ATOM 6589 O O . LEU B 1 195 ? -5.016 35.375 -16.141 1 88.56 195 LEU B O 1
ATOM 6593 N N . ASN B 1 196 ? -4.965 35.125 -18.359 1 88.75 196 ASN B N 1
ATOM 6594 C CA . ASN B 1 196 ? -4.527 36.5 -18.594 1 88.75 196 ASN B CA 1
ATOM 6595 C C . ASN B 1 196 ? -5.57 37.5 -18.141 1 88.75 196 ASN B C 1
ATOM 6597 O O . ASN B 1 196 ? -5.227 38.531 -17.547 1 88.75 196 ASN B O 1
ATOM 6601 N N . LYS B 1 197 ? -6.766 37.188 -18.406 1 89.81 197 LYS B N 1
ATOM 6602 C CA . LYS B 1 197 ? -7.844 38.062 -17.953 1 89.81 197 LYS B CA 1
ATOM 6603 C C . LYS B 1 197 ? -7.879 38.125 -16.422 1 89.81 197 LYS B C 1
ATOM 6605 O O . LYS B 1 197 ? -8.07 39.219 -15.852 1 89.81 197 LYS B O 1
ATOM 6610 N N . ALA B 1 198 ? -7.797 36.969 -15.781 1 91.25 198 ALA B N 1
ATOM 6611 C CA . ALA B 1 198 ? -7.77 36.938 -14.32 1 91.25 198 ALA B CA 1
ATOM 6612 C C . ALA B 1 198 ? -6.625 37.781 -13.766 1 91.25 198 ALA B C 1
ATOM 6614 O O . ALA B 1 198 ? -6.816 38.562 -12.836 1 91.25 198 ALA B O 1
ATOM 6615 N N . ILE B 1 199 ? -5.48 37.625 -14.336 1 88.44 199 ILE B N 1
ATOM 6616 C CA . ILE B 1 199 ? -4.285 38.344 -13.898 1 88.44 199 ILE B CA 1
ATOM 6617 C C . ILE B 1 199 ? -4.504 39.844 -14.023 1 88.44 199 ILE B C 1
ATOM 6619 O O . ILE B 1 199 ? -4.172 40.594 -13.109 1 88.44 199 ILE B O 1
ATOM 6623 N N . ASP B 1 200 ? -5.07 40.25 -15.133 1 88.31 200 ASP B N 1
ATOM 6624 C CA . ASP B 1 200 ? -5.363 41.656 -15.367 1 88.31 200 ASP B CA 1
ATOM 6625 C C . ASP B 1 200 ? -6.301 42.219 -14.297 1 88.31 200 ASP B C 1
ATOM 6627 O O . ASP B 1 200 ? -6.094 43.312 -13.781 1 88.31 200 ASP B O 1
ATOM 6631 N N . ILE B 1 201 ? -7.277 41.469 -14.016 1 87.31 201 ILE B N 1
ATOM 6632 C CA . ILE B 1 201 ? -8.266 41.906 -13.031 1 87.31 201 ILE B CA 1
ATOM 6633 C C . ILE B 1 201 ? -7.621 41.969 -11.648 1 87.31 201 ILE B C 1
ATOM 6635 O O . ILE B 1 201 ? -7.828 42.938 -10.906 1 87.31 201 ILE B O 1
ATOM 6639 N N . PHE B 1 202 ? -6.859 40.938 -11.281 1 87.88 202 PHE B N 1
ATOM 6640 C CA . PHE B 1 202 ? -6.184 40.938 -9.992 1 87.88 202 PHE B CA 1
ATOM 6641 C C . PHE B 1 202 ? -5.23 42.125 -9.875 1 87.88 202 PHE B C 1
ATOM 6643 O O . PHE B 1 202 ? -5.18 42.781 -8.844 1 87.88 202 PHE B O 1
ATOM 6650 N N . GLU B 1 203 ? -4.504 42.375 -10.898 1 85.88 203 GLU B N 1
ATOM 6651 C CA . GLU B 1 203 ? -3.568 43.5 -10.906 1 85.88 203 GLU B CA 1
ATOM 6652 C C . GLU B 1 203 ? -4.285 44.812 -10.656 1 85.88 203 GLU B C 1
ATOM 6654 O O . GLU B 1 203 ? -3.812 45.625 -9.875 1 85.88 203 GLU B O 1
ATOM 6659 N N . LYS B 1 204 ? -5.398 44.938 -11.289 1 82.44 204 LYS B N 1
ATOM 6660 C CA . LYS B 1 204 ? -6.148 46.188 -11.234 1 82.44 204 LYS B CA 1
ATOM 6661 C C . LYS B 1 204 ? -6.875 46.344 -9.898 1 82.44 204 LYS B C 1
ATOM 6663 O O . LYS B 1 204 ? -7 47.438 -9.375 1 82.44 204 LYS B O 1
ATOM 6668 N N . ASN B 1 205 ? -7.324 45.25 -9.414 1 79.25 205 ASN B N 1
ATOM 6669 C CA . ASN B 1 205 ? -8.25 45.344 -8.289 1 79.25 205 ASN B CA 1
ATOM 6670 C C . ASN B 1 205 ? -7.527 45.156 -6.957 1 79.25 205 ASN B C 1
ATOM 6672 O O . ASN B 1 205 ? -7.898 45.75 -5.953 1 79.25 205 ASN B O 1
ATOM 6676 N N . VAL B 1 206 ? -6.531 44.219 -6.898 1 79.5 206 VAL B N 1
ATOM 6677 C CA . VAL B 1 206 ? -5.918 43.938 -5.609 1 79.5 206 VAL B CA 1
ATOM 6678 C C . VAL B 1 206 ? -4.418 44.219 -5.676 1 79.5 206 VAL B C 1
ATOM 6680 O O . VAL B 1 206 ? -3.742 44.25 -4.645 1 79.5 206 VAL B O 1
ATOM 6683 N N . GLY B 1 207 ? -3.885 44.375 -6.863 1 78.88 207 GLY B N 1
ATOM 6684 C CA . GLY B 1 207 ? -2.486 44.75 -7.004 1 78.88 207 GLY B CA 1
ATOM 6685 C C . GLY B 1 207 ? -1.563 43.562 -7.195 1 78.88 207 GLY B C 1
ATOM 6686 O O . GLY B 1 207 ? -1.986 42.406 -7.055 1 78.88 207 GLY B O 1
ATOM 6687 N N . THR B 1 208 ? -0.348 43.688 -7.434 1 82.5 208 THR B N 1
ATOM 6688 C CA . THR B 1 208 ? 0.638 42.719 -7.828 1 82.5 208 THR B CA 1
ATOM 6689 C C . THR B 1 208 ? 1.289 42.062 -6.605 1 82.5 208 THR B C 1
ATOM 6691 O O . THR B 1 208 ? 2.121 41.156 -6.734 1 82.5 208 THR B O 1
ATOM 6694 N N . GLU B 1 209 ? 0.886 42.438 -5.488 1 77.69 209 GLU B N 1
ATOM 6695 C CA . GLU B 1 209 ? 1.462 41.844 -4.273 1 77.69 209 GLU B CA 1
ATOM 6696 C C . GLU B 1 209 ? 0.459 40.938 -3.559 1 77.69 209 GLU B C 1
ATOM 6698 O O . GLU B 1 209 ? 0.753 40.406 -2.49 1 77.69 209 GLU B O 1
ATOM 6703 N N . HIS B 1 210 ? -0.651 40.812 -4.109 1 77.06 210 HIS B N 1
ATOM 6704 C CA . HIS B 1 210 ? -1.713 40.062 -3.475 1 77.06 210 HIS B CA 1
ATOM 6705 C C . HIS B 1 210 ? -1.556 38.562 -3.754 1 77.06 210 HIS B C 1
ATOM 6707 O O . HIS B 1 210 ? -1.168 38.156 -4.859 1 77.06 210 HIS B O 1
ATOM 6713 N N . PRO B 1 211 ? -1.988 37.688 -2.832 1 77.88 211 PRO B N 1
ATOM 6714 C CA . PRO B 1 211 ? -1.841 36.25 -2.984 1 77.88 211 PRO B CA 1
ATOM 6715 C C . PRO B 1 211 ? -2.607 35.688 -4.188 1 77.88 211 PRO B C 1
ATOM 6717 O O . PRO B 1 211 ? -2.148 34.75 -4.84 1 77.88 211 PRO B O 1
ATOM 6720 N N . LEU B 1 212 ? -3.693 36.281 -4.461 1 79.12 212 LEU B N 1
ATOM 6721 C CA . LEU B 1 212 ? -4.48 35.812 -5.598 1 79.12 212 LEU B CA 1
ATOM 6722 C C . LEU B 1 212 ? -3.742 36.062 -6.906 1 79.12 212 LEU B C 1
ATOM 6724 O O . LEU B 1 212 ? -3.805 35.25 -7.824 1 79.12 212 LEU B O 1
ATOM 6728 N N . TYR B 1 213 ? -3.078 37.25 -6.949 1 83.19 213 TYR B N 1
ATOM 6729 C CA . TYR B 1 213 ? -2.229 37.531 -8.094 1 83.19 213 TYR B CA 1
ATOM 6730 C C . TYR B 1 213 ? -1.083 36.531 -8.195 1 83.19 213 TYR B C 1
ATOM 6732 O O . TYR B 1 213 ? -0.817 36 -9.273 1 83.19 213 TYR B O 1
ATOM 6740 N N . SER B 1 214 ? -0.456 36.219 -7.102 1 84.69 214 SER B N 1
ATOM 6741 C CA . SER B 1 214 ? 0.633 35.219 -7.051 1 84.69 214 SER B CA 1
ATOM 6742 C C . SER B 1 214 ? 0.169 33.844 -7.512 1 84.69 214 SER B C 1
ATOM 6744 O O . SER B 1 214 ? 0.875 33.188 -8.258 1 84.69 214 SER B O 1
ATOM 6746 N N . ALA B 1 215 ? -0.986 33.438 -7.094 1 81.12 215 ALA B N 1
ATOM 6747 C CA . ALA B 1 215 ? -1.55 32.156 -7.48 1 81.12 215 ALA B CA 1
ATOM 6748 C C . ALA B 1 215 ? -1.776 32.094 -8.984 1 81.12 215 ALA B C 1
ATOM 6750 O O . ALA B 1 215 ? -1.552 31.031 -9.609 1 81.12 215 ALA B O 1
ATOM 6751 N N . SER B 1 216 ? -2.219 33.219 -9.547 1 83.69 216 SER B N 1
ATOM 6752 C CA . SER B 1 216 ? -2.436 33.25 -10.984 1 83.69 216 SER B CA 1
ATOM 6753 C C . SER B 1 216 ? -1.116 33.188 -11.75 1 83.69 216 SER B C 1
ATOM 6755 O O . SER B 1 216 ? -1.041 32.562 -12.805 1 83.69 216 SER B O 1
ATOM 6757 N N . LEU B 1 217 ? -0.102 33.812 -11.203 1 85.62 217 LEU B N 1
ATOM 6758 C CA . LEU B 1 217 ? 1.224 33.688 -11.805 1 85.62 217 LEU B CA 1
ATOM 6759 C C . LEU B 1 217 ? 1.728 32.25 -11.758 1 85.62 217 LEU B C 1
ATOM 6761 O O . LEU B 1 217 ? 2.352 31.781 -12.711 1 85.62 217 LEU B O 1
ATOM 6765 N N . ASN B 1 218 ? 1.447 31.609 -10.727 1 83.62 218 ASN B N 1
ATOM 6766 C CA . ASN B 1 218 ? 1.804 30.203 -10.602 1 83.62 218 ASN B CA 1
ATOM 6767 C C . ASN B 1 218 ? 1.126 29.359 -11.672 1 83.62 218 ASN B C 1
ATOM 6769 O O . ASN B 1 218 ? 1.747 28.453 -12.242 1 83.62 218 ASN B O 1
ATOM 6773 N N . ASN B 1 219 ? -0.082 29.672 -11.93 1 80.5 219 ASN B N 1
ATOM 6774 C CA . ASN B 1 219 ? -0.81 28.938 -12.961 1 80.5 219 ASN B CA 1
ATOM 6775 C C . ASN B 1 219 ? -0.222 29.172 -14.344 1 80.5 219 ASN B C 1
ATOM 6777 O O . ASN B 1 219 ? -0.122 28.25 -15.148 1 80.5 219 ASN B O 1
ATOM 6781 N N . ILE B 1 220 ? 0.204 30.391 -14.578 1 83.56 220 ILE B N 1
ATOM 6782 C CA . ILE B 1 220 ? 0.835 30.703 -15.852 1 83.56 220 ILE B CA 1
ATOM 6783 C C . ILE B 1 220 ? 2.166 29.969 -15.969 1 83.56 220 ILE B C 1
ATOM 6785 O O . ILE B 1 220 ? 2.531 29.5 -17.047 1 83.56 220 ILE B O 1
ATOM 6789 N N . ALA B 1 221 ? 2.826 29.875 -14.852 1 84.5 221 ALA B N 1
ATOM 6790 C CA . ALA B 1 221 ? 4.094 29.156 -14.836 1 84.5 221 ALA B CA 1
ATOM 6791 C C . ALA B 1 221 ? 3.887 27.688 -15.172 1 84.5 221 ALA B C 1
ATOM 6793 O O . ALA B 1 221 ? 4.656 27.094 -15.945 1 84.5 221 ALA B O 1
ATOM 6794 N N . ILE B 1 222 ? 2.891 27.141 -14.656 1 78.12 222 ILE B N 1
ATOM 6795 C CA . ILE B 1 222 ? 2.553 25.75 -14.906 1 78.12 222 ILE B CA 1
ATOM 6796 C C . ILE B 1 222 ? 2.215 25.562 -16.391 1 78.12 222 ILE B C 1
ATOM 6798 O O . ILE B 1 222 ? 2.621 24.562 -17 1 78.12 222 ILE B O 1
ATOM 6802 N N . TYR B 1 223 ? 1.513 26.547 -16.922 1 77.19 223 TYR B N 1
ATOM 6803 C CA . TYR B 1 223 ? 1.209 26.516 -18.344 1 77.19 223 TYR B CA 1
ATOM 6804 C C . TYR B 1 223 ? 2.486 26.484 -19.172 1 77.19 223 TYR B C 1
ATOM 6806 O O . TYR B 1 223 ? 2.631 25.641 -20.062 1 77.19 223 TYR B O 1
ATOM 6814 N N . TYR B 1 224 ? 3.393 27.266 -18.875 1 80.88 224 TYR B N 1
ATOM 6815 C CA . TYR B 1 224 ? 4.625 27.344 -19.656 1 80.88 224 TYR B CA 1
ATOM 6816 C C . TYR B 1 224 ? 5.484 26.094 -19.438 1 80.88 224 TYR B C 1
ATOM 6818 O O . TYR B 1 224 ? 6.172 25.641 -20.344 1 80.88 224 TYR B O 1
ATOM 6826 N N . TYR B 1 225 ? 5.41 25.562 -18.281 1 80.75 225 TYR B N 1
ATOM 6827 C CA . TYR B 1 225 ? 6.102 24.312 -18.016 1 80.75 225 TYR B CA 1
ATOM 6828 C C . TYR B 1 225 ? 5.547 23.188 -18.891 1 80.75 225 TYR B C 1
ATOM 6830 O O . TYR B 1 225 ? 6.305 22.438 -19.516 1 80.75 225 TYR B O 1
ATOM 6838 N N . ASN B 1 226 ? 4.266 23.156 -18.953 1 70.88 226 ASN B N 1
ATOM 6839 C CA . ASN B 1 226 ? 3.592 22.125 -19.719 1 70.88 226 ASN B CA 1
ATOM 6840 C C . ASN B 1 226 ? 3.852 22.281 -21.219 1 70.88 226 ASN B C 1
ATOM 6842 O O . ASN B 1 226 ? 3.908 21.281 -21.953 1 70.88 226 ASN B O 1
ATOM 6846 N N . GLU B 1 227 ? 4.055 23.562 -21.562 1 71.88 227 GLU B N 1
ATOM 6847 C CA . GLU B 1 227 ? 4.34 23.859 -22.969 1 71.88 227 GLU B CA 1
ATOM 6848 C C . GLU B 1 227 ? 5.84 23.812 -23.25 1 71.88 227 GLU B C 1
ATOM 6850 O O . GLU B 1 227 ? 6.293 24.219 -24.312 1 71.88 227 GLU B O 1
ATOM 6855 N N . ARG B 1 228 ? 6.605 23.359 -22.234 1 71.44 228 ARG B N 1
ATOM 6856 C CA . ARG B 1 228 ? 8.039 23.094 -22.297 1 71.44 228 ARG B CA 1
ATOM 6857 C C . ARG B 1 228 ? 8.82 24.391 -22.547 1 71.44 228 ARG B C 1
ATOM 6859 O O . ARG B 1 228 ? 9.898 24.359 -23.141 1 71.44 228 ARG B O 1
ATOM 6866 N N . GLU B 1 229 ? 8.18 25.422 -22.297 1 79.75 229 GLU B N 1
ATOM 6867 C CA . GLU B 1 229 ? 8.891 26.703 -22.219 1 79.75 229 GLU B CA 1
ATOM 6868 C C . GLU B 1 229 ? 9.453 26.938 -20.828 1 79.75 229 GLU B C 1
ATOM 6870 O O . GLU B 1 229 ? 8.945 27.766 -20.078 1 79.75 229 GLU B O 1
ATOM 6875 N N . LEU B 1 230 ? 10.453 26.281 -20.484 1 81.62 230 LEU B N 1
ATOM 6876 C CA . LEU B 1 230 ? 10.938 26.125 -19.125 1 81.62 230 LEU B CA 1
ATOM 6877 C C . LEU B 1 230 ? 11.445 27.438 -18.562 1 81.62 230 LEU B C 1
ATOM 6879 O O . LEU B 1 230 ? 11.203 27.75 -17.391 1 81.62 230 LEU B O 1
ATOM 6883 N N . ASN B 1 231 ? 12.195 28.203 -19.359 1 83.06 231 ASN B N 1
ATOM 6884 C CA . ASN B 1 231 ? 12.727 29.469 -18.875 1 83.06 231 ASN B CA 1
ATOM 6885 C C . ASN B 1 231 ? 11.609 30.438 -18.5 1 83.06 231 ASN B C 1
ATOM 6887 O O . ASN B 1 231 ? 11.695 31.125 -17.469 1 83.06 231 ASN B O 1
ATOM 6891 N N . LYS B 1 232 ? 10.602 30.438 -19.281 1 85.56 232 LYS B N 1
ATOM 6892 C CA . LYS B 1 232 ? 9.453 31.281 -18.969 1 85.56 232 LYS B CA 1
ATOM 6893 C C . LYS B 1 232 ? 8.758 30.812 -17.688 1 85.56 232 LYS B C 1
ATOM 6895 O O . LYS B 1 232 ? 8.336 31.625 -16.875 1 85.56 232 LYS B O 1
ATOM 6900 N N . ALA B 1 233 ? 8.617 29.516 -17.594 1 85.62 233 ALA B N 1
ATOM 6901 C CA . ALA B 1 233 ? 8.023 28.938 -16.391 1 85.62 233 ALA B CA 1
ATOM 6902 C C . ALA B 1 233 ? 8.773 29.391 -15.133 1 85.62 233 ALA B C 1
ATOM 6904 O O . ALA B 1 233 ? 8.164 29.812 -14.148 1 85.62 233 ALA B O 1
ATOM 6905 N N . ILE B 1 234 ? 10.047 29.344 -15.211 1 85.44 234 ILE B N 1
ATOM 6906 C CA . ILE B 1 234 ? 10.883 29.719 -14.078 1 85.44 234 ILE B CA 1
ATOM 6907 C C . ILE B 1 234 ? 10.648 31.188 -13.742 1 85.44 234 ILE B C 1
ATOM 6909 O O . ILE B 1 234 ? 10.516 31.547 -12.57 1 85.44 234 ILE B O 1
ATOM 6913 N N . ASP B 1 235 ? 10.633 32.062 -14.773 1 86.25 235 ASP B N 1
ATOM 6914 C CA . ASP B 1 235 ? 10.422 33.5 -14.578 1 86.25 235 ASP B CA 1
ATOM 6915 C C . ASP B 1 235 ? 9.133 33.75 -13.805 1 86.25 235 ASP B C 1
ATOM 6917 O O . ASP B 1 235 ? 9.125 34.531 -12.852 1 86.25 235 ASP B O 1
ATOM 6921 N N . PHE B 1 236 ? 8.117 33.125 -14.203 1 87.75 236 PHE B N 1
ATOM 6922 C CA . PHE B 1 236 ? 6.828 33.312 -13.57 1 87.75 236 PHE B CA 1
ATOM 6923 C C . PHE B 1 236 ? 6.809 32.719 -12.164 1 87.75 236 PHE B C 1
ATOM 6925 O O . PHE B 1 236 ? 6.23 33.312 -11.242 1 87.75 236 PHE B O 1
ATOM 6932 N N . PHE B 1 237 ? 7.391 31.578 -11.984 1 86.31 237 PHE B N 1
ATOM 6933 C CA . PHE B 1 237 ? 7.484 30.984 -10.656 1 86.31 237 PHE B CA 1
ATOM 6934 C C . PHE B 1 237 ? 8.266 31.891 -9.719 1 86.31 237 PHE B C 1
ATOM 6936 O O . PHE B 1 237 ? 7.906 32.031 -8.547 1 86.31 237 PHE B O 1
ATOM 6943 N N . GLU B 1 238 ? 9.305 32.469 -10.18 1 87.06 238 GLU B N 1
ATOM 6944 C CA . GLU B 1 238 ? 10.125 33.344 -9.352 1 87.06 238 GLU B CA 1
ATOM 6945 C C . GLU B 1 238 ? 9.336 34.562 -8.914 1 87.06 238 GLU B C 1
ATOM 6947 O O . GLU B 1 238 ? 9.43 35 -7.758 1 87.06 238 GLU B O 1
ATOM 6952 N N . ARG B 1 239 ? 8.602 35.125 -9.812 1 84.94 239 ARG B N 1
ATOM 6953 C CA . ARG B 1 239 ? 7.742 36.25 -9.453 1 84.94 239 ARG B CA 1
ATOM 6954 C C . ARG B 1 239 ? 6.719 35.844 -8.398 1 84.94 239 ARG B C 1
ATOM 6956 O O . ARG B 1 239 ? 6.492 36.594 -7.434 1 84.94 239 ARG B O 1
ATOM 6963 N N . ALA B 1 240 ? 6.117 34.688 -8.633 1 86.06 240 ALA B N 1
ATOM 6964 C CA . ALA B 1 240 ? 5.145 34.156 -7.68 1 86.06 240 ALA B CA 1
ATOM 6965 C C . ALA B 1 240 ? 5.785 33.938 -6.316 1 86.06 240 ALA B C 1
ATOM 6967 O O . ALA B 1 240 ? 5.172 34.188 -5.277 1 86.06 240 ALA B O 1
ATOM 6968 N N . THR B 1 241 ? 6.953 33.469 -6.301 1 82.62 241 THR B N 1
ATOM 6969 C CA . THR B 1 241 ? 7.684 33.188 -5.07 1 82.62 241 THR B CA 1
ATOM 6970 C C . THR B 1 241 ? 7.922 34.469 -4.289 1 82.62 241 THR B C 1
ATOM 6972 O O . THR B 1 241 ? 7.797 34.5 -3.062 1 82.62 241 THR B O 1
ATOM 6975 N N . GLU B 1 242 ? 8.273 35.5 -4.977 1 80.75 242 GLU B N 1
ATOM 6976 C CA . GLU B 1 242 ? 8.539 36.781 -4.34 1 80.75 242 GLU B CA 1
ATOM 6977 C C . GLU B 1 242 ? 7.293 37.312 -3.637 1 80.75 242 GLU B C 1
ATOM 6979 O O . GLU B 1 242 ? 7.375 37.844 -2.518 1 80.75 242 GLU B O 1
ATOM 6984 N N . ILE B 1 243 ? 6.242 37.125 -4.297 1 80.25 243 ILE B N 1
ATOM 6985 C CA . ILE B 1 243 ? 4.98 37.625 -3.734 1 80.25 243 ILE B CA 1
ATOM 6986 C C . ILE B 1 243 ? 4.578 36.719 -2.553 1 80.25 243 ILE B C 1
ATOM 6988 O O . ILE B 1 243 ? 4.191 37.25 -1.498 1 80.25 243 ILE B O 1
ATOM 6992 N N . SER B 1 244 ? 4.676 35.406 -2.744 1 79 244 SER B N 1
ATOM 6993 C CA . SER B 1 244 ? 4.332 34.469 -1.688 1 79 244 SER B CA 1
ATOM 6994 C C . SER B 1 244 ? 5.207 34.656 -0.455 1 79 244 SER B C 1
ATOM 6996 O O . SER B 1 244 ? 4.723 34.562 0.676 1 79 244 SER B O 1
ATOM 6998 N N . LYS B 1 245 ? 6.371 34.969 -0.718 1 73.62 245 LYS B N 1
ATOM 6999 C CA . LYS B 1 245 ? 7.301 35.281 0.368 1 73.62 245 LYS B CA 1
ATOM 7000 C C . LYS B 1 245 ? 6.816 36.469 1.191 1 73.62 245 LYS B C 1
ATOM 7002 O O . LYS B 1 245 ? 6.82 36.406 2.424 1 73.62 245 LYS B O 1
ATOM 7007 N N . LYS B 1 246 ? 6.359 37.469 0.489 1 71.31 246 LYS B N 1
ATOM 7008 C CA . LYS B 1 246 ? 5.938 38.719 1.113 1 71.31 246 LYS B CA 1
ATOM 7009 C C . LYS B 1 246 ? 4.59 38.562 1.814 1 71.31 246 LYS B C 1
ATOM 7011 O O . LYS B 1 246 ? 4.363 39.125 2.875 1 71.31 246 LYS B O 1
ATOM 7016 N N . THR B 1 247 ? 3.762 37.719 1.182 1 68.75 247 THR B N 1
ATOM 7017 C CA . THR B 1 247 ? 2.379 37.688 1.646 1 68.75 247 THR B CA 1
ATOM 7018 C C . THR B 1 247 ? 2.16 36.5 2.598 1 68.75 247 THR B C 1
ATOM 7020 O O . THR B 1 247 ? 1.392 36.594 3.555 1 68.75 247 THR B O 1
ATOM 7023 N N . MET B 1 248 ? 2.701 35.344 2.223 1 66.06 248 MET B N 1
ATOM 7024 C CA . MET B 1 248 ? 2.418 34.125 2.988 1 66.06 248 MET B CA 1
ATOM 7025 C C . MET B 1 248 ? 3.629 33.719 3.814 1 66.06 248 MET B C 1
ATOM 7027 O O . MET B 1 248 ? 3.504 32.938 4.75 1 66.06 248 MET B O 1
ATOM 7031 N N . GLY B 1 249 ? 4.758 34.312 3.471 1 61.38 249 GLY B N 1
ATOM 7032 C CA . GLY B 1 249 ? 5.969 34.031 4.223 1 61.38 249 GLY B CA 1
ATOM 7033 C C . GLY B 1 249 ? 6.734 32.844 3.686 1 61.38 249 GLY B C 1
ATOM 7034 O O . GLY B 1 249 ? 6.188 32.031 2.928 1 61.38 249 GLY B O 1
ATOM 7035 N N . VAL B 1 250 ? 7.898 32.656 3.945 1 61.44 250 VAL B N 1
ATOM 7036 C CA . VAL B 1 250 ? 8.836 31.656 3.416 1 61.44 250 VAL B CA 1
ATOM 7037 C C . VAL B 1 250 ? 8.516 30.281 4 1 61.44 250 VAL B C 1
ATOM 7039 O O . VAL B 1 250 ? 8.93 29.266 3.449 1 61.44 250 VAL B O 1
ATOM 7042 N N . ASP B 1 251 ? 7.633 30.25 4.953 1 49.16 251 ASP B N 1
ATOM 7043 C CA . ASP B 1 251 ? 7.336 28.984 5.617 1 49.16 251 ASP B CA 1
ATOM 7044 C C . ASP B 1 251 ? 6.031 28.391 5.105 1 49.16 251 ASP B C 1
ATOM 7046 O O . ASP B 1 251 ? 5.66 27.281 5.48 1 49.16 251 ASP B O 1
ATOM 7050 N N . SER B 1 252 ? 5.363 29.188 4.285 1 57.97 252 SER B N 1
ATOM 7051 C CA . SER B 1 252 ? 4.098 28.688 3.754 1 57.97 252 SER B CA 1
ATOM 7052 C C . SER B 1 252 ? 4.312 27.531 2.785 1 57.97 252 SER B C 1
ATOM 7054 O O . SER B 1 252 ? 5.324 27.484 2.078 1 57.97 252 SER B O 1
ATOM 7056 N N . ASP B 1 253 ? 3.418 26.531 2.85 1 58.78 253 ASP B N 1
ATOM 7057 C CA . ASP B 1 253 ? 3.447 25.422 1.901 1 58.78 253 ASP B CA 1
ATOM 7058 C C . ASP B 1 253 ? 3.439 25.938 0.461 1 58.78 253 ASP B C 1
ATOM 7060 O O . ASP B 1 253 ? 4.109 25.359 -0.405 1 58.78 253 ASP B O 1
ATOM 7064 N N . ASN B 1 254 ? 2.689 26.922 0.354 1 63.56 254 ASN B N 1
ATOM 7065 C CA . ASN B 1 254 ? 2.594 27.5 -0.984 1 63.56 254 ASN B CA 1
ATOM 7066 C C . ASN B 1 254 ? 3.953 27.969 -1.492 1 63.56 254 ASN B C 1
ATOM 7068 O O . ASN B 1 254 ? 4.344 27.656 -2.617 1 63.56 254 ASN B O 1
ATOM 7072 N N . TYR B 1 255 ? 4.676 28.734 -0.626 1 67.06 255 TYR B N 1
ATOM 7073 C CA . TYR B 1 255 ? 5.996 29.234 -0.995 1 67.06 255 TYR B CA 1
ATOM 7074 C C . TYR B 1 255 ? 6.957 28.094 -1.264 1 67.06 255 TYR B C 1
ATOM 7076 O O . TYR B 1 255 ? 7.648 28.062 -2.287 1 67.06 255 TYR B O 1
ATOM 7084 N N . LYS B 1 256 ? 6.938 27.094 -0.49 1 62.44 256 LYS B N 1
ATOM 7085 C CA . LYS B 1 256 ? 7.852 25.953 -0.604 1 62.44 256 LYS B CA 1
ATOM 7086 C C . LYS B 1 256 ? 7.566 25.141 -1.864 1 62.44 256 LYS B C 1
ATOM 7088 O O . LYS B 1 256 ? 8.492 24.703 -2.541 1 62.44 256 LYS B O 1
ATOM 7093 N N . ASN B 1 257 ? 6.348 24.984 -2.117 1 67.5 257 ASN B N 1
ATOM 7094 C CA . ASN B 1 257 ? 5.949 24.234 -3.297 1 67.5 257 ASN B CA 1
ATOM 7095 C C . ASN B 1 257 ? 6.406 24.906 -4.582 1 67.5 257 ASN B C 1
ATOM 7097 O O . ASN B 1 257 ? 6.887 24.25 -5.504 1 67.5 257 ASN B O 1
ATOM 7101 N N . ILE B 1 258 ? 6.305 26.25 -4.547 1 73.56 258 ILE B N 1
ATOM 7102 C CA . ILE B 1 258 ? 6.695 26.984 -5.75 1 73.56 258 ILE B CA 1
ATOM 7103 C C . ILE B 1 258 ? 8.211 26.906 -5.934 1 73.56 258 ILE B C 1
ATOM 7105 O O . ILE B 1 258 ? 8.695 26.688 -7.043 1 73.56 258 ILE B O 1
ATOM 7109 N N . LEU B 1 259 ? 8.883 26.953 -4.82 1 70.62 259 LEU B N 1
ATOM 7110 C CA . LEU B 1 259 ? 10.336 26.859 -4.875 1 70.62 259 LEU B CA 1
ATOM 7111 C C . LEU B 1 259 ? 10.781 25.484 -5.344 1 70.62 259 LEU B C 1
ATOM 7113 O O . LEU B 1 259 ? 11.719 25.359 -6.137 1 70.62 259 LEU B O 1
ATOM 7117 N N . SER B 1 260 ? 10.133 24.5 -4.91 1 69.12 260 SER B N 1
ATOM 7118 C CA . SER B 1 260 ? 10.43 23.141 -5.324 1 69.12 260 SER B CA 1
ATOM 7119 C C . SER B 1 260 ? 10.211 22.953 -6.824 1 69.12 260 SER B C 1
ATOM 7121 O O . SER B 1 260 ? 10.992 22.266 -7.492 1 69.12 260 SER B O 1
ATOM 7123 N N . ASN B 1 261 ? 9.234 23.578 -7.324 1 68.94 261 ASN B N 1
ATOM 7124 C CA . ASN B 1 261 ? 8.961 23.516 -8.758 1 68.94 261 ASN B CA 1
ATOM 7125 C C . ASN B 1 261 ? 10.062 24.203 -9.57 1 68.94 261 ASN B C 1
ATOM 7127 O O . ASN B 1 261 ? 10.469 23.688 -10.609 1 68.94 261 ASN B O 1
ATOM 7131 N N . ILE B 1 262 ? 10.516 25.281 -8.969 1 75.88 262 ILE B N 1
ATOM 7132 C CA . ILE B 1 262 ? 11.586 26.031 -9.648 1 75.88 262 ILE B CA 1
ATOM 7133 C C . ILE B 1 262 ? 12.844 25.172 -9.703 1 75.88 262 ILE B C 1
ATOM 7135 O O . ILE B 1 262 ? 13.469 25.031 -10.758 1 75.88 262 ILE B O 1
ATOM 7139 N N . GLU B 1 263 ? 13.117 24.578 -8.656 1 68.88 263 GLU B N 1
ATOM 7140 C CA . GLU B 1 263 ? 14.312 23.75 -8.586 1 68.88 263 GLU B CA 1
ATOM 7141 C C . GLU B 1 263 ? 14.219 22.562 -9.523 1 68.88 263 GLU B C 1
ATOM 7143 O O . GLU B 1 263 ? 15.188 22.203 -10.195 1 68.88 263 GLU B O 1
ATOM 7148 N N . PHE B 1 264 ? 13.133 22.016 -9.547 1 67.25 264 PHE B N 1
ATOM 7149 C CA . PHE B 1 264 ? 12.875 20.875 -10.43 1 67.25 264 PHE B CA 1
ATOM 7150 C C . PHE B 1 264 ? 13.102 21.266 -11.883 1 67.25 264 PHE B C 1
ATOM 7152 O O . PHE B 1 264 ? 13.742 20.516 -12.633 1 67.25 264 PHE B O 1
ATOM 7159 N N . ILE B 1 265 ? 12.602 22.391 -12.281 1 69 265 ILE B N 1
ATOM 7160 C CA . ILE B 1 265 ? 12.695 22.844 -13.664 1 69 265 ILE B CA 1
ATOM 7161 C C . ILE B 1 265 ? 14.133 23.234 -13.984 1 69 265 ILE B C 1
ATOM 7163 O O . ILE B 1 265 ? 14.641 22.938 -15.07 1 69 265 ILE B O 1
ATOM 7167 N N . LYS B 1 266 ? 14.773 23.797 -13.008 1 72 266 LYS B N 1
ATOM 7168 C CA . LYS B 1 266 ? 16.172 24.188 -13.211 1 72 266 LYS B CA 1
ATOM 7169 C C . LYS B 1 266 ? 17.062 22.953 -13.367 1 72 266 LYS B C 1
ATOM 7171 O O . LYS B 1 266 ? 17.984 22.953 -14.188 1 72 266 LYS B O 1
ATOM 7176 N N . GLU B 1 267 ? 16.734 22 -12.664 1 66.38 267 GLU B N 1
ATOM 7177 C CA . GLU B 1 267 ? 17.453 20.734 -12.805 1 66.38 267 GLU B CA 1
ATOM 7178 C C . GLU B 1 267 ? 17.203 20.109 -14.164 1 66.38 267 GLU B C 1
ATOM 7180 O O . GLU B 1 267 ? 18.125 19.562 -14.781 1 66.38 267 GLU B O 1
ATOM 7185 N N . GLU B 1 268 ? 16.047 20.281 -14.617 1 63.47 268 GLU B N 1
ATOM 7186 C CA . GLU B 1 268 ? 15.688 19.781 -15.945 1 63.47 268 GLU B CA 1
ATOM 7187 C C . GLU B 1 268 ? 16.438 20.547 -17.047 1 63.47 268 GLU B C 1
ATOM 7189 O O . GLU B 1 268 ? 16.875 19.938 -18.031 1 63.47 268 GLU B O 1
ATOM 7194 N N . LEU B 1 269 ? 16.531 21.734 -16.797 1 64.81 269 LEU B N 1
ATOM 7195 C CA . LEU B 1 269 ? 17.234 22.578 -17.766 1 64.81 269 LEU B CA 1
ATOM 7196 C C . LEU B 1 269 ? 18.719 22.281 -17.766 1 64.81 269 LEU B C 1
ATOM 7198 O O . LEU B 1 269 ? 19.359 22.281 -18.828 1 64.81 269 LEU B O 1
ATOM 7202 N N . ALA B 1 270 ? 19.266 22.047 -16.672 1 58.91 270 ALA B N 1
ATOM 7203 C CA . ALA B 1 270 ? 20.688 21.719 -16.562 1 58.91 270 ALA B CA 1
ATOM 7204 C C . ALA B 1 270 ? 21 20.375 -17.203 1 58.91 270 ALA B C 1
ATOM 7206 O O . ALA B 1 270 ? 22.016 20.219 -17.891 1 58.91 270 ALA B O 1
ATOM 7207 N N . LYS B 1 271 ? 20.219 19.578 -17.125 1 53.66 271 LYS B N 1
ATOM 7208 C CA . LYS B 1 271 ? 20.375 18.25 -17.734 1 53.66 271 LYS B CA 1
ATOM 7209 C C . LYS B 1 271 ? 20.234 18.328 -19.25 1 53.66 271 LYS B C 1
ATOM 7211 O O . LYS B 1 271 ? 20.938 17.625 -19.984 1 53.66 271 LYS B O 1
ATOM 7216 N N . SER B 1 272 ? 19.312 19.062 -19.766 1 49.78 272 SER B N 1
ATOM 7217 C CA . SER B 1 272 ? 19.125 19.203 -21.203 1 49.78 272 SER B CA 1
ATOM 7218 C C . SER B 1 272 ? 20.312 19.906 -21.844 1 49.78 272 SER B C 1
ATOM 7220 O O . SER B 1 272 ? 20.656 19.641 -22.984 1 49.78 272 SER B O 1
ATOM 7222 N N . ARG B 1 273 ? 20.969 20.797 -21.172 1 49.72 273 ARG B N 1
ATOM 7223 C CA . ARG B 1 273 ? 22.172 21.422 -21.703 1 49.72 273 ARG B CA 1
ATOM 7224 C C . ARG B 1 273 ? 23.344 20.469 -21.688 1 49.72 273 ARG B C 1
ATOM 7226 O O . ARG B 1 273 ? 24.188 20.484 -22.578 1 49.72 273 ARG B O 1
ATOM 7233 N N . ASP B 1 274 ? 23.391 19.609 -20.766 1 45.41 274 ASP B N 1
ATOM 7234 C CA . ASP B 1 274 ? 24.469 18.641 -20.719 1 45.41 274 ASP B CA 1
ATOM 7235 C C . ASP B 1 274 ? 24.281 17.562 -21.781 1 45.41 274 ASP B C 1
ATOM 7237 O O . ASP B 1 274 ? 25.266 16.969 -22.25 1 45.41 274 ASP B O 1
ATOM 7241 N N . ASP B 1 275 ? 23.125 17.328 -22.266 1 39.09 275 ASP B N 1
ATOM 7242 C CA . ASP B 1 275 ? 22.984 16.359 -23.344 1 39.09 275 ASP B CA 1
ATOM 7243 C C . ASP B 1 275 ? 23.484 16.938 -24.672 1 39.09 275 ASP B C 1
ATOM 7245 O O . ASP B 1 275 ? 23.844 16.188 -25.594 1 39.09 275 ASP B O 1
ATOM 7249 N N . THR B 1 276 ? 23.438 18.156 -24.969 1 35.28 276 THR B N 1
ATOM 7250 C CA . THR B 1 276 ? 23.984 18.641 -26.234 1 35.28 276 THR B CA 1
ATOM 7251 C C . THR B 1 276 ? 25.516 18.719 -26.156 1 35.28 276 THR B C 1
ATOM 7253 O O . THR B 1 276 ? 26.188 18.641 -27.188 1 35.28 276 THR B O 1
ATOM 7256 N N . LYS B 1 277 ? 26.188 19.188 -25.156 1 35.06 277 LYS B N 1
ATOM 7257 C CA . LYS B 1 277 ? 27.641 19.312 -25.219 1 35.06 277 LYS B CA 1
ATOM 7258 C C . LYS B 1 277 ? 28.312 17.953 -25.062 1 35.06 277 LYS B C 1
ATOM 7260 O O . LYS B 1 277 ? 29.547 17.844 -25.141 1 35.06 277 LYS B O 1
ATOM 7265 N N . THR B 1 278 ? 27.594 17 -24.484 1 32.19 278 THR B N 1
ATOM 7266 C CA . THR B 1 278 ? 28.391 15.812 -24.219 1 32.19 278 THR B CA 1
ATOM 7267 C C . THR B 1 278 ? 28.641 15.023 -25.516 1 32.19 278 THR B C 1
ATOM 7269 O O . THR B 1 278 ? 29.234 13.953 -25.484 1 32.19 278 THR B O 1
ATOM 7272 N N . GLN B 1 279 ? 28.156 15.516 -26.703 1 29.23 279 GLN B N 1
ATOM 7273 C CA . GLN B 1 279 ? 28.656 14.656 -27.781 1 29.23 279 GLN B CA 1
ATOM 7274 C C . GLN B 1 279 ? 30.188 14.719 -27.859 1 29.23 279 GLN B C 1
ATOM 7276 O O . GLN B 1 279 ? 30.828 13.734 -28.203 1 29.23 279 GLN B O 1
ATOM 7281 N N . ASP B 1 280 ? 30.75 15.953 -28.078 1 27.88 280 ASP B N 1
ATOM 7282 C CA . ASP B 1 280 ? 32.094 15.883 -28.672 1 27.88 280 ASP B CA 1
ATOM 7283 C C . ASP B 1 280 ? 33.094 15.336 -27.672 1 27.88 280 ASP B C 1
ATOM 7285 O O . ASP B 1 280 ? 33.938 14.508 -28.031 1 27.88 280 ASP B O 1
ATOM 7289 N N . THR B 1 281 ? 33.625 16.266 -26.75 1 26.78 281 THR B N 1
ATOM 7290 C CA . THR B 1 281 ? 35 16.219 -26.25 1 26.78 281 THR B CA 1
ATOM 7291 C C . THR B 1 281 ? 35.125 15.172 -25.156 1 26.78 281 THR B C 1
ATOM 7293 O O . THR B 1 281 ? 36.188 15.055 -24.531 1 26.78 281 THR B O 1
ATOM 7296 N N . LYS B 1 282 ? 34.062 14.773 -24.547 1 27.3 282 LYS B N 1
ATOM 7297 C CA . LYS B 1 282 ? 34.5 14.188 -23.281 1 27.3 282 LYS B CA 1
ATOM 7298 C C . LYS B 1 282 ? 35.25 12.883 -23.5 1 27.3 282 LYS B C 1
ATOM 7300 O O . LYS B 1 282 ? 34.688 11.797 -23.328 1 27.3 282 LYS B O 1
ATOM 7305 N N . LYS B 1 283 ? 35.938 12.797 -24.578 1 25.86 283 LYS B N 1
ATOM 7306 C CA . LYS B 1 283 ? 36.719 11.578 -24.719 1 25.86 283 LYS B CA 1
ATOM 7307 C C . LYS B 1 283 ? 37.625 11.367 -23.516 1 25.86 283 LYS B C 1
ATOM 7309 O O . LYS B 1 283 ? 38 10.242 -23.188 1 25.86 283 LYS B O 1
ATOM 7314 N N . ASN B 1 284 ? 38.438 12.445 -23.203 1 23.39 284 ASN B N 1
ATOM 7315 C CA . ASN B 1 284 ? 39.781 12.039 -22.766 1 23.39 284 ASN B CA 1
ATOM 7316 C C . ASN B 1 284 ? 39.719 11.305 -21.438 1 23.39 284 ASN B C 1
ATOM 7318 O O . ASN B 1 284 ? 39.938 10.086 -21.375 1 23.39 284 ASN B O 1
ATOM 7322 N N . SER B 1 285 ? 40.531 11.93 -20.312 1 22.75 285 SER B N 1
ATOM 7323 C CA . SER B 1 285 ? 41.5 11.469 -19.328 1 22.75 285 SER B CA 1
ATOM 7324 C C . SER B 1 285 ? 40.844 11.031 -18.031 1 22.75 285 SER B C 1
ATOM 7326 O O . SER B 1 285 ? 40.5 11.867 -17.188 1 22.75 285 SER B O 1
ATOM 7328 N N . ILE B 1 286 ? 39.812 10.336 -18.016 1 23.38 286 ILE B N 1
ATOM 7329 C CA . ILE B 1 286 ? 39.438 9.812 -16.703 1 23.38 286 ILE B CA 1
ATOM 7330 C C . ILE B 1 286 ? 40.656 9.172 -16.031 1 23.38 286 ILE B C 1
ATOM 7332 O O . ILE B 1 286 ? 41.062 8.07 -16.406 1 23.38 286 ILE B O 1
ATOM 7336 N N . ASN B 1 287 ? 41.781 9.875 -16.062 1 24.84 287 ASN B N 1
ATOM 7337 C CA . ASN B 1 287 ? 42.844 9.352 -15.211 1 24.84 287 ASN B CA 1
ATOM 7338 C C . ASN B 1 287 ? 42.344 9.109 -13.781 1 24.84 287 ASN B C 1
ATOM 7340 O O . ASN B 1 287 ? 41.844 10.031 -13.125 1 24.84 287 ASN B O 1
ATOM 7344 N N . ASN B 1 288 ? 41.938 7.941 -13.523 1 26.39 288 ASN B N 1
ATOM 7345 C CA . ASN B 1 288 ? 41.594 7.148 -12.359 1 26.39 288 ASN B CA 1
ATOM 7346 C C . ASN B 1 288 ? 42.562 7.352 -11.211 1 26.39 288 ASN B C 1
ATOM 7348 O O . ASN B 1 288 ? 43.531 6.602 -11.07 1 26.39 288 ASN B O 1
ATOM 7352 N N . VAL B 1 289 ? 43.125 8.5 -10.938 1 25.67 289 VAL B N 1
ATOM 7353 C CA . VAL B 1 289 ? 43.938 8.453 -9.719 1 25.67 289 VAL B CA 1
ATOM 7354 C C . VAL B 1 289 ? 43.062 8.078 -8.531 1 25.67 289 VAL B C 1
ATOM 7356 O O . VAL B 1 289 ? 42.188 8.836 -8.141 1 25.67 289 VAL B O 1
ATOM 7359 N N . ILE B 1 290 ? 42.656 6.816 -8.398 1 28.95 290 ILE B N 1
ATOM 7360 C CA . ILE B 1 290 ? 42.188 6.082 -7.227 1 28.95 290 ILE B CA 1
ATOM 7361 C C . ILE B 1 290 ? 43.094 6.375 -6.031 1 28.95 290 ILE B C 1
ATOM 7363 O O . ILE B 1 290 ? 44.25 5.977 -6.02 1 28.95 290 ILE B O 1
ATOM 7367 N N . ASN B 1 291 ? 43.094 7.496 -5.559 1 29.05 291 ASN B N 1
ATOM 7368 C CA . ASN B 1 291 ? 43.812 7.664 -4.293 1 29.05 291 ASN B CA 1
ATOM 7369 C C . ASN B 1 291 ? 43.375 6.617 -3.266 1 29.05 291 ASN B C 1
ATOM 7371 O O . ASN B 1 291 ? 42.25 6.117 -3.316 1 29.05 291 ASN B O 1
ATOM 7375 N N . SER B 1 292 ? 44.281 5.855 -2.482 1 34.03 292 SER B N 1
ATOM 7376 C CA . SER B 1 292 ? 44.406 4.777 -1.512 1 34.03 292 SER B CA 1
ATOM 7377 C C . SER B 1 292 ? 43.281 4.801 -0.495 1 34.03 292 SER B C 1
ATOM 7379 O O . SER B 1 292 ? 42.875 3.754 0.012 1 34.03 292 SER B O 1
ATOM 7381 N N . SER B 1 293 ? 42.906 5.895 0.158 1 36.34 293 SER B N 1
ATOM 7382 C CA . SER B 1 293 ? 42.375 5.879 1.528 1 36.34 293 SER B CA 1
ATOM 7383 C C . SER B 1 293 ? 40.938 5.402 1.582 1 36.34 293 SER B C 1
ATOM 7385 O O . SER B 1 293 ? 40.5 4.805 2.572 1 36.34 293 SER B O 1
ATOM 7387 N N . ASP B 1 294 ? 39.781 5.867 0.905 1 46.75 294 ASP B N 1
ATOM 7388 C CA . ASP B 1 294 ? 38.469 5.801 1.501 1 46.75 294 ASP B CA 1
ATOM 7389 C C . ASP B 1 294 ? 37.688 4.574 1.012 1 46.75 294 ASP B C 1
ATOM 7391 O O . ASP B 1 294 ? 36.812 4.68 0.156 1 46.75 294 ASP B O 1
ATOM 7395 N N . PHE B 1 295 ? 38.062 3.34 1.074 1 55.16 295 PHE B N 1
ATOM 7396 C CA . PHE B 1 295 ? 37.438 2.09 0.697 1 55.16 295 PHE B CA 1
ATOM 7397 C C . PHE B 1 295 ? 36.156 1.886 1.482 1 55.16 295 PHE B C 1
ATOM 7399 O O . PHE B 1 295 ? 35.406 0.919 1.251 1 55.16 295 PHE B O 1
ATOM 7406 N N . LYS B 1 296 ? 35.75 2.613 2.352 1 59.84 296 LYS B N 1
ATOM 7407 C CA . LYS B 1 296 ? 34.594 2.424 3.209 1 59.84 296 LYS B CA 1
ATOM 7408 C C . LYS B 1 296 ? 33.281 2.477 2.398 1 59.84 296 LYS B C 1
ATOM 7410 O O . LYS B 1 296 ? 32.312 1.809 2.738 1 59.84 296 LYS B O 1
ATOM 7415 N N . ASN B 1 297 ? 33.312 2.984 1.204 1 68.38 297 ASN B N 1
ATOM 7416 C CA . ASN B 1 297 ? 32.062 3.113 0.441 1 68.38 297 ASN B CA 1
ATOM 7417 C C . ASN B 1 297 ? 32.062 2.203 -0.783 1 68.38 297 ASN B C 1
ATOM 7419 O O . ASN B 1 297 ? 31.297 2.412 -1.717 1 68.38 297 ASN B O 1
ATOM 7423 N N . THR B 1 298 ? 32.969 1.132 -0.718 1 79.69 298 THR B N 1
ATOM 7424 C CA . THR B 1 298 ? 33.062 0.236 -1.866 1 79.69 298 THR B CA 1
ATOM 7425 C C . THR B 1 298 ? 31.812 -0.654 -1.953 1 79.69 298 THR B C 1
ATOM 7427 O O . THR B 1 298 ? 31.375 -1.217 -0.947 1 79.69 298 THR B O 1
ATOM 7430 N N . LYS B 1 299 ? 31.312 -0.817 -3.182 1 88.94 299 LYS B N 1
ATOM 7431 C CA . LYS B 1 299 ? 30.172 -1.692 -3.426 1 88.94 299 LYS B CA 1
ATOM 7432 C C . LYS B 1 299 ? 30.594 -3.16 -3.414 1 88.94 299 LYS B C 1
ATOM 7434 O O . LYS B 1 299 ? 31.734 -3.486 -3.736 1 88.94 299 LYS B O 1
ATOM 7439 N N . GLY B 1 300 ? 29.703 -3.951 -3.033 1 90.56 300 GLY B N 1
ATOM 7440 C CA . GLY B 1 300 ? 29.984 -5.371 -2.902 1 90.56 300 GLY B CA 1
ATOM 7441 C C . GLY B 1 300 ? 30.469 -6.008 -4.191 1 90.56 300 GLY B C 1
ATOM 7442 O O . GLY B 1 300 ? 31.375 -6.855 -4.168 1 90.56 300 GLY B O 1
ATOM 7443 N N . LEU B 1 301 ? 29.922 -5.609 -5.297 1 93.69 301 LEU B N 1
ATOM 7444 C CA . LEU B 1 301 ? 30.297 -6.152 -6.594 1 93.69 301 LEU B CA 1
ATOM 7445 C C . LEU B 1 301 ? 31.75 -5.793 -6.926 1 93.69 301 LEU B C 1
ATOM 7447 O O . LEU B 1 301 ? 32.5 -6.637 -7.402 1 93.69 301 LEU B O 1
ATOM 7451 N N . GLU B 1 302 ? 32.125 -4.586 -6.715 1 92.75 302 GLU B N 1
ATOM 7452 C CA . GLU B 1 302 ? 33.5 -4.145 -6.941 1 92.75 302 GLU B CA 1
ATOM 7453 C C . GLU B 1 302 ? 34.469 -4.84 -5.988 1 92.75 302 GLU B C 1
ATOM 7455 O O . GLU B 1 302 ? 35.562 -5.238 -6.387 1 92.75 302 GLU B O 1
ATOM 7460 N N . LEU B 1 303 ? 34.031 -4.926 -4.773 1 92.5 303 LEU B N 1
ATOM 7461 C CA . LEU B 1 303 ? 34.844 -5.633 -3.779 1 92.5 303 LEU B CA 1
ATOM 7462 C C . LEU B 1 303 ? 35.094 -7.07 -4.215 1 92.5 303 LEU B C 1
ATOM 7464 O O . LEU B 1 303 ? 36.219 -7.555 -4.137 1 92.5 303 LEU B O 1
ATOM 7468 N N . SER B 1 304 ? 34.094 -7.703 -4.641 1 94.25 304 SER B N 1
ATOM 7469 C CA . SER B 1 304 ? 34.188 -9.086 -5.078 1 94.25 304 SER B CA 1
ATOM 7470 C C . SER B 1 304 ? 35.094 -9.211 -6.301 1 94.25 304 SER B C 1
ATOM 7472 O O . SER B 1 304 ? 35.875 -10.156 -6.406 1 94.25 304 SER B O 1
ATOM 7474 N N . LYS B 1 305 ? 34.938 -8.328 -7.227 1 95.56 305 LYS B N 1
ATOM 7475 C CA . LYS B 1 305 ? 35.75 -8.336 -8.445 1 95.56 305 LYS B CA 1
ATOM 7476 C C . LYS B 1 305 ? 37.219 -8.164 -8.133 1 95.56 305 LYS B C 1
ATOM 7478 O O . LYS B 1 305 ? 38.062 -8.891 -8.656 1 95.56 305 LYS B O 1
ATOM 7483 N N . ARG B 1 306 ? 37.5 -7.281 -7.262 1 93.94 306 ARG B N 1
ATOM 7484 C CA . ARG B 1 306 ? 38.906 -7.055 -6.852 1 93.94 306 ARG B CA 1
ATOM 7485 C C . ARG B 1 306 ? 39.438 -8.25 -6.078 1 93.94 306 ARG B C 1
ATOM 7487 O O . ARG B 1 306 ? 40.594 -8.664 -6.285 1 93.94 306 ARG B O 1
ATOM 7494 N N . TYR B 1 307 ? 38.656 -8.719 -5.207 1 95.25 307 TYR B N 1
ATOM 7495 C CA . TYR B 1 307 ? 39.031 -9.898 -4.445 1 95.25 307 TYR B CA 1
ATOM 7496 C C . TYR B 1 307 ? 39.344 -11.062 -5.375 1 95.25 307 TYR B C 1
ATOM 7498 O O . TYR B 1 307 ? 40.312 -11.82 -5.137 1 95.25 307 TYR B O 1
ATOM 7506 N N . PHE B 1 308 ? 38.625 -11.203 -6.406 1 96.56 308 PHE B N 1
ATOM 7507 C CA . PHE B 1 308 ? 38.844 -12.266 -7.387 1 96.56 308 PHE B CA 1
ATOM 7508 C C . PHE B 1 308 ? 40.188 -12.117 -8.086 1 96.56 308 PHE B C 1
ATOM 7510 O O . PHE B 1 308 ? 40.969 -13.055 -8.109 1 96.56 308 PHE B O 1
ATOM 7517 N N . TYR B 1 309 ? 40.469 -10.945 -8.602 1 96.12 309 TYR B N 1
ATOM 7518 C CA . TYR B 1 309 ? 41.656 -10.75 -9.43 1 96.12 309 TYR B CA 1
ATOM 7519 C C . TYR B 1 309 ? 42.906 -10.68 -8.57 1 96.12 309 TYR B C 1
ATOM 7521 O O . TYR B 1 309 ? 44 -11.102 -9 1 96.12 309 TYR B O 1
ATOM 7529 N N . ASP B 1 310 ? 42.688 -10.219 -7.309 1 94.94 310 ASP B N 1
ATOM 7530 C CA . ASP B 1 310 ? 43.875 -10.016 -6.453 1 94.94 310 ASP B CA 1
ATOM 7531 C C . ASP B 1 310 ? 44.219 -11.289 -5.688 1 94.94 310 ASP B C 1
ATOM 7533 O O . ASP B 1 310 ? 45.375 -11.531 -5.379 1 94.94 310 ASP B O 1
ATOM 7537 N N . ILE B 1 311 ? 43.219 -12.07 -5.398 1 95.62 311 ILE B N 1
ATOM 7538 C CA . ILE B 1 311 ? 43.469 -13.156 -4.457 1 95.62 311 ILE B CA 1
ATOM 7539 C C . ILE B 1 311 ? 43.062 -14.484 -5.078 1 95.62 311 ILE B C 1
ATOM 7541 O O . ILE B 1 311 ? 43.875 -15.406 -5.191 1 95.62 311 ILE B O 1
ATOM 7545 N N . VAL B 1 312 ? 41.875 -14.602 -5.535 1 96.44 312 VAL B N 1
ATOM 7546 C CA . VAL B 1 312 ? 41.312 -15.891 -5.926 1 96.44 312 VAL B CA 1
ATOM 7547 C C . VAL B 1 312 ? 42 -16.391 -7.203 1 96.44 312 VAL B C 1
ATOM 7549 O O . VAL B 1 312 ? 42.469 -17.516 -7.25 1 96.44 312 VAL B O 1
ATOM 7552 N N . LEU B 1 313 ? 42 -15.547 -8.219 1 96.94 313 LEU B N 1
ATOM 7553 C CA . LEU B 1 313 ? 42.5 -15.961 -9.523 1 96.94 313 LEU B CA 1
ATOM 7554 C C . LEU B 1 313 ? 43.969 -16.375 -9.43 1 96.94 313 LEU B C 1
ATOM 7556 O O . LEU B 1 313 ? 44.344 -17.438 -9.922 1 96.94 313 LEU B O 1
ATOM 7560 N N . PRO B 1 314 ? 44.812 -15.609 -8.758 1 96.44 314 PRO B N 1
ATOM 7561 C CA . PRO B 1 314 ? 46.219 -16.031 -8.641 1 96.44 314 PRO B CA 1
ATOM 7562 C C . PRO B 1 314 ? 46.375 -17.359 -7.914 1 96.44 314 PRO B C 1
ATOM 7564 O O . PRO B 1 314 ? 47.219 -18.172 -8.289 1 96.44 314 PRO B O 1
ATOM 7567 N N . GLU B 1 315 ? 45.625 -17.578 -6.902 1 96.44 315 GLU B N 1
ATOM 7568 C CA . GLU B 1 315 ? 45.688 -18.844 -6.176 1 96.44 315 GLU B CA 1
ATOM 7569 C C . GLU B 1 315 ? 45.25 -20.016 -7.055 1 96.44 315 GLU B C 1
ATOM 7571 O O . GLU B 1 315 ? 45.844 -21.094 -6.98 1 96.44 315 GLU B O 1
ATOM 7576 N N . PHE B 1 316 ? 44.25 -19.844 -7.852 1 97 316 PHE B N 1
ATOM 7577 C CA . PHE B 1 316 ? 43.812 -20.875 -8.773 1 97 316 PHE B CA 1
ATOM 7578 C C . PHE B 1 316 ? 44.844 -21.156 -9.836 1 97 316 PHE B C 1
ATOM 7580 O O . PHE B 1 316 ? 45.062 -22.312 -10.219 1 97 316 PHE B O 1
ATOM 7587 N N . GLU B 1 317 ? 45.5 -20.141 -10.312 1 96.69 317 GLU B N 1
ATOM 7588 C CA . GLU B 1 317 ? 46.562 -20.281 -11.312 1 96.69 317 GLU B CA 1
ATOM 7589 C C . GLU B 1 317 ? 47.75 -21.047 -10.75 1 96.69 317 GLU B C 1
ATOM 7591 O O . GLU B 1 317 ? 48.438 -21.781 -11.477 1 96.69 317 GLU B O 1
ATOM 7596 N N . LYS B 1 318 ? 47.875 -20.922 -9.484 1 95.94 318 LYS B N 1
ATOM 7597 C CA . LYS B 1 318 ? 49.031 -21.547 -8.82 1 95.94 318 LYS B CA 1
ATOM 7598 C C . LYS B 1 318 ? 48.688 -22.984 -8.422 1 95.94 318 LYS B C 1
ATOM 7600 O O . LYS B 1 318 ? 49.406 -23.922 -8.766 1 95.94 318 LYS B O 1
ATOM 7605 N N . SER B 1 319 ? 47.562 -23.219 -7.762 1 96.25 319 SER B N 1
ATOM 7606 C CA . SER B 1 319 ? 47.281 -24.5 -7.094 1 96.25 319 SER B CA 1
ATOM 7607 C C . SER B 1 319 ? 46.25 -25.312 -7.879 1 96.25 319 SER B C 1
ATOM 7609 O O . SER B 1 319 ? 46.156 -26.531 -7.676 1 96.25 319 SER B O 1
ATOM 7611 N N . LEU B 1 320 ? 45.5 -24.703 -8.773 1 97.44 320 LEU B N 1
ATOM 7612 C CA . LEU B 1 320 ? 44.438 -25.391 -9.469 1 97.44 320 LEU B CA 1
ATOM 7613 C C . LEU B 1 320 ? 44.469 -25.109 -10.969 1 97.44 320 LEU B C 1
ATOM 7615 O O . LEU B 1 320 ? 43.438 -24.891 -11.594 1 97.44 320 LEU B O 1
ATOM 7619 N N . LYS B 1 321 ? 45.594 -25.109 -11.508 1 96.19 321 LYS B N 1
ATOM 7620 C CA . LYS B 1 321 ? 45.781 -24.75 -12.906 1 96.19 321 LYS B CA 1
ATOM 7621 C C . LYS B 1 321 ? 45.031 -25.688 -13.836 1 96.19 321 LYS B C 1
ATOM 7623 O O . LYS B 1 321 ? 44.5 -25.25 -14.875 1 96.19 321 LYS B O 1
ATOM 7628 N N . ASP B 1 322 ? 44.875 -26.891 -13.531 1 96.25 322 ASP B N 1
ATOM 7629 C CA . ASP B 1 322 ? 44.188 -27.906 -14.359 1 96.25 322 ASP B CA 1
ATOM 7630 C C . ASP B 1 322 ? 42.688 -27.766 -14.289 1 96.25 322 ASP B C 1
ATOM 7632 O O . ASP B 1 322 ? 41.969 -28.234 -15.18 1 96.25 322 ASP B O 1
ATOM 7636 N N . ILE B 1 323 ? 42.25 -27.141 -13.258 1 97.56 323 ILE B N 1
ATOM 7637 C CA . ILE B 1 323 ? 40.812 -27.031 -13.039 1 97.56 323 ILE B CA 1
ATOM 7638 C C . ILE B 1 323 ? 40.312 -25.656 -13.508 1 97.56 323 ILE B C 1
ATOM 7640 O O . ILE B 1 323 ? 39.156 -25.484 -13.891 1 97.56 323 ILE B O 1
ATOM 7644 N N . LEU B 1 324 ? 41.156 -24.656 -13.523 1 97.5 324 LEU B N 1
ATOM 7645 C CA . LEU B 1 324 ? 40.812 -23.266 -13.812 1 97.5 324 LEU B CA 1
ATOM 7646 C C . LEU B 1 324 ? 40.094 -23.141 -15.141 1 97.5 324 LEU B C 1
ATOM 7648 O O . LEU B 1 324 ? 39.125 -22.375 -15.25 1 97.5 324 LEU B O 1
ATOM 7652 N N . PRO B 1 325 ? 40.438 -23.922 -16.156 1 96.94 325 PRO B N 1
ATOM 7653 C CA . PRO B 1 325 ? 39.781 -23.781 -17.438 1 96.94 325 PRO B CA 1
ATOM 7654 C C . PRO B 1 325 ? 38.312 -24.234 -17.391 1 96.94 325 PRO B C 1
ATOM 7656 O O . PRO B 1 325 ? 37.531 -23.938 -18.297 1 96.94 325 PRO B O 1
ATOM 7659 N N . LEU B 1 326 ? 37.969 -24.922 -16.406 1 97.44 326 LEU B N 1
ATOM 7660 C CA . LEU B 1 326 ? 36.625 -25.453 -16.297 1 97.44 326 LEU B CA 1
ATOM 7661 C C . LEU B 1 326 ? 35.719 -24.516 -15.492 1 97.44 326 LEU B C 1
ATOM 7663 O O . LEU B 1 326 ? 34.5 -24.734 -15.414 1 97.44 326 LEU B O 1
ATOM 7667 N N . CYS B 1 327 ? 36.281 -23.469 -14.977 1 98.06 327 CYS B N 1
ATOM 7668 C CA . CYS B 1 327 ? 35.594 -22.656 -13.977 1 98.06 327 CYS B CA 1
ATOM 7669 C C . CYS B 1 327 ? 35.062 -21.375 -14.594 1 98.06 327 CYS B C 1
ATOM 7671 O O . CYS B 1 327 ? 35.688 -20.812 -15.516 1 98.06 327 CYS B O 1
ATOM 7673 N N . ALA B 1 328 ? 33.906 -20.984 -14.094 1 98.25 328 ALA B N 1
ATOM 7674 C CA . ALA B 1 328 ? 33.438 -19.625 -14.25 1 98.25 328 ALA B CA 1
ATOM 7675 C C . ALA B 1 328 ? 33.406 -18.891 -12.906 1 98.25 328 ALA B C 1
ATOM 7677 O O . ALA B 1 328 ? 33.188 -19.5 -11.867 1 98.25 328 ALA B O 1
ATOM 7678 N N . PHE B 1 329 ? 33.688 -17.594 -12.914 1 98.44 329 PHE B N 1
ATOM 7679 C CA . PHE B 1 329 ? 33.781 -16.781 -11.703 1 98.44 329 PHE B CA 1
ATOM 7680 C C . PHE B 1 329 ? 32.938 -15.523 -11.844 1 98.44 329 PHE B C 1
ATOM 7682 O O . PHE B 1 329 ? 32.844 -14.945 -12.922 1 98.44 329 PHE B O 1
ATOM 7689 N N . GLY B 1 330 ? 32.375 -15.125 -10.766 1 98 330 GLY B N 1
ATOM 7690 C CA . GLY B 1 330 ? 31.609 -13.883 -10.758 1 98 330 GLY B CA 1
ATOM 7691 C C . GLY B 1 330 ? 30.859 -13.648 -9.461 1 98 330 GLY B C 1
ATOM 7692 O O . GLY B 1 330 ? 31.219 -14.211 -8.422 1 98 330 GLY B O 1
ATOM 7693 N N . LEU B 1 331 ? 29.938 -12.781 -9.484 1 97.19 331 LEU B N 1
ATOM 7694 C CA . LEU B 1 331 ? 28.984 -12.492 -8.414 1 97.19 331 LEU B CA 1
ATOM 7695 C C . LEU B 1 331 ? 27.578 -12.297 -8.969 1 97.19 331 LEU B C 1
ATOM 7697 O O . LEU B 1 331 ? 27.25 -11.219 -9.469 1 97.19 331 LEU B O 1
ATOM 7701 N N . VAL B 1 332 ? 26.797 -13.352 -8.844 1 96.5 332 VAL B N 1
ATOM 7702 C CA . VAL B 1 332 ? 25.422 -13.398 -9.344 1 96.5 332 VAL B CA 1
ATOM 7703 C C . VAL B 1 332 ? 24.516 -14.07 -8.312 1 96.5 332 VAL B C 1
ATOM 7705 O O . VAL B 1 332 ? 24.938 -15.008 -7.633 1 96.5 332 VAL B O 1
ATOM 7708 N N . GLY B 1 333 ? 23.297 -13.531 -8.148 1 94.38 333 GLY B N 1
ATOM 7709 C CA . GLY B 1 333 ? 22.391 -14.203 -7.234 1 94.38 333 GLY B CA 1
ATOM 7710 C C . GLY B 1 333 ? 21.656 -13.25 -6.309 1 94.38 333 GLY B C 1
ATOM 7711 O O . GLY B 1 333 ? 21.406 -12.102 -6.676 1 94.38 333 GLY B O 1
ATOM 7712 N N . GLU B 1 334 ? 21.297 -13.742 -5.211 1 90.31 334 GLU B N 1
ATOM 7713 C CA . GLU B 1 334 ? 20.516 -12.977 -4.238 1 90.31 334 GLU B CA 1
ATOM 7714 C C . GLU B 1 334 ? 21.406 -12.008 -3.471 1 90.31 334 GLU B C 1
ATOM 7716 O O . GLU B 1 334 ? 22.594 -12.273 -3.248 1 90.31 334 GLU B O 1
ATOM 7721 N N . GLY B 1 335 ? 20.797 -10.898 -3.086 1 88.88 335 GLY B N 1
ATOM 7722 C CA . GLY B 1 335 ? 21.516 -9.875 -2.33 1 88.88 335 GLY B CA 1
ATOM 7723 C C . GLY B 1 335 ? 21.594 -8.547 -3.057 1 88.88 335 GLY B C 1
ATOM 7724 O O . GLY B 1 335 ? 21.734 -8.508 -4.281 1 88.88 335 GLY B O 1
ATOM 7725 N N . SER B 1 336 ? 21.562 -7.527 -2.283 1 90.56 336 SER B N 1
ATOM 7726 C CA . SER B 1 336 ? 21.594 -6.188 -2.861 1 90.56 336 SER B CA 1
ATOM 7727 C C . SER B 1 336 ? 22.906 -5.93 -3.588 1 90.56 336 SER B C 1
ATOM 7729 O O . SER B 1 336 ? 22.953 -5.16 -4.551 1 90.56 336 SER B O 1
ATOM 7731 N N . GLU B 1 337 ? 24 -6.574 -3.15 1 90.75 337 GLU B N 1
ATOM 7732 C CA . GLU B 1 337 ? 25.328 -6.367 -3.729 1 90.75 337 GLU B CA 1
ATOM 7733 C C . GLU B 1 337 ? 25.375 -6.855 -5.176 1 90.75 337 GLU B C 1
ATOM 7735 O O . GLU B 1 337 ? 26.141 -6.332 -5.984 1 90.75 337 GLU B O 1
ATOM 7740 N N . CYS B 1 338 ? 24.562 -7.801 -5.449 1 94.19 338 CYS B N 1
ATOM 7741 C CA . CYS B 1 338 ? 24.547 -8.328 -6.809 1 94.19 338 CYS B CA 1
ATOM 7742 C C . CYS B 1 338 ? 23.844 -7.367 -7.762 1 94.19 338 CYS B C 1
ATOM 7744 O O . CYS B 1 338 ? 24.047 -7.426 -8.977 1 94.19 338 CYS B O 1
ATOM 7746 N N . TYR B 1 339 ? 22.984 -6.531 -7.258 1 93.5 339 TYR B N 1
ATOM 7747 C CA . TYR B 1 339 ? 22.266 -5.543 -8.047 1 93.5 339 TYR B CA 1
ATOM 7748 C C . TYR B 1 339 ? 22.969 -4.191 -8.008 1 93.5 339 TYR B C 1
ATOM 7750 O O . TYR B 1 339 ? 22.625 -3.285 -8.773 1 93.5 339 TYR B O 1
ATOM 7758 N N . GLY B 1 340 ? 23.906 -4.102 -7.098 1 91.31 340 GLY B N 1
ATOM 7759 C CA . GLY B 1 340 ? 24.578 -2.832 -6.914 1 91.31 340 GLY B CA 1
ATOM 7760 C C . GLY B 1 340 ? 23.844 -1.876 -6.004 1 91.31 340 GLY B C 1
ATOM 7761 O O . GLY B 1 340 ? 24.141 -0.682 -5.965 1 91.31 340 GLY B O 1
ATOM 7762 N N . TYR B 1 341 ? 22.875 -2.342 -5.297 1 90.31 341 TYR B N 1
ATOM 7763 C CA . TYR B 1 341 ? 22.047 -1.473 -4.465 1 90.31 341 TYR B CA 1
ATOM 7764 C C . TYR B 1 341 ? 22.469 -1.558 -3.004 1 90.31 341 TYR B C 1
ATOM 7766 O O . TYR B 1 341 ? 21.766 -1.054 -2.121 1 90.31 341 TYR B O 1
ATOM 7774 N N . ASP B 1 342 ? 23.562 -2.246 -2.701 1 87.94 342 ASP B N 1
ATOM 7775 C CA . ASP B 1 342 ? 24.047 -2.35 -1.327 1 87.94 342 ASP B CA 1
ATOM 7776 C C . ASP B 1 342 ? 24.469 -0.984 -0.789 1 87.94 342 ASP B C 1
ATOM 7778 O O . ASP B 1 342 ? 25 -0.151 -1.534 1 87.94 342 ASP B O 1
ATOM 7782 N N . ASP B 1 343 ? 24.125 -0.795 0.415 1 81.38 343 ASP B N 1
ATOM 7783 C CA . ASP B 1 343 ? 24.469 0.426 1.14 1 81.38 343 ASP B CA 1
ATOM 7784 C C . ASP B 1 343 ? 24.906 0.113 2.568 1 81.38 343 ASP B C 1
ATOM 7786 O O . ASP B 1 343 ? 25.219 -1.035 2.891 1 81.38 343 ASP B O 1
ATOM 7790 N N . GLU B 1 344 ? 25.031 1.037 3.34 1 73.25 344 GLU B N 1
ATOM 7791 C CA . GLU B 1 344 ? 25.531 0.861 4.699 1 73.25 344 GLU B CA 1
ATOM 7792 C C . GLU B 1 344 ? 24.625 -0.062 5.508 1 73.25 344 GLU B C 1
ATOM 7794 O O . GLU B 1 344 ? 25.094 -0.845 6.332 1 73.25 344 GLU B O 1
ATOM 7799 N N . LEU B 1 345 ? 23.422 -0.026 5.141 1 70.94 345 LEU B N 1
ATOM 7800 C CA . LEU B 1 345 ? 22.453 -0.825 5.883 1 70.94 345 LEU B CA 1
ATOM 7801 C C . LEU B 1 345 ? 22.516 -2.289 5.461 1 70.94 345 LEU B C 1
ATOM 7803 O O . LEU B 1 345 ? 22.266 -3.186 6.27 1 70.94 345 LEU B O 1
ATOM 7807 N N . SER B 1 346 ? 22.844 -2.537 4.281 1 77.31 346 SER B N 1
ATOM 7808 C CA . SER B 1 346 ? 22.797 -3.891 3.738 1 77.31 346 SER B CA 1
ATOM 7809 C C . SER B 1 346 ? 24.078 -4.648 4.051 1 77.31 346 SER B C 1
ATOM 7811 O O . SER B 1 346 ? 24.156 -5.863 3.861 1 77.31 346 SER B O 1
ATOM 7813 N N . LYS B 1 347 ? 25 -3.986 4.57 1 76.06 347 LYS B N 1
ATOM 7814 C CA . LYS B 1 347 ? 26.297 -4.621 4.812 1 76.06 347 LYS B CA 1
ATOM 7815 C C . LYS B 1 347 ? 26.312 -5.328 6.164 1 76.06 347 LYS B C 1
ATOM 7817 O O . LYS B 1 347 ? 27.328 -5.918 6.547 1 76.06 347 LYS B O 1
ATOM 7822 N N . ASP B 1 348 ? 25.141 -5.309 6.734 1 70.88 348 ASP B N 1
ATOM 7823 C CA . ASP B 1 348 ? 25.062 -5.883 8.07 1 70.88 348 ASP B CA 1
ATOM 7824 C C . ASP B 1 348 ? 25.016 -7.41 8.016 1 70.88 348 ASP B C 1
ATOM 7826 O O . ASP B 1 348 ? 25.25 -8.086 9.016 1 70.88 348 ASP B O 1
ATOM 7830 N N . HIS B 1 349 ? 24.672 -7.859 6.891 1 75.12 349 HIS B N 1
ATOM 7831 C CA . HIS B 1 349 ? 24.625 -9.312 6.73 1 75.12 349 HIS B CA 1
ATOM 7832 C C . HIS B 1 349 ? 24.953 -9.711 5.293 1 75.12 349 HIS B C 1
ATOM 7834 O O . HIS B 1 349 ? 24.75 -8.93 4.363 1 75.12 349 HIS B O 1
ATOM 7840 N N . ASP B 1 350 ? 25.609 -10.844 5.172 1 76.06 350 ASP B N 1
ATOM 7841 C CA . ASP B 1 350 ? 25.859 -11.477 3.881 1 76.06 350 ASP B CA 1
ATOM 7842 C C . ASP B 1 350 ? 26.719 -10.578 2.988 1 76.06 350 ASP B C 1
ATOM 7844 O O . ASP B 1 350 ? 26.438 -10.445 1.794 1 76.06 350 ASP B O 1
ATOM 7848 N N . PHE B 1 351 ? 27.547 -9.836 3.736 1 82.5 351 PHE B N 1
ATOM 7849 C CA . PHE B 1 351 ? 28.406 -8.922 2.996 1 82.5 351 PHE B CA 1
ATOM 7850 C C . PHE B 1 351 ? 29.875 -9.195 3.311 1 82.5 351 PHE B C 1
ATOM 7852 O O . PHE B 1 351 ? 30.234 -9.469 4.461 1 82.5 351 PHE B O 1
ATOM 7859 N N . GLY B 1 352 ? 30.688 -9.195 2.318 1 86.12 352 GLY B N 1
ATOM 7860 C CA . GLY B 1 352 ? 32.125 -9.422 2.434 1 86.12 352 GLY B CA 1
ATOM 7861 C C . GLY B 1 352 ? 32.75 -9.883 1.137 1 86.12 352 GLY B C 1
ATOM 7862 O O . GLY B 1 352 ? 32.062 -10.109 0.145 1 86.12 352 GLY B O 1
ATOM 7863 N N . PRO B 1 353 ? 34.094 -9.906 1.227 1 89.31 353 PRO B N 1
ATOM 7864 C CA . PRO B 1 353 ? 34.781 -10.414 0.037 1 89.31 353 PRO B CA 1
ATOM 7865 C C . PRO B 1 353 ? 34.375 -11.852 -0.296 1 89.31 353 PRO B C 1
ATOM 7867 O O . PRO B 1 353 ? 34.594 -12.766 0.507 1 89.31 353 PRO B O 1
ATOM 7870 N N . SER B 1 354 ? 33.719 -11.984 -1.399 1 91 354 SER B N 1
ATOM 7871 C CA . SER B 1 354 ? 33.25 -13.312 -1.802 1 91 354 SER B CA 1
ATOM 7872 C C . SER B 1 354 ? 33.094 -13.406 -3.316 1 91 354 SER B C 1
ATOM 7874 O O . SER B 1 354 ? 33.062 -12.391 -4.012 1 91 354 SER B O 1
ATOM 7876 N N . VAL B 1 355 ? 33.156 -14.672 -3.789 1 94.31 355 VAL B N 1
ATOM 7877 C CA . VAL B 1 355 ? 33.031 -14.93 -5.223 1 94.31 355 VAL B CA 1
ATOM 7878 C C . VAL B 1 355 ? 32.188 -16.172 -5.457 1 94.31 355 VAL B C 1
ATOM 7880 O O . VAL B 1 355 ? 32.156 -17.078 -4.617 1 94.31 355 VAL B O 1
ATOM 7883 N N . CYS B 1 356 ? 31.5 -16.125 -6.508 1 96.94 356 CYS B N 1
ATOM 7884 C CA . CYS B 1 356 ? 30.875 -17.359 -6.996 1 96.94 356 CYS B CA 1
ATOM 7885 C C . CYS B 1 356 ? 31.812 -18.094 -7.953 1 96.94 356 CYS B C 1
ATOM 7887 O O . CYS B 1 356 ? 32.438 -17.484 -8.828 1 96.94 356 CYS B O 1
ATOM 7889 N N . ILE B 1 357 ? 31.906 -19.328 -7.746 1 97.88 357 ILE B N 1
ATOM 7890 C CA . ILE B 1 357 ? 32.656 -20.219 -8.625 1 97.88 357 ILE B CA 1
ATOM 7891 C C . ILE B 1 357 ? 31.719 -21.312 -9.164 1 97.88 357 ILE B C 1
ATOM 7893 O O . ILE B 1 357 ? 31.234 -22.156 -8.398 1 97.88 357 ILE B O 1
ATOM 7897 N N . TRP B 1 358 ? 31.578 -21.312 -10.484 1 98.12 358 TRP B N 1
ATOM 7898 C CA . TRP B 1 358 ? 30.594 -22.234 -11.062 1 98.12 358 TRP B CA 1
ATOM 7899 C C . TRP B 1 358 ? 31.297 -23.312 -11.891 1 98.12 358 TRP B C 1
ATOM 7901 O O . TRP B 1 358 ? 32.188 -23.016 -12.68 1 98.12 358 TRP B O 1
ATOM 7911 N N . LEU B 1 359 ? 30.875 -24.5 -11.664 1 97.44 359 LEU B N 1
ATOM 7912 C CA . LEU B 1 359 ? 31.281 -25.656 -12.469 1 97.44 359 LEU B CA 1
ATOM 7913 C C . LEU B 1 359 ? 30.078 -26.453 -12.953 1 97.44 359 LEU B C 1
ATOM 7915 O O . LEU B 1 359 ? 29.031 -26.438 -12.312 1 97.44 359 LEU B O 1
ATOM 7919 N N . ARG B 1 360 ? 30.312 -27.156 -14.07 1 96.69 360 ARG B N 1
ATOM 7920 C CA . ARG B 1 360 ? 29.297 -28.125 -14.469 1 96.69 360 ARG B CA 1
ATOM 7921 C C . ARG B 1 360 ? 29.156 -29.234 -13.422 1 96.69 360 ARG B C 1
ATOM 7923 O O . ARG B 1 360 ? 30.109 -29.516 -12.695 1 96.69 360 ARG B O 1
ATOM 7930 N N . LYS B 1 361 ? 28.047 -29.828 -13.453 1 95.81 361 LYS B N 1
ATOM 7931 C CA . LYS B 1 361 ? 27.703 -30.812 -12.43 1 95.81 361 LYS B CA 1
ATOM 7932 C C . LYS B 1 361 ? 28.781 -31.891 -12.336 1 95.81 361 LYS B C 1
ATOM 7934 O O . LYS B 1 361 ? 29.219 -32.25 -11.242 1 95.81 361 LYS B O 1
ATOM 7939 N N . ASP B 1 362 ? 29.234 -32.469 -13.445 1 95.94 362 ASP B N 1
ATOM 7940 C CA . ASP B 1 362 ? 30.219 -33.531 -13.469 1 95.94 362 ASP B CA 1
ATOM 7941 C C . ASP B 1 362 ? 31.562 -33.062 -12.891 1 95.94 362 ASP B C 1
ATOM 7943 O O . ASP B 1 362 ? 32.188 -33.75 -12.086 1 95.94 362 ASP B O 1
ATOM 7947 N N . ASN B 1 363 ? 31.984 -31.891 -13.289 1 96.81 363 ASN B N 1
ATOM 7948 C CA . ASN B 1 363 ? 33.25 -31.328 -12.797 1 96.81 363 ASN B CA 1
ATOM 7949 C C . ASN B 1 363 ? 33.156 -30.922 -11.328 1 96.81 363 ASN B C 1
ATOM 7951 O O . ASN B 1 363 ? 34.125 -31.047 -10.578 1 96.81 363 ASN B O 1
ATOM 7955 N N . TYR B 1 364 ? 31.969 -30.391 -10.961 1 97 364 TYR B N 1
ATOM 7956 C CA . TYR B 1 364 ? 31.719 -30.047 -9.57 1 97 364 TYR B CA 1
ATOM 7957 C C . TYR B 1 364 ? 31.891 -31.266 -8.664 1 97 364 TYR B C 1
ATOM 7959 O O . TYR B 1 364 ? 32.594 -31.188 -7.645 1 97 364 TYR B O 1
ATOM 7967 N N . LEU B 1 365 ? 31.312 -32.375 -9.039 1 96.69 365 LEU B N 1
ATOM 7968 C CA . LEU B 1 365 ? 31.359 -33.594 -8.234 1 96.69 365 LEU B CA 1
ATOM 7969 C C . LEU B 1 365 ? 32.781 -34.156 -8.18 1 96.69 365 LEU B C 1
ATOM 7971 O O . LEU B 1 365 ? 33.219 -34.656 -7.145 1 96.69 365 LEU B O 1
ATOM 7975 N N . LYS B 1 366 ? 33.469 -33.969 -9.234 1 97.19 366 LYS B N 1
ATOM 7976 C CA . LYS B 1 366 ? 34.812 -34.531 -9.352 1 97.19 366 LYS B CA 1
ATOM 7977 C C . LYS B 1 366 ? 35.812 -33.688 -8.562 1 97.19 366 LYS B C 1
ATOM 7979 O O . LYS B 1 366 ? 36.719 -34.25 -7.934 1 97.19 366 LYS B O 1
ATOM 7984 N N . TYR B 1 367 ? 35.688 -32.406 -8.523 1 97.44 367 TYR B N 1
ATOM 7985 C CA . TYR B 1 367 ? 36.781 -31.562 -8.07 1 97.44 367 TYR B CA 1
ATOM 7986 C C . TYR B 1 367 ? 36.406 -30.766 -6.828 1 97.44 367 TYR B C 1
ATOM 7988 O O . TYR B 1 367 ? 37.188 -29.969 -6.316 1 97.44 367 TYR B O 1
ATOM 7996 N N . LYS B 1 368 ? 35.156 -30.891 -6.273 1 97 368 LYS B N 1
ATOM 7997 C CA . LYS B 1 368 ? 34.625 -30.047 -5.207 1 97 368 LYS B CA 1
ATOM 7998 C C . LYS B 1 368 ? 35.531 -30.078 -3.98 1 97 368 LYS B C 1
ATOM 8000 O O . LYS B 1 368 ? 35.812 -29.031 -3.369 1 97 368 LYS B O 1
ATOM 8005 N N . TYR B 1 369 ? 36.094 -31.188 -3.594 1 96.62 369 TYR B N 1
ATOM 8006 C CA . TYR B 1 369 ? 36.938 -31.297 -2.391 1 96.62 369 TYR B CA 1
ATOM 8007 C C . TYR B 1 369 ? 38.25 -30.594 -2.58 1 96.62 369 TYR B C 1
ATOM 8009 O O . TYR B 1 369 ? 38.75 -29.906 -1.679 1 96.62 369 TYR B O 1
ATOM 8017 N N . ARG B 1 370 ? 38.875 -30.781 -3.723 1 96.88 370 ARG B N 1
ATOM 8018 C CA . ARG B 1 370 ? 40.125 -30.141 -4.023 1 96.88 370 ARG B CA 1
ATOM 8019 C C . ARG B 1 370 ? 40 -28.625 -4.039 1 96.88 370 ARG B C 1
ATOM 8021 O O . ARG B 1 370 ? 40.844 -27.906 -3.504 1 96.88 370 ARG B O 1
ATOM 8028 N N . ILE B 1 371 ? 38.938 -28.172 -4.637 1 97.44 371 ILE B N 1
ATOM 8029 C CA . ILE B 1 371 ? 38.719 -26.734 -4.738 1 97.44 371 ILE B CA 1
ATOM 8030 C C . ILE B 1 371 ? 38.438 -26.156 -3.35 1 97.44 371 ILE B C 1
ATOM 8032 O O . ILE B 1 371 ? 39 -25.125 -2.977 1 97.44 371 ILE B O 1
ATOM 8036 N N . ASN B 1 372 ? 37.594 -26.812 -2.572 1 96.06 372 ASN B N 1
ATOM 8037 C CA . ASN B 1 372 ? 37.219 -26.312 -1.247 1 96.06 372 ASN B CA 1
ATOM 8038 C C . ASN B 1 372 ? 38.438 -26.25 -0.321 1 96.06 372 ASN B C 1
ATOM 8040 O O . ASN B 1 372 ? 38.531 -25.359 0.533 1 96.06 372 ASN B O 1
ATOM 8044 N N . LYS B 1 373 ? 39.312 -27.141 -0.458 1 95.25 373 LYS B N 1
ATOM 8045 C CA . LYS B 1 373 ? 40.531 -27.109 0.33 1 95.25 373 LYS B CA 1
ATOM 8046 C C . LYS B 1 373 ? 41.312 -25.828 0.057 1 95.25 373 LYS B C 1
ATOM 8048 O O . LYS B 1 373 ? 41.844 -25.203 0.982 1 95.25 373 LYS B O 1
ATOM 8053 N N . VAL B 1 374 ? 41.406 -25.484 -1.171 1 95.25 374 VAL B N 1
ATOM 8054 C CA . VAL B 1 374 ? 42.094 -24.266 -1.558 1 95.25 374 VAL B CA 1
ATOM 8055 C C . VAL B 1 374 ? 41.344 -23.047 -1.04 1 95.25 374 VAL B C 1
ATOM 8057 O O . VAL B 1 374 ? 41.969 -22.094 -0.543 1 95.25 374 VAL B O 1
ATOM 8060 N N . LEU B 1 375 ? 40.031 -23.031 -1.155 1 94.19 375 LEU B N 1
ATOM 8061 C CA . LEU B 1 375 ? 39.188 -21.906 -0.736 1 94.19 375 LEU B CA 1
ATOM 8062 C C . LEU B 1 375 ? 39.312 -21.672 0.766 1 94.19 375 LEU B C 1
ATOM 8064 O O . LEU B 1 375 ? 39.25 -20.531 1.228 1 94.19 375 LEU B O 1
ATOM 8068 N N . GLU B 1 376 ? 39.5 -22.703 1.514 1 92.06 376 GLU B N 1
ATOM 8069 C CA . GLU B 1 376 ? 39.625 -22.594 2.963 1 92.06 376 GLU B CA 1
ATOM 8070 C C . GLU B 1 376 ? 40.906 -21.859 3.348 1 92.06 376 GLU B C 1
ATOM 8072 O O . GLU B 1 376 ? 41 -21.266 4.422 1 92.06 376 GLU B O 1
ATOM 8077 N N . THR B 1 377 ? 41.844 -21.875 2.471 1 91.5 377 THR B N 1
ATOM 8078 C CA . THR B 1 377 ? 43.156 -21.281 2.785 1 91.5 377 THR B CA 1
ATOM 8079 C C . THR B 1 377 ? 43.188 -19.812 2.381 1 91.5 377 THR B C 1
ATOM 8081 O O . THR B 1 377 ? 44.094 -19.094 2.762 1 91.5 377 THR B O 1
ATOM 8084 N N . LEU B 1 378 ? 42.25 -19.328 1.653 1 92.56 378 LEU B N 1
ATOM 8085 C CA . LEU B 1 378 ? 42.219 -17.953 1.176 1 92.56 378 LEU B CA 1
ATOM 8086 C C . LEU B 1 378 ? 42 -16.984 2.326 1 92.56 378 LEU B C 1
ATOM 8088 O O . LEU B 1 378 ? 41.281 -17.297 3.283 1 92.56 378 LEU B O 1
ATOM 8092 N N . PRO B 1 379 ? 42.562 -15.812 2.209 1 89.81 379 PRO B N 1
ATOM 8093 C CA . PRO B 1 379 ? 42.281 -14.781 3.205 1 89.81 379 PRO B CA 1
ATOM 8094 C C . PRO B 1 379 ? 40.781 -14.445 3.277 1 89.81 379 PRO B C 1
ATOM 8096 O O . PRO B 1 379 ? 40.125 -14.297 2.24 1 89.81 379 PRO B O 1
ATOM 8099 N N . LYS B 1 380 ? 40.281 -14.367 4.406 1 84.81 380 LYS B N 1
ATOM 8100 C CA . LYS B 1 380 ? 38.875 -14.102 4.578 1 84.81 380 LYS B CA 1
ATOM 8101 C C . LYS B 1 380 ? 38.594 -12.602 4.754 1 84.81 380 LYS B C 1
ATOM 8103 O O . LYS B 1 380 ? 37.469 -12.156 4.676 1 84.81 380 LYS B O 1
ATOM 8108 N N . THR B 1 381 ? 39.594 -11.875 5.035 1 89.38 381 THR B N 1
ATOM 8109 C CA . THR B 1 381 ? 39.5 -10.422 5.109 1 89.38 381 THR B CA 1
ATOM 8110 C C . THR B 1 381 ? 40.188 -9.781 3.902 1 89.38 381 THR B C 1
ATOM 8112 O O . THR B 1 381 ? 41.219 -10.281 3.426 1 89.38 381 THR B O 1
ATOM 8115 N N . TYR B 1 382 ? 39.656 -8.797 3.434 1 91.19 382 TYR B N 1
ATOM 8116 C CA . TYR B 1 382 ? 40.188 -8.125 2.25 1 91.19 382 TYR B CA 1
ATOM 8117 C C . TYR B 1 382 ? 39.75 -6.66 2.221 1 91.19 382 TYR B C 1
ATOM 8119 O O . TYR B 1 382 ? 38.594 -6.348 2.436 1 91.19 382 TYR B O 1
ATOM 8127 N N . LEU B 1 383 ? 40.719 -5.727 2.055 1 88.88 383 LEU B N 1
ATOM 8128 C CA . LEU B 1 383 ? 40.531 -4.285 1.957 1 88.88 383 LEU B CA 1
ATOM 8129 C C . LEU B 1 383 ? 39.75 -3.758 3.168 1 88.88 383 LEU B C 1
ATOM 8131 O O . LEU B 1 383 ? 38.844 -2.939 3.023 1 88.88 383 LEU B O 1
ATOM 8135 N N . GLY B 1 384 ? 40.031 -4.391 4.301 1 82.5 384 GLY B N 1
ATOM 8136 C CA . GLY B 1 384 ? 39.438 -3.922 5.539 1 82.5 384 GLY B CA 1
ATOM 8137 C C . GLY B 1 384 ? 38.062 -4.547 5.82 1 82.5 384 GLY B C 1
ATOM 8138 O O . GLY B 1 384 ? 37.469 -4.312 6.879 1 82.5 384 GLY B O 1
ATOM 8139 N N . PHE B 1 385 ? 37.562 -5.309 4.871 1 87.56 385 PHE B N 1
ATOM 8140 C CA . PHE B 1 385 ? 36.281 -5.98 5.086 1 87.56 385 PHE B CA 1
ATOM 8141 C C . PHE B 1 385 ? 36.5 -7.363 5.691 1 87.56 385 PHE B C 1
ATOM 8143 O O . PHE B 1 385 ? 37.438 -8.07 5.32 1 87.56 385 PHE B O 1
ATOM 8150 N N . GLN B 1 386 ? 35.562 -7.684 6.539 1 81.62 386 GLN B N 1
ATOM 8151 C CA . GLN B 1 386 ? 35.656 -8.961 7.23 1 81.62 386 GLN B CA 1
ATOM 8152 C C . GLN B 1 386 ? 35.031 -10.086 6.402 1 81.62 386 GLN B C 1
ATOM 8154 O O . GLN B 1 386 ? 34.406 -9.828 5.371 1 81.62 386 GLN B O 1
ATOM 8159 N N . GLU B 1 387 ? 35.188 -11.242 6.922 1 79.44 387 GLU B N 1
ATOM 8160 C CA . GLU B 1 387 ? 34.656 -12.438 6.27 1 79.44 387 GLU B CA 1
ATOM 8161 C C . GLU B 1 387 ? 33.125 -12.352 6.141 1 79.44 387 GLU B C 1
ATOM 8163 O O . GLU B 1 387 ? 32.469 -11.773 7 1 79.44 387 GLU B O 1
ATOM 8168 N N . LEU B 1 388 ? 32.688 -12.922 5.094 1 78.75 388 LEU B N 1
ATOM 8169 C CA . LEU B 1 388 ? 31.266 -13 4.832 1 78.75 388 LEU B CA 1
ATOM 8170 C C . LEU B 1 388 ? 30.547 -13.719 5.969 1 78.75 388 LEU B C 1
ATOM 8172 O O . LEU B 1 388 ? 30.922 -14.828 6.344 1 78.75 388 LEU B O 1
ATOM 8176 N N . LYS B 1 389 ? 29.688 -12.969 6.582 1 73.19 389 LYS B N 1
ATOM 8177 C CA . LYS B 1 389 ? 28.828 -13.578 7.594 1 73.19 389 LYS B CA 1
ATOM 8178 C C . LYS B 1 389 ? 27.531 -14.094 6.973 1 73.19 389 LYS B C 1
ATOM 8180 O O . LYS B 1 389 ? 26.656 -13.305 6.594 1 73.19 389 LYS B O 1
ATOM 8185 N N . GLU B 1 390 ? 27.422 -15.414 6.914 1 74.94 390 GLU B N 1
ATOM 8186 C CA . GLU B 1 390 ? 26.25 -16.016 6.27 1 74.94 390 GLU B CA 1
ATOM 8187 C C . GLU B 1 390 ? 25.047 -16.031 7.211 1 74.94 390 GLU B C 1
ATOM 8189 O O . GLU B 1 390 ? 25.172 -16.453 8.367 1 74.94 390 GLU B O 1
ATOM 8194 N N . SER B 1 391 ? 23.969 -15.531 6.746 1 71.25 391 SER B N 1
ATOM 8195 C CA . SER B 1 391 ? 22.719 -15.562 7.512 1 71.25 391 SER B CA 1
ATOM 8196 C C . SER B 1 391 ? 22.031 -16.906 7.387 1 71.25 391 SER B C 1
ATOM 8198 O O . SER B 1 391 ? 22.484 -17.797 6.652 1 71.25 391 SER B O 1
ATOM 8200 N N . GLU B 1 392 ? 21.016 -17.062 8.164 1 68.94 392 GLU B N 1
ATOM 8201 C CA . GLU B 1 392 ? 20.234 -18.297 8.219 1 68.94 392 GLU B CA 1
ATOM 8202 C C . GLU B 1 392 ? 19.734 -18.688 6.832 1 68.94 392 GLU B C 1
ATOM 8204 O O . GLU B 1 392 ? 19.641 -19.875 6.52 1 68.94 392 GLU B O 1
ATOM 8209 N N . TRP B 1 393 ? 19.516 -17.781 5.965 1 69.88 393 TRP B N 1
ATOM 8210 C CA . TRP B 1 393 ? 18.953 -18.078 4.648 1 69.88 393 TRP B CA 1
ATOM 8211 C C . TRP B 1 393 ? 19.969 -17.781 3.547 1 69.88 393 TRP B C 1
ATOM 8213 O O . TRP B 1 393 ? 19.625 -17.734 2.365 1 69.88 393 TRP B O 1
ATOM 8223 N N . GLY B 1 394 ? 21.172 -17.625 3.896 1 72.44 394 GLY B N 1
ATOM 8224 C CA . GLY B 1 394 ? 22.172 -17.203 2.932 1 72.44 394 GLY B CA 1
ATOM 8225 C C . GLY B 1 394 ? 23.062 -18.344 2.469 1 72.44 394 GLY B C 1
ATOM 8226 O O . GLY B 1 394 ? 24.094 -18.109 1.842 1 72.44 394 GLY B O 1
ATOM 8227 N N . TYR B 1 395 ? 22.578 -19.531 2.615 1 74.25 395 TYR B N 1
ATOM 8228 C CA . TYR B 1 395 ? 23.438 -20.656 2.27 1 74.25 395 TYR B CA 1
ATOM 8229 C C . TYR B 1 395 ? 23.453 -20.891 0.762 1 74.25 395 TYR B C 1
ATOM 8231 O O . TYR B 1 395 ? 22.484 -20.578 0.065 1 74.25 395 TYR B O 1
ATOM 8239 N N . ASN B 1 396 ? 24.578 -21.297 0.26 1 79 396 ASN B N 1
ATOM 8240 C CA . ASN B 1 396 ? 24.766 -21.734 -1.122 1 79 396 ASN B CA 1
ATOM 8241 C C . ASN B 1 396 ? 24.609 -20.562 -2.096 1 79 396 ASN B C 1
ATOM 8243 O O . ASN B 1 396 ? 23.984 -20.719 -3.152 1 79 396 ASN B O 1
ATOM 8247 N N . ARG B 1 397 ? 25.047 -19.391 -1.631 1 88.81 397 ARG B N 1
ATOM 8248 C CA . ARG B 1 397 ? 24.969 -18.219 -2.5 1 88.81 397 ARG B CA 1
ATOM 8249 C C . ARG B 1 397 ? 26.344 -17.906 -3.109 1 88.81 397 ARG B C 1
ATOM 8251 O O . ARG B 1 397 ? 26.422 -17.312 -4.188 1 88.81 397 ARG B O 1
ATOM 8258 N N . ARG B 1 398 ? 27.375 -18.312 -2.324 1 92.19 398 ARG B N 1
ATOM 8259 C CA . ARG B 1 398 ? 28.734 -17.984 -2.705 1 92.19 398 ARG B CA 1
ATOM 8260 C C . ARG B 1 398 ? 29.641 -19.219 -2.643 1 92.19 398 ARG B C 1
ATOM 8262 O O . ARG B 1 398 ? 29.219 -20.266 -2.17 1 92.19 398 ARG B O 1
ATOM 8269 N N . GLY B 1 399 ? 30.797 -19.016 -3.098 1 93.44 399 GLY B N 1
ATOM 8270 C CA . GLY B 1 399 ? 31.719 -20.141 -3.121 1 93.44 399 GLY B CA 1
ATOM 8271 C C . GLY B 1 399 ? 31.516 -21.047 -4.324 1 93.44 399 GLY B C 1
ATOM 8272 O O . GLY B 1 399 ? 31.219 -20.578 -5.422 1 93.44 399 GLY B O 1
ATOM 8273 N N . LEU B 1 400 ? 31.812 -22.281 -4.062 1 96.19 400 LEU B N 1
ATOM 8274 C CA . LEU B 1 400 ? 31.734 -23.25 -5.145 1 96.19 400 LEU B CA 1
ATOM 8275 C C . LEU B 1 400 ? 30.281 -23.672 -5.383 1 96.19 400 LEU B C 1
ATOM 8277 O O . LEU B 1 400 ? 29.609 -24.125 -4.457 1 96.19 400 LEU B O 1
ATOM 8281 N N . LEU B 1 401 ? 29.891 -23.516 -6.605 1 96.69 401 LEU B N 1
ATOM 8282 C CA . LEU B 1 401 ? 28.5 -23.797 -6.969 1 96.69 401 LEU B CA 1
ATOM 8283 C C . LEU B 1 401 ? 28.422 -24.688 -8.211 1 96.69 401 LEU B C 1
ATOM 8285 O O . LEU B 1 401 ? 29.344 -24.656 -9.039 1 96.69 401 LEU B O 1
ATOM 8289 N N . ASN B 1 402 ? 27.375 -25.406 -8.219 1 95.75 402 ASN B N 1
ATOM 8290 C CA . ASN B 1 402 ? 27 -26.219 -9.383 1 95.75 402 ASN B CA 1
ATOM 8291 C C . ASN B 1 402 ? 26.078 -25.438 -10.32 1 95.75 402 ASN B C 1
ATOM 8293 O O . ASN B 1 402 ? 25.016 -24.969 -9.914 1 95.75 402 ASN B O 1
ATOM 8297 N N . ILE B 1 403 ? 26.484 -25.359 -11.602 1 96.69 403 ILE B N 1
ATOM 8298 C CA . ILE B 1 403 ? 25.75 -24.531 -12.547 1 96.69 403 ILE B CA 1
ATOM 8299 C C . ILE B 1 403 ? 24.297 -25.016 -12.641 1 96.69 403 ILE B C 1
ATOM 8301 O O . ILE B 1 403 ? 23.359 -24.203 -12.57 1 96.69 403 ILE B O 1
ATOM 8305 N N . GLU B 1 404 ? 24.094 -26.25 -12.773 1 93.31 404 GLU B N 1
ATOM 8306 C CA . GLU B 1 404 ? 22.766 -26.812 -12.945 1 93.31 404 GLU B CA 1
ATOM 8307 C C . GLU B 1 404 ? 21.891 -26.562 -11.719 1 93.31 404 GLU B C 1
ATOM 8309 O O . GLU B 1 404 ? 20.734 -26.188 -11.844 1 93.31 404 GLU B O 1
ATOM 8314 N N . ASP B 1 405 ? 22.453 -26.75 -10.625 1 93 405 ASP B N 1
ATOM 8315 C CA . ASP B 1 405 ? 21.703 -26.531 -9.391 1 93 405 ASP B CA 1
ATOM 8316 C C . ASP B 1 405 ? 21.375 -25.047 -9.203 1 93 405 ASP B C 1
ATOM 8318 O O . ASP B 1 405 ? 20.297 -24.719 -8.703 1 93 405 ASP B O 1
ATOM 8322 N N . PHE B 1 406 ? 22.312 -24.234 -9.57 1 95.5 406 PHE B N 1
ATOM 8323 C CA . PHE B 1 406 ? 22.109 -22.797 -9.461 1 95.5 406 PHE B CA 1
ATOM 8324 C C . PHE B 1 406 ? 20.891 -22.359 -10.273 1 95.5 406 PHE B C 1
ATOM 8326 O O . PHE B 1 406 ? 20 -21.703 -9.75 1 95.5 406 PHE B O 1
ATOM 8333 N N . TYR B 1 407 ? 20.828 -22.766 -11.445 1 94.31 407 TYR B N 1
ATOM 8334 C CA . TYR B 1 407 ? 19.719 -22.344 -12.297 1 94.31 407 TYR B CA 1
ATOM 8335 C C . TYR B 1 407 ? 18.438 -23.062 -11.914 1 94.31 407 TYR B C 1
ATOM 8337 O O . TYR B 1 407 ? 17.359 -22.484 -11.953 1 94.31 407 TYR B O 1
ATOM 8345 N N . PHE B 1 408 ? 18.562 -24.297 -11.523 1 91.81 408 PHE B N 1
ATOM 8346 C CA . PHE B 1 408 ? 17.391 -25.047 -11.117 1 91.81 408 PHE B CA 1
ATOM 8347 C C . PHE B 1 408 ? 16.719 -24.375 -9.922 1 91.81 408 PHE B C 1
ATOM 8349 O O . PHE B 1 408 ? 15.484 -24.344 -9.836 1 91.81 408 PHE B O 1
ATOM 8356 N N . LYS B 1 409 ? 17.469 -23.875 -9.055 1 89.62 409 LYS B N 1
ATOM 8357 C CA . LYS B 1 409 ? 16.969 -23.219 -7.852 1 89.62 409 LYS B CA 1
ATOM 8358 C C . LYS B 1 409 ? 16.062 -22.047 -8.203 1 89.62 409 LYS B C 1
ATOM 8360 O O . LYS B 1 409 ? 15.055 -21.812 -7.523 1 89.62 409 LYS B O 1
ATOM 8365 N N . PHE B 1 410 ? 16.328 -21.391 -9.258 1 91.25 410 PHE B N 1
ATOM 8366 C CA . PHE B 1 410 ? 15.617 -20.141 -9.539 1 91.25 410 PHE B CA 1
ATOM 8367 C C . PHE B 1 410 ? 14.609 -20.328 -10.664 1 91.25 410 PHE B C 1
ATOM 8369 O O . PHE B 1 410 ? 13.453 -19.938 -10.539 1 91.25 410 PHE B O 1
ATOM 8376 N N . ILE B 1 411 ? 15.023 -21.047 -11.703 1 91 411 ILE B N 1
ATOM 8377 C CA . ILE B 1 411 ? 14.125 -21.062 -12.852 1 91 411 ILE B CA 1
ATOM 8378 C C . ILE B 1 411 ? 13.516 -22.453 -13.008 1 91 411 ILE B C 1
ATOM 8380 O O . ILE B 1 411 ? 12.805 -22.719 -13.977 1 91 411 ILE B O 1
ATOM 8384 N N . GLY B 1 412 ? 13.852 -23.391 -12.141 1 87 412 GLY B N 1
ATOM 8385 C CA . GLY B 1 412 ? 13.219 -24.703 -12.07 1 87 412 GLY B CA 1
ATOM 8386 C C . GLY B 1 412 ? 13.758 -25.672 -13.102 1 87 412 GLY B C 1
ATOM 8387 O O . GLY B 1 412 ? 13.172 -26.734 -13.328 1 87 412 GLY B O 1
ATOM 8388 N N . SER B 1 413 ? 14.766 -25.234 -13.773 1 88.94 413 SER B N 1
ATOM 8389 C CA . SER B 1 413 ? 15.383 -26.062 -14.805 1 88.94 413 SER B CA 1
ATOM 8390 C C . SER B 1 413 ? 16.859 -25.719 -14.977 1 88.94 413 SER B C 1
ATOM 8392 O O . SER B 1 413 ? 17.281 -24.609 -14.656 1 88.94 413 SER B O 1
ATOM 8394 N N . ALA B 1 414 ? 17.641 -26.719 -15.398 1 90.44 414 ALA B N 1
ATOM 8395 C CA . ALA B 1 414 ? 19.047 -26.5 -15.695 1 90.44 414 ALA B CA 1
ATOM 8396 C C . ALA B 1 414 ? 19.219 -25.797 -17.047 1 90.44 414 ALA B C 1
ATOM 8398 O O . ALA B 1 414 ? 20.281 -25.234 -17.328 1 90.44 414 ALA B O 1
ATOM 8399 N N . ASN B 1 415 ? 18.141 -25.859 -17.797 1 90.75 415 ASN B N 1
ATOM 8400 C CA . ASN B 1 415 ? 18.172 -25.266 -19.125 1 90.75 415 ASN B CA 1
ATOM 8401 C C . ASN B 1 415 ? 17.281 -24.031 -19.203 1 90.75 415 ASN B C 1
ATOM 8403 O O . ASN B 1 415 ? 16.297 -23.906 -18.469 1 90.75 415 ASN B O 1
ATOM 8407 N N . PRO B 1 416 ? 17.688 -23.094 -20.078 1 93 416 PRO B N 1
ATOM 8408 C CA . PRO B 1 416 ? 16.812 -21.922 -20.266 1 93 416 PRO B CA 1
ATOM 8409 C C . PRO B 1 416 ? 15.438 -22.312 -20.812 1 93 416 PRO B C 1
ATOM 8411 O O . PRO B 1 416 ? 15.281 -23.359 -21.453 1 93 416 PRO B O 1
ATOM 8414 N N . PRO B 1 417 ? 14.492 -21.453 -20.578 1 93.31 417 PRO B N 1
ATOM 8415 C CA . PRO B 1 417 ? 13.133 -21.734 -21.078 1 93.31 417 PRO B CA 1
ATOM 8416 C C . PRO B 1 417 ? 13.047 -21.734 -22.594 1 93.31 417 PRO B C 1
ATOM 8418 O O . PRO B 1 417 ? 13.695 -20.922 -23.25 1 93.31 417 PRO B O 1
ATOM 8421 N N . GLN B 1 418 ? 12.203 -22.688 -23.078 1 91.06 418 GLN B N 1
ATOM 8422 C CA . GLN B 1 418 ? 12.109 -22.828 -24.531 1 91.06 418 GLN B CA 1
ATOM 8423 C C . GLN B 1 418 ? 10.68 -22.609 -25 1 91.06 418 GLN B C 1
ATOM 8425 O O . GLN B 1 418 ? 10.453 -22.234 -26.156 1 91.06 418 GLN B O 1
ATOM 8430 N N . THR B 1 419 ? 9.719 -22.891 -24.141 1 89.12 419 THR B N 1
ATOM 8431 C CA . THR B 1 419 ? 8.312 -22.766 -24.5 1 89.12 419 THR B CA 1
ATOM 8432 C C . THR B 1 419 ? 7.633 -21.656 -23.703 1 89.12 419 THR B C 1
ATOM 8434 O O . THR B 1 419 ? 8.188 -21.172 -22.719 1 89.12 419 THR B O 1
ATOM 8437 N N . ILE B 1 420 ? 6.445 -21.328 -24.141 1 89.31 420 ILE B N 1
ATOM 8438 C CA . ILE B 1 420 ? 5.645 -20.344 -23.422 1 89.31 420 ILE B CA 1
ATOM 8439 C C . ILE B 1 420 ? 5.375 -20.844 -22 1 89.31 420 ILE B C 1
ATOM 8441 O O . ILE B 1 420 ? 5.5 -20.094 -21.031 1 89.31 420 ILE B O 1
ATOM 8445 N N . ASN B 1 421 ? 5.102 -22.062 -21.922 1 85.88 421 ASN B N 1
ATOM 8446 C CA . ASN B 1 421 ? 4.816 -22.672 -20.625 1 85.88 421 ASN B CA 1
ATOM 8447 C C . ASN B 1 421 ? 6.035 -22.625 -19.719 1 85.88 421 ASN B C 1
ATOM 8449 O O . ASN B 1 421 ? 5.906 -22.422 -18.5 1 85.88 421 ASN B O 1
ATOM 8453 N N . ASP B 1 422 ? 7.156 -22.859 -20.266 1 89.62 422 ASP B N 1
ATOM 8454 C CA . ASP B 1 422 ? 8.391 -22.781 -19.484 1 89.62 422 ASP B CA 1
ATOM 8455 C C . ASP B 1 422 ? 8.555 -21.391 -18.891 1 89.62 422 ASP B C 1
ATOM 8457 O O . ASP B 1 422 ? 8.844 -21.25 -17.703 1 89.62 422 ASP B O 1
ATOM 8461 N N . TRP B 1 423 ? 8.312 -20.406 -19.688 1 93.38 423 TRP B N 1
ATOM 8462 C CA . TRP B 1 423 ? 8.5 -19.016 -19.266 1 93.38 423 TRP B CA 1
ATOM 8463 C C . TRP B 1 423 ? 7.48 -18.641 -18.188 1 93.38 423 TRP B C 1
ATOM 8465 O O . TRP B 1 423 ? 7.816 -17.953 -17.219 1 93.38 423 TRP B O 1
ATOM 8475 N N . GLN B 1 424 ? 6.293 -19.047 -18.312 1 88.06 424 GLN B N 1
ATOM 8476 C CA . GLN B 1 424 ? 5.203 -18.656 -17.438 1 88.06 424 GLN B CA 1
ATOM 8477 C C . GLN B 1 424 ? 5.418 -19.188 -16.016 1 88.06 424 GLN B C 1
ATOM 8479 O O . GLN B 1 424 ? 4.934 -18.609 -15.047 1 88.06 424 GLN B O 1
ATOM 8484 N N . LYS B 1 425 ? 6.18 -20.188 -15.914 1 85 425 LYS B N 1
ATOM 8485 C CA . LYS B 1 425 ? 6.375 -20.844 -14.625 1 85 425 LYS B CA 1
ATOM 8486 C C . LYS B 1 425 ? 7.477 -20.156 -13.82 1 85 425 LYS B C 1
ATOM 8488 O O . LYS B 1 425 ? 7.594 -20.375 -12.609 1 85 425 LYS B O 1
ATOM 8493 N N . ILE B 1 426 ? 8.195 -19.344 -14.414 1 91.44 426 ILE B N 1
ATOM 8494 C CA . ILE B 1 426 ? 9.352 -18.734 -13.758 1 91.44 426 ILE B CA 1
ATOM 8495 C C . ILE B 1 426 ? 8.961 -17.359 -13.195 1 91.44 426 ILE B C 1
ATOM 8497 O O . ILE B 1 426 ? 8.539 -16.484 -13.945 1 91.44 426 ILE B O 1
ATOM 8501 N N . PRO B 1 427 ? 9.109 -17.203 -11.898 1 91 427 PRO B N 1
ATOM 8502 C CA . PRO B 1 427 ? 8.898 -15.852 -11.367 1 91 427 PRO B CA 1
ATOM 8503 C C . PRO B 1 427 ? 9.875 -14.828 -11.945 1 91 427 PRO B C 1
ATOM 8505 O O . PRO B 1 427 ? 11.055 -15.133 -12.125 1 91 427 PRO B O 1
ATOM 8508 N N . GLU B 1 428 ? 9.352 -13.758 -12.234 1 94.38 428 GLU B N 1
ATOM 8509 C CA . GLU B 1 428 ? 10.18 -12.742 -12.875 1 94.38 428 GLU B CA 1
ATOM 8510 C C . GLU B 1 428 ? 11.344 -12.328 -11.977 1 94.38 428 GLU B C 1
ATOM 8512 O O . GLU B 1 428 ? 12.43 -12.016 -12.469 1 94.38 428 GLU B O 1
ATOM 8517 N N . THR B 1 429 ? 11.156 -12.242 -10.664 1 94.12 429 THR B N 1
ATOM 8518 C CA . THR B 1 429 ? 12.219 -11.891 -9.734 1 94.12 429 THR B CA 1
ATOM 8519 C C . THR B 1 429 ? 13.344 -12.922 -9.781 1 94.12 429 THR B C 1
ATOM 8521 O O . THR B 1 429 ? 14.508 -12.586 -9.555 1 94.12 429 THR B O 1
ATOM 8524 N N . ALA B 1 430 ? 13.023 -14.148 -10.109 1 94.19 430 ALA B N 1
ATOM 8525 C CA . ALA B 1 430 ? 14.047 -15.18 -10.273 1 94.19 430 ALA B CA 1
ATOM 8526 C C . ALA B 1 430 ? 14.891 -14.93 -11.516 1 94.19 430 ALA B C 1
ATOM 8528 O O . ALA B 1 430 ? 16.109 -15.086 -11.484 1 94.19 430 ALA B O 1
ATOM 8529 N N . LEU B 1 431 ? 14.219 -14.57 -12.555 1 96.81 431 LEU B N 1
ATOM 8530 C CA . LEU B 1 431 ? 14.938 -14.219 -13.773 1 96.81 431 LEU B CA 1
ATOM 8531 C C . LEU B 1 431 ? 15.875 -13.039 -13.539 1 96.81 431 LEU B C 1
ATOM 8533 O O . LEU B 1 431 ? 17 -13.039 -14.023 1 96.81 431 LEU B O 1
ATOM 8537 N N . ALA B 1 432 ? 15.344 -12.086 -12.805 1 97.12 432 ALA B N 1
ATOM 8538 C CA . ALA B 1 432 ? 16.172 -10.938 -12.453 1 97.12 432 ALA B CA 1
ATOM 8539 C C . ALA B 1 432 ? 17.391 -11.367 -11.641 1 97.12 432 ALA B C 1
ATOM 8541 O O . ALA B 1 432 ? 18.5 -10.859 -11.859 1 97.12 432 ALA B O 1
ATOM 8542 N N . THR B 1 433 ? 17.25 -12.266 -10.797 1 95.88 433 THR B N 1
ATOM 8543 C CA . THR B 1 433 ? 18.297 -12.719 -9.883 1 95.88 433 THR B CA 1
ATOM 8544 C C . THR B 1 433 ? 19.391 -13.453 -10.641 1 95.88 433 THR B C 1
ATOM 8546 O O . THR B 1 433 ? 20.578 -13.242 -10.383 1 95.88 433 THR B O 1
ATOM 8549 N N . VAL B 1 434 ? 19.047 -14.258 -11.578 1 96.62 434 VAL B N 1
ATOM 8550 C CA . VAL B 1 434 ? 20.047 -15.102 -12.242 1 96.62 434 VAL B CA 1
ATOM 8551 C C . VAL B 1 434 ? 20.719 -14.312 -13.359 1 96.62 434 VAL B C 1
ATOM 8553 O O . VAL B 1 434 ? 21.688 -14.789 -13.961 1 96.62 434 VAL B O 1
ATOM 8556 N N . THR B 1 435 ? 20.234 -13.109 -13.625 1 96.75 435 THR B N 1
ATOM 8557 C CA . THR B 1 435 ? 20.844 -12.312 -14.688 1 96.75 435 THR B CA 1
ATOM 8558 C C . THR B 1 435 ? 21.469 -11.039 -14.117 1 96.75 435 THR B C 1
ATOM 8560 O O . THR B 1 435 ? 21.922 -10.172 -14.875 1 96.75 435 THR B O 1
ATOM 8563 N N . ASN B 1 436 ? 21.453 -10.875 -12.828 1 96.69 436 ASN B N 1
ATOM 8564 C CA . ASN B 1 436 ? 22.047 -9.695 -12.211 1 96.69 436 ASN B CA 1
ATOM 8565 C C . ASN B 1 436 ? 23.562 -9.859 -12.031 1 96.69 436 ASN B C 1
ATOM 8567 O O . ASN B 1 436 ? 24.156 -10.797 -12.57 1 96.69 436 ASN B O 1
ATOM 8571 N N . GLY B 1 437 ? 24.234 -8.859 -11.5 1 96.5 437 GLY B N 1
ATOM 8572 C CA . GLY B 1 437 ? 25.641 -8.969 -11.18 1 96.5 437 GLY B CA 1
ATOM 8573 C C . GLY B 1 437 ? 26.531 -9 -12.406 1 96.5 437 GLY B C 1
ATOM 8574 O O . GLY B 1 437 ? 26.266 -8.312 -13.398 1 96.5 437 GLY B O 1
ATOM 8575 N N . GLU B 1 438 ? 27.703 -9.773 -12.195 1 96.94 438 GLU B N 1
ATOM 8576 C CA . GLU B 1 438 ? 28.703 -9.773 -13.258 1 96.94 438 GLU B CA 1
ATOM 8577 C C . GLU B 1 438 ? 29.5 -11.078 -13.273 1 96.94 438 GLU B C 1
ATOM 8579 O O . GLU B 1 438 ? 29.781 -11.648 -12.219 1 96.94 438 GLU B O 1
ATOM 8584 N N . VAL B 1 439 ? 29.719 -11.516 -14.453 1 97.69 439 VAL B N 1
ATOM 8585 C CA . VAL B 1 439 ? 30.641 -12.625 -14.656 1 97.69 439 VAL B CA 1
ATOM 8586 C C . VAL B 1 439 ? 32.062 -12.078 -14.922 1 97.69 439 VAL B C 1
ATOM 8588 O O . VAL B 1 439 ? 32.25 -11.336 -15.883 1 97.69 439 VAL B O 1
ATOM 8591 N N . PHE B 1 440 ? 32.969 -12.469 -14 1 97.62 440 PHE B N 1
ATOM 8592 C CA . PHE B 1 440 ? 34.312 -11.953 -14.102 1 97.62 440 PHE B CA 1
ATOM 8593 C C . PHE B 1 440 ? 35.125 -12.703 -15.164 1 97.62 440 PHE B C 1
ATOM 8595 O O . PHE B 1 440 ? 35.875 -12.109 -15.922 1 97.62 440 PHE B O 1
ATOM 8602 N N . LEU B 1 441 ? 34.969 -13.945 -15.109 1 97.44 441 LEU B N 1
ATOM 8603 C CA . LEU B 1 441 ? 35.688 -14.859 -16 1 97.44 441 LEU B CA 1
ATOM 8604 C C . LEU B 1 441 ? 34.906 -16.141 -16.203 1 97.44 441 LEU B C 1
ATOM 8606 O O . LEU B 1 441 ? 34.406 -16.734 -15.234 1 97.44 441 LEU B O 1
ATOM 8610 N N . ASP B 1 442 ? 34.719 -16.516 -17.422 1 97.44 442 ASP B N 1
ATOM 8611 C CA . ASP B 1 442 ? 34.094 -17.781 -17.75 1 97.44 442 ASP B CA 1
ATOM 8612 C C . ASP B 1 442 ? 34.875 -18.531 -18.828 1 97.44 442 ASP B C 1
ATOM 8614 O O . ASP B 1 442 ? 34.656 -18.328 -20.031 1 97.44 442 ASP B O 1
ATOM 8618 N N . ASN B 1 443 ? 35.625 -19.422 -18.406 1 94.56 443 ASN B N 1
ATOM 8619 C CA . ASN B 1 443 ? 36.594 -20.078 -19.281 1 94.56 443 ASN B CA 1
ATOM 8620 C C . ASN B 1 443 ? 35.906 -21.047 -20.234 1 94.56 443 ASN B C 1
ATOM 8622 O O . ASN B 1 443 ? 36.25 -21.125 -21.406 1 94.56 443 ASN B O 1
ATOM 8626 N N . LEU B 1 444 ? 34.906 -21.766 -19.766 1 94.75 444 LEU B N 1
ATOM 8627 C CA . LEU B 1 444 ? 34.188 -22.734 -20.609 1 94.75 444 LEU B CA 1
ATOM 8628 C C . LEU B 1 444 ? 33.062 -22.062 -21.391 1 94.75 444 LEU B C 1
ATOM 8630 O O . LEU B 1 444 ? 32.625 -22.578 -22.422 1 94.75 444 LEU B O 1
ATOM 8634 N N . GLY B 1 445 ? 32.562 -20.984 -20.828 1 95.94 445 GLY B N 1
ATOM 8635 C CA . GLY B 1 445 ? 31.516 -20.219 -21.484 1 95.94 445 GLY B CA 1
ATOM 8636 C C . GLY B 1 445 ? 30.125 -20.766 -21.219 1 95.94 445 GLY B C 1
ATOM 8637 O O . GLY B 1 445 ? 29.125 -20.219 -21.688 1 95.94 445 GLY B O 1
ATOM 8638 N N . GLU B 1 446 ? 30.016 -21.812 -20.438 1 94.69 446 GLU B N 1
ATOM 8639 C CA . GLU B 1 446 ? 28.734 -22.453 -20.219 1 94.69 446 GLU B CA 1
ATOM 8640 C C . GLU B 1 446 ? 27.797 -21.578 -19.406 1 94.69 446 GLU B C 1
ATOM 8642 O O . GLU B 1 446 ? 26.609 -21.453 -19.719 1 94.69 446 GLU B O 1
ATOM 8647 N N . PHE B 1 447 ? 28.297 -21.047 -18.328 1 97.25 447 PHE B N 1
ATOM 8648 C CA . PHE B 1 447 ? 27.5 -20.172 -17.484 1 97.25 447 PHE B CA 1
ATOM 8649 C C . PHE B 1 447 ? 27.031 -18.953 -18.281 1 97.25 447 PHE B C 1
ATOM 8651 O O . PHE B 1 447 ? 25.859 -18.578 -18.219 1 97.25 447 PHE B O 1
ATOM 8658 N N . THR B 1 448 ? 27.891 -18.391 -18.984 1 96.5 448 THR B N 1
ATOM 8659 C CA . THR B 1 448 ? 27.625 -17.188 -19.766 1 96.5 448 THR B CA 1
ATOM 8660 C C . THR B 1 448 ? 26.594 -17.484 -20.859 1 96.5 448 THR B C 1
ATOM 8662 O O . THR B 1 448 ? 25.75 -16.641 -21.156 1 96.5 448 THR B O 1
ATOM 8665 N N . LYS B 1 449 ? 26.688 -18.625 -21.406 1 95.69 449 LYS B N 1
ATOM 8666 C CA . LYS B 1 449 ? 25.75 -18.984 -22.453 1 95.69 449 LYS B CA 1
ATOM 8667 C C . LYS B 1 449 ? 24.312 -18.969 -21.953 1 95.69 449 LYS B C 1
ATOM 8669 O O . LYS B 1 449 ? 23.438 -18.375 -22.578 1 95.69 449 LYS B O 1
ATOM 8674 N N . ILE B 1 450 ? 24.109 -19.625 -20.859 1 96.25 450 ILE B N 1
ATOM 8675 C CA . ILE B 1 450 ? 22.766 -19.656 -20.281 1 96.25 450 ILE B CA 1
ATOM 8676 C C . ILE B 1 450 ? 22.344 -18.234 -19.891 1 96.25 450 ILE B C 1
ATOM 8678 O O . ILE B 1 450 ? 21.219 -17.828 -20.203 1 96.25 450 ILE B O 1
ATOM 8682 N N . ARG B 1 451 ? 23.203 -17.547 -19.281 1 97.06 451 ARG B N 1
ATOM 8683 C CA . ARG B 1 451 ? 22.938 -16.188 -18.812 1 97.06 451 ARG B CA 1
ATOM 8684 C C . ARG B 1 451 ? 22.547 -15.289 -19.984 1 97.06 451 ARG B C 1
ATOM 8686 O O . ARG B 1 451 ? 21.594 -14.516 -19.875 1 97.06 451 ARG B O 1
ATOM 8693 N N . GLU B 1 452 ? 23.234 -15.398 -21.031 1 95.44 452 GLU B N 1
ATOM 8694 C CA . GLU B 1 452 ? 22.984 -14.539 -22.188 1 95.44 452 GLU B CA 1
ATOM 8695 C C . GLU B 1 452 ? 21.625 -14.859 -22.812 1 95.44 452 GLU B C 1
ATOM 8697 O O . GLU B 1 452 ? 20.938 -13.953 -23.297 1 95.44 452 GLU B O 1
ATOM 8702 N N . GLN B 1 453 ? 21.328 -16.062 -22.828 1 95.44 453 GLN B N 1
ATOM 8703 C CA . GLN B 1 453 ? 20.016 -16.422 -23.344 1 95.44 453 GLN B CA 1
ATOM 8704 C C . GLN B 1 453 ? 18.906 -15.781 -22.516 1 95.44 453 GLN B C 1
ATOM 8706 O O . GLN B 1 453 ? 17.906 -15.312 -23.078 1 95.44 453 GLN B O 1
ATOM 8711 N N . LEU B 1 454 ? 19.078 -15.781 -21.266 1 97.12 454 LEU B N 1
ATOM 8712 C CA . LEU B 1 454 ? 18.078 -15.18 -20.391 1 97.12 454 LEU B CA 1
ATOM 8713 C C . LEU B 1 454 ? 18.109 -13.656 -20.484 1 97.12 454 LEU B C 1
ATOM 8715 O O . LEU B 1 454 ? 17.078 -13 -20.359 1 97.12 454 LEU B O 1
ATOM 8719 N N . LEU B 1 455 ? 19.25 -13.141 -20.734 1 96.19 455 LEU B N 1
ATOM 8720 C CA . LEU B 1 455 ? 19.406 -11.695 -20.875 1 96.19 455 LEU B CA 1
ATOM 8721 C C . LEU B 1 455 ? 18.766 -11.203 -22.172 1 96.19 455 LEU B C 1
ATOM 8723 O O . LEU B 1 455 ? 18.453 -10.016 -22.297 1 96.19 455 LEU B O 1
ATOM 8727 N N . ASN B 1 456 ? 18.594 -12.172 -23.078 1 95.12 456 ASN B N 1
ATOM 8728 C CA . ASN B 1 456 ? 17.891 -11.828 -24.312 1 95.12 456 ASN B CA 1
ATOM 8729 C C . ASN B 1 456 ? 16.406 -11.594 -24.078 1 95.12 456 ASN B C 1
ATOM 8731 O O . ASN B 1 456 ? 15.672 -11.219 -25 1 95.12 456 ASN B O 1
ATOM 8735 N N . TYR B 1 457 ? 15.945 -11.766 -22.969 1 96.88 457 TYR B N 1
ATOM 8736 C CA . TYR B 1 457 ? 14.656 -11.336 -22.453 1 96.88 457 TYR B CA 1
ATOM 8737 C C . TYR B 1 457 ? 13.531 -12.219 -22.969 1 96.88 457 TYR B C 1
ATOM 8739 O O . TYR B 1 457 ? 13.781 -13.258 -23.578 1 96.88 457 TYR B O 1
ATOM 8747 N N . TYR B 1 458 ? 12.32 -11.945 -22.703 1 96.75 458 TYR B N 1
ATOM 8748 C CA . TYR B 1 458 ? 11.117 -12.68 -23.094 1 96.75 458 TYR B CA 1
ATOM 8749 C C . TYR B 1 458 ? 10.93 -12.656 -24.609 1 96.75 458 TYR B C 1
ATOM 8751 O O . TYR B 1 458 ? 11.195 -11.641 -25.25 1 96.75 458 TYR B O 1
ATOM 8759 N N . PRO B 1 459 ? 10.414 -13.836 -25.125 1 95.38 459 PRO B N 1
ATOM 8760 C CA . PRO B 1 459 ? 9.805 -13.68 -26.438 1 95.38 459 PRO B CA 1
ATOM 8761 C C . PRO B 1 459 ? 8.719 -12.609 -26.469 1 95.38 459 PRO B C 1
ATOM 8763 O O . PRO B 1 459 ? 8.008 -12.414 -25.484 1 95.38 459 PRO B O 1
ATOM 8766 N N . GLU B 1 460 ? 8.531 -12.008 -27.562 1 96.19 460 GLU B N 1
ATOM 8767 C CA . GLU B 1 460 ? 7.68 -10.828 -27.688 1 96.19 460 GLU B CA 1
ATOM 8768 C C . GLU B 1 460 ? 6.238 -11.148 -27.297 1 96.19 460 GLU B C 1
ATOM 8770 O O . GLU B 1 460 ? 5.59 -10.375 -26.594 1 96.19 460 GLU B O 1
ATOM 8775 N N . PRO B 1 461 ? 5.688 -12.281 -27.734 1 95.31 461 PRO B N 1
ATOM 8776 C CA . PRO B 1 461 ? 4.312 -12.57 -27.328 1 95.31 461 PRO B CA 1
ATOM 8777 C C . PRO B 1 461 ? 4.145 -12.648 -25.812 1 95.31 461 PRO B C 1
ATOM 8779 O O . PRO B 1 461 ? 3.117 -12.219 -25.266 1 95.31 461 PRO B O 1
ATOM 8782 N N . ILE B 1 462 ? 5.125 -13.141 -25.125 1 96.62 462 ILE B N 1
ATOM 8783 C CA . ILE B 1 462 ? 5.066 -13.25 -23.672 1 96.62 462 ILE B CA 1
ATOM 8784 C C . ILE B 1 462 ? 5.141 -11.859 -23.062 1 96.62 462 ILE B C 1
ATOM 8786 O O . ILE B 1 462 ? 4.387 -11.539 -22.125 1 96.62 462 ILE B O 1
ATOM 8790 N N . ARG B 1 463 ? 6.043 -11.078 -23.562 1 97.75 463 ARG B N 1
ATOM 8791 C CA . ARG B 1 463 ? 6.164 -9.711 -23.078 1 97.75 463 ARG B CA 1
ATOM 8792 C C . ARG B 1 463 ? 4.855 -8.945 -23.25 1 97.75 463 ARG B C 1
ATOM 8794 O O . ARG B 1 463 ? 4.398 -8.273 -22.328 1 97.75 463 ARG B O 1
ATOM 8801 N N . GLN B 1 464 ? 4.242 -9.117 -24.375 1 97.94 464 GLN B N 1
ATOM 8802 C CA . GLN B 1 464 ? 2.996 -8.422 -24.672 1 97.94 464 GLN B CA 1
ATOM 8803 C C . GLN B 1 464 ? 1.872 -8.891 -23.75 1 97.94 464 GLN B C 1
ATOM 8805 O O . GLN B 1 464 ? 1.073 -8.078 -23.281 1 97.94 464 GLN B O 1
ATOM 8810 N N . ASN B 1 465 ? 1.812 -10.172 -23.547 1 97.31 465 ASN B N 1
ATOM 8811 C CA . ASN B 1 465 ? 0.814 -10.688 -22.625 1 97.31 465 ASN B CA 1
ATOM 8812 C C . ASN B 1 465 ? 1.019 -10.125 -21.219 1 97.31 465 ASN B C 1
ATOM 8814 O O . ASN B 1 465 ? 0.054 -9.75 -20.547 1 97.31 465 ASN B O 1
ATOM 8818 N N . LYS B 1 466 ? 2.232 -10.102 -20.75 1 98 466 LYS B N 1
ATOM 8819 C CA . LYS B 1 466 ? 2.547 -9.547 -19.438 1 98 466 LYS B CA 1
ATOM 8820 C C . LYS B 1 466 ? 2.168 -8.07 -19.344 1 98 466 LYS B C 1
ATOM 8822 O O . LYS B 1 466 ? 1.713 -7.598 -18.312 1 98 466 LYS B O 1
ATOM 8827 N N . ILE B 1 467 ? 2.43 -7.359 -20.406 1 98.62 467 ILE B N 1
ATOM 8828 C CA . ILE B 1 467 ? 2.055 -5.953 -20.469 1 98.62 467 ILE B CA 1
ATOM 8829 C C . ILE B 1 467 ? 0.537 -5.816 -20.375 1 98.62 467 ILE B C 1
ATOM 8831 O O . ILE B 1 467 ? 0.027 -4.996 -19.609 1 98.62 467 ILE B O 1
ATOM 8835 N N . ALA B 1 468 ? -0.163 -6.637 -21.109 1 97.19 468 ALA B N 1
ATOM 8836 C CA . ALA B 1 468 ? -1.623 -6.613 -21.078 1 97.19 468 ALA B CA 1
ATOM 8837 C C . ALA B 1 468 ? -2.135 -6.848 -19.656 1 97.19 468 ALA B C 1
ATOM 8839 O O . ALA B 1 468 ? -3.016 -6.129 -19.172 1 97.19 468 ALA B O 1
ATOM 8840 N N . THR B 1 469 ? -1.567 -7.77 -19 1 97.06 469 THR B N 1
ATOM 8841 C CA . THR B 1 469 ? -1.984 -8.102 -17.641 1 97.06 469 THR B CA 1
ATOM 8842 C C . THR B 1 469 ? -1.726 -6.938 -16.703 1 97.06 469 THR B C 1
ATOM 8844 O O . THR B 1 469 ? -2.551 -6.641 -15.828 1 97.06 469 THR B O 1
ATOM 8847 N N . ARG B 1 470 ? -0.558 -6.301 -16.844 1 98.44 470 ARG B N 1
ATOM 8848 C CA . ARG B 1 470 ? -0.275 -5.137 -16 1 98.44 470 ARG B CA 1
ATOM 8849 C C . ARG B 1 470 ? -1.312 -4.039 -16.234 1 98.44 470 ARG B C 1
ATOM 8851 O O . ARG B 1 470 ? -1.762 -3.402 -15.273 1 98.44 470 ARG B O 1
ATOM 8858 N N . LEU B 1 471 ? -1.673 -3.857 -17.469 1 98.12 471 LEU B N 1
ATOM 8859 C CA . LEU B 1 471 ? -2.639 -2.811 -17.781 1 98.12 471 LEU B CA 1
ATOM 8860 C C . LEU B 1 471 ? -3.998 -3.117 -17.172 1 98.12 471 LEU B C 1
ATOM 8862 O O . LEU B 1 471 ? -4.66 -2.223 -16.641 1 98.12 471 LEU B O 1
ATOM 8866 N N . MET B 1 472 ? -4.398 -4.367 -17.219 1 95.19 472 MET B N 1
ATOM 8867 C CA . MET B 1 472 ? -5.645 -4.77 -16.562 1 95.19 472 MET B CA 1
ATOM 8868 C C . MET B 1 472 ? -5.598 -4.488 -15.07 1 95.19 472 MET B C 1
ATOM 8870 O O . MET B 1 472 ? -6.531 -3.906 -14.516 1 95.19 472 MET B O 1
ATOM 8874 N N . ASN B 1 473 ? -4.531 -4.805 -14.484 1 97.19 473 ASN B N 1
ATOM 8875 C CA . ASN B 1 473 ? -4.391 -4.645 -13.039 1 97.19 473 ASN B CA 1
ATOM 8876 C C . ASN B 1 473 ? -4.293 -3.174 -12.641 1 97.19 473 ASN B C 1
ATOM 8878 O O . ASN B 1 473 ? -4.891 -2.75 -11.656 1 97.19 473 ASN B O 1
ATOM 8882 N N . ILE B 1 474 ? -3.51 -2.461 -13.383 1 98.19 474 ILE B N 1
ATOM 8883 C CA . ILE B 1 474 ? -3.363 -1.035 -13.102 1 98.19 474 ILE B CA 1
ATOM 8884 C C . ILE B 1 474 ? -4.73 -0.357 -13.156 1 98.19 474 ILE B C 1
ATOM 8886 O O . ILE B 1 474 ? -5.07 0.444 -12.281 1 98.19 474 ILE B O 1
ATOM 8890 N N . SER B 1 475 ? -5.473 -0.666 -14.148 1 95.31 475 SER B N 1
ATOM 8891 C CA . SER B 1 475 ? -6.797 -0.069 -14.289 1 95.31 475 SER B CA 1
ATOM 8892 C C . SER B 1 475 ? -7.723 -0.498 -13.156 1 95.31 475 SER B C 1
ATOM 8894 O O . SER B 1 475 ? -8.445 0.326 -12.594 1 95.31 475 SER B O 1
ATOM 8896 N N . GLN B 1 476 ? -7.691 -1.696 -12.805 1 94.44 476 GLN B N 1
ATOM 8897 C CA . GLN B 1 476 ? -8.562 -2.195 -11.742 1 94.44 476 GLN B CA 1
ATOM 8898 C C . GLN B 1 476 ? -8.203 -1.567 -10.398 1 94.44 476 GLN B C 1
ATOM 8900 O O . GLN B 1 476 ? -9.07 -1.068 -9.688 1 94.44 476 GLN B O 1
ATOM 8905 N N . HIS B 1 477 ? -6.938 -1.569 -10.039 1 96.88 477 HIS B N 1
ATOM 8906 C CA . HIS B 1 477 ? -6.504 -1.109 -8.727 1 96.88 477 HIS B CA 1
ATOM 8907 C C . HIS B 1 477 ? -6.551 0.412 -8.625 1 96.88 477 HIS B C 1
ATOM 8909 O O . HIS B 1 477 ? -7.07 0.96 -7.652 1 96.88 477 HIS B O 1
ATOM 8915 N N . GLY B 1 478 ? -6.008 0.995 -9.641 1 94.31 478 GLY B N 1
ATOM 8916 C CA . GLY B 1 478 ? -5.785 2.43 -9.562 1 94.31 478 GLY B CA 1
ATOM 8917 C C . GLY B 1 478 ? -6.961 3.244 -10.078 1 94.31 478 GLY B C 1
ATOM 8918 O O . GLY B 1 478 ? -7.508 4.078 -9.352 1 94.31 478 GLY B O 1
ATOM 8919 N N . GLN B 1 479 ? -7.391 2.908 -11.211 1 88.5 479 GLN B N 1
ATOM 8920 C CA . GLN B 1 479 ? -8.398 3.73 -11.867 1 88.5 479 GLN B CA 1
ATOM 8921 C C . GLN B 1 479 ? -9.805 3.379 -11.375 1 88.5 479 GLN B C 1
ATOM 8923 O O . GLN B 1 479 ? -10.68 4.238 -11.328 1 88.5 479 GLN B O 1
ATOM 8928 N N . TYR B 1 480 ? -10.008 2.195 -10.945 1 88.94 480 TYR B N 1
ATOM 8929 C CA . TYR B 1 480 ? -11.359 1.749 -10.641 1 88.94 480 TYR B CA 1
ATOM 8930 C C . TYR B 1 480 ? -11.547 1.559 -9.141 1 88.94 480 TYR B C 1
ATOM 8932 O O . TYR B 1 480 ? -12.281 2.312 -8.492 1 88.94 480 TYR B O 1
ATOM 8940 N N . ASN B 1 481 ? -10.875 0.681 -8.5 1 90.12 481 ASN B N 1
ATOM 8941 C CA . ASN B 1 481 ? -11.117 0.281 -7.117 1 90.12 481 ASN B CA 1
ATOM 8942 C C . ASN B 1 481 ? -10.672 1.359 -6.137 1 90.12 481 ASN B C 1
ATOM 8944 O O . ASN B 1 481 ? -11.305 1.564 -5.102 1 90.12 481 ASN B O 1
ATOM 8948 N N . TYR B 1 482 ? -9.539 2.037 -6.398 1 92.31 482 TYR B N 1
ATOM 8949 C CA . TYR B 1 482 ? -9.023 3.051 -5.488 1 92.31 482 TYR B CA 1
ATOM 8950 C C . TYR B 1 482 ? -10.07 4.121 -5.207 1 92.31 482 TYR B C 1
ATOM 8952 O O . TYR B 1 482 ? -10.383 4.402 -4.047 1 92.31 482 TYR B O 1
ATOM 8960 N N . VAL B 1 483 ? -10.602 4.566 -6.266 1 75.56 483 VAL B N 1
ATOM 8961 C CA . VAL B 1 483 ? -11.578 5.645 -6.16 1 75.56 483 VAL B CA 1
ATOM 8962 C C . VAL B 1 483 ? -12.828 5.137 -5.453 1 75.56 483 VAL B C 1
ATOM 8964 O O . VAL B 1 483 ? -13.414 5.844 -4.625 1 75.56 483 VAL B O 1
ATOM 8967 N N . ARG B 1 484 ? -13.227 3.941 -5.711 1 81.62 484 ARG B N 1
ATOM 8968 C CA . ARG B 1 484 ? -14.414 3.367 -5.098 1 81.62 484 ARG B CA 1
ATOM 8969 C C . ARG B 1 484 ? -14.219 3.15 -3.604 1 81.62 484 ARG B C 1
ATOM 8971 O O . ARG B 1 484 ? -15.117 3.406 -2.805 1 81.62 484 ARG B O 1
ATOM 8978 N N . CYS B 1 485 ? -13.086 2.693 -3.238 1 86.19 485 CYS B N 1
ATOM 8979 C CA . CYS B 1 485 ? -12.781 2.508 -1.823 1 86.19 485 CYS B CA 1
ATOM 8980 C C . CYS B 1 485 ? -12.742 3.846 -1.095 1 86.19 485 CYS B C 1
ATOM 8982 O O . CYS B 1 485 ? -13.18 3.945 0.054 1 86.19 485 CYS B O 1
ATOM 8984 N N . LEU B 1 486 ? -12.18 4.809 -1.786 1 75.69 486 LEU B N 1
ATOM 8985 C CA . LEU B 1 486 ? -12.18 6.148 -1.208 1 75.69 486 LEU B CA 1
ATOM 8986 C C . LEU B 1 486 ? -13.602 6.637 -0.958 1 75.69 486 LEU B C 1
ATOM 8988 O O . LEU B 1 486 ? -13.891 7.207 0.096 1 75.69 486 LEU B O 1
ATOM 8992 N N . ARG B 1 487 ? -14.445 6.297 -1.91 1 68.88 487 ARG B N 1
ATOM 8993 C CA . ARG B 1 487 ? -15.836 6.719 -1.804 1 68.88 487 ARG B CA 1
ATOM 8994 C C . ARG B 1 487 ? -16.531 6.023 -0.639 1 68.88 487 ARG B C 1
ATOM 8996 O O . ARG B 1 487 ? -17.453 6.586 -0.032 1 68.88 487 ARG B O 1
ATOM 9003 N N . ARG B 1 488 ? -16.062 4.898 -0.285 1 73 488 ARG B N 1
ATOM 9004 C CA . ARG B 1 488 ? -16.609 4.129 0.828 1 73 488 ARG B CA 1
ATOM 9005 C C . ARG B 1 488 ? -15.938 4.516 2.143 1 73 488 ARG B C 1
ATOM 9007 O O . ARG B 1 488 ? -16.219 3.916 3.186 1 73 488 ARG B O 1
ATOM 9014 N N . ASN B 1 489 ? -15.047 5.363 2.115 1 69.12 489 ASN B N 1
ATOM 9015 C CA . ASN B 1 489 ? -14.266 5.793 3.268 1 69.12 489 ASN B CA 1
ATOM 9016 C C . ASN B 1 489 ? -13.508 4.625 3.895 1 69.12 489 ASN B C 1
ATOM 9018 O O . ASN B 1 489 ? -13.312 4.59 5.109 1 69.12 489 ASN B O 1
ATOM 9022 N N . ASP B 1 490 ? -13.336 3.717 3.119 1 83.69 490 ASP B N 1
ATOM 9023 C CA . ASP B 1 490 ? -12.469 2.617 3.52 1 83.69 490 ASP B CA 1
ATOM 9024 C C . ASP B 1 490 ? -11.016 2.891 3.119 1 83.69 490 ASP B C 1
ATOM 9026 O O . ASP B 1 490 ? -10.547 2.389 2.098 1 83.69 490 ASP B O 1
ATOM 9030 N N . LEU B 1 491 ? -10.375 3.582 3.988 1 81.31 491 LEU B N 1
ATOM 9031 C CA . LEU B 1 491 ? -9.055 4.098 3.643 1 81.31 491 LEU B CA 1
ATOM 9032 C C . LEU B 1 491 ? -8.016 2.984 3.656 1 81.31 491 LEU B C 1
ATOM 9034 O O . LEU B 1 491 ? -7.023 3.049 2.93 1 81.31 491 LEU B O 1
ATOM 9038 N N . VAL B 1 492 ? -8.211 1.993 4.48 1 91.44 492 VAL B N 1
ATOM 9039 C CA . VAL B 1 492 ? -7.301 0.853 4.488 1 91.44 492 VAL B CA 1
ATOM 9040 C C . VAL B 1 492 ? -7.309 0.177 3.119 1 91.44 492 VAL B C 1
ATOM 9042 O O . VAL B 1 492 ? -6.254 -0.003 2.504 1 91.44 492 VAL B O 1
ATOM 9045 N N . SER B 1 493 ? -8.484 -0.066 2.602 1 93.81 493 SER B N 1
ATOM 9046 C CA . SER B 1 493 ? -8.617 -0.704 1.297 1 93.81 493 SER B CA 1
ATOM 9047 C C . SER B 1 493 ? -8.148 0.224 0.179 1 93.81 493 SER B C 1
ATOM 9049 O O . SER B 1 493 ? -7.574 -0.23 -0.812 1 93.81 493 SER B O 1
ATOM 9051 N N . ALA B 1 494 ? -8.453 1.472 0.356 1 89.31 494 ALA B N 1
ATOM 9052 C CA . ALA B 1 494 ? -8.008 2.436 -0.646 1 89.31 494 ALA B CA 1
ATOM 9053 C C . ALA B 1 494 ? -6.488 2.428 -0.783 1 89.31 494 ALA B C 1
ATOM 9055 O O . ALA B 1 494 ? -5.961 2.396 -1.896 1 89.31 494 ALA B O 1
ATOM 9056 N N . ASN B 1 495 ? -5.867 2.414 0.34 1 92.06 495 ASN B N 1
ATOM 9057 C CA . ASN B 1 495 ? -4.406 2.404 0.31 1 92.06 495 ASN B CA 1
ATOM 9058 C C . ASN B 1 495 ? -3.865 1.077 -0.214 1 92.06 495 ASN B C 1
ATOM 9060 O O . ASN B 1 495 ? -2.834 1.045 -0.886 1 92.06 495 ASN B O 1
ATOM 9064 N N . GLN B 1 496 ? -4.535 0.004 0.068 1 95.88 496 GLN B N 1
ATOM 9065 C CA . GLN B 1 496 ? -4.148 -1.271 -0.528 1 95.88 496 GLN B CA 1
ATOM 9066 C C . GLN B 1 496 ? -4.23 -1.215 -2.051 1 95.88 496 GLN B C 1
ATOM 9068 O O . GLN B 1 496 ? -3.314 -1.656 -2.744 1 95.88 496 GLN B O 1
ATOM 9073 N N . CYS B 1 497 ? -5.301 -0.668 -2.551 1 95.44 497 CYS B N 1
ATOM 9074 C CA . CYS B 1 497 ? -5.461 -0.494 -3.99 1 95.44 497 CYS B CA 1
ATOM 9075 C C . CYS B 1 497 ? -4.316 0.33 -4.57 1 95.44 497 CYS B C 1
ATOM 9077 O O . CYS B 1 497 ? -3.752 -0.028 -5.605 1 95.44 497 CYS B O 1
ATOM 9079 N N . LEU B 1 498 ? -4.055 1.36 -3.887 1 94.38 498 LEU B N 1
ATOM 9080 C CA . LEU B 1 498 ? -3.066 2.312 -4.383 1 94.38 498 LEU B CA 1
ATOM 9081 C C . LEU B 1 498 ? -1.694 1.656 -4.508 1 94.38 498 LEU B C 1
ATOM 9083 O O . LEU B 1 498 ? -0.995 1.855 -5.5 1 94.38 498 LEU B O 1
ATOM 9087 N N . TYR B 1 499 ? -1.342 0.9 -3.582 1 95.5 499 TYR B N 1
ATOM 9088 C CA . TYR B 1 499 ? 0.031 0.408 -3.615 1 95.5 499 TYR B CA 1
ATOM 9089 C C . TYR B 1 499 ? 0.121 -0.904 -4.387 1 95.5 499 TYR B C 1
ATOM 9091 O O . TYR B 1 499 ? 1.207 -1.312 -4.805 1 95.5 499 TYR B O 1
ATOM 9099 N N . LEU B 1 500 ? -1.042 -1.55 -4.613 1 97 500 LEU B N 1
ATOM 9100 C CA . LEU B 1 500 ? -1.082 -2.547 -5.68 1 97 500 LEU B CA 1
ATOM 9101 C C . LEU B 1 500 ? -0.892 -1.895 -7.043 1 97 500 LEU B C 1
ATOM 9103 O O . LEU B 1 500 ? -0.164 -2.418 -7.891 1 97 500 LEU B O 1
ATOM 9107 N N . PHE B 1 501 ? -1.547 -0.751 -7.152 1 97.94 501 PHE B N 1
ATOM 9108 C CA . PHE B 1 501 ? -1.382 0.063 -8.352 1 97.94 501 PHE B CA 1
ATOM 9109 C C . PHE B 1 501 ? 0.085 0.414 -8.57 1 97.94 501 PHE B C 1
ATOM 9111 O O . PHE B 1 501 ? 0.61 0.252 -9.672 1 97.94 501 PHE B O 1
ATOM 9118 N N . VAL B 1 502 ? 0.766 0.866 -7.547 1 98.31 502 VAL B N 1
ATOM 9119 C CA . VAL B 1 502 ? 2.164 1.279 -7.609 1 98.31 502 VAL B CA 1
ATOM 9120 C C . VAL B 1 502 ? 3.029 0.107 -8.062 1 98.31 502 VAL B C 1
ATOM 9122 O O . VAL B 1 502 ? 3.891 0.264 -8.938 1 98.31 502 VAL B O 1
ATOM 9125 N N . ASP B 1 503 ? 2.807 -0.997 -7.5 1 97.94 503 ASP B N 1
ATOM 9126 C CA . ASP B 1 503 ? 3.592 -2.178 -7.844 1 97.94 503 ASP B CA 1
ATOM 9127 C C . ASP B 1 503 ? 3.422 -2.537 -9.32 1 97.94 503 ASP B C 1
ATOM 9129 O O . ASP B 1 503 ? 4.395 -2.869 -10 1 97.94 503 ASP B O 1
ATOM 9133 N N . GLU B 1 504 ? 2.201 -2.496 -9.805 1 98.31 504 GLU B N 1
ATOM 9134 C CA . GLU B 1 504 ? 1.912 -2.826 -11.195 1 98.31 504 GLU B CA 1
ATOM 9135 C C . GLU B 1 504 ? 2.512 -1.792 -12.148 1 98.31 504 GLU B C 1
ATOM 9137 O O . GLU B 1 504 ? 2.965 -2.135 -13.242 1 98.31 504 GLU B O 1
ATOM 9142 N N . VAL B 1 505 ? 2.488 -0.57 -11.75 1 98.62 505 VAL B N 1
ATOM 9143 C CA . VAL B 1 505 ? 3.061 0.508 -12.555 1 98.62 505 VAL B CA 1
ATOM 9144 C C . VAL B 1 505 ? 4.562 0.291 -12.711 1 98.62 505 VAL B C 1
ATOM 9146 O O . VAL B 1 505 ? 5.09 0.355 -13.828 1 98.62 505 VAL B O 1
ATOM 9149 N N . ILE B 1 506 ? 5.203 0.017 -11.609 1 98.56 506 ILE B N 1
ATOM 9150 C CA . ILE B 1 506 ? 6.645 -0.216 -11.648 1 98.56 506 ILE B CA 1
ATOM 9151 C C . ILE B 1 506 ? 6.949 -1.407 -12.547 1 98.56 506 ILE B C 1
ATOM 9153 O O . ILE B 1 506 ? 7.863 -1.347 -13.375 1 98.56 506 ILE B O 1
ATOM 9157 N N . HIS B 1 507 ? 6.188 -2.422 -12.414 1 98.56 507 HIS B N 1
ATOM 9158 C CA . HIS B 1 507 ? 6.371 -3.621 -13.227 1 98.56 507 HIS B CA 1
ATOM 9159 C C . HIS B 1 507 ? 6.234 -3.311 -14.711 1 98.56 507 HIS B C 1
ATOM 9161 O O . HIS B 1 507 ? 7.031 -3.781 -15.523 1 98.56 507 HIS B O 1
ATOM 9167 N N . LEU B 1 508 ? 5.254 -2.531 -15.062 1 98.75 508 LEU B N 1
ATOM 9168 C CA . LEU B 1 508 ? 5.035 -2.18 -16.453 1 98.75 508 LEU B CA 1
ATOM 9169 C C . LEU B 1 508 ? 6.23 -1.423 -17.016 1 98.75 508 LEU B C 1
ATOM 9171 O O . LEU B 1 508 ? 6.641 -1.66 -18.156 1 98.75 508 LEU B O 1
ATOM 9175 N N . VAL B 1 509 ? 6.754 -0.512 -16.25 1 98.75 509 VAL B N 1
ATOM 9176 C CA . VAL B 1 509 ? 7.898 0.267 -16.719 1 98.75 509 VAL B CA 1
ATOM 9177 C C . VAL B 1 509 ? 9.086 -0.661 -16.984 1 98.75 509 VAL B C 1
ATOM 9179 O O . VAL B 1 509 ? 9.82 -0.474 -17.953 1 98.75 509 VAL B O 1
ATOM 9182 N N . PHE B 1 510 ? 9.289 -1.662 -16.156 1 98.69 510 PHE B N 1
ATOM 9183 C CA . PHE B 1 510 ? 10.328 -2.656 -16.406 1 98.69 510 PHE B CA 1
ATOM 9184 C C . PHE B 1 510 ? 10.086 -3.367 -17.734 1 98.69 510 PHE B C 1
ATOM 9186 O O . PHE B 1 510 ? 11.008 -3.514 -18.531 1 98.69 510 PHE B O 1
ATOM 9193 N N . LEU B 1 511 ? 8.883 -3.75 -17.938 1 98.69 511 LEU B N 1
ATOM 9194 C CA . LEU B 1 511 ? 8.539 -4.473 -19.156 1 98.69 511 LEU B CA 1
ATOM 9195 C C . LEU B 1 511 ? 8.789 -3.605 -20.391 1 98.69 511 LEU B C 1
ATOM 9197 O O . LEU B 1 511 ? 9.25 -4.102 -21.422 1 98.69 511 LEU B O 1
ATOM 9201 N N . LEU B 1 512 ? 8.445 -2.354 -20.25 1 98.56 512 LEU B N 1
ATOM 9202 C CA . LEU B 1 512 ? 8.617 -1.435 -21.375 1 98.56 512 LEU B CA 1
ATOM 9203 C C . LEU B 1 512 ? 10.094 -1.216 -21.672 1 98.56 512 LEU B C 1
ATOM 9205 O O . LEU B 1 512 ? 10.445 -0.783 -22.781 1 98.56 512 LEU B O 1
ATOM 9209 N N . ASN B 1 513 ? 10.945 -1.452 -20.719 1 98.38 513 ASN B N 1
ATOM 9210 C CA . ASN B 1 513 ? 12.383 -1.323 -20.891 1 98.38 513 ASN B CA 1
ATOM 9211 C C . ASN B 1 513 ? 13.039 -2.668 -21.203 1 98.38 513 ASN B C 1
ATOM 9213 O O . ASN B 1 513 ? 14.258 -2.764 -21.297 1 98.38 513 ASN B O 1
ATOM 9217 N N . ARG B 1 514 ? 12.25 -3.732 -21.266 1 97.62 514 ARG B N 1
ATOM 9218 C CA . ARG B 1 514 ? 12.742 -5.086 -21.484 1 97.62 514 ARG B CA 1
ATOM 9219 C C . ARG B 1 514 ? 13.781 -5.469 -20.438 1 97.62 514 ARG B C 1
ATOM 9221 O O . ARG B 1 514 ? 14.883 -5.906 -20.781 1 97.62 514 ARG B O 1
ATOM 9228 N N . ARG B 1 515 ? 13.43 -5.262 -19.25 1 97.69 515 ARG B N 1
ATOM 9229 C CA . ARG B 1 515 ? 14.18 -5.652 -18.062 1 97.69 515 ARG B CA 1
ATOM 9230 C C . ARG B 1 515 ? 13.289 -6.41 -17.078 1 97.69 515 ARG B C 1
ATOM 9232 O O . ARG B 1 515 ? 12.117 -6.078 -16.906 1 97.69 515 ARG B O 1
ATOM 9239 N N . TYR B 1 516 ? 13.828 -7.418 -16.516 1 97.88 516 TYR B N 1
ATOM 9240 C CA . TYR B 1 516 ? 13.07 -8.172 -15.523 1 97.88 516 TYR B CA 1
ATOM 9241 C C . TYR B 1 516 ? 12.836 -7.336 -14.266 1 97.88 516 TYR B C 1
ATOM 9243 O O . TYR B 1 516 ? 13.75 -6.656 -13.789 1 97.88 516 TYR B O 1
ATOM 9251 N N . LYS B 1 517 ? 11.617 -7.379 -13.812 1 96.94 517 LYS B N 1
ATOM 9252 C CA . LYS B 1 517 ? 11.328 -6.684 -12.562 1 96.94 517 LYS B CA 1
ATOM 9253 C C . LYS B 1 517 ? 12.07 -7.328 -11.398 1 96.94 517 LYS B C 1
ATOM 9255 O O . LYS B 1 517 ? 12.148 -8.555 -11.305 1 96.94 517 LYS B O 1
ATOM 9260 N N . ILE B 1 518 ? 12.586 -6.543 -10.508 1 95.81 518 ILE B N 1
ATOM 9261 C CA . ILE B 1 518 ? 13.344 -7.027 -9.352 1 95.81 518 ILE B CA 1
ATOM 9262 C C . ILE B 1 518 ? 12.461 -6.988 -8.109 1 95.81 518 ILE B C 1
ATOM 9264 O O . ILE B 1 518 ? 11.289 -6.609 -8.18 1 95.81 518 ILE B O 1
ATOM 9268 N N . PHE B 1 519 ? 12.953 -7.457 -7.031 1 92.94 519 PHE B N 1
ATOM 9269 C CA . PHE B 1 519 ? 12.25 -7.5 -5.754 1 92.94 519 PHE B CA 1
ATOM 9270 C C . PHE B 1 519 ? 11.773 -6.109 -5.355 1 92.94 519 PHE B C 1
ATOM 9272 O O . PHE B 1 519 ? 12.484 -5.121 -5.543 1 92.94 519 PHE B O 1
ATOM 9279 N N . TYR B 1 520 ? 10.633 -5.965 -4.785 1 91.81 520 TYR B N 1
ATOM 9280 C CA . TYR B 1 520 ? 9.906 -4.711 -4.625 1 91.81 520 TYR B CA 1
ATOM 9281 C C . TYR B 1 520 ? 10.703 -3.715 -3.795 1 91.81 520 TYR B C 1
ATOM 9283 O O . TYR B 1 520 ? 10.617 -2.504 -4.016 1 91.81 520 TYR B O 1
ATOM 9291 N N . LYS B 1 521 ? 11.461 -4.227 -2.895 1 91.31 521 LYS B N 1
ATOM 9292 C CA . LYS B 1 521 ? 12.156 -3.332 -1.974 1 91.31 521 LYS B CA 1
ATOM 9293 C C . LYS B 1 521 ? 13.164 -2.455 -2.713 1 91.31 521 LYS B C 1
ATOM 9295 O O . LYS B 1 521 ? 13.539 -1.389 -2.227 1 91.31 521 LYS B O 1
ATOM 9300 N N . TRP B 1 522 ? 13.602 -2.92 -3.877 1 93.06 522 TRP B N 1
ATOM 9301 C CA . TRP B 1 522 ? 14.586 -2.166 -4.645 1 93.06 522 TRP B CA 1
ATOM 9302 C C . TRP B 1 522 ? 13.969 -1.613 -5.926 1 93.06 522 TRP B C 1
ATOM 9304 O O . TRP B 1 522 ? 14.625 -0.879 -6.668 1 93.06 522 TRP B O 1
ATOM 9314 N N . ALA B 1 523 ? 12.781 -1.935 -6.188 1 95.62 523 ALA B N 1
ATOM 9315 C CA . ALA B 1 523 ? 12.18 -1.696 -7.496 1 95.62 523 ALA B CA 1
ATOM 9316 C C . ALA B 1 523 ? 12.023 -0.203 -7.766 1 95.62 523 ALA B C 1
ATOM 9318 O O . ALA B 1 523 ? 12.258 0.262 -8.883 1 95.62 523 ALA B O 1
ATOM 9319 N N . ASN B 1 524 ? 11.594 0.547 -6.746 1 95.31 524 ASN B N 1
ATOM 9320 C CA . ASN B 1 524 ? 11.445 1.986 -6.93 1 95.31 524 ASN B CA 1
ATOM 9321 C C . ASN B 1 524 ? 12.781 2.652 -7.25 1 95.31 524 ASN B C 1
ATOM 9323 O O . ASN B 1 524 ? 12.859 3.488 -8.156 1 95.31 524 ASN B O 1
ATOM 9327 N N . ARG B 1 525 ? 13.805 2.26 -6.539 1 91.69 525 ARG B N 1
ATOM 9328 C CA . ARG B 1 525 ? 15.141 2.781 -6.801 1 91.69 525 ARG B CA 1
ATOM 9329 C C . ARG B 1 525 ? 15.625 2.381 -8.195 1 91.69 525 ARG B C 1
ATOM 9331 O O . ARG B 1 525 ? 16.266 3.174 -8.883 1 91.69 525 ARG B O 1
ATOM 9338 N N . ALA B 1 526 ? 15.336 1.209 -8.555 1 96.12 526 ALA B N 1
ATOM 9339 C CA . ALA B 1 526 ? 15.797 0.642 -9.82 1 96.12 526 ALA B CA 1
ATOM 9340 C C . ALA B 1 526 ? 15.172 1.372 -11.008 1 96.12 526 ALA B C 1
ATOM 9342 O O . ALA B 1 526 ? 15.695 1.312 -12.125 1 96.12 526 ALA B O 1
ATOM 9343 N N . LEU B 1 527 ? 14.078 2.023 -10.812 1 96.69 527 LEU B N 1
ATOM 9344 C CA . LEU B 1 527 ? 13.469 2.824 -11.867 1 96.69 527 LEU B CA 1
ATOM 9345 C C . LEU B 1 527 ? 14.461 3.836 -12.422 1 96.69 527 LEU B C 1
ATOM 9347 O O . LEU B 1 527 ? 14.484 4.094 -13.633 1 96.69 527 LEU B O 1
ATOM 9351 N N . LEU B 1 528 ? 15.266 4.336 -11.57 1 92.62 528 LEU B N 1
ATOM 9352 C CA . LEU B 1 528 ? 16.203 5.375 -11.961 1 92.62 528 LEU B CA 1
ATOM 9353 C C . LEU B 1 528 ? 17.234 4.836 -12.953 1 92.62 528 LEU B C 1
ATOM 9355 O O . LEU B 1 528 ? 17.891 5.605 -13.664 1 92.62 528 LEU B O 1
ATOM 9359 N N . ASP B 1 529 ? 17.375 3.564 -13.039 1 93.56 529 ASP B N 1
ATOM 9360 C CA . ASP B 1 529 ? 18.328 2.932 -13.938 1 93.56 529 ASP B CA 1
ATOM 9361 C C . ASP B 1 529 ? 17.688 2.635 -15.297 1 93.56 529 ASP B C 1
ATOM 9363 O O . ASP B 1 529 ? 18.375 2.195 -16.219 1 93.56 529 ASP B O 1
ATOM 9367 N N . LEU B 1 530 ? 16.406 2.889 -15.438 1 95.94 530 LEU B N 1
ATOM 9368 C CA . LEU B 1 530 ? 15.695 2.562 -16.672 1 95.94 530 LEU B CA 1
ATOM 9369 C C . LEU B 1 530 ? 15.578 3.787 -17.562 1 95.94 530 LEU B C 1
ATOM 9371 O O . LEU B 1 530 ? 15.227 4.875 -17.109 1 95.94 530 LEU B O 1
ATOM 9375 N N . LYS B 1 531 ? 15.828 3.592 -18.75 1 95 531 LYS B N 1
ATOM 9376 C CA . LYS B 1 531 ? 15.883 4.688 -19.719 1 95 531 LYS B CA 1
ATOM 9377 C C . LYS B 1 531 ? 14.477 5.195 -20.047 1 95 531 LYS B C 1
ATOM 9379 O O . LYS B 1 531 ? 14.266 6.402 -20.188 1 95 531 LYS B O 1
ATOM 9384 N N . ILE B 1 532 ? 13.586 4.258 -20.172 1 97.06 532 ILE B N 1
ATOM 9385 C CA . ILE B 1 532 ? 12.234 4.621 -20.578 1 97.06 532 ILE B CA 1
ATOM 9386 C C . ILE B 1 532 ? 11.375 4.879 -19.344 1 97.06 532 ILE B C 1
ATOM 9388 O O . ILE B 1 532 ? 11.109 3.965 -18.562 1 97.06 532 ILE B O 1
ATOM 9392 N N . LEU B 1 533 ? 10.961 6.094 -19.109 1 96.25 533 LEU B N 1
ATOM 9393 C CA . LEU B 1 533 ? 10 6.539 -18.109 1 96.25 533 LEU B CA 1
ATOM 9394 C C . LEU B 1 533 ? 10.57 6.379 -16.703 1 96.25 533 LEU B C 1
ATOM 9396 O O . LEU B 1 533 ? 9.922 6.746 -15.719 1 96.25 533 LEU B O 1
ATOM 9400 N N . GLY B 1 534 ? 11.703 5.789 -16.531 1 95.62 534 GLY B N 1
ATOM 9401 C CA . GLY B 1 534 ? 12.25 5.48 -15.219 1 95.62 534 GLY B CA 1
ATOM 9402 C C . GLY B 1 534 ? 12.25 6.672 -14.273 1 95.62 534 GLY B C 1
ATOM 9403 O O . GLY B 1 534 ? 11.609 6.637 -13.219 1 95.62 534 GLY B O 1
ATOM 9404 N N . ASN B 1 535 ? 12.844 7.691 -14.641 1 90.38 535 ASN B N 1
ATOM 9405 C CA . ASN B 1 535 ? 12.961 8.883 -13.805 1 90.38 535 ASN B CA 1
ATOM 9406 C C . ASN B 1 535 ? 11.609 9.562 -13.609 1 90.38 535 ASN B C 1
ATOM 9408 O O . ASN B 1 535 ? 11.289 10.008 -12.508 1 90.38 535 ASN B O 1
ATOM 9412 N N . GLU B 1 536 ? 10.906 9.609 -14.633 1 90.31 536 GLU B N 1
ATOM 9413 C CA . GLU B 1 536 ? 9.617 10.289 -14.594 1 90.31 536 GLU B CA 1
ATOM 9414 C C . GLU B 1 536 ? 8.656 9.594 -13.625 1 90.31 536 GLU B C 1
ATOM 9416 O O . GLU B 1 536 ? 8.047 10.25 -12.773 1 90.31 536 GLU B O 1
ATOM 9421 N N . ILE B 1 537 ? 8.555 8.344 -13.766 1 96.69 537 ILE B N 1
ATOM 9422 C CA . ILE B 1 537 ? 7.637 7.594 -12.914 1 96.69 537 ILE B CA 1
ATOM 9423 C C . ILE B 1 537 ? 8.141 7.605 -11.477 1 96.69 537 ILE B C 1
ATOM 9425 O O . ILE B 1 537 ? 7.355 7.723 -10.539 1 96.69 537 ILE B O 1
ATOM 9429 N N . HIS B 1 538 ? 9.461 7.457 -11.312 1 93.44 538 HIS B N 1
ATOM 9430 C CA . HIS B 1 538 ? 10.031 7.539 -9.977 1 93.44 538 HIS B CA 1
ATOM 9431 C C . HIS B 1 538 ? 9.625 8.836 -9.281 1 93.44 538 HIS B C 1
ATOM 9433 O O . HIS B 1 538 ? 9.195 8.82 -8.125 1 93.44 538 HIS B O 1
ATOM 9439 N N . LYS B 1 539 ? 9.703 9.844 -9.969 1 85.56 539 LYS B N 1
ATOM 9440 C CA . LYS B 1 539 ? 9.383 11.156 -9.414 1 85.56 539 LYS B CA 1
ATOM 9441 C C . LYS B 1 539 ? 7.895 11.281 -9.109 1 85.56 539 LYS B C 1
ATOM 9443 O O . LYS B 1 539 ? 7.512 11.773 -8.047 1 85.56 539 LYS B O 1
ATOM 9448 N N . LEU B 1 540 ? 7.09 10.867 -10.023 1 87.31 540 LEU B N 1
ATOM 9449 C CA . LEU B 1 540 ? 5.645 10.93 -9.828 1 87.31 540 LEU B CA 1
ATOM 9450 C C . LEU B 1 540 ? 5.23 10.133 -8.602 1 87.31 540 LEU B C 1
ATOM 9452 O O . LEU B 1 540 ? 4.387 10.57 -7.816 1 87.31 540 LEU B O 1
ATOM 9456 N N . LEU B 1 541 ? 5.832 9 -8.445 1 92.94 541 LEU B N 1
ATOM 9457 C CA . LEU B 1 541 ? 5.504 8.156 -7.301 1 92.94 541 LEU B CA 1
ATOM 9458 C C . LEU B 1 541 ? 5.945 8.812 -5.996 1 92.94 541 LEU B C 1
ATOM 9460 O O . LEU B 1 541 ? 5.23 8.758 -4.996 1 92.94 541 LEU B O 1
ATOM 9464 N N . GLU B 1 542 ? 7.082 9.391 -6.031 1 82.06 542 GLU B N 1
ATOM 9465 C CA . GLU B 1 542 ? 7.578 10.086 -4.848 1 82.06 542 GLU B CA 1
ATOM 9466 C C . GLU B 1 542 ? 6.656 11.242 -4.461 1 82.06 542 GLU B C 1
ATOM 9468 O O . GLU B 1 542 ? 6.324 11.414 -3.285 1 82.06 542 GLU B O 1
ATOM 9473 N N . ASP B 1 543 ? 6.254 11.922 -5.438 1 72.19 543 ASP B N 1
ATOM 9474 C CA . ASP B 1 543 ? 5.363 13.055 -5.203 1 72.19 543 ASP B CA 1
ATOM 9475 C C . ASP B 1 543 ? 4.008 12.594 -4.68 1 72.19 543 ASP B C 1
ATOM 9477 O O . ASP B 1 543 ? 3.41 13.25 -3.824 1 72.19 543 ASP B O 1
ATOM 9481 N N . MET B 1 544 ? 3.553 11.586 -5.168 1 82.06 544 MET B N 1
ATOM 9482 C CA . MET B 1 544 ? 2.246 11.047 -4.809 1 82.06 544 MET B CA 1
ATOM 9483 C C . MET B 1 544 ? 2.188 10.719 -3.32 1 82.06 544 MET B C 1
ATOM 9485 O O . MET B 1 544 ? 1.145 10.883 -2.684 1 82.06 544 MET B O 1
ATOM 9489 N N . VAL B 1 545 ? 3.312 10.289 -2.809 1 77.19 545 VAL B N 1
ATOM 9490 C CA . VAL B 1 545 ? 3.361 9.891 -1.404 1 77.19 545 VAL B CA 1
ATOM 9491 C C . VAL B 1 545 ? 2.961 11.078 -0.523 1 77.19 545 VAL B C 1
ATOM 9493 O O . VAL B 1 545 ? 2.26 10.898 0.476 1 77.19 545 VAL B O 1
ATOM 9496 N N . PHE B 1 546 ? 3.273 12.195 -0.929 1 59.38 546 PHE B N 1
ATOM 9497 C CA . PHE B 1 546 ? 3.096 13.359 -0.076 1 59.38 546 PHE B CA 1
ATOM 9498 C C . PHE B 1 546 ? 1.786 14.07 -0.398 1 59.38 546 PHE B C 1
ATOM 9500 O O . PHE B 1 546 ? 1.344 14.945 0.357 1 59.38 546 PHE B O 1
ATOM 9507 N N . ALA B 1 547 ? 1.22 13.586 -1.448 1 60.03 547 ALA B N 1
ATOM 9508 C CA . ALA B 1 547 ? -0.016 14.25 -1.861 1 60.03 547 ALA B CA 1
ATOM 9509 C C . ALA B 1 547 ? -1.184 13.836 -0.971 1 60.03 547 ALA B C 1
ATOM 9511 O O . ALA B 1 547 ? -1.287 12.672 -0.575 1 60.03 547 ALA B O 1
ATOM 9512 N N . GLN B 1 548 ? -1.967 14.773 -0.685 1 52.31 548 GLN B N 1
ATOM 9513 C CA . GLN B 1 548 ? -3.186 14.461 0.056 1 52.31 548 GLN B CA 1
ATOM 9514 C C . GLN B 1 548 ? -4.188 13.711 -0.819 1 52.31 548 GLN B C 1
ATOM 9516 O O . GLN B 1 548 ? -4.754 12.703 -0.4 1 52.31 548 GLN B O 1
ATOM 9521 N N . ASN B 1 549 ? -4.383 14.328 -1.953 1 60.47 549 ASN B N 1
ATOM 9522 C CA . ASN B 1 549 ? -5.199 13.672 -2.973 1 60.47 549 ASN B CA 1
ATOM 9523 C C . ASN B 1 549 ? -4.332 12.977 -4.016 1 60.47 549 ASN B C 1
ATOM 9525 O O . ASN B 1 549 ? -3.549 13.617 -4.711 1 60.47 549 ASN B O 1
ATOM 9529 N N . LYS B 1 550 ? -4.539 11.789 -4.082 1 77.94 550 LYS B N 1
ATOM 9530 C CA . LYS B 1 550 ? -3.623 11.016 -4.914 1 77.94 550 LYS B CA 1
ATOM 9531 C C . LYS B 1 550 ? -4.254 10.672 -6.258 1 77.94 550 LYS B C 1
ATOM 9533 O O . LYS B 1 550 ? -3.568 10.227 -7.18 1 77.94 550 LYS B O 1
ATOM 9538 N N . ILE B 1 551 ? -5.496 10.914 -6.535 1 75.69 551 ILE B N 1
ATOM 9539 C CA . ILE B 1 551 ? -6.234 10.555 -7.746 1 75.69 551 ILE B CA 1
ATOM 9540 C C . ILE B 1 551 ? -5.59 11.227 -8.953 1 75.69 551 ILE B C 1
ATOM 9542 O O . ILE B 1 551 ? -5.352 10.578 -9.977 1 75.69 551 ILE B O 1
ATOM 9546 N N . PRO B 1 552 ? -5.18 12.492 -8.805 1 69.06 552 PRO B N 1
ATOM 9547 C CA . PRO B 1 552 ? -4.543 13.117 -9.969 1 69.06 552 PRO B CA 1
ATOM 9548 C C . PRO B 1 552 ? -3.227 12.453 -10.352 1 69.06 552 PRO B C 1
ATOM 9550 O O . PRO B 1 552 ? -2.881 12.391 -11.539 1 69.06 552 PRO B O 1
ATOM 9553 N N . TYR B 1 553 ? -2.521 12.055 -9.414 1 83 553 TYR B N 1
ATOM 9554 C CA . TYR B 1 553 ? -1.269 11.367 -9.703 1 83 553 TYR B CA 1
ATOM 9555 C C . TYR B 1 553 ? -1.525 10.031 -10.391 1 83 553 TYR B C 1
ATOM 9557 O O . TYR B 1 553 ? -0.815 9.664 -11.336 1 83 553 TYR B O 1
ATOM 9565 N N . VAL B 1 554 ? -2.57 9.32 -9.961 1 89.88 554 VAL B N 1
ATOM 9566 C CA . VAL B 1 554 ? -2.949 8.07 -10.609 1 89.88 554 VAL B CA 1
ATOM 9567 C C . VAL B 1 554 ? -3.303 8.336 -12.07 1 89.88 554 VAL B C 1
ATOM 9569 O O . VAL B 1 554 ? -2.844 7.625 -12.969 1 89.88 554 VAL B O 1
ATOM 9572 N N . ARG B 1 555 ? -3.986 9.281 -12.297 1 83.44 555 ARG B N 1
ATOM 9573 C CA . ARG B 1 555 ? -4.398 9.641 -13.648 1 83.44 555 ARG B CA 1
ATOM 9574 C C . ARG B 1 555 ? -3.195 10.008 -14.508 1 83.44 555 ARG B C 1
ATOM 9576 O O . ARG B 1 555 ? -3.08 9.555 -15.648 1 83.44 555 ARG B O 1
ATOM 9583 N N . LYS B 1 556 ? -2.389 10.852 -13.938 1 85 556 LYS B N 1
ATOM 9584 C CA . LYS B 1 556 ? -1.207 11.289 -14.68 1 85 556 LYS B CA 1
ATOM 9585 C C . LYS B 1 556 ? -0.301 10.109 -15.016 1 85 556 LYS B C 1
ATOM 9587 O O . LYS B 1 556 ? 0.204 10.016 -16.141 1 85 556 LYS B O 1
ATOM 9592 N N . ILE B 1 557 ? -0.064 9.305 -14.062 1 94.62 557 ILE B N 1
ATOM 9593 C CA . ILE B 1 557 ? 0.767 8.125 -14.281 1 94.62 557 ILE B CA 1
ATOM 9594 C C . ILE B 1 557 ? 0.166 7.27 -15.391 1 94.62 557 ILE B C 1
ATOM 9596 O O . ILE B 1 557 ? 0.878 6.824 -16.297 1 94.62 557 ILE B O 1
ATOM 9600 N N . CYS B 1 558 ? -1.127 7.066 -15.359 1 93.25 558 CYS B N 1
ATOM 9601 C CA . CYS B 1 558 ? -1.795 6.25 -16.359 1 93.25 558 CYS B CA 1
ATOM 9602 C C . CYS B 1 558 ? -1.675 6.883 -17.75 1 93.25 558 CYS B C 1
ATOM 9604 O O . CYS B 1 558 ? -1.491 6.18 -18.75 1 93.25 558 CYS B O 1
ATOM 9606 N N . LYS B 1 559 ? -1.746 8.141 -17.75 1 89.44 559 LYS B N 1
ATOM 9607 C CA . LYS B 1 559 ? -1.604 8.836 -19.031 1 89.44 559 LYS B CA 1
ATOM 9608 C C . LYS B 1 559 ? -0.199 8.656 -19.594 1 89.44 559 LYS B C 1
ATOM 9610 O O . LYS B 1 559 ? -0.037 8.359 -20.781 1 89.44 559 LYS B O 1
ATOM 9615 N N . VAL B 1 560 ? 0.764 8.883 -18.75 1 92.94 560 VAL B N 1
ATOM 9616 C CA . VAL B 1 560 ? 2.162 8.75 -19.141 1 92.94 560 VAL B CA 1
ATOM 9617 C C . VAL B 1 560 ? 2.416 7.34 -19.672 1 92.94 560 VAL B C 1
ATOM 9619 O O . VAL B 1 560 ? 3.096 7.16 -20.688 1 92.94 560 VAL B O 1
ATOM 9622 N N . LEU B 1 561 ? 1.885 6.406 -19.062 1 97.62 561 LEU B N 1
ATOM 9623 C CA . LEU B 1 561 ? 2.053 5.016 -19.484 1 97.62 561 LEU B CA 1
ATOM 9624 C C . LEU B 1 561 ? 1.369 4.754 -20.812 1 97.62 561 LEU B C 1
ATOM 9626 O O . LEU B 1 561 ? 1.941 4.109 -21.688 1 97.62 561 LEU B O 1
ATOM 9630 N N . ALA B 1 562 ? 0.154 5.223 -20.953 1 95.44 562 ALA B N 1
ATOM 9631 C CA . ALA B 1 562 ? -0.593 5.035 -22.188 1 95.44 562 ALA B CA 1
ATOM 9632 C C . ALA B 1 562 ? 0.157 5.633 -23.375 1 95.44 562 ALA B C 1
ATOM 9634 O O . ALA B 1 562 ? 0.249 5.012 -24.438 1 95.44 562 ALA B O 1
ATOM 9635 N N . ASP B 1 563 ? 0.662 6.758 -23.125 1 93.88 563 ASP B N 1
ATOM 9636 C CA . ASP B 1 563 ? 1.409 7.434 -24.172 1 93.88 563 ASP B CA 1
ATOM 9637 C C . ASP B 1 563 ? 2.639 6.625 -24.578 1 93.88 563 ASP B C 1
ATOM 9639 O O . ASP B 1 563 ? 2.947 6.508 -25.766 1 93.88 563 ASP B O 1
ATOM 9643 N N . GLU B 1 564 ? 3.314 6.121 -23.641 1 97 564 GLU B N 1
ATOM 9644 C CA . GLU B 1 564 ? 4.512 5.34 -23.953 1 97 564 GLU B CA 1
ATOM 9645 C C . GLU B 1 564 ? 4.156 4.055 -24.688 1 97 564 GLU B C 1
ATOM 9647 O O . GLU B 1 564 ? 4.902 3.613 -25.562 1 97 564 GLU B O 1
ATOM 9652 N N . LEU B 1 565 ? 3.074 3.463 -24.359 1 98.19 565 LEU B N 1
ATOM 9653 C CA . LEU B 1 565 ? 2.621 2.266 -25.062 1 98.19 565 LEU B CA 1
ATOM 9654 C C . LEU B 1 565 ? 2.363 2.561 -26.531 1 98.19 565 LEU B C 1
ATOM 9656 O O . LEU B 1 565 ? 2.715 1.761 -27.406 1 98.19 565 LEU B O 1
ATOM 9660 N N . ARG B 1 566 ? 1.795 3.635 -26.75 1 96.25 566 ARG B N 1
ATOM 9661 C CA . ARG B 1 566 ? 1.542 4.055 -28.125 1 96.25 566 ARG B CA 1
ATOM 9662 C C . ARG B 1 566 ? 2.844 4.414 -28.844 1 96.25 566 ARG B C 1
ATOM 9664 O O . ARG B 1 566 ? 3.012 4.117 -30.031 1 96.25 566 ARG B O 1
ATOM 9671 N N . ASN B 1 567 ? 3.711 5.055 -28.109 1 96.12 567 ASN B N 1
ATOM 9672 C CA . ASN B 1 567 ? 5.016 5.402 -28.656 1 96.12 567 ASN B CA 1
ATOM 9673 C C . ASN B 1 567 ? 5.785 4.16 -29.109 1 96.12 567 ASN B C 1
ATOM 9675 O O . ASN B 1 567 ? 6.512 4.195 -30.094 1 96.12 567 ASN B O 1
ATOM 9679 N N . GLN B 1 568 ? 5.605 3.102 -28.344 1 96.94 568 GLN B N 1
ATOM 9680 C CA . GLN B 1 568 ? 6.285 1.858 -28.688 1 96.94 568 GLN B CA 1
ATOM 9681 C C . GLN B 1 568 ? 5.461 1.038 -29.688 1 96.94 568 GLN B C 1
ATOM 9683 O O . GLN B 1 568 ? 5.785 -0.117 -29.969 1 96.94 568 GLN B O 1
ATOM 9688 N N . LYS B 1 569 ? 4.293 1.569 -30.094 1 96.75 569 LYS B N 1
ATOM 9689 C CA . LYS B 1 569 ? 3.432 0.982 -31.109 1 96.75 569 LYS B CA 1
ATOM 9690 C C . LYS B 1 569 ? 2.857 -0.353 -30.641 1 96.75 569 LYS B C 1
ATOM 9692 O O . LYS B 1 569 ? 2.727 -1.288 -31.438 1 96.75 569 LYS B O 1
ATOM 9697 N N . LEU B 1 570 ? 2.656 -0.492 -29.375 1 97.81 570 LEU B N 1
ATOM 9698 C CA . LEU B 1 570 ? 2.051 -1.7 -28.828 1 97.81 570 LEU B CA 1
ATOM 9699 C C . LEU B 1 570 ? 0.535 -1.67 -28.984 1 97.81 570 LEU B C 1
ATOM 9701 O O . LEU B 1 570 ? -0.118 -2.717 -28.953 1 97.81 570 LEU B O 1
ATOM 9705 N N . THR B 1 571 ? -0.004 -0.48 -29.078 1 97.19 571 THR B N 1
ATOM 9706 C CA . THR B 1 571 ? -1.438 -0.293 -29.266 1 97.19 571 THR B CA 1
ATOM 9707 C C . THR B 1 571 ? -1.722 1.062 -29.906 1 97.19 571 THR B C 1
ATOM 9709 O O . THR B 1 571 ? -0.919 1.991 -29.797 1 97.19 571 THR B O 1
ATOM 9712 N N . ASP B 1 572 ? -2.924 1.151 -30.562 1 94.56 572 ASP B N 1
ATOM 9713 C CA . ASP B 1 572 ? -3.398 2.416 -31.109 1 94.56 572 ASP B CA 1
ATOM 9714 C C . ASP B 1 572 ? -4.676 2.877 -30.422 1 94.56 572 ASP B C 1
ATOM 9716 O O . ASP B 1 572 ? -5.285 3.869 -30.828 1 94.56 572 ASP B O 1
ATOM 9720 N N . CYS B 1 573 ? -4.98 2.033 -29.469 1 91.75 573 CYS B N 1
ATOM 9721 C CA . CYS B 1 573 ? -6.188 2.371 -28.719 1 91.75 573 CYS B CA 1
ATOM 9722 C C . CYS B 1 573 ? -6.059 3.74 -28.062 1 91.75 573 CYS B C 1
ATOM 9724 O O . CYS B 1 573 ? -5.059 4.027 -27.391 1 91.75 573 CYS B O 1
ATOM 9726 N N . LYS B 1 574 ? -7.07 4.578 -28.156 1 88 574 LYS B N 1
ATOM 9727 C CA . LYS B 1 574 ? -6.992 5.961 -27.688 1 88 574 LYS B CA 1
ATOM 9728 C C . LYS B 1 574 ? -7.621 6.109 -26.312 1 88 574 LYS B C 1
ATOM 9730 O O . LYS B 1 574 ? -7.574 7.191 -25.719 1 88 574 LYS B O 1
ATOM 9735 N N . SER B 1 575 ? -8.078 5.035 -25.797 1 86.06 575 SER B N 1
ATOM 9736 C CA . SER B 1 575 ? -8.742 5.078 -24.5 1 86.06 575 SER B CA 1
ATOM 9737 C C . SER B 1 575 ? -7.785 5.523 -23.391 1 86.06 575 SER B C 1
ATOM 9739 O O . SER B 1 575 ? -6.582 5.25 -23.469 1 86.06 575 SER B O 1
ATOM 9741 N N . GLU B 1 576 ? -8.328 6.137 -22.406 1 83.94 576 GLU B N 1
ATOM 9742 C CA . GLU B 1 576 ? -7.555 6.539 -21.234 1 83.94 576 GLU B CA 1
ATOM 9743 C C . GLU B 1 576 ? -7.68 5.508 -20.109 1 83.94 576 GLU B C 1
ATOM 9745 O O . GLU B 1 576 ? -6.949 5.57 -19.125 1 83.94 576 GLU B O 1
ATOM 9750 N N . PHE B 1 577 ? -8.586 4.715 -20.312 1 89.12 577 PHE B N 1
ATOM 9751 C CA . PHE B 1 577 ? -8.711 3.6 -19.391 1 89.12 577 PHE B CA 1
ATOM 9752 C C . PHE B 1 577 ? -7.785 2.455 -19.781 1 89.12 577 PHE B C 1
ATOM 9754 O O . PHE B 1 577 ? -7.984 1.828 -20.828 1 89.12 577 PHE B O 1
ATOM 9761 N N . LEU B 1 578 ? -6.84 2.182 -18.969 1 96.25 578 LEU B N 1
ATOM 9762 C CA . LEU B 1 578 ? -5.75 1.287 -19.344 1 96.25 578 LEU B CA 1
ATOM 9763 C C . LEU B 1 578 ? -6.266 -0.131 -19.562 1 96.25 578 LEU B C 1
ATOM 9765 O O . LEU B 1 578 ? -5.676 -0.896 -20.328 1 96.25 578 LEU B O 1
ATOM 9769 N N . GLY B 1 579 ? -7.398 -0.511 -18.906 1 93.5 579 GLY B N 1
ATOM 9770 C CA . GLY B 1 579 ? -7.992 -1.813 -19.172 1 93.5 579 GLY B CA 1
ATOM 9771 C C . GLY B 1 579 ? -8.336 -2.043 -20.625 1 93.5 579 GLY B C 1
ATOM 9772 O O . GLY B 1 579 ? -8.18 -3.152 -21.141 1 93.5 579 GLY B O 1
ATOM 9773 N N . ASP B 1 580 ? -8.742 -0.992 -21.281 1 92.81 580 ASP B N 1
ATOM 9774 C CA . ASP B 1 580 ? -9.055 -1.082 -22.703 1 92.81 580 ASP B CA 1
ATOM 9775 C C . ASP B 1 580 ? -7.801 -1.356 -23.531 1 92.81 580 ASP B C 1
ATOM 9777 O O . ASP B 1 580 ? -7.844 -2.104 -24.5 1 92.81 580 ASP B O 1
ATOM 9781 N N . LEU B 1 581 ? -6.801 -0.688 -23.156 1 96.25 581 LEU B N 1
ATOM 9782 C CA . LEU B 1 581 ? -5.535 -0.917 -23.844 1 96.25 581 LEU B CA 1
ATOM 9783 C C . LEU B 1 581 ? -5.051 -2.348 -23.641 1 96.25 581 LEU B C 1
ATOM 9785 O O . LEU B 1 581 ? -4.508 -2.967 -24.547 1 96.25 581 LEU B O 1
ATOM 9789 N N . GLY B 1 582 ? -5.188 -2.842 -22.391 1 96.31 582 GLY B N 1
ATOM 9790 C CA . GLY B 1 582 ? -4.812 -4.219 -22.109 1 96.31 582 GLY B CA 1
ATOM 9791 C C . GLY B 1 582 ? -5.531 -5.227 -22.984 1 96.31 582 GLY B C 1
ATOM 9792 O O . GLY B 1 582 ? -4.91 -6.137 -23.531 1 96.31 582 GLY B O 1
ATOM 9793 N N . VAL B 1 583 ? -6.812 -5.023 -23.141 1 92.25 583 VAL B N 1
ATOM 9794 C CA . VAL B 1 583 ? -7.621 -5.91 -23.969 1 92.25 583 VAL B CA 1
ATOM 9795 C C . VAL B 1 583 ? -7.168 -5.812 -25.422 1 92.25 583 VAL B C 1
ATOM 9797 O O . VAL B 1 583 ? -7.039 -6.828 -26.109 1 92.25 583 VAL B O 1
ATOM 9800 N N . ASP B 1 584 ? -6.949 -4.605 -25.844 1 94.69 584 ASP B N 1
ATOM 9801 C CA . ASP B 1 584 ? -6.531 -4.359 -27.219 1 94.69 584 ASP B CA 1
ATOM 9802 C C . ASP B 1 584 ? -5.188 -5.023 -27.516 1 94.69 584 ASP B C 1
ATOM 9804 O O . ASP B 1 584 ? -5.02 -5.668 -28.547 1 94.69 584 ASP B O 1
ATOM 9808 N N . ILE B 1 585 ? -4.242 -4.918 -26.688 1 97.5 585 ILE B N 1
ATOM 9809 C CA . ILE B 1 585 ? -2.92 -5.504 -26.859 1 97.5 585 ILE B CA 1
ATOM 9810 C C . ILE B 1 585 ? -3.025 -7.027 -26.875 1 97.5 585 ILE B C 1
ATOM 9812 O O . ILE B 1 585 ? -2.447 -7.688 -27.75 1 97.5 585 ILE B O 1
ATOM 9816 N N . GLN B 1 586 ? -3.756 -7.555 -25.984 1 95.38 586 GLN B N 1
ATOM 9817 C CA . GLN B 1 586 ? -3.889 -9 -25.859 1 95.38 586 GLN B CA 1
ATOM 9818 C C . GLN B 1 586 ? -4.441 -9.609 -27.156 1 95.38 586 GLN B C 1
ATOM 9820 O O . GLN B 1 586 ? -3.902 -10.594 -27.672 1 95.38 586 GLN B O 1
ATOM 9825 N N . LYS B 1 587 ? -5.438 -9.047 -27.688 1 93.44 587 LYS B N 1
ATOM 9826 C CA . LYS B 1 587 ? -6.121 -9.609 -28.859 1 93.44 587 LYS B CA 1
ATOM 9827 C C . LYS B 1 587 ? -5.246 -9.531 -30.109 1 93.44 587 LYS B C 1
ATOM 9829 O O . LYS B 1 587 ? -5.473 -10.258 -31.078 1 93.44 587 LYS B O 1
ATOM 9834 N N . ASN B 1 588 ? -4.266 -8.672 -30.078 1 94.88 588 ASN B N 1
ATOM 9835 C CA . ASN B 1 588 ? -3.449 -8.43 -31.266 1 94.88 588 ASN B CA 1
ATOM 9836 C C . ASN B 1 588 ? -2.088 -9.117 -31.156 1 94.88 588 ASN B C 1
ATOM 9838 O O . ASN B 1 588 ? -1.215 -8.906 -32 1 94.88 588 ASN B O 1
ATOM 9842 N N . ILE B 1 589 ? -1.911 -9.898 -30.125 1 95.44 589 ILE B N 1
ATOM 9843 C CA . ILE B 1 589 ? -0.669 -10.656 -30.016 1 95.44 589 ILE B CA 1
ATOM 9844 C C . ILE B 1 589 ? -0.556 -11.648 -31.172 1 95.44 589 ILE B C 1
ATOM 9846 O O . ILE B 1 589 ? -1.511 -12.359 -31.469 1 95.44 589 ILE B O 1
ATOM 9850 N N . ASP B 1 590 ? 0.55 -11.625 -31.844 1 93.5 590 ASP B N 1
ATOM 9851 C CA . ASP B 1 590 ? 0.781 -12.523 -32.969 1 93.5 590 ASP B CA 1
ATOM 9852 C C . ASP B 1 590 ? 1.187 -13.914 -32.5 1 93.5 590 ASP B C 1
ATOM 9854 O O . ASP B 1 590 ? 2.314 -14.352 -32.719 1 93.5 590 ASP B O 1
ATOM 9858 N N . ASP B 1 591 ? 0.385 -14.602 -31.828 1 91.94 591 ASP B N 1
ATOM 9859 C CA . ASP B 1 591 ? 0.536 -15.945 -31.281 1 91.94 591 ASP B CA 1
ATOM 9860 C C . ASP B 1 591 ? -0.825 -16.594 -31.031 1 91.94 591 ASP B C 1
ATOM 9862 O O . ASP B 1 591 ? -1.691 -16 -30.391 1 91.94 591 ASP B O 1
ATOM 9866 N N . GLU B 1 592 ? -1.03 -17.781 -31.484 1 88.38 592 GLU B N 1
ATOM 9867 C CA . GLU B 1 592 ? -2.33 -18.438 -31.453 1 88.38 592 GLU B CA 1
ATOM 9868 C C . GLU B 1 592 ? -2.773 -18.734 -30.031 1 88.38 592 GLU B C 1
ATOM 9870 O O . GLU B 1 592 ? -3.961 -18.641 -29.703 1 88.38 592 GLU B O 1
ATOM 9875 N N . PHE B 1 593 ? -1.823 -19.062 -29.219 1 87.38 593 PHE B N 1
ATOM 9876 C CA . PHE B 1 593 ? -2.146 -19.359 -27.828 1 87.38 593 PHE B CA 1
ATOM 9877 C C . PHE B 1 593 ? -2.605 -18.109 -27.094 1 87.38 593 PHE B C 1
ATOM 9879 O O . PHE B 1 593 ? -3.645 -18.125 -26.438 1 87.38 593 PHE B O 1
ATOM 9886 N N . PHE B 1 594 ? -1.933 -17 -27.234 1 88.69 594 PHE B N 1
ATOM 9887 C CA . PHE B 1 594 ? -2.172 -15.805 -26.438 1 88.69 594 PHE B CA 1
ATOM 9888 C C . PHE B 1 594 ? -3.342 -15.008 -27 1 88.69 594 PHE B C 1
ATOM 9890 O O . PHE B 1 594 ? -3.982 -14.242 -26.281 1 88.69 594 PHE B O 1
ATOM 9897 N N . LYS B 1 595 ? -3.693 -15.25 -28.172 1 86.62 595 LYS B N 1
ATOM 9898 C CA . LYS B 1 595 ? -4.812 -14.523 -28.766 1 86.62 595 LYS B CA 1
ATOM 9899 C C . LYS B 1 595 ? -6.117 -14.828 -28.047 1 86.62 595 LYS B C 1
ATOM 9901 O O . LYS B 1 595 ? -6.996 -13.969 -27.953 1 86.62 595 LYS B O 1
ATOM 9906 N N . ASN B 1 596 ? -6.156 -16.031 -27.547 1 82 596 ASN B N 1
ATOM 9907 C CA . ASN B 1 596 ? -7.387 -16.453 -26.875 1 82 596 ASN B CA 1
ATOM 9908 C C . ASN B 1 596 ? -7.211 -16.531 -25.375 1 82 596 ASN B C 1
ATOM 9910 O O . ASN B 1 596 ? -8.109 -16.969 -24.656 1 82 596 ASN B O 1
ATOM 9914 N N . TYR B 1 597 ? -6.125 -16.062 -24.938 1 83.94 597 TYR B N 1
ATOM 9915 C CA . TYR B 1 597 ? -5.805 -16.094 -23.516 1 83.94 597 TYR B CA 1
ATOM 9916 C C . TYR B 1 597 ? -6.383 -14.875 -22.797 1 83.94 597 TYR B C 1
ATOM 9918 O O . TYR B 1 597 ? -6.641 -13.844 -23.422 1 83.94 597 TYR B O 1
ATOM 9926 N N . SER B 1 598 ? -6.727 -15 -21.531 1 85.25 598 SER B N 1
ATOM 9927 C CA . SER B 1 598 ? -7.273 -13.898 -20.75 1 85.25 598 SER B CA 1
ATOM 9928 C C . SER B 1 598 ? -6.223 -12.82 -20.5 1 85.25 598 SER B C 1
ATOM 9930 O O . SER B 1 598 ? -5.09 -13.133 -20.125 1 85.25 598 SER B O 1
ATOM 9932 N N . PRO B 1 599 ? -6.523 -11.586 -20.719 1 90 599 PRO B N 1
ATOM 9933 C CA . PRO B 1 599 ? -5.57 -10.508 -20.422 1 90 599 PRO B CA 1
ATOM 9934 C C . PRO B 1 599 ? -5.332 -10.336 -18.922 1 90 599 PRO B C 1
ATOM 9936 O O . PRO B 1 599 ? -4.441 -9.586 -18.516 1 90 599 PRO B O 1
ATOM 9939 N N . TRP B 1 600 ? -6.078 -11.07 -18.078 1 88.88 600 TRP B N 1
ATOM 9940 C CA . TRP B 1 600 ? -5.969 -10.945 -16.625 1 88.88 600 TRP B CA 1
ATOM 9941 C C . TRP B 1 600 ? -4.879 -11.867 -16.094 1 88.88 600 TRP B C 1
ATOM 9943 O O . TRP B 1 600 ? -4.52 -11.789 -14.914 1 88.88 600 TRP B O 1
ATOM 9953 N N . LEU B 1 601 ? -4.344 -12.703 -16.953 1 84.12 601 LEU B N 1
ATOM 9954 C CA . LEU B 1 601 ? -3.43 -13.734 -16.484 1 84.12 601 LEU B CA 1
ATOM 9955 C C . LEU B 1 601 ? -2.117 -13.703 -17.25 1 84.12 601 LEU B C 1
ATOM 9957 O O . LEU B 1 601 ? -2.113 -13.492 -18.469 1 84.12 601 LEU B O 1
ATOM 9961 N N . ASP B 1 602 ? -1.091 -13.727 -16.609 1 88.44 602 ASP B N 1
ATOM 9962 C CA . ASP B 1 602 ? 0.2 -13.906 -17.266 1 88.44 602 ASP B CA 1
ATOM 9963 C C . ASP B 1 602 ? 1.079 -14.891 -16.484 1 88.44 602 ASP B C 1
ATOM 9965 O O . ASP B 1 602 ? 0.854 -15.125 -15.297 1 88.44 602 ASP B O 1
#

Foldseek 3Di:
DVLVVLVVVLVVCVVVVPLVVNLVSLVVNLVVCCVPPNLLDPSNLVSLLVNLLSVLVVPVLVSSLVSLVSSLVSCCVVPRCQELSNLSSLVSNLVSCVSVLLLLVNQVSLVSSCVSCVVVVNCLDLVVLVSLQVNLVSCVLLPVLVSSLVSLVSSLVSLVVPDDLVSLLVNLVSLLSNLVSCVVVVVNVSSVVSLVVSLVSCCVRVRLLDLSNLVSLQSVLVSCVVVVVLVSSLVSLVSSLVSCCVPVNCPDPVNVVSVVVNVVSVVVVVVVVVVVVPPDPPPDDPPPPVPQPDCVWPAQQVLQLCCCVPWVVVLCVPQVVVCVLQKWKWAFFDACSLQRNDDPVRCPAQGAHFMAIEGAPVSCVVCVVVQVVSVVPTDQHDSRTGHHHHDPPRPQRTDYHYQQVLLCVQQVGSAADDDPVSVQSGALQSLQRLQTTDINDHNVCPSVVRNVVSLVFDDPLSLLLLLLQLLQLLLCLQVNVLVVCSSVVVVVSNVVSVVSNVVSLLCNLCSLQRHRQHDPVCSLVCLVVGDQCSVVSSVLVVVLVPDPRNNVSSQVSLVSSVVSCVVVPLDPDPDSRSNVVSLRSQCPRPDPVSNPPDSNGD/DVLVVLVVVLVVCVVVVPLVVNLVSLVVNLVVCCVPPNLLDPSNLVSLLVNLLSVLVVPVLPSSLVSLVSSLVSCCVVPRCQELSNLSSLVSNLVSCVSVLLLLVNQVSLVSSCVSCVVVVNCLDLVVLVSLQVNLVSCVLLPVLVSSLVSLVSSLVSLVPPDDLVSLLVNLVSLLSNLVSCVVVVVNVSSVVSLVVSLVSCCVRVRLLDLSNLVSLQSVLVSCVVVVVLVSSLVSLVSSLVSCCVPVNCPDPVNVVSVVVNVVSVVVVVVVVCVVVVPPPPPDDPPPPVPQPDCVWPAQQVLQLCCCVPWVVVLCVVQPVVCVLQKWKWAFFDACSLQRNDDPVRCPAQGAHFMAIEGAPVSCVVCVVVQVVSVVPTDQHDSRTGHHHHDPPRPQRTDYHYQQVLLCVQQVGSADDDDPVSVQSGALQSLQRLQTTDINDHNPCPSVVRNVVSLVFDDPLSLLLLLLQLLQLLLCLQVNVLVVCSSVVVVVSNVVSVVSNVVSLLCNLCSLQRHRQHDPVCSLVCLVVGDQCSVVSSVLVVVLVPDPRNNVSSQVSLVSSVVSCVVVPLDPDPDSRSNVVSLRSQCPRPDPVSNPPDSNGD

Nearest PDB structures (foldseek):
  7v1m-assembly2_G  TM=5.767E-01  e=3.862E-05  Homo sapiens
  7v1m-assembly1_H  TM=5.405E-01  e=2.904E-05  Homo sapiens
  7v6q-assembly1_D  TM=4.899E-01  e=1.854E-05  Homo sapiens
  7v1k-assembly1_A-2  TM=4.830E-01  e=3.708E-05  Homo sapiens
  8j07-assembly1_d4  TM=5.304E-01  e=1.643E-03  Homo sapiens